Protein AF-0000000080018710 (afdb_homodimer)

Radius of gyration: 34.5 Å; Cα contacts (8 Å, |Δi|>4): 2441; chains: 2; bounding box: 82×105×82 Å

Organism: NCBI:txid2019572

Sequence (1272 aa):
MQTQDRVTASKLPDAIAASQNYLLSIQNPQGYWWAELESNVTITAEVVLLHKIWGTDKSRPLQKVEAYLRSQQREHGGWELFYDDGGELSTSVEAYMALRLLGVPPTDPAMLKARKFILERGGISRTRIFTKLHLALIGCYSWQGIPSLPPWVMLLPENFFFNIYEMSSWARSSTVPLLIVCDRKPVFPIDPAINLHELYAEGIEQAKYELPRSGNWTDIFLTLDFGFKLAENLNLVPFRAEGIKAAEKWILERQEATGDWGGIIPAMLNSLLALRCLDYDAADPIVERGLQAIDNFAIETADTYRVQPCVSPVWDTAWVMRALVDSGFAPDHPAVVRSAEWLLNKQILDYGDWVVKNRQGKPGAWAFEFDNRFYPDVDDTAVVVMALNQVKLPNEKLKHQAMRRAVDWIASMQCKAGGWAAFDLDNDQDWLNLIPYGDLKAMIDPNTADVTARVLEMLGSCHLSIDRYKQQRAITYLLNEQEPEGCWFGRWGVNYIYGTSGVLAALSLVAPQTHRYNIEQGAAWLISCQNSDGGWGETCRSYDDPSLKGKGRSTASQTAWALIGLMAAGRATGNFAKAAIERGIDYLLVTQLPNGTWDEADFTGTGFPSHFYLKYHLYQQYFPLIALGQYQKLFAMQTQDRVTASKLPDAIAASQNYLLSIQNPQGYWWAELESNVTITAEVVLLHKIWGTDKSRPLQKVEAYLRSQQREHGGWELFYDDGGELSTSVEAYMALRLLGVPPTDPAMLKARKFILERGGISRTRIFTKLHLALIGCYSWQGIPSLPPWVMLLPENFFFNIYEMSSWARSSTVPLLIVCDRKPVFPIDPAINLHELYAEGIEQAKYELPRSGNWTDIFLTLDFGFKLAENLNLVPFRAEGIKAAEKWILERQEATGDWGGIIPAMLNSLLALRCLDYDAADPIVERGLQAIDNFAIETADTYRVQPCVSPVWDTAWVMRALVDSGFAPDHPAVVRSAEWLLNKQILDYGDWVVKNRQGKPGAWAFEFDNRFYPDVDDTAVVVMALNQVKLPNEKLKHQAMRRAVDWIASMQCKAGGWAAFDLDNDQDWLNLIPYGDLKAMIDPNTADVTARVLEMLGSCHLSIDRYKQQRAITYLLNEQEPEGCWFGRWGVNYIYGTSGVLAALSLVAPQTHRYNIEQGAAWLISCQNSDGGWGETCRSYDDPSLKGKGRSTASQTAWALIGLMAAGRATGNFAKAAIERGIDYLLVTQLPNGTWDEADFTGTGFPSHFYLKYHLYQQYFPLIALGQYQKLFA

InterPro domains:
  IPR006400 Squalene hopene cyclase [TIGR01507] (11-634)
  IPR008930 Terpenoid cyclases/protein prenyltransferase alpha-alpha toroid [SSF48239] (39-306)
  IPR008930 Terpenoid cyclases/protein prenyltransferase alpha-alpha toroid [SSF48239] (307-634)
  IPR018333 Squalene cyclase [PTHR11764] (3-634)
  IPR018333 Squalene cyclase [SFLDG01016] (4-633)
  IPR018333 Squalene cyclase [TIGR01787] (15-633)
  IPR018333 Squalene cyclase [cd02892] (16-631)
  IPR032696 Squalene cyclase, C-terminal [PF13243] (311-633)
  IPR032697 Squalene cyclase, N-terminal [PF13249] (16-302)

Foldseek 3Di:
DVVLVVVLVVLLLVLLVLLLVVQLVQADPLQFDWDFWDWWQLLQLLLLLLCQLQVNCVVDPLQQALVVLLVQQDPQLAHDRFPPPSHDQLSRLSSLNSNVLVPDDCPDPSNVSSLVSNLVVQFPLPHAQVSLLSCQQAQLHPLLLHFADALCLLVDDLPDPDHLLLWDLVLSLQVLLVNLCNLLSHNGHGPPRDRPQSRHNVGPVPRDSQHDCPVDPLCVLVVVRVVVVVCSVVVNRPCRVVSLVSSLVVLQVQQDPQLDHQQFSSSLSSSLSSVVSVVDHCPPPSNVSSSVSQVVQWDDDPRHIGGGRGIFGLQLRLLQLLLNLLQPDAQAPPSLQSSLVLNLVQFQQDEASQCSVQVPAGGQAHPRHSDRNRFGWLLSRLSSLLSLLSHDYPCVPSSVVSSVSSLRRSLSQAEPQLFHWTGHHPSDDQVVCSNSSNPLSNGGTDGFLLSLLSSLLSCQSSVHDDPPVSNVSSLVSNVVQQDPQLWHFDDWWQTRLNSLLSNLSRCLRRPLPPPLVSLVSSLVSLLVLADPQLAWDFALCCLPPVVRVRHDDGAQLSLLSSLSSQLSSCSSNVDHPVVSNSSSSSSNSVQADPSSFHDDSGFTTDDGRPRITIRRRCSRSSSNSSSSSNCVVPPD/DVVLVVVLVVLLLVLLVLLLVVQLVQADPLQFDWDFWDWWQLLQLLVLLLCQLQVNNVVDPLQQALVVLLVQQDPQLAHDRFPPPSHDQLSRLSSLNSNVLVPDDCPDPSNVSSLVSNLVVQFPLPHAQVSLLSCQQAQLHPLLLHFADALCLLVDDLPDPDHLLLWDLVLSLQVLLVNLCNLLSHNGHGPPRDRPQSRHNVGPVPRDSQHDDPVDPLCVLVVVRVVVVVCSVVVNRPCRVVSLVSSLVVLQVQQDPQLDHQQFSSSLSSSLSSVVSVVDHCPPPSNVS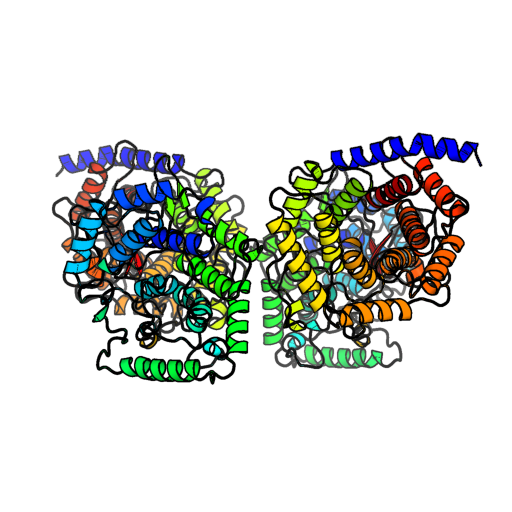SSVSQVVQWDDDPRHIGGGRGIFGLQLRLLQLLLSLLQPDAQAPPSLQSSLVLNLVQFQQDEASQCSVQVPAGGQAHPRHSDRNRFGWLLSRLSSLLSLLSHDYPCVVSSVVSSVSSLRRSLSQAEPQLFHWTGHHPSDDQVVCSNSSNPLSNGGTDGFLLSLLSSLLSCQSSVHDDPPVSSVSSLVSNVVQQDPQLWHFDDWWQTRLNSLLSNLSRCLRRPLPPPLVSLVSSLVSLLVLADPQLAWDFALCCLPPVVRVRHDDGAQLSLLSSLSSQLSSCSSNVDHPVVSNSSSSSSNSVQQDPSSFHDDSGFTTDDGRPRITIRRRCSRSSSNSSSSSNCVVPPD

pLDDT: mean 92.11, std 12.27, range [38.66, 98.94]

Nearest PDB structures (foldseek):
  3sqc-assembly2_B  TM=9.575E-01  e=6.581E-53  Alicyclobacillus acidocaldarius
  2sqc-assembly1_A  TM=9.590E-01  e=1.337E-52  Alicyclobacillus acidocaldarius
  1gsz-assembly1_A  TM=9.595E-01  e=2.716E-52  Alicyclobacillus acidocaldarius
  1w6k-assembly1_A  TM=8.924E-01  e=1.368E-30  Homo sapiens
  1w6j-assembly1_A  TM=8.771E-01  e=5.902E-30  Homo sapiens

Secondary structure (DSSP, 8-state):
-HHHHHHHHHHHHHHHHHHHHHHHHT--TTS-----EE--THHHHHHHHHHHHHT-GGGS-HHHHHHHHHHH--TTSS--SSTTS---HHHHHHHHHHHHHTT--TTSHHHHHHHHHHHHTT-GGGS-HHHHHHHHTTTSS-GGGSPP--GGGGG--TTSS--GGGS-HHHHHHHHHHHHHHHH------SS----GGG-TT-GGG---PPP--SSTTHHHHHHHHHHHHHHHTT--TTHHHHHHHHHHHHHHTB-TTS-BTTSHHHHHHHHHHHHHTT--TTSHHHHHHHHHHHHTEEE-SS-EEE-S---HHHHHHHHHHHHHHTT--TT-HHHHHHHHHHHHT-B-S--GGGGT-TT----B--SSS--TT---HHHHHHHHHHHHHS--S-HHHHHHHHHHHHHHHHHT--TTSSB-SSSSSB--GGGGGSGGGTT--S-B--BHHHHHHHHHHHHHTT----HHHHHHHHHHHHHH--TTS----SSBSSHHHHHHHHHHHHHHH-TTTTHHHHHHHHHHHHHT--TTS-----GGGGT-GGGTT-S---HHHHHHHHHHHHHHHHHHS---HHHHHHHHHHHHHH--TTS-----S--EEEETTTEEEEETTHHHHHHHHHHHHHHHHH-/-HHHHHHHHHHHHHHHHHHHHHHHHT--TTS-----EE--THHHHHHHHHHHHHT-GGGS-HHHHHHHHHHH--TTSS--SSTTS---HHHHHHHHHHHHHTT--TTSHHHHHHHHHHHTTT-GGGS-HHHHHHHHTTTSS-GGGSPP--GGGGG--TTSS--GGGS-HHHHHHHHHHHHHHHH------SS----GGG-TT-GGG---PPP--SSTTHHHHHHHHHHHHHHHTT--TTHHHHHHHHHHHHHHTB-TTS-BTTSHHHHHHHHHHHHHTT--TTSHHHHHHHHHHHHTEEE-SS-EEE-S---HHHHHHHHHHHHHHTT--TT-HHHHHHHHHHHHT-B-S--GGGGT-TT----B--SSS--TT---HHHHHHHHHHHHHS--S-HHHHHHHHHHHHHHHHHT--TTSSB-SSSSSB--GGGGGSGGGTT--S-B--BHHHHHHHHHHHHHTT----HHHHHHHHHHHHHH--TTS----SSBSSHHHHHHHHHHHHHHH-TTTTHHHHHHHHHHHHHT--TTS-----GGGGT-GGGTT-S---HHHHHHHHHHHHHHHHHHS---HHHHHHHHHHHHHH--TTS-----S--EEEETTTEEEEETTHHHHHHHHHHHHHHHHH-

Structure (mmCIF, N/CA/C/O backbone):
data_AF-0000000080018710-model_v1
#
loop_
_entity.id
_entity.type
_entity.pdbx_description
1 polymer 'Squalene--hopene cyclase'
#
loop_
_atom_site.group_PDB
_atom_site.id
_atom_site.type_symbol
_atom_site.label_atom_id
_atom_site.label_alt_id
_atom_site.label_comp_id
_atom_site.label_asym_id
_atom_site.label_entity_id
_atom_site.label_seq_id
_atom_site.pdbx_PDB_ins_code
_atom_site.Cartn_x
_atom_site.Cartn_y
_atom_site.Cartn_z
_atom_site.occupancy
_atom_site.B_iso_or_equiv
_atom_site.auth_seq_id
_atom_site.auth_comp_id
_atom_site.auth_asym_id
_atom_site.auth_atom_id
_atom_site.pdbx_PDB_model_num
ATOM 1 N N . MET A 1 1 ? -10.625 -59.094 -1.932 1 38.66 1 MET A N 1
ATOM 2 C CA . MET A 1 1 ? -11.43 -57.938 -2.238 1 38.66 1 MET A CA 1
ATOM 3 C C . MET A 1 1 ? -12.164 -57.438 -0.995 1 38.66 1 MET A C 1
ATOM 5 O O . MET A 1 1 ? -12.133 -56.25 -0.691 1 38.66 1 MET A O 1
ATOM 9 N N . GLN A 1 2 ? -12.711 -58.312 -0.431 1 42.94 2 GLN A N 1
ATOM 10 C CA . GLN A 1 2 ? -13.492 -58.062 0.771 1 42.94 2 GLN A CA 1
ATOM 11 C C . GLN A 1 2 ? -12.586 -57.688 1.94 1 42.94 2 GLN A C 1
ATOM 13 O O . GLN A 1 2 ? -12.906 -56.781 2.719 1 42.94 2 GLN A O 1
ATOM 18 N N . THR A 1 3 ? -11.578 -58.375 2.02 1 40.34 3 THR A N 1
ATOM 19 C CA . THR A 1 3 ? -10.664 -58.156 3.129 1 40.34 3 THR A CA 1
ATOM 20 C C . THR A 1 3 ? -9.914 -56.812 2.947 1 40.34 3 THR A C 1
ATOM 22 O O . THR A 1 3 ? -9.656 -56.125 3.918 1 40.34 3 THR A O 1
ATOM 25 N N . GLN A 1 4 ? -9.531 -56.594 1.772 1 42.59 4 GLN A N 1
ATOM 26 C CA . GLN A 1 4 ? -8.867 -55.344 1.456 1 42.59 4 GLN A CA 1
ATOM 27 C C . GLN A 1 4 ? -9.812 -54.156 1.656 1 42.59 4 GLN A C 1
ATOM 29 O O . GLN A 1 4 ? -9.398 -53.094 2.146 1 42.59 4 GLN A O 1
ATOM 34 N N . ASP A 1 5 ? -11.078 -54.406 1.365 1 50.19 5 ASP A N 1
ATOM 35 C CA . ASP A 1 5 ? -12.094 -53.375 1.537 1 50.19 5 ASP A CA 1
ATOM 36 C C . ASP A 1 5 ? -12.273 -53.031 3.012 1 50.19 5 ASP A C 1
ATOM 38 O O . ASP A 1 5 ? -12.5 -51.844 3.355 1 50.19 5 ASP A O 1
ATOM 42 N N . ARG A 1 6 ? -12.125 -54.031 3.893 1 51.84 6 ARG A N 1
ATOM 43 C CA . ARG A 1 6 ? -12.32 -53.875 5.328 1 51.84 6 ARG A CA 1
ATOM 44 C C . ARG A 1 6 ? -11.164 -53.125 5.957 1 51.84 6 ARG A C 1
ATOM 46 O O . ARG A 1 6 ? -11.32 -52.469 7 1 51.84 6 ARG A O 1
ATOM 53 N N . VAL A 1 7 ? -10.18 -53.375 5.406 1 49 7 VAL A N 1
ATOM 54 C CA . VAL A 1 7 ? -8.961 -52.781 5.957 1 49 7 VAL A CA 1
ATOM 55 C C . VAL A 1 7 ? -8.891 -51.312 5.559 1 49 7 VAL A C 1
ATOM 57 O O . VAL A 1 7 ? -8.531 -50.469 6.379 1 49 7 VAL A O 1
ATOM 60 N N . THR A 1 8 ? -9.289 -51.062 4.383 1 64.94 8 THR A N 1
ATOM 61 C CA . THR A 1 8 ? -9.367 -49.688 3.891 1 64.94 8 THR A CA 1
ATOM 62 C C . THR A 1 8 ? -10.359 -48.875 4.715 1 64.94 8 THR A C 1
ATOM 64 O O . THR A 1 8 ? -10.055 -47.75 5.141 1 64.94 8 THR A O 1
ATOM 67 N N . ALA A 1 9 ? -11.492 -49.531 4.953 1 63.91 9 ALA A N 1
ATOM 68 C CA . ALA A 1 9 ? -12.57 -48.844 5.676 1 63.91 9 ALA A CA 1
ATOM 69 C C . ALA A 1 9 ? -12.188 -48.625 7.137 1 63.91 9 ALA A C 1
ATOM 71 O O . ALA A 1 9 ? -12.562 -47.594 7.727 1 63.91 9 ALA A O 1
ATOM 72 N N . SER A 1 10 ? -11.422 -49.5 7.656 1 72.12 10 SER A N 1
ATOM 73 C CA . SER A 1 10 ? -11.094 -49.375 9.078 1 72.12 10 SER A CA 1
ATOM 74 C C . SER A 1 10 ? -9.984 -48.344 9.297 1 72.12 10 SER A C 1
ATOM 76 O O . SER A 1 10 ? -9.953 -47.656 10.328 1 72.12 10 SER A O 1
ATOM 78 N N . LYS A 1 11 ? -9.234 -48.031 8.312 1 90.19 11 LYS A N 1
ATOM 79 C CA . LYS A 1 11 ? -8.062 -47.188 8.492 1 90.19 11 LYS A CA 1
ATOM 80 C C . LYS A 1 11 ? -8.359 -45.75 8.023 1 90.19 11 LYS A C 1
ATOM 82 O O . LYS A 1 11 ? -7.637 -44.812 8.383 1 90.19 11 LYS A O 1
ATOM 87 N N . LEU A 1 12 ? -9.406 -45.656 7.305 1 95 12 LEU A N 1
ATOM 88 C CA . LEU A 1 12 ? -9.695 -44.406 6.621 1 95 12 LEU A CA 1
ATOM 89 C C . LEU A 1 12 ? -9.953 -43.281 7.621 1 95 12 LEU A C 1
ATOM 91 O O . LEU A 1 12 ? -9.328 -42.219 7.543 1 95 12 LEU A O 1
ATOM 95 N N . PRO A 1 13 ? -10.789 -43.5 8.648 1 95.25 13 PRO A N 1
ATOM 96 C CA . PRO A 1 13 ? -11.023 -42.438 9.602 1 95.25 13 PRO A CA 1
ATOM 97 C C . PRO A 1 13 ? -9.758 -42 10.352 1 95.25 13 PRO A C 1
ATOM 99 O O . PRO A 1 13 ? -9.555 -40.812 10.602 1 95.25 13 PRO A O 1
ATOM 102 N N . ASP A 1 14 ? -8.961 -42.938 10.648 1 96 14 ASP A N 1
ATOM 103 C CA . ASP A 1 14 ? -7.715 -42.656 11.359 1 96 14 ASP A CA 1
ATOM 104 C C . ASP A 1 14 ? -6.746 -41.875 10.477 1 96 14 ASP A C 1
ATOM 106 O O . ASP A 1 14 ? -6.051 -41 10.961 1 96 14 ASP A O 1
ATOM 110 N N . ALA A 1 15 ? -6.672 -42.281 9.266 1 97.38 15 ALA A N 1
ATOM 111 C CA . ALA A 1 15 ? -5.805 -41.594 8.32 1 97.38 15 ALA A CA 1
ATOM 112 C C . ALA A 1 15 ? -6.23 -40.125 8.148 1 97.38 15 ALA A C 1
ATOM 114 O O . ALA A 1 15 ? -5.387 -39.219 8.102 1 97.38 15 ALA A O 1
ATOM 115 N N . ILE A 1 16 ? -7.508 -39.906 8.039 1 98.12 16 ILE A N 1
ATOM 116 C CA . ILE A 1 16 ? -8.062 -38.562 7.902 1 98.12 16 ILE A CA 1
ATOM 117 C C . ILE A 1 16 ? -7.746 -37.75 9.148 1 98.12 16 ILE A C 1
ATOM 119 O O . ILE A 1 16 ? -7.25 -36.625 9.055 1 98.12 16 ILE A O 1
ATOM 123 N N . ALA A 1 17 ? -7.941 -38.312 10.297 1 97.88 17 ALA A N 1
ATOM 124 C CA . ALA A 1 17 ? -7.699 -37.625 11.555 1 97.88 17 ALA A CA 1
ATOM 125 C C . ALA A 1 17 ? -6.227 -37.25 11.711 1 97.88 17 ALA A C 1
ATOM 127 O O . ALA A 1 17 ? -5.902 -36.156 12.188 1 97.88 17 ALA A O 1
ATOM 128 N N . ALA A 1 18 ? -5.391 -38.188 11.328 1 98 18 ALA A N 1
ATOM 129 C CA . ALA A 1 18 ? -3.957 -37.938 11.438 1 98 18 ALA A CA 1
ATOM 130 C C . ALA A 1 18 ? -3.529 -36.75 10.547 1 98 18 ALA A C 1
ATOM 132 O O . ALA A 1 18 ? -2.715 -35.938 10.953 1 98 18 ALA A O 1
ATOM 133 N N . SER A 1 19 ? -4.047 -36.719 9.391 1 98.44 19 SER A N 1
ATOM 134 C CA . SER A 1 19 ? -3.73 -35.625 8.461 1 98.44 19 SER A CA 1
ATOM 135 C C . SER A 1 19 ? -4.289 -34.312 8.961 1 98.44 19 SER A C 1
ATOM 137 O O . SER A 1 19 ? -3.604 -33.281 8.906 1 98.44 19 SER A O 1
ATOM 139 N N . GLN A 1 20 ? -5.484 -34.312 9.453 1 98.5 20 GLN A N 1
ATOM 140 C CA . GLN A 1 20 ? -6.102 -33.125 10.023 1 98.5 20 GLN A CA 1
ATOM 141 C C . GLN A 1 20 ? -5.266 -32.562 11.172 1 98.5 20 GLN A C 1
ATOM 143 O O . GLN A 1 20 ? -5.035 -31.359 11.258 1 98.5 20 GLN A O 1
ATOM 148 N N . ASN A 1 21 ? -4.84 -33.438 12.008 1 98.25 21 ASN A N 1
ATOM 149 C CA . ASN A 1 21 ? -4.047 -33.031 13.172 1 98.25 21 ASN A CA 1
ATOM 150 C C . ASN A 1 21 ? -2.719 -32.438 12.75 1 98.25 21 ASN A C 1
ATOM 152 O O . ASN A 1 21 ? -2.258 -31.453 13.367 1 98.25 21 ASN A O 1
ATOM 156 N N . TYR A 1 22 ? -2.121 -32.969 11.789 1 98.12 22 TYR A N 1
ATOM 157 C CA . TYR A 1 22 ? -0.875 -32.406 11.289 1 98.12 22 TYR A CA 1
ATOM 158 C C . TYR A 1 22 ? -1.088 -30.969 10.781 1 98.12 22 TYR A C 1
ATOM 160 O O . TYR A 1 22 ? -0.351 -30.062 11.156 1 98.12 22 TYR A O 1
ATOM 168 N N . LEU A 1 23 ? -2.09 -30.766 9.945 1 98.56 23 LEU A N 1
ATOM 169 C CA . LEU A 1 23 ? -2.348 -29.453 9.375 1 98.56 23 LEU A CA 1
ATOM 170 C C . LEU A 1 23 ? -2.664 -28.438 10.469 1 98.56 23 LEU A C 1
ATOM 172 O O . LEU A 1 23 ? -2.203 -27.297 10.414 1 98.56 23 LEU A O 1
ATOM 176 N N . LEU A 1 24 ? -3.408 -28.859 11.453 1 98.38 24 LEU A N 1
ATOM 177 C CA . LEU A 1 24 ? -3.73 -27.969 12.57 1 98.38 24 LEU A CA 1
ATOM 178 C C . LEU A 1 24 ? -2.471 -27.594 13.336 1 98.38 24 LEU A C 1
ATOM 180 O O . LEU A 1 24 ? -2.35 -26.453 13.812 1 98.38 24 LEU A O 1
ATOM 184 N N . SER A 1 25 ? -1.556 -28.5 13.43 1 98.12 25 SER A N 1
ATOM 185 C CA . SER A 1 25 ? -0.355 -28.297 14.227 1 98.12 25 SER A CA 1
ATOM 186 C C . SER A 1 25 ? 0.559 -27.25 13.594 1 98.12 25 SER A C 1
ATOM 188 O O . SER A 1 25 ? 1.374 -26.641 14.281 1 98.12 25 SER A O 1
ATOM 190 N N . ILE A 1 26 ? 0.401 -26.969 12.281 1 98.06 26 ILE A N 1
ATOM 191 C CA . ILE A 1 26 ? 1.355 -26.078 11.633 1 98.06 26 ILE A CA 1
ATOM 192 C C . ILE A 1 26 ? 0.666 -24.781 11.25 1 98.06 26 ILE A C 1
ATOM 194 O O . ILE A 1 26 ? 1.228 -23.953 10.516 1 98.06 26 ILE A O 1
ATOM 198 N N . GLN A 1 27 ? -0.534 -24.562 11.688 1 98.56 27 GLN A N 1
ATOM 199 C CA . GLN A 1 27 ? -1.194 -23.281 11.398 1 98.56 27 GLN A CA 1
ATOM 200 C C . GLN A 1 27 ? -0.459 -22.125 12.055 1 98.56 27 GLN A C 1
ATOM 202 O O . GLN A 1 27 ? -0.117 -22.188 13.242 1 98.56 27 GLN A O 1
ATOM 207 N N . ASN A 1 28 ? -0.187 -21.109 11.297 1 98.19 28 ASN A N 1
ATOM 208 C CA . ASN A 1 28 ? 0.377 -19.891 11.867 1 98.19 28 ASN A CA 1
ATOM 209 C C . ASN A 1 28 ? -0.581 -19.234 12.859 1 98.19 28 ASN A C 1
ATOM 211 O O . ASN A 1 28 ? -1.798 -19.266 12.672 1 98.19 28 ASN A O 1
ATOM 215 N N . PRO A 1 29 ? -0.055 -18.578 13.914 1 97.25 29 PRO A N 1
ATOM 216 C CA . PRO A 1 29 ? -0.916 -17.922 14.906 1 97.25 29 PRO A CA 1
ATOM 217 C C . PRO A 1 29 ? -1.859 -16.891 14.281 1 97.25 29 PRO A C 1
ATOM 219 O O . PRO A 1 29 ? -2.947 -16.641 14.805 1 97.25 29 PRO A O 1
ATOM 222 N N . GLN A 1 30 ? -1.516 -16.391 13.18 1 97.12 30 GLN A N 1
ATOM 223 C CA . GLN A 1 30 ? -2.365 -15.398 12.516 1 97.12 30 GLN A CA 1
ATOM 224 C C . GLN A 1 30 ? -3.49 -16.078 11.742 1 97.12 30 GLN A C 1
ATOM 226 O O . GLN A 1 30 ? -4.406 -15.406 11.258 1 97.12 30 GLN A O 1
ATOM 231 N N . GLY A 1 31 ? -3.342 -17.422 11.523 1 98.38 31 GLY A N 1
ATOM 232 C CA . GLY A 1 31 ? -4.453 -18.156 10.953 1 98.38 31 GLY A CA 1
ATOM 233 C C . GLY A 1 31 ? -4.133 -18.766 9.594 1 98.38 31 GLY A C 1
ATOM 234 O O . GLY A 1 31 ? -4.887 -19.594 9.086 1 98.38 31 GLY A O 1
ATOM 235 N N . TYR A 1 32 ? -2.986 -18.422 9.016 1 98.56 32 TYR A N 1
ATOM 236 C CA . TYR A 1 32 ? -2.701 -18.891 7.66 1 98.56 32 TYR A CA 1
ATOM 237 C C . TYR A 1 32 ? -1.759 -20.094 7.688 1 98.56 32 TYR A C 1
ATOM 239 O O . TYR A 1 32 ? -1.234 -20.453 8.742 1 98.56 32 TYR A O 1
ATOM 247 N N . TRP A 1 33 ? -1.656 -20.797 6.609 1 98.69 33 TRP A N 1
ATOM 248 C CA . TRP A 1 33 ? -0.702 -21.875 6.375 1 98.69 33 TRP A CA 1
ATOM 249 C C . TRP A 1 33 ? 0.256 -21.516 5.242 1 98.69 33 TRP A C 1
ATOM 251 O O . TRP A 1 33 ? -0.12 -20.828 4.301 1 98.69 33 TRP A O 1
ATOM 261 N N . TRP A 1 34 ? 1.437 -21.953 5.41 1 95.94 34 TRP A N 1
ATOM 262 C CA . TRP A 1 34 ? 2.428 -21.828 4.348 1 95.94 34 TRP A CA 1
ATOM 263 C C . TRP A 1 34 ? 3.557 -22.844 4.543 1 95.94 34 TRP A C 1
ATOM 265 O O . TRP A 1 34 ? 3.943 -23.141 5.676 1 95.94 34 TRP A O 1
ATOM 275 N N . ALA A 1 35 ? 3.926 -23.469 3.465 1 96.56 35 ALA A N 1
ATOM 276 C CA . ALA A 1 35 ? 5.121 -24.312 3.463 1 96.56 35 ALA A CA 1
ATOM 277 C C . ALA A 1 35 ? 6.047 -23.953 2.309 1 96.56 35 ALA A C 1
ATOM 279 O O . ALA A 1 35 ? 5.648 -23.234 1.384 1 96.56 35 ALA A O 1
ATOM 280 N N . GLU A 1 36 ? 7.211 -24.453 2.359 1 96.38 36 GLU A N 1
ATOM 281 C CA . GLU A 1 36 ? 8.258 -24.141 1.392 1 96.38 36 GLU A CA 1
ATOM 282 C C . GLU A 1 36 ? 7.789 -24.406 -0.036 1 96.38 36 GLU A C 1
ATOM 284 O O . GLU A 1 36 ? 7.203 -25.453 -0.32 1 96.38 36 GLU A O 1
ATOM 289 N N . LEU A 1 37 ? 7.961 -23.438 -0.831 1 97.06 37 LEU A N 1
ATOM 290 C CA . LEU A 1 37 ? 7.906 -23.609 -2.277 1 97.06 37 LEU A CA 1
ATOM 291 C C . LEU A 1 37 ? 9.297 -23.859 -2.85 1 97.06 37 LEU A C 1
ATOM 293 O O . LEU A 1 37 ? 10.023 -22.906 -3.154 1 97.06 37 LEU A O 1
ATOM 297 N N . GLU A 1 38 ? 9.562 -25.078 -3.107 1 96.94 38 GLU A N 1
ATOM 298 C CA . GLU A 1 38 ? 10.906 -25.516 -3.471 1 96.94 38 GLU A CA 1
ATOM 299 C C . GLU A 1 38 ? 11.117 -25.469 -4.98 1 96.94 38 GLU A C 1
ATOM 301 O O . GLU A 1 38 ? 10.219 -25.812 -5.75 1 96.94 38 GLU A O 1
ATOM 306 N N . SER A 1 39 ? 12.211 -24.922 -5.348 1 95.94 39 SER A N 1
ATOM 307 C CA . SER A 1 39 ? 12.672 -24.969 -6.73 1 95.94 39 SER A CA 1
ATOM 308 C C . SER A 1 39 ? 14.102 -25.484 -6.82 1 95.94 39 SER A C 1
ATOM 310 O O . SER A 1 39 ? 14.656 -25.969 -5.832 1 95.94 39 SER A O 1
ATOM 312 N N . ASN A 1 40 ? 14.672 -25.5 -8.023 1 96.12 40 ASN A N 1
ATOM 313 C CA . ASN A 1 40 ? 16.062 -25.906 -8.164 1 96.12 40 ASN A CA 1
ATOM 314 C C . ASN A 1 40 ? 17.016 -24.859 -7.594 1 96.12 40 ASN A C 1
ATOM 316 O O . ASN A 1 40 ? 16.578 -23.875 -6.992 1 96.12 40 ASN A O 1
ATOM 320 N N . VAL A 1 41 ? 18.297 -25.078 -7.723 1 97.94 41 VAL A N 1
ATOM 321 C CA . VAL A 1 41 ? 19.312 -24.328 -6.996 1 97.94 41 VAL A CA 1
ATOM 322 C C . VAL A 1 41 ? 19.516 -22.969 -7.66 1 97.94 41 VAL A C 1
ATOM 324 O O . VAL A 1 41 ? 20.156 -22.078 -7.094 1 97.94 41 VAL A O 1
ATOM 327 N N . THR A 1 42 ? 18.938 -22.703 -8.828 1 96.81 42 THR A N 1
ATOM 328 C CA . THR A 1 42 ? 19.219 -21.531 -9.641 1 96.81 42 THR A CA 1
ATOM 329 C C . THR A 1 42 ? 18.875 -20.25 -8.883 1 96.81 42 THR A C 1
ATOM 331 O O . THR A 1 42 ? 19.625 -19.281 -8.93 1 96.81 42 THR A O 1
ATOM 334 N N . ILE A 1 43 ? 17.75 -20.25 -8.188 1 97.19 43 ILE A N 1
ATOM 335 C CA . ILE A 1 43 ? 17.266 -19.062 -7.484 1 97.19 43 ILE A CA 1
ATOM 336 C C . ILE A 1 43 ? 18.281 -18.672 -6.406 1 97.19 43 ILE A C 1
ATOM 338 O O . ILE A 1 43 ? 18.641 -17.5 -6.285 1 97.19 43 ILE A O 1
ATOM 342 N N . THR A 1 44 ? 18.719 -19.641 -5.668 1 98.25 44 THR A N 1
ATOM 343 C CA . THR A 1 44 ? 19.703 -19.391 -4.617 1 98.25 44 THR A CA 1
ATOM 344 C C . THR A 1 44 ? 21.016 -18.922 -5.207 1 98.25 44 THR A C 1
ATOM 346 O O . THR A 1 44 ? 21.656 -18 -4.672 1 98.25 44 THR A O 1
ATOM 349 N N . ALA A 1 45 ? 21.438 -19.531 -6.309 1 98.12 45 ALA A N 1
ATOM 350 C CA . ALA A 1 45 ? 22.672 -19.141 -6.984 1 98.12 45 ALA A CA 1
ATOM 351 C C . ALA A 1 45 ? 22.594 -17.688 -7.457 1 98.12 45 ALA A C 1
ATOM 353 O O . ALA A 1 45 ? 23.547 -16.938 -7.316 1 98.12 45 ALA A O 1
ATOM 354 N N . GLU A 1 46 ? 21.484 -17.344 -8.008 1 97.31 46 GLU A N 1
ATOM 355 C CA . GLU A 1 46 ? 21.281 -15.984 -8.508 1 97.31 46 GLU A CA 1
ATOM 356 C C . GLU A 1 46 ? 21.312 -14.969 -7.375 1 97.31 46 GLU A C 1
ATOM 358 O O . GLU A 1 46 ? 21.812 -13.852 -7.555 1 97.31 46 GLU A O 1
ATOM 363 N N . VAL A 1 47 ? 20.828 -15.305 -6.215 1 97.5 47 VAL A N 1
ATOM 364 C CA . VAL A 1 47 ? 20.812 -14.406 -5.066 1 97.5 47 VAL A CA 1
ATOM 365 C C . VAL A 1 47 ? 22.25 -14.203 -4.559 1 97.5 47 VAL A C 1
ATOM 367 O O . VAL A 1 47 ? 22.609 -13.102 -4.129 1 97.5 47 VAL A O 1
ATOM 370 N N . VAL A 1 48 ? 23.078 -15.258 -4.605 1 97.81 48 VAL A N 1
ATOM 371 C CA . VAL A 1 48 ? 24.484 -15.109 -4.27 1 97.81 48 VAL A CA 1
ATOM 372 C C . VAL A 1 48 ? 25.141 -14.078 -5.191 1 97.81 48 VAL A C 1
ATOM 374 O O . VAL A 1 48 ? 25.844 -13.18 -4.73 1 97.81 48 VAL A O 1
ATOM 377 N N . LEU A 1 49 ? 24.859 -14.25 -6.488 1 97.62 49 LEU A N 1
ATOM 378 C CA . LEU A 1 49 ? 25.391 -13.32 -7.48 1 97.62 49 LEU A CA 1
ATOM 379 C C . LEU A 1 49 ? 24.969 -11.891 -7.172 1 97.62 49 LEU A C 1
ATOM 381 O O . LEU A 1 49 ? 25.781 -10.969 -7.215 1 97.62 49 LEU A O 1
ATOM 385 N N . LEU A 1 50 ? 23.703 -11.711 -6.84 1 97.62 50 LEU A N 1
ATOM 386 C CA . LEU A 1 50 ? 23.156 -10.391 -6.547 1 97.62 50 LEU A CA 1
ATOM 387 C C . LEU A 1 50 ? 23.891 -9.75 -5.367 1 97.62 50 LEU A C 1
ATOM 389 O O . LEU A 1 50 ? 24.266 -8.578 -5.43 1 97.62 50 LEU A O 1
ATOM 393 N N . HIS A 1 51 ? 24.062 -10.508 -4.281 1 97.12 51 HIS A N 1
ATOM 394 C CA . HIS A 1 51 ? 24.719 -9.969 -3.088 1 97.12 51 HIS A CA 1
ATOM 395 C C . HIS A 1 51 ? 26.172 -9.625 -3.361 1 97.12 51 HIS A C 1
ATOM 397 O O . HIS A 1 51 ? 26.703 -8.672 -2.799 1 97.12 51 HIS A O 1
ATOM 403 N N . LYS A 1 52 ? 26.812 -10.43 -4.219 1 96.81 52 LYS A N 1
ATOM 404 C CA . LYS A 1 52 ? 28.188 -10.125 -4.609 1 96.81 52 LYS A CA 1
ATOM 405 C C . LYS A 1 52 ? 28.25 -8.82 -5.402 1 96.81 52 LYS A C 1
ATOM 407 O O . LYS A 1 52 ? 29.156 -8.016 -5.203 1 96.81 52 LYS A O 1
ATOM 412 N N . ILE A 1 53 ? 27.328 -8.641 -6.242 1 97.56 53 ILE A N 1
ATOM 413 C CA . ILE A 1 53 ? 27.281 -7.445 -7.078 1 97.56 53 ILE A CA 1
ATOM 414 C C . ILE A 1 53 ? 27.031 -6.219 -6.203 1 97.56 53 ILE A C 1
ATOM 416 O O . ILE A 1 53 ? 27.672 -5.18 -6.395 1 97.56 53 ILE A O 1
ATOM 420 N N . TRP A 1 54 ? 26.156 -6.324 -5.207 1 97 54 TRP A N 1
ATOM 421 C CA . TRP A 1 54 ? 25.797 -5.195 -4.352 1 97 54 TRP A CA 1
ATOM 422 C C . TRP A 1 54 ? 26.812 -5.035 -3.217 1 97 54 TRP A C 1
ATOM 424 O O . TRP A 1 54 ? 26.828 -3.998 -2.547 1 97 54 TRP A O 1
ATOM 434 N N . GLY A 1 55 ? 27.656 -6.023 -3.004 1 94.81 55 GLY A N 1
ATOM 435 C CA . GLY A 1 55 ? 28.578 -5.996 -1.881 1 94.81 55 GLY A CA 1
ATOM 436 C C . GLY A 1 55 ? 27.906 -6.215 -0.542 1 94.81 55 GLY A C 1
ATOM 437 O O . GLY A 1 55 ? 28.344 -5.691 0.479 1 94.81 55 GLY A O 1
ATOM 438 N N . THR A 1 56 ? 26.797 -6.918 -0.532 1 93.81 56 THR A N 1
ATOM 439 C CA . THR A 1 56 ? 26.047 -7.152 0.693 1 93.81 56 THR A CA 1
ATOM 440 C C . THR A 1 56 ? 26.188 -8.602 1.15 1 93.81 56 THR A C 1
ATOM 442 O O . THR A 1 56 ? 25.391 -9.086 1.95 1 93.81 56 THR A O 1
ATOM 445 N N . ASP A 1 57 ? 27.156 -9.336 0.681 1 92.06 57 ASP A N 1
ATOM 446 C CA . ASP A 1 57 ? 27.328 -10.766 0.941 1 92.06 57 ASP A CA 1
ATOM 447 C C . ASP A 1 57 ? 27.875 -11 2.346 1 92.06 57 ASP A C 1
ATOM 449 O O . ASP A 1 57 ? 27.625 -12.047 2.949 1 92.06 57 ASP A O 1
ATOM 453 N N . LYS A 1 58 ? 28.5 -10.008 2.947 1 89.06 58 LYS A N 1
ATOM 454 C CA . LYS A 1 58 ? 29.141 -10.195 4.246 1 89.06 58 LYS A CA 1
ATOM 455 C C . LYS A 1 58 ? 28.094 -10.297 5.359 1 89.06 58 LYS A C 1
ATOM 457 O O . LYS A 1 58 ? 28.344 -10.938 6.387 1 89.06 58 LYS A O 1
ATOM 462 N N . SER A 1 59 ? 27 -9.727 5.109 1 87.75 59 SER A N 1
ATOM 463 C CA . SER A 1 59 ? 25.969 -9.719 6.148 1 87.75 59 SER A CA 1
ATOM 464 C C . SER A 1 59 ? 25.031 -10.914 6.004 1 87.75 59 SER A C 1
ATOM 466 O O . SER A 1 59 ? 24.062 -11.031 6.758 1 87.75 59 SER A O 1
ATOM 468 N N . ARG A 1 60 ? 25.25 -11.852 5.109 1 90.81 60 ARG A N 1
ATOM 469 C CA . ARG A 1 60 ? 24.422 -13.031 4.891 1 90.81 60 ARG A CA 1
ATOM 470 C C . ARG A 1 60 ? 25.219 -14.305 5.145 1 90.81 60 ARG A C 1
ATOM 472 O O . ARG A 1 60 ? 26.438 -14.328 4.977 1 90.81 60 ARG A O 1
ATOM 479 N N . PRO A 1 61 ? 24.547 -15.32 5.516 1 92.56 61 PRO A N 1
ATOM 480 C CA . PRO A 1 61 ? 25.25 -16.562 5.816 1 92.56 61 PRO A CA 1
ATOM 481 C C . PRO A 1 61 ? 25.594 -17.375 4.562 1 92.56 61 PRO A C 1
ATOM 483 O O . PRO A 1 61 ? 25.156 -18.516 4.422 1 92.56 61 PRO A O 1
ATOM 486 N N . LEU A 1 62 ? 26.469 -16.922 3.779 1 89.81 62 LEU A N 1
ATOM 487 C CA . LEU A 1 62 ? 26.734 -17.5 2.465 1 89.81 62 LEU A CA 1
ATOM 488 C C . LEU A 1 62 ? 27.453 -18.844 2.586 1 89.81 62 LEU A C 1
ATOM 490 O O . LEU A 1 62 ? 27.406 -19.656 1.663 1 89.81 62 LEU A O 1
ATOM 494 N N . GLN A 1 63 ? 28.109 -19.109 3.736 1 92.19 63 GLN A N 1
ATOM 495 C CA . GLN A 1 63 ? 28.703 -20.422 3.971 1 92.19 63 GLN A CA 1
ATOM 496 C C . GLN A 1 63 ? 27.625 -21.516 3.977 1 92.19 63 GLN A C 1
ATOM 498 O O . GLN A 1 63 ? 27.875 -22.641 3.541 1 92.19 63 GLN A O 1
ATOM 503 N N . LYS A 1 64 ? 26.531 -21.156 4.449 1 96.75 64 LYS A N 1
ATOM 504 C CA . LYS A 1 64 ? 25.406 -22.094 4.492 1 96.75 64 LYS A CA 1
ATOM 505 C C . LYS A 1 64 ? 24.844 -22.328 3.096 1 96.75 64 LYS A C 1
ATOM 507 O O . LYS A 1 64 ? 24.234 -23.375 2.834 1 96.75 64 LYS A O 1
ATOM 512 N N . VAL A 1 65 ? 25.047 -21.391 2.227 1 98 65 VAL A N 1
ATOM 513 C CA . VAL A 1 65 ? 24.625 -21.547 0.835 1 98 65 VAL A CA 1
ATOM 514 C C . VAL A 1 65 ? 25.531 -22.578 0.154 1 98 65 VAL A C 1
ATOM 516 O O . VAL A 1 65 ? 25.062 -23.422 -0.612 1 98 65 VAL A O 1
ATOM 519 N N . GLU A 1 66 ? 26.828 -22.5 0.438 1 98.06 66 GLU A N 1
ATOM 520 C CA . GLU A 1 66 ? 27.766 -23.469 -0.113 1 98.06 66 GLU A CA 1
ATOM 521 C C . GLU A 1 66 ? 27.359 -24.891 0.261 1 98.06 66 GLU A C 1
ATOM 523 O O . GLU A 1 66 ? 27.328 -25.781 -0.593 1 98.06 66 GLU A O 1
ATOM 528 N N . ALA A 1 67 ? 27.078 -25.047 1.533 1 97.94 67 ALA A N 1
ATOM 529 C CA . ALA A 1 67 ? 26.672 -26.359 2.018 1 97.94 67 ALA A CA 1
ATOM 530 C C . ALA A 1 67 ? 25.422 -26.844 1.301 1 97.94 67 ALA A C 1
ATOM 532 O O . ALA A 1 67 ? 25.312 -28.031 0.94 1 97.94 67 ALA A O 1
ATOM 533 N N . TYR A 1 68 ? 24.562 -25.984 1.09 1 98.19 68 TYR A N 1
ATOM 534 C CA . TYR A 1 68 ? 23.312 -26.312 0.402 1 98.19 68 TYR A CA 1
ATOM 535 C C . TYR A 1 68 ? 23.594 -26.734 -1.035 1 98.19 68 TYR A C 1
ATOM 537 O O . TYR A 1 68 ? 23.094 -27.766 -1.483 1 98.19 68 TYR A O 1
ATOM 545 N N . LEU A 1 69 ? 24.344 -25.953 -1.776 1 98.44 69 LEU A N 1
ATOM 546 C CA . LEU A 1 69 ? 24.625 -26.25 -3.174 1 98.44 69 LEU A CA 1
ATOM 547 C C . LEU A 1 69 ? 25.344 -27.594 -3.299 1 98.44 69 LEU A C 1
ATOM 549 O O . LEU A 1 69 ? 25.047 -28.375 -4.199 1 98.44 69 LEU A O 1
ATOM 553 N N . ARG A 1 70 ? 26.281 -27.859 -2.395 1 98.06 70 ARG A N 1
ATOM 554 C CA . ARG A 1 70 ? 27 -29.125 -2.404 1 98.06 70 ARG A CA 1
ATOM 555 C C . ARG A 1 70 ? 26.047 -30.297 -2.145 1 98.06 70 ARG A C 1
ATOM 557 O O . ARG A 1 70 ? 26.156 -31.344 -2.775 1 98.06 70 ARG A O 1
ATOM 564 N N . SER A 1 71 ? 25.141 -30.062 -1.258 1 97.38 71 SER A N 1
ATOM 565 C CA . SER A 1 71 ? 24.203 -31.125 -0.896 1 97.38 71 SER A CA 1
ATOM 566 C C . SER A 1 71 ? 23.266 -31.438 -2.055 1 97.38 71 SER A C 1
ATOM 568 O O . SER A 1 71 ? 22.719 -32.562 -2.127 1 97.38 71 SER A O 1
ATOM 570 N N . GLN A 1 72 ? 23.094 -30.547 -2.963 1 97.94 72 GLN A N 1
ATOM 571 C CA . GLN A 1 72 ? 22.141 -30.719 -4.055 1 97.94 72 GLN A CA 1
ATOM 572 C C . GLN A 1 72 ? 22.812 -31.297 -5.293 1 97.94 72 GLN A C 1
ATOM 574 O O . GLN A 1 72 ? 22.141 -31.672 -6.262 1 97.94 72 GLN A O 1
ATOM 579 N N . GLN A 1 73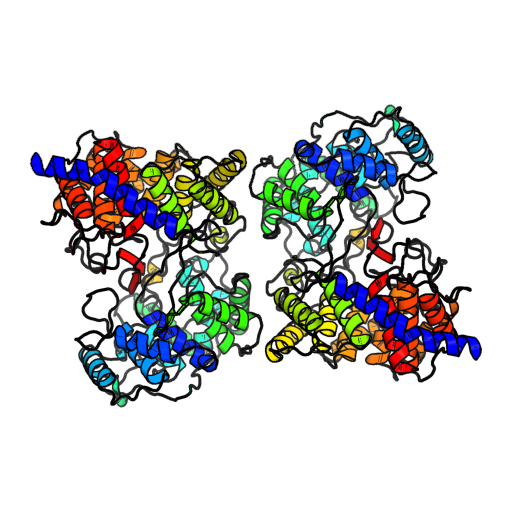 ? 24.125 -31.359 -5.32 1 98.44 73 GLN A N 1
ATOM 580 C CA . GLN A 1 73 ? 24.828 -31.984 -6.43 1 98.44 73 GLN A CA 1
ATOM 581 C C . GLN A 1 73 ? 24.547 -33.5 -6.465 1 98.44 73 GLN A C 1
ATOM 583 O O . GLN A 1 73 ? 24.531 -34.156 -5.422 1 98.44 73 GLN A O 1
ATOM 588 N N . ARG A 1 74 ? 24.328 -34.031 -7.645 1 97.81 74 ARG A N 1
ATOM 589 C CA . ARG A 1 74 ? 24.016 -35.438 -7.777 1 97.81 74 ARG A CA 1
ATOM 590 C C . ARG A 1 74 ? 25.25 -36.219 -8.203 1 97.81 74 ARG A C 1
ATOM 592 O O . ARG A 1 74 ? 26.312 -35.656 -8.422 1 97.81 74 ARG A O 1
ATOM 599 N N . GLU A 1 75 ? 25.016 -37.531 -8.375 1 96.38 75 GLU A N 1
ATOM 600 C CA . GLU A 1 75 ? 26.109 -38.438 -8.664 1 96.38 75 GLU A CA 1
ATOM 601 C C . GLU A 1 75 ? 26.734 -38.125 -10.031 1 96.38 75 GLU A C 1
ATOM 603 O O . GLU A 1 75 ? 27.938 -38.312 -10.211 1 96.38 75 GLU A O 1
ATOM 608 N N . HIS A 1 76 ? 25.969 -37.656 -10.922 1 96.06 76 HIS A N 1
ATOM 609 C CA . HIS A 1 76 ? 26.469 -37.375 -12.266 1 96.06 76 HIS A CA 1
ATOM 610 C C . HIS A 1 76 ? 27.281 -36.062 -12.281 1 96.06 76 HIS A C 1
ATOM 612 O O . HIS A 1 76 ? 27.828 -35.688 -13.312 1 96.06 76 HIS A O 1
ATOM 618 N N . GLY A 1 77 ? 27.281 -35.344 -11.203 1 97.56 77 GLY A N 1
ATOM 619 C CA . GLY A 1 77 ? 28.141 -34.188 -11.055 1 97.56 77 GLY A CA 1
ATOM 620 C C . GLY A 1 77 ? 27.406 -32.875 -11.219 1 97.56 77 GLY A C 1
ATOM 621 O O . GLY A 1 77 ? 27.875 -31.812 -10.789 1 97.56 77 GLY A O 1
ATOM 622 N N . GLY A 1 78 ? 26.297 -32.906 -11.922 1 97.94 78 GLY A N 1
ATOM 623 C CA . GLY A 1 78 ? 25.516 -31.688 -12.156 1 97.94 78 GLY A CA 1
ATOM 624 C C . GLY A 1 78 ? 24.391 -31.5 -11.164 1 97.94 78 GLY A C 1
ATOM 625 O O . GLY A 1 78 ? 24.344 -32.188 -10.133 1 97.94 78 GLY A O 1
ATOM 626 N N . TRP A 1 79 ? 23.609 -30.531 -11.297 1 98.5 79 TRP A N 1
ATOM 627 C CA . TRP A 1 79 ? 22.422 -30.203 -10.523 1 98.5 79 TRP A CA 1
ATOM 628 C C . TRP A 1 79 ? 21.172 -30.344 -11.367 1 98.5 79 TRP A C 1
ATOM 630 O O . TRP A 1 79 ? 21.219 -30.203 -12.594 1 98.5 79 TRP A O 1
ATOM 640 N N . GLU A 1 80 ? 20.078 -30.578 -10.719 1 97.5 80 GLU A N 1
ATOM 641 C CA . GLU A 1 80 ? 18.859 -30.953 -11.414 1 97.5 80 GLU A CA 1
ATOM 642 C C . GLU A 1 80 ? 17.906 -29.75 -11.516 1 97.5 80 GLU A C 1
ATOM 644 O O . GLU A 1 80 ? 17.906 -28.875 -10.656 1 97.5 80 GLU A O 1
ATOM 649 N N . LEU A 1 81 ? 17.141 -29.703 -12.609 1 95.44 81 LEU A N 1
ATOM 650 C CA . LEU A 1 81 ? 16.031 -28.766 -12.789 1 95.44 81 LEU A CA 1
ATOM 651 C C . LEU A 1 81 ? 14.82 -29.172 -11.961 1 95.44 81 LEU A C 1
ATOM 653 O O . LEU A 1 81 ? 14.109 -28.328 -11.422 1 95.44 81 LEU A O 1
ATOM 657 N N . PHE A 1 82 ? 14.531 -30.391 -11.938 1 96.25 82 PHE A N 1
ATOM 658 C CA . PHE A 1 82 ? 13.539 -31.031 -11.078 1 96.25 82 PHE A CA 1
ATOM 659 C C . PHE A 1 82 ? 14.008 -32.438 -10.672 1 96.25 82 PHE A C 1
ATOM 661 O O . PHE A 1 82 ? 14.961 -32.969 -11.234 1 96.25 82 PHE A O 1
ATOM 668 N N . TYR A 1 83 ? 13.367 -33 -9.727 1 95.38 83 TYR A N 1
ATOM 669 C CA . TYR A 1 83 ? 13.82 -34.219 -9.094 1 95.38 83 TYR A CA 1
ATOM 670 C C . TYR A 1 83 ? 14.031 -35.312 -10.133 1 95.38 83 TYR A C 1
ATOM 672 O O . TYR A 1 83 ? 13.117 -35.656 -10.891 1 95.38 83 TYR A O 1
ATOM 680 N N . ASP A 1 84 ? 15.188 -35.812 -10.242 1 94.25 84 ASP A N 1
ATOM 681 C CA . ASP A 1 84 ? 15.578 -37 -11 1 94.25 84 ASP A CA 1
ATOM 682 C C . ASP A 1 84 ? 15.516 -36.75 -12.5 1 94.25 84 ASP A C 1
ATOM 684 O O . ASP A 1 84 ? 15.117 -37.625 -13.281 1 94.25 84 ASP A O 1
ATOM 688 N N . ASP A 1 85 ? 15.828 -35.594 -12.93 1 95.06 85 ASP A N 1
ATOM 689 C CA . ASP A 1 85 ? 15.781 -35.281 -14.359 1 95.06 85 ASP A CA 1
ATOM 690 C C . ASP A 1 85 ? 17.109 -35.594 -15.039 1 95.06 85 ASP A C 1
ATOM 692 O O . ASP A 1 85 ? 17.25 -35.406 -16.25 1 95.06 85 ASP A O 1
ATOM 696 N N . GLY A 1 86 ? 18.094 -36 -14.32 1 95.25 86 GLY A N 1
ATOM 697 C CA . GLY A 1 86 ? 19.375 -36.375 -14.891 1 95.25 86 GLY A CA 1
ATOM 698 C C . GLY A 1 86 ? 20.344 -35.219 -14.977 1 95.25 86 GLY A C 1
ATOM 699 O O . GLY A 1 86 ? 21.453 -35.344 -15.5 1 95.25 86 GLY A O 1
ATOM 700 N N . GLY A 1 87 ? 19.922 -34.094 -14.461 1 96.62 87 GLY A N 1
ATOM 701 C CA . GLY A 1 87 ? 20.781 -32.906 -14.469 1 96.62 87 GLY A CA 1
ATOM 702 C C . GLY A 1 87 ? 20.531 -32 -15.656 1 96.62 87 GLY A C 1
ATOM 703 O O . GLY A 1 87 ? 20.25 -32.469 -16.766 1 96.62 87 GLY A O 1
ATOM 704 N N . GLU A 1 88 ? 20.688 -30.703 -15.43 1 96.44 88 GLU A N 1
ATOM 705 C CA . GLU A 1 88 ? 20.453 -29.703 -16.469 1 96.44 88 GLU A CA 1
ATOM 706 C C . GLU A 1 88 ? 21.641 -28.75 -16.594 1 96.44 88 GLU A C 1
ATOM 708 O O . GLU A 1 88 ? 22.219 -28.328 -15.594 1 96.44 88 GLU A O 1
ATOM 713 N N . LEU A 1 89 ? 22.016 -28.438 -17.797 1 97 89 LEU A N 1
ATOM 714 C CA . LEU A 1 89 ? 23.25 -27.719 -18.109 1 97 89 LEU A CA 1
ATOM 715 C C . LEU A 1 89 ? 23.25 -26.344 -17.469 1 97 89 LEU A C 1
ATOM 717 O O . LEU A 1 89 ? 24.188 -26 -16.734 1 97 89 LEU A O 1
ATOM 721 N N . SER A 1 90 ? 22.266 -25.469 -17.734 1 96.44 90 SER A N 1
ATOM 722 C CA . SER A 1 90 ? 22.234 -24.094 -17.25 1 96.44 90 SER A CA 1
ATOM 723 C C . SER A 1 90 ? 22.203 -24.047 -15.727 1 96.44 90 SER A C 1
ATOM 725 O O . SER A 1 90 ? 22.906 -23.25 -15.109 1 96.44 90 SER A O 1
ATOM 727 N N . THR A 1 91 ? 21.391 -24.938 -15.102 1 97.75 91 THR A N 1
ATOM 728 C CA . THR A 1 91 ? 21.312 -25.031 -13.648 1 97.75 91 THR A CA 1
ATOM 729 C C . THR A 1 91 ? 22.672 -25.375 -13.055 1 97.75 91 THR A C 1
ATOM 731 O O . THR A 1 91 ? 23.062 -24.812 -12.031 1 97.75 91 THR A O 1
ATOM 734 N N . SER A 1 92 ? 23.359 -26.234 -13.734 1 98.62 92 SER A N 1
ATOM 735 C CA . SER A 1 92 ? 24.656 -26.672 -13.25 1 98.62 92 SER A CA 1
ATOM 736 C C . SER A 1 92 ? 25.703 -25.578 -13.391 1 98.62 92 SER A C 1
ATOM 738 O O . SER A 1 92 ? 26.547 -25.391 -12.516 1 98.62 92 SER A O 1
ATOM 740 N N . VAL A 1 93 ? 25.641 -24.844 -14.492 1 98.31 93 VAL A N 1
ATOM 741 C CA . VAL A 1 93 ? 26.562 -23.734 -14.695 1 98.31 93 VAL A CA 1
ATOM 742 C C . VAL A 1 93 ? 26.312 -22.656 -13.633 1 98.31 93 VAL A C 1
ATOM 744 O O . VAL A 1 93 ? 27.266 -22.094 -13.094 1 98.31 93 VAL A O 1
ATOM 747 N N . GLU A 1 94 ? 25.078 -22.375 -13.328 1 98.25 94 GLU A N 1
ATOM 748 C CA . GLU A 1 94 ? 24.734 -21.359 -12.344 1 98.25 94 GLU A CA 1
ATOM 749 C C . GLU A 1 94 ? 25.172 -21.781 -10.945 1 98.25 94 GLU A C 1
ATOM 751 O O . GLU A 1 94 ? 25.672 -20.969 -10.164 1 98.25 94 GLU A O 1
ATOM 756 N N . ALA A 1 95 ? 24.984 -23.047 -10.617 1 98.62 95 ALA A N 1
ATOM 757 C CA . ALA A 1 95 ? 25.453 -23.562 -9.336 1 98.62 95 ALA A CA 1
ATOM 758 C C . ALA A 1 95 ? 26.969 -23.469 -9.242 1 98.62 95 ALA A C 1
ATOM 760 O O . ALA A 1 95 ? 27.516 -23.078 -8.211 1 98.62 95 ALA A O 1
ATOM 761 N N . TYR A 1 96 ? 27.656 -23.875 -10.32 1 98.69 96 TYR A N 1
ATOM 762 C CA . TYR A 1 96 ? 29.109 -23.781 -10.391 1 98.69 96 TYR A CA 1
ATOM 763 C C . TYR A 1 96 ? 29.578 -22.344 -10.164 1 98.69 96 TYR A C 1
ATOM 765 O O . TYR A 1 96 ? 30.5 -22.109 -9.383 1 98.69 96 TYR A O 1
ATOM 773 N N . MET A 1 97 ? 28.938 -21.438 -10.844 1 98.25 97 MET A N 1
ATOM 774 C CA . MET A 1 97 ? 29.25 -20.016 -10.695 1 98.25 97 MET A CA 1
ATOM 775 C C . MET A 1 97 ? 29.125 -19.594 -9.234 1 98.25 97 MET A C 1
ATOM 777 O O . MET A 1 97 ? 30.016 -18.922 -8.703 1 98.25 97 MET A O 1
ATOM 781 N N . ALA A 1 98 ? 28.031 -19.953 -8.586 1 98.38 98 ALA A N 1
ATOM 782 C CA . ALA A 1 98 ? 27.797 -19.547 -7.203 1 98.38 98 ALA A CA 1
ATOM 783 C C . ALA A 1 98 ? 28.859 -20.109 -6.277 1 98.38 98 ALA A C 1
ATOM 785 O O . ALA A 1 98 ? 29.344 -19.422 -5.379 1 98.38 98 ALA A O 1
ATOM 786 N N . LEU A 1 99 ? 29.203 -21.375 -6.516 1 98.44 99 LEU A N 1
ATOM 787 C CA . LEU A 1 99 ? 30.234 -22 -5.688 1 98.44 99 LEU A CA 1
ATOM 788 C C . LEU A 1 99 ? 31.578 -21.297 -5.879 1 98.44 99 LEU A C 1
ATOM 790 O O . LEU A 1 99 ? 32.312 -21.078 -4.91 1 98.44 99 LEU A O 1
ATOM 794 N N . ARG A 1 100 ? 31.906 -20.953 -7.098 1 98 100 ARG A N 1
ATOM 795 C CA . ARG A 1 100 ? 33.125 -20.188 -7.371 1 98 100 ARG A CA 1
ATOM 796 C C . ARG A 1 100 ? 33.094 -18.828 -6.68 1 98 100 ARG A C 1
ATOM 798 O O . ARG A 1 100 ? 34.094 -18.375 -6.125 1 98 100 ARG A O 1
ATOM 805 N N . LEU A 1 101 ? 31.953 -18.172 -6.738 1 97.44 101 LEU A N 1
ATOM 806 C CA . LEU A 1 101 ? 31.781 -16.859 -6.105 1 97.44 101 LEU A CA 1
ATOM 807 C C . LEU A 1 101 ? 31.938 -16.969 -4.594 1 97.44 101 LEU A C 1
ATOM 809 O O . LEU A 1 101 ? 32.281 -15.992 -3.932 1 97.44 101 LEU A O 1
ATOM 813 N N . LEU A 1 102 ? 31.672 -18.141 -4.078 1 97.12 102 LEU A N 1
ATOM 814 C CA . LEU A 1 102 ? 31.75 -18.359 -2.637 1 97.12 102 LEU A CA 1
ATOM 815 C C . LEU A 1 102 ? 33.156 -18.812 -2.238 1 97.12 102 LEU A C 1
ATOM 817 O O . LEU A 1 102 ? 33.406 -19.109 -1.067 1 97.12 102 LEU A O 1
ATOM 821 N N . GLY A 1 103 ? 34.062 -18.969 -3.234 1 95.38 103 GLY A N 1
ATOM 822 C CA . GLY A 1 103 ? 35.469 -19.203 -2.939 1 95.38 103 GLY A CA 1
ATOM 823 C C . GLY A 1 103 ? 35.906 -20.656 -3.129 1 95.38 103 GLY A C 1
ATOM 824 O O . GLY A 1 103 ? 37.031 -21.031 -2.807 1 95.38 103 GLY A O 1
ATOM 825 N N . VAL A 1 104 ? 35.062 -21.484 -3.652 1 97.38 104 VAL A N 1
ATOM 826 C CA . VAL A 1 104 ? 35.438 -22.875 -3.908 1 97.38 104 VAL A CA 1
ATOM 827 C C . VAL A 1 104 ? 36.344 -22.969 -5.133 1 97.38 104 VAL A C 1
ATOM 829 O O . VAL A 1 104 ? 35.969 -22.531 -6.223 1 97.38 104 VAL A O 1
ATOM 832 N N . PRO A 1 105 ? 37.469 -23.484 -4.969 1 96.56 105 PRO A N 1
ATOM 833 C CA . PRO A 1 105 ? 38.406 -23.531 -6.109 1 96.56 105 PRO A CA 1
ATOM 834 C C . PRO A 1 105 ? 37.969 -24.531 -7.18 1 96.56 105 PRO A C 1
ATOM 836 O O . PRO A 1 105 ? 37.312 -25.531 -6.867 1 96.56 105 PRO A O 1
ATOM 839 N N . PRO A 1 106 ? 38.344 -24.281 -8.43 1 96.62 106 PRO A N 1
ATOM 840 C CA . PRO A 1 106 ? 37.969 -25.172 -9.523 1 96.62 106 PRO A CA 1
ATOM 841 C C . PRO A 1 106 ? 38.562 -26.562 -9.375 1 96.62 106 PRO A C 1
ATOM 843 O O . PRO A 1 106 ? 38.125 -27.516 -10.039 1 96.62 106 PRO A O 1
ATOM 846 N N . THR A 1 107 ? 39.594 -26.75 -8.508 1 96.88 107 THR A N 1
ATOM 847 C CA . THR A 1 107 ? 40.281 -28.016 -8.32 1 96.88 107 THR A CA 1
ATOM 848 C C . THR A 1 107 ? 39.531 -28.875 -7.281 1 96.88 107 THR A C 1
ATOM 850 O O . THR A 1 107 ? 39.906 -30.047 -7.078 1 96.88 107 THR A O 1
ATOM 853 N N . ASP A 1 108 ? 38.562 -28.297 -6.66 1 97.56 108 ASP A N 1
ATOM 854 C CA . ASP A 1 108 ? 37.781 -29.062 -5.715 1 97.56 108 ASP A CA 1
ATOM 855 C C . ASP A 1 108 ? 37.094 -30.266 -6.395 1 97.56 108 ASP A C 1
ATOM 857 O O . ASP A 1 108 ? 36.625 -30.141 -7.52 1 97.56 108 ASP A O 1
ATOM 861 N N . PRO A 1 109 ? 37.094 -31.391 -5.738 1 97.5 109 PRO A N 1
ATOM 862 C CA . PRO A 1 109 ? 36.562 -32.594 -6.355 1 97.5 109 PRO A CA 1
ATOM 863 C C . PRO A 1 109 ? 35.125 -32.406 -6.859 1 97.5 109 PRO A C 1
ATOM 865 O O . PRO A 1 109 ? 34.781 -32.875 -7.941 1 97.5 109 PRO A O 1
ATOM 868 N N . ALA A 1 110 ? 34.312 -31.781 -6.098 1 97.5 110 ALA A N 1
ATOM 869 C CA . ALA A 1 110 ? 32.938 -31.516 -6.516 1 97.5 110 ALA A CA 1
ATOM 870 C C . ALA A 1 110 ? 32.906 -30.656 -7.77 1 97.5 110 ALA A C 1
ATOM 872 O O . ALA A 1 110 ? 32.062 -30.844 -8.641 1 97.5 110 ALA A O 1
ATOM 873 N N . MET A 1 111 ? 33.812 -29.719 -7.875 1 98.25 111 MET A N 1
ATOM 874 C CA . MET A 1 111 ? 33.875 -28.828 -9.023 1 98.25 111 MET A CA 1
ATOM 875 C C . MET A 1 111 ? 34.375 -29.547 -10.258 1 98.25 111 MET A C 1
ATOM 877 O O . MET A 1 111 ? 33.906 -29.297 -11.375 1 98.25 111 MET A O 1
ATOM 881 N N . LEU A 1 112 ? 35.344 -30.453 -10 1 98.06 112 LEU A N 1
ATOM 882 C CA . LEU A 1 112 ? 35.844 -31.234 -11.117 1 98.06 112 LEU A CA 1
ATOM 883 C C . LEU A 1 112 ? 34.75 -32.094 -11.719 1 98.06 112 LEU A C 1
ATOM 885 O O . LEU A 1 112 ? 34.625 -32.188 -12.945 1 98.06 112 LEU A O 1
ATOM 889 N N . LYS A 1 113 ? 34.031 -32.719 -10.898 1 98.19 113 LYS A N 1
ATOM 890 C CA . LYS A 1 113 ? 32.906 -33.531 -11.344 1 98.19 113 LYS A CA 1
ATOM 891 C C . LYS A 1 113 ? 31.875 -32.688 -12.102 1 98.19 113 LYS A C 1
ATOM 893 O O . LYS A 1 113 ? 31.328 -33.125 -13.125 1 98.19 113 LYS A O 1
ATOM 898 N N . ALA A 1 114 ? 31.594 -31.547 -11.594 1 98.56 114 ALA A N 1
ATOM 899 C CA . ALA A 1 114 ? 30.641 -30.641 -12.227 1 98.56 114 ALA A CA 1
ATOM 900 C C . ALA A 1 114 ? 31.156 -30.172 -13.586 1 98.56 114 ALA A C 1
ATOM 902 O O . ALA A 1 114 ? 30.391 -30.078 -14.547 1 98.56 114 ALA A O 1
ATOM 903 N N . ARG A 1 115 ? 32.438 -29.828 -13.625 1 98.44 115 ARG A N 1
ATOM 904 C CA . ARG A 1 115 ? 33.031 -29.375 -14.875 1 98.44 115 ARG A CA 1
ATOM 905 C C . ARG A 1 115 ? 32.906 -30.453 -15.953 1 98.44 115 ARG A C 1
ATOM 907 O O . ARG A 1 115 ? 32.562 -30.141 -17.094 1 98.44 115 ARG A O 1
ATOM 914 N N . LYS A 1 116 ? 33.188 -31.641 -15.57 1 98.25 116 LYS A N 1
ATOM 915 C CA . LYS A 1 116 ? 33.031 -32.75 -16.516 1 98.25 116 LYS A CA 1
ATOM 916 C C . LYS A 1 116 ? 31.609 -32.844 -17.047 1 98.25 116 LYS A C 1
ATOM 918 O O . LYS A 1 116 ? 31.406 -32.938 -18.266 1 98.25 116 LYS A O 1
ATOM 923 N N . PHE A 1 117 ? 30.656 -32.812 -16.188 1 98.06 117 PHE A N 1
ATOM 924 C CA . PHE A 1 117 ? 29.25 -32.844 -16.547 1 98.06 117 PHE A CA 1
ATOM 925 C C . PHE A 1 117 ? 28.922 -31.719 -17.516 1 98.06 117 PHE A C 1
ATOM 927 O O . PHE A 1 117 ? 28.234 -31.938 -18.531 1 98.06 117 PHE A O 1
ATOM 934 N N . ILE A 1 118 ? 29.359 -30.469 -17.266 1 98.56 118 ILE A N 1
ATOM 935 C CA . ILE A 1 118 ? 29.047 -29.266 -18.031 1 98.56 118 ILE A CA 1
ATOM 936 C C . ILE A 1 118 ? 29.688 -29.328 -19.406 1 98.56 118 ILE A C 1
ATOM 938 O O . ILE A 1 118 ? 29.016 -29.078 -20.422 1 98.56 118 ILE A O 1
ATOM 942 N N . LEU A 1 119 ? 30.922 -29.75 -19.484 1 97.75 119 LEU A N 1
ATOM 943 C CA . LEU A 1 119 ? 31.641 -29.797 -20.75 1 97.75 119 LEU A CA 1
ATOM 944 C C . LEU A 1 119 ? 31.062 -30.859 -21.672 1 97.75 119 LEU A C 1
ATOM 946 O O . LEU A 1 119 ? 30.984 -30.641 -22.891 1 97.75 119 LEU A O 1
ATOM 950 N N . GLU A 1 120 ? 30.641 -31.938 -21.141 1 97.25 120 GLU A N 1
ATOM 951 C CA . GLU A 1 120 ? 30.031 -33 -21.938 1 97.25 120 GLU A CA 1
ATOM 952 C C . GLU A 1 120 ? 28.734 -32.562 -22.562 1 97.25 120 GLU A C 1
ATOM 954 O O . GLU A 1 120 ? 28.25 -33.156 -23.531 1 97.25 120 GLU A O 1
ATOM 959 N N . ARG A 1 121 ? 28.188 -31.5 -22.094 1 96.38 121 ARG A N 1
ATOM 960 C CA . ARG A 1 121 ? 26.891 -31.031 -22.578 1 96.38 121 ARG A CA 1
ATOM 961 C C . ARG A 1 121 ? 27.031 -29.719 -23.328 1 96.38 121 ARG A C 1
ATOM 963 O O . ARG A 1 121 ? 26.031 -29.016 -23.547 1 96.38 121 ARG A O 1
ATOM 970 N N . GLY A 1 122 ? 28.188 -29.328 -23.641 1 94.75 122 GLY A N 1
ATOM 971 C CA . GLY A 1 122 ? 28.406 -28.219 -24.547 1 94.75 122 GLY A CA 1
ATOM 972 C C . GLY A 1 122 ? 28.906 -26.953 -23.859 1 94.75 122 GLY A C 1
ATOM 973 O O . GLY A 1 122 ? 29.297 -25.984 -24.516 1 94.75 122 GLY A O 1
ATOM 974 N N . GLY A 1 123 ? 28.844 -26.859 -22.531 1 96.19 123 GLY A N 1
ATOM 975 C CA . GLY A 1 123 ? 29.438 -25.766 -21.781 1 96.19 123 GLY A CA 1
ATOM 976 C C . GLY A 1 123 ? 28.594 -24.516 -21.781 1 96.19 123 GLY A C 1
ATOM 977 O O . GLY A 1 123 ? 27.391 -24.562 -22.062 1 96.19 123 GLY A O 1
ATOM 978 N N . ILE A 1 124 ? 29.203 -23.359 -21.469 1 95.69 124 ILE A N 1
ATOM 979 C CA . ILE A 1 124 ? 28.547 -22.078 -21.281 1 95.69 124 ILE A CA 1
ATOM 980 C C . ILE A 1 124 ? 27.844 -21.656 -22.578 1 95.69 124 ILE A C 1
ATOM 982 O O . ILE A 1 124 ? 26.734 -21.125 -22.547 1 95.69 124 ILE A O 1
ATOM 986 N N . SER A 1 125 ? 28.375 -22 -23.688 1 92 125 SER A N 1
ATOM 987 C CA . SER A 1 125 ? 27.875 -21.531 -24.969 1 92 125 SER A CA 1
ATOM 988 C C . SER A 1 125 ? 26.5 -22.141 -25.281 1 92 125 SER A C 1
ATOM 990 O O . SER A 1 125 ? 25.75 -21.594 -26.094 1 92 125 SER A O 1
ATOM 992 N N . ARG A 1 126 ? 26.156 -23.188 -24.594 1 92.56 126 ARG A N 1
ATOM 993 C CA . ARG A 1 126 ? 24.891 -23.875 -24.891 1 92.56 126 ARG A CA 1
ATOM 994 C C . ARG A 1 126 ? 23.875 -23.625 -23.797 1 92.56 126 ARG A C 1
ATOM 996 O O . ARG A 1 126 ? 22.797 -24.219 -23.781 1 92.56 126 ARG A O 1
ATOM 1003 N N . THR A 1 127 ? 24.188 -22.781 -22.891 1 92.88 127 THR A N 1
ATOM 1004 C CA . THR A 1 127 ? 23.281 -22.5 -21.797 1 92.88 127 THR A CA 1
ATOM 1005 C C . THR A 1 127 ? 22.156 -21.562 -22.25 1 92.88 127 THR A C 1
ATOM 1007 O O . THR A 1 127 ? 22.203 -21.031 -23.359 1 92.88 127 THR A O 1
ATOM 1010 N N . ARG A 1 128 ? 21.141 -21.422 -21.391 1 88.69 128 ARG A N 1
ATOM 1011 C CA . ARG A 1 128 ? 20.031 -20.516 -21.656 1 88.69 128 ARG A CA 1
ATOM 1012 C C . ARG A 1 128 ? 20.469 -19.062 -21.578 1 88.69 128 ARG A C 1
ATOM 1014 O O . ARG A 1 128 ? 21.484 -18.75 -20.953 1 88.69 128 ARG A O 1
ATOM 1021 N N . ILE A 1 129 ? 19.719 -18.188 -22.109 1 85.06 129 ILE A N 1
ATOM 1022 C CA . ILE A 1 129 ? 20.078 -16.781 -22.266 1 85.06 129 ILE A CA 1
ATOM 1023 C C . ILE A 1 129 ? 20.219 -16.125 -20.891 1 85.06 129 ILE A C 1
ATOM 1025 O O . ILE A 1 129 ? 21.094 -15.273 -20.688 1 85.06 129 ILE A O 1
ATOM 1029 N N . PHE A 1 130 ? 19.391 -16.453 -19.953 1 89.5 130 PHE A N 1
ATOM 1030 C CA . PHE A 1 130 ? 19.453 -15.828 -18.641 1 89.5 130 PHE A CA 1
ATOM 1031 C C . PHE A 1 130 ? 20.734 -16.219 -17.906 1 89.5 130 PHE A C 1
ATOM 1033 O O . PHE A 1 130 ? 21.281 -15.414 -17.156 1 89.5 130 PHE A O 1
ATOM 1040 N N . THR A 1 131 ? 21.141 -17.438 -18.094 1 94.44 131 THR A N 1
ATOM 1041 C CA . THR A 1 131 ? 22.438 -17.828 -17.547 1 94.44 131 THR A CA 1
ATOM 1042 C C . THR A 1 131 ? 23.562 -17 -18.141 1 94.44 131 THR A C 1
ATOM 1044 O O . THR A 1 131 ? 24.422 -16.5 -17.422 1 94.44 131 THR A O 1
ATOM 1047 N N . LYS A 1 132 ? 23.531 -16.859 -19.469 1 93.5 132 LYS A N 1
ATOM 1048 C CA . LYS A 1 132 ? 24.547 -16.062 -20.172 1 93.5 132 LYS A CA 1
ATOM 1049 C C . LYS A 1 132 ? 24.516 -14.609 -19.688 1 93.5 132 LYS A C 1
ATOM 1051 O O . LYS A 1 132 ? 25.562 -13.977 -19.516 1 93.5 132 LYS A O 1
ATOM 1056 N N . LEU A 1 133 ? 23.312 -14.109 -19.484 1 93.31 133 LEU A N 1
ATOM 1057 C CA . LEU A 1 133 ? 23.156 -12.758 -18.969 1 93.31 133 LEU A CA 1
ATOM 1058 C C . LEU A 1 133 ? 23.797 -12.617 -17.594 1 93.31 133 LEU A C 1
ATOM 1060 O O . LEU A 1 133 ? 24.531 -11.648 -17.344 1 93.31 133 LEU A O 1
ATOM 1064 N N . HIS A 1 134 ? 23.578 -13.523 -16.688 1 96.5 134 HIS A N 1
ATOM 1065 C CA . HIS A 1 134 ? 24.172 -13.484 -15.352 1 96.5 134 HIS A CA 1
ATOM 1066 C C . HIS A 1 134 ? 25.688 -13.547 -15.414 1 96.5 134 HIS A C 1
ATOM 1068 O O . HIS A 1 134 ? 26.375 -12.852 -14.648 1 96.5 134 HIS A O 1
ATOM 1074 N N . LEU A 1 135 ? 26.141 -14.352 -16.359 1 97.12 135 LEU A N 1
ATOM 1075 C CA . LEU A 1 135 ? 27.594 -14.469 -16.516 1 97.12 135 LEU A CA 1
ATOM 1076 C C . LEU A 1 135 ? 28.172 -13.195 -17.094 1 97.12 135 LEU A C 1
ATOM 1078 O O . LEU A 1 135 ? 29.297 -12.805 -16.75 1 97.12 135 LEU A O 1
ATOM 1082 N N . ALA A 1 136 ? 27.422 -12.562 -17.953 1 96 136 ALA A N 1
ATOM 1083 C CA . ALA A 1 136 ? 27.891 -11.312 -18.562 1 96 136 ALA A CA 1
ATOM 1084 C C . ALA A 1 136 ? 28.016 -10.211 -17.516 1 96 136 ALA A C 1
ATOM 1086 O O . ALA A 1 136 ? 28.891 -9.352 -17.609 1 96 136 ALA A O 1
ATOM 1087 N N . LEU A 1 137 ? 27.203 -10.242 -16.516 1 97.69 137 LEU A N 1
ATOM 1088 C CA . LEU A 1 137 ? 27.203 -9.227 -15.453 1 97.69 137 LEU A CA 1
ATOM 1089 C C . LEU A 1 137 ? 28.531 -9.203 -14.719 1 97.69 137 LEU A C 1
ATOM 1091 O O . LEU A 1 137 ? 28.859 -8.203 -14.07 1 97.69 137 LEU A O 1
ATOM 1095 N N . ILE A 1 138 ? 29.266 -10.312 -14.758 1 97.44 138 ILE A N 1
ATOM 1096 C CA . ILE A 1 138 ? 30.516 -10.391 -13.992 1 97.44 138 ILE A CA 1
ATOM 1097 C C . ILE A 1 138 ? 31.672 -10.719 -14.93 1 97.44 138 ILE A C 1
ATOM 1099 O O . ILE A 1 138 ? 32.719 -11.219 -14.484 1 97.44 138 ILE A O 1
ATOM 1103 N N . GLY A 1 139 ? 31.453 -10.625 -16.219 1 95.88 139 GLY A N 1
ATOM 1104 C CA . GLY A 1 139 ? 32.531 -10.688 -17.203 1 95.88 139 GLY A CA 1
ATOM 1105 C C . GLY A 1 139 ? 32.875 -12.109 -17.609 1 95.88 139 GLY A C 1
ATOM 1106 O O . GLY A 1 139 ? 33.906 -12.352 -18.219 1 95.88 139 GLY A O 1
ATOM 1107 N N . CYS A 1 140 ? 32.062 -13.047 -17.266 1 96.38 140 CYS A N 1
ATOM 1108 C CA . CYS A 1 140 ? 32.344 -14.438 -17.594 1 96.38 140 CYS A CA 1
ATOM 1109 C C . CYS A 1 140 ? 31.719 -14.805 -18.938 1 96.38 140 CYS A C 1
ATOM 1111 O O . CYS A 1 140 ? 31.906 -15.922 -19.438 1 96.38 140 CYS A O 1
ATOM 1113 N N . TYR A 1 141 ? 30.969 -13.945 -19.5 1 94.75 141 TYR A N 1
ATOM 1114 C CA . TYR A 1 141 ? 30.422 -14.023 -20.844 1 94.75 141 TYR A CA 1
ATOM 1115 C C . TYR A 1 141 ? 30.391 -12.648 -21.5 1 94.75 141 TYR A C 1
ATOM 1117 O O . TYR A 1 141 ? 30.406 -11.625 -20.812 1 94.75 141 TYR A O 1
ATOM 1125 N N . SER A 1 142 ? 30.406 -12.625 -22.828 1 92.5 142 SER A N 1
ATOM 1126 C CA . SER A 1 142 ? 30.422 -11.336 -23.516 1 92.5 142 SER A CA 1
ATOM 1127 C C . SER A 1 142 ? 29.016 -10.789 -23.703 1 92.5 142 SER A C 1
ATOM 1129 O O . SER A 1 142 ? 28.109 -11.523 -24.078 1 92.5 142 SER A O 1
ATOM 1131 N N . TRP A 1 143 ? 28.828 -9.5 -23.469 1 90.62 143 TRP A N 1
ATOM 1132 C CA . TRP A 1 143 ? 27.547 -8.828 -23.688 1 90.62 143 TRP A CA 1
ATOM 1133 C C . TRP A 1 143 ? 27.156 -8.875 -25.156 1 90.62 143 TRP A C 1
ATOM 1135 O O . TRP A 1 143 ? 25.984 -8.664 -25.5 1 90.62 143 TRP A O 1
ATOM 1145 N N . GLN A 1 144 ? 28.062 -9.172 -26.031 1 86.06 144 GLN A N 1
ATOM 1146 C CA . GLN A 1 144 ? 27.781 -9.273 -27.453 1 86.06 144 GLN A CA 1
ATOM 1147 C C . GLN A 1 144 ? 26.844 -10.438 -27.75 1 86.06 144 GLN A C 1
ATOM 1149 O O . GLN A 1 144 ? 26.141 -10.438 -28.766 1 86.06 144 GLN A O 1
ATOM 1154 N N . GLY A 1 145 ? 26.875 -11.391 -26.875 1 84.25 145 GLY A N 1
ATOM 1155 C CA . GLY A 1 145 ? 26.016 -12.547 -27.062 1 84.25 145 GLY A CA 1
ATOM 1156 C C . GLY A 1 145 ? 24.625 -12.375 -26.453 1 84.25 145 GLY A C 1
ATOM 1157 O O . GLY A 1 145 ? 23.812 -13.289 -26.5 1 84.25 145 GLY A O 1
ATOM 1158 N N . ILE A 1 146 ? 24.359 -11.258 -25.875 1 85.81 146 ILE A N 1
ATOM 1159 C CA . ILE A 1 146 ? 23.078 -10.984 -25.234 1 85.81 146 ILE A CA 1
ATOM 1160 C C . ILE A 1 146 ? 22.234 -10.086 -26.125 1 85.81 146 ILE A C 1
ATOM 1162 O O . ILE A 1 146 ? 22.719 -9.086 -26.656 1 85.81 146 ILE A O 1
ATOM 1166 N N . PRO A 1 147 ? 20.984 -10.453 -26.281 1 76.88 147 PRO A N 1
ATOM 1167 C CA . PRO A 1 147 ? 20.125 -9.633 -27.141 1 76.88 147 PRO A CA 1
ATOM 1168 C C . PRO A 1 147 ? 19.922 -8.219 -26.578 1 76.88 147 PRO A C 1
ATOM 1170 O O . PRO A 1 147 ? 19.922 -8.023 -25.359 1 76.88 147 PRO A O 1
ATOM 1173 N N . SER A 1 148 ? 19.703 -7.281 -27.516 1 75.75 148 SER A N 1
ATOM 1174 C CA . SER A 1 148 ? 19.469 -5.891 -27.141 1 75.75 148 SER A CA 1
ATOM 1175 C C . SER A 1 148 ? 17.984 -5.621 -26.938 1 75.75 148 SER A C 1
ATOM 1177 O O . SER A 1 148 ? 17.141 -6.176 -27.641 1 75.75 148 SER A O 1
ATOM 1179 N N . LEU A 1 149 ? 17.688 -4.859 -25.906 1 77.12 149 LEU A N 1
ATOM 1180 C CA . LEU A 1 149 ? 16.344 -4.387 -25.609 1 77.12 149 LEU A CA 1
ATOM 1181 C C . LEU A 1 149 ? 16.297 -2.863 -25.531 1 77.12 149 LEU A C 1
ATOM 1183 O O . LEU A 1 149 ? 16.734 -2.277 -24.531 1 77.12 149 LEU A O 1
ATOM 1187 N N . PRO A 1 150 ? 15.734 -2.213 -26.484 1 80.06 150 PRO A N 1
ATOM 1188 C CA . PRO A 1 150 ? 15.766 -0.75 -26.453 1 80.06 150 PRO A CA 1
ATOM 1189 C C . PRO A 1 150 ? 14.828 -0.166 -25.406 1 80.06 150 PRO A C 1
ATOM 1191 O O . PRO A 1 150 ? 13.648 -0.527 -25.344 1 80.06 150 PRO A O 1
ATOM 1194 N N . PRO A 1 151 ? 15.297 0.786 -24.656 1 85.56 151 PRO A N 1
ATOM 1195 C CA . PRO A 1 151 ? 14.5 1.328 -23.547 1 85.56 151 PRO A CA 1
ATOM 1196 C C . PRO A 1 151 ? 13.273 2.102 -24.031 1 85.56 151 PRO A C 1
ATOM 1198 O O . PRO A 1 151 ? 12.328 2.297 -23.266 1 85.56 151 PRO A O 1
ATOM 1201 N N . TRP A 1 152 ? 13.227 2.598 -25.266 1 82.81 152 TRP A N 1
ATOM 1202 C CA . TRP A 1 152 ? 12.117 3.418 -25.75 1 82.81 152 TRP A CA 1
ATOM 1203 C C . TRP A 1 152 ? 10.828 2.602 -25.828 1 82.81 152 TRP A C 1
ATOM 1205 O O . TRP A 1 152 ? 9.742 3.162 -25.969 1 82.81 152 TRP A O 1
ATOM 1215 N N . VAL A 1 153 ? 10.906 1.251 -25.672 1 82.38 153 VAL A N 1
ATOM 1216 C CA . VAL A 1 153 ? 9.742 0.379 -25.625 1 82.38 153 VAL A CA 1
ATOM 1217 C C . VAL A 1 153 ? 8.812 0.831 -24.5 1 82.38 153 VAL A C 1
ATOM 1219 O O . VAL A 1 153 ? 7.59 0.68 -24.594 1 82.38 153 VAL A O 1
ATOM 1222 N N . MET A 1 154 ? 9.375 1.507 -23.531 1 88.19 154 MET A N 1
ATOM 1223 C CA . MET A 1 154 ? 8.617 1.974 -22.375 1 88.19 154 MET A CA 1
ATOM 1224 C C . MET A 1 154 ? 7.684 3.115 -22.766 1 88.19 154 MET A C 1
ATOM 1226 O O . MET A 1 154 ? 6.719 3.4 -22.047 1 88.19 154 MET A O 1
ATOM 1230 N N . LEU A 1 155 ? 7.98 3.75 -23.828 1 85.62 155 LEU A N 1
ATOM 1231 C CA . LEU A 1 155 ? 7.258 4.961 -24.203 1 85.62 155 LEU A CA 1
ATOM 1232 C C . LEU A 1 155 ? 6.125 4.637 -25.172 1 85.62 155 LEU A C 1
ATOM 1234 O O . LEU A 1 155 ? 5.332 5.516 -25.516 1 85.62 155 LEU A O 1
ATOM 1238 N N . LEU A 1 156 ? 6.055 3.371 -25.531 1 79 156 LEU A N 1
ATOM 1239 C CA . LEU A 1 156 ? 4.996 2.986 -26.453 1 79 156 LEU A CA 1
ATOM 1240 C C . LEU A 1 156 ? 3.627 3.088 -25.797 1 79 156 LEU A C 1
ATOM 1242 O O . LEU A 1 156 ? 3.449 2.646 -24.656 1 79 156 LEU A O 1
ATOM 1246 N N . PRO A 1 157 ? 2.713 3.701 -26.5 1 77.25 157 PRO A N 1
ATOM 1247 C CA . PRO A 1 157 ? 1.379 3.848 -25.922 1 77.25 157 PRO A CA 1
ATOM 1248 C C . PRO A 1 157 ? 0.649 2.516 -25.766 1 77.25 157 PRO A C 1
ATOM 1250 O O . PRO A 1 157 ? 1.008 1.534 -26.422 1 77.25 157 PRO A O 1
ATOM 1253 N N . GLU A 1 158 ? -0.395 2.477 -25.031 1 75.44 158 GLU A N 1
ATOM 1254 C CA . GLU A 1 158 ? -1.131 1.261 -24.688 1 75.44 158 GLU A CA 1
ATOM 1255 C C . GLU A 1 158 ? -1.907 0.736 -25.891 1 75.44 158 GLU A C 1
ATOM 1257 O O . GLU A 1 158 ? -2.207 -0.457 -25.969 1 75.44 158 GLU A O 1
ATOM 1262 N N . ASN A 1 159 ? -2.164 1.599 -26.781 1 71.31 159 ASN A N 1
ATOM 1263 C CA . ASN A 1 159 ? -2.967 1.192 -27.922 1 71.31 159 ASN A CA 1
ATOM 1264 C C . ASN A 1 159 ? -2.092 0.769 -29.109 1 71.31 159 ASN A C 1
ATOM 1266 O O . ASN A 1 159 ? -2.602 0.37 -30.156 1 71.31 159 ASN A O 1
ATOM 1270 N N . PHE A 1 160 ? -0.828 0.733 -28.875 1 71.88 160 PHE A N 1
ATOM 1271 C CA . PHE A 1 160 ? 0.091 0.266 -29.906 1 71.88 160 PHE A CA 1
ATOM 1272 C C . PHE A 1 160 ? 0.06 -1.254 -30 1 71.88 160 PHE A C 1
ATOM 1274 O O . PHE A 1 160 ? -0.365 -1.937 -29.062 1 71.88 160 PHE A O 1
ATOM 1281 N N . PHE A 1 161 ? 0.371 -1.728 -31.125 1 70.25 161 PHE A N 1
ATOM 1282 C CA . PHE A 1 161 ? 0.27 -3.158 -31.391 1 70.25 161 PHE A CA 1
ATOM 1283 C C . PHE A 1 161 ? 1.132 -3.951 -30.422 1 70.25 161 PHE A C 1
ATOM 1285 O O . PHE A 1 161 ? 0.853 -5.121 -30.156 1 70.25 161 PHE A O 1
ATOM 1292 N N . PHE A 1 162 ? 2.195 -3.25 -29.891 1 76.94 162 PHE A N 1
ATOM 1293 C CA . PHE A 1 162 ? 3.008 -3.902 -28.859 1 76.94 162 PHE A CA 1
ATOM 1294 C C . PHE A 1 162 ? 3.371 -2.922 -27.766 1 76.94 162 PHE A C 1
ATOM 1296 O O . PHE A 1 162 ? 3.721 -1.771 -28.031 1 76.94 162 PHE A O 1
ATOM 1303 N N . ASN A 1 163 ? 3.121 -3.324 -26.609 1 82.88 163 ASN A N 1
ATOM 1304 C CA . ASN A 1 163 ? 3.621 -2.643 -25.406 1 82.88 163 ASN A CA 1
ATOM 1305 C C . ASN A 1 163 ? 3.896 -3.627 -24.281 1 82.88 163 ASN A C 1
ATOM 1307 O O . ASN A 1 163 ? 3.613 -4.82 -24.406 1 82.88 163 ASN A O 1
ATOM 1311 N N . ILE A 1 164 ? 4.477 -3.225 -23.281 1 86.5 164 ILE A N 1
ATOM 1312 C CA . ILE A 1 164 ? 4.953 -4.105 -22.219 1 86.5 164 ILE A CA 1
ATOM 1313 C C . ILE A 1 164 ? 3.77 -4.824 -21.578 1 86.5 164 ILE A C 1
ATOM 1315 O O . ILE A 1 164 ? 3.939 -5.863 -20.922 1 86.5 164 ILE A O 1
ATOM 1319 N N . TYR A 1 165 ? 2.521 -4.32 -21.766 1 89.69 165 TYR A N 1
ATOM 1320 C CA . TYR A 1 165 ? 1.352 -4.906 -21.125 1 89.69 165 TYR A CA 1
ATOM 1321 C C . TYR A 1 165 ? 0.768 -6.031 -21.969 1 89.69 165 TYR A C 1
ATOM 1323 O O . TYR A 1 165 ? -0.201 -6.68 -21.562 1 89.69 165 TYR A O 1
ATOM 1331 N N . GLU A 1 166 ? 1.427 -6.285 -23.078 1 86.75 166 GLU A N 1
ATOM 1332 C CA . GLU A 1 166 ? 1.116 -7.473 -23.875 1 86.75 166 GLU A CA 1
ATOM 1333 C C . GLU A 1 166 ? 1.897 -8.688 -23.375 1 86.75 166 GLU A C 1
ATOM 1335 O O . GLU A 1 166 ? 1.599 -9.82 -23.75 1 86.75 166 GLU A O 1
ATOM 1340 N N . MET A 1 167 ? 2.816 -8.367 -22.516 1 87.25 167 MET A N 1
ATOM 1341 C CA . MET A 1 167 ? 3.602 -9.43 -21.891 1 87.25 167 MET A CA 1
ATOM 1342 C C . MET A 1 167 ? 2.945 -9.906 -20.594 1 87.25 167 MET A C 1
ATOM 1344 O O . MET A 1 167 ? 2.23 -9.141 -19.938 1 87.25 167 MET A O 1
ATOM 1348 N N . SER A 1 168 ? 3.227 -11.141 -20.312 1 89.06 168 SER A N 1
ATOM 1349 C CA . SER A 1 168 ? 2.74 -11.648 -19.031 1 89.06 168 SER A CA 1
ATOM 1350 C C . SER A 1 168 ? 3.332 -10.859 -17.859 1 89.06 168 SER A C 1
ATOM 1352 O O . SER A 1 168 ? 4.344 -10.172 -18.016 1 89.06 168 SER A O 1
ATOM 1354 N N . SER A 1 169 ? 2.68 -10.93 -16.734 1 89.25 169 SER A N 1
ATOM 1355 C CA . SER A 1 169 ? 3.123 -10.203 -15.547 1 89.25 169 SER A CA 1
ATOM 1356 C C . SER A 1 169 ? 4.566 -10.539 -15.195 1 89.25 169 SER A C 1
ATOM 1358 O O . SER A 1 169 ? 5.352 -9.656 -14.844 1 89.25 169 SER A O 1
ATOM 1360 N N . TRP A 1 170 ? 4.922 -11.781 -15.25 1 87 170 TRP A N 1
ATOM 1361 C CA . TRP A 1 170 ? 6.293 -12.172 -14.945 1 87 170 TRP A CA 1
ATOM 1362 C C . TRP A 1 170 ? 7.266 -11.617 -15.977 1 87 170 TRP A C 1
ATOM 1364 O O . TRP A 1 170 ? 8.336 -11.117 -15.625 1 87 170 TRP A O 1
ATOM 1374 N N . ALA A 1 171 ? 6.898 -11.766 -17.219 1 87.25 171 ALA A N 1
ATOM 1375 C CA . ALA A 1 171 ? 7.766 -11.281 -18.281 1 87.25 171 ALA A CA 1
ATOM 1376 C C . ALA A 1 171 ? 7.961 -9.766 -18.188 1 87.25 171 ALA A C 1
ATOM 1378 O O . ALA A 1 171 ? 9.078 -9.266 -18.359 1 87.25 171 ALA A O 1
ATOM 1379 N N . ARG A 1 172 ? 6.895 -9.125 -17.953 1 90.56 172 ARG A N 1
ATOM 1380 C CA . ARG A 1 172 ? 6.922 -7.668 -17.859 1 90.56 172 ARG A CA 1
ATOM 1381 C C . ARG A 1 172 ? 7.793 -7.215 -16.688 1 90.56 172 ARG A C 1
ATOM 1383 O O . ARG A 1 172 ? 8.633 -6.328 -16.844 1 90.56 172 ARG A O 1
ATOM 1390 N N . SER A 1 173 ? 7.66 -7.84 -15.539 1 92.94 173 SER A N 1
ATOM 1391 C CA . SER A 1 173 ? 8.375 -7.461 -14.328 1 92.94 173 SER A CA 1
ATOM 1392 C C . SER A 1 173 ? 9.859 -7.797 -14.43 1 92.94 173 SER A C 1
ATOM 1394 O O . SER A 1 173 ? 10.68 -7.25 -13.688 1 92.94 173 SER A O 1
ATOM 1396 N N . SER A 1 174 ? 10.195 -8.641 -15.344 1 90 174 SER A N 1
ATOM 1397 C CA . SER A 1 174 ? 11.602 -8.961 -15.586 1 90 174 SER A CA 1
ATOM 1398 C C . SER A 1 174 ? 12.172 -8.117 -16.719 1 90 174 SER A C 1
ATOM 1400 O O . SER A 1 174 ? 13.305 -7.645 -16.641 1 90 174 SER A O 1
ATOM 1402 N N . THR A 1 175 ? 11.352 -7.906 -17.719 1 88.94 175 THR A N 1
ATOM 1403 C CA . THR A 1 175 ? 11.812 -7.234 -18.938 1 88.94 175 THR A CA 1
ATOM 1404 C C . THR A 1 175 ? 12.078 -5.758 -18.672 1 88.94 175 THR A C 1
ATOM 1406 O O . THR A 1 175 ? 13.078 -5.203 -19.125 1 88.94 175 THR A O 1
ATOM 1409 N N . VAL A 1 176 ? 11.242 -5.094 -17.938 1 93.56 176 VAL A N 1
ATOM 1410 C CA . VAL A 1 176 ? 11.352 -3.652 -17.719 1 93.56 176 VAL A CA 1
ATOM 1411 C C . VAL A 1 176 ? 12.672 -3.33 -17.031 1 93.56 176 VAL A C 1
ATOM 1413 O O . VAL A 1 176 ? 13.445 -2.502 -17.516 1 93.56 176 VAL A O 1
ATOM 1416 N N . PRO A 1 177 ? 13.016 -3.969 -15.938 1 96.19 177 PRO A N 1
ATOM 1417 C CA . PRO A 1 177 ? 14.328 -3.717 -15.336 1 96.19 177 PRO A CA 1
ATOM 1418 C C . PRO A 1 177 ? 15.484 -4.09 -16.25 1 96.19 177 PRO A C 1
ATOM 1420 O O . PRO A 1 177 ? 16.5 -3.402 -16.281 1 96.19 177 PRO A O 1
ATOM 1423 N N . LEU A 1 178 ? 15.305 -5.133 -17.031 1 93.56 178 LEU A N 1
ATOM 1424 C CA . LEU A 1 178 ? 16.391 -5.602 -17.891 1 93.56 178 LEU A CA 1
ATOM 1425 C C . LEU A 1 178 ? 16.641 -4.617 -19.031 1 93.56 178 LEU A C 1
ATOM 1427 O O . LEU A 1 178 ? 17.719 -4.598 -19.609 1 93.56 178 LEU A O 1
ATOM 1431 N N . LEU A 1 179 ? 15.625 -3.801 -19.375 1 91.75 179 LEU A N 1
ATOM 1432 C CA . LEU A 1 179 ? 15.852 -2.742 -20.344 1 91.75 179 LEU A CA 1
ATOM 1433 C C . LEU A 1 179 ? 16.984 -1.822 -19.906 1 91.75 179 LEU A C 1
ATOM 1435 O O . LEU A 1 179 ? 17.812 -1.417 -20.719 1 91.75 179 LEU A O 1
ATOM 1439 N N . ILE A 1 180 ? 17.031 -1.527 -18.609 1 95.38 180 ILE A N 1
ATOM 1440 C CA . ILE A 1 180 ? 18.062 -0.665 -18.047 1 95.38 180 ILE A CA 1
ATOM 1441 C C . ILE A 1 180 ? 19.391 -1.402 -18.016 1 95.38 180 ILE A C 1
ATOM 1443 O O . ILE A 1 180 ? 20.422 -0.852 -18.438 1 95.38 180 ILE A O 1
ATOM 1447 N N . VAL A 1 181 ? 19.391 -2.654 -17.625 1 95.44 181 VAL A N 1
ATOM 1448 C CA . VAL A 1 181 ? 20.609 -3.447 -17.484 1 95.44 181 VAL A CA 1
ATOM 1449 C C . VAL A 1 181 ? 21.266 -3.656 -18.844 1 95.44 181 VAL A C 1
ATOM 1451 O O . VAL A 1 181 ? 22.469 -3.484 -19 1 95.44 181 VAL A O 1
ATOM 1454 N N . CYS A 1 182 ? 20.453 -4.012 -19.844 1 90.75 182 CYS A N 1
ATOM 1455 C CA . CYS A 1 182 ? 20.969 -4.301 -21.172 1 90.75 182 CYS A CA 1
ATOM 1456 C C . CYS A 1 182 ? 21.438 -3.023 -21.859 1 90.75 182 CYS A C 1
ATOM 1458 O O . CYS A 1 182 ? 22.25 -3.074 -22.781 1 90.75 182 CYS A O 1
ATOM 1460 N N . ASP A 1 183 ? 20.859 -1.935 -21.469 1 90.38 183 ASP A N 1
ATOM 1461 C CA . ASP A 1 183 ? 21.328 -0.654 -22 1 90.38 183 ASP A CA 1
ATOM 1462 C C . ASP A 1 183 ? 22.703 -0.304 -21.438 1 90.38 183 ASP A C 1
ATOM 1464 O O . ASP A 1 183 ? 23.578 0.172 -22.172 1 90.38 183 ASP A O 1
ATOM 1468 N N . ARG A 1 184 ? 22.891 -0.552 -20.172 1 93.31 184 ARG A N 1
ATOM 1469 C CA . ARG A 1 184 ? 24.125 -0.178 -19.484 1 93.31 184 ARG A CA 1
ATOM 1470 C C . ARG A 1 184 ? 25.234 -1.199 -19.766 1 93.31 184 ARG A C 1
ATOM 1472 O O . ARG A 1 184 ? 26.406 -0.854 -19.781 1 93.31 184 ARG A O 1
ATOM 1479 N N . LYS A 1 185 ? 24.875 -2.521 -19.938 1 94.06 185 LYS A N 1
ATOM 1480 C CA . LYS A 1 185 ? 25.781 -3.641 -20.156 1 94.06 185 LYS A CA 1
ATOM 1481 C C . LYS A 1 185 ? 26.922 -3.633 -19.141 1 94.06 185 LYS A C 1
ATOM 1483 O O . LYS A 1 185 ? 28.094 -3.645 -19.516 1 94.06 185 LYS A O 1
ATOM 1488 N N . PRO A 1 186 ? 26.562 -3.738 -17.906 1 96.31 186 PRO A N 1
ATOM 1489 C CA . PRO A 1 186 ? 27.578 -3.607 -16.859 1 96.31 186 PRO A CA 1
ATOM 1490 C C . PRO A 1 186 ? 28.438 -4.859 -16.719 1 96.31 186 PRO A C 1
ATOM 1492 O O . PRO A 1 186 ? 28.016 -5.953 -17.109 1 96.31 186 PRO A O 1
ATOM 1495 N N . VAL A 1 187 ? 29.641 -4.742 -16.297 1 97.56 187 VAL A N 1
ATOM 1496 C CA . VAL A 1 187 ? 30.484 -5.789 -15.703 1 97.56 187 VAL A CA 1
ATOM 1497 C C . VAL A 1 187 ? 30.891 -5.391 -14.289 1 97.56 187 VAL A C 1
ATOM 1499 O O . VAL A 1 187 ? 31.812 -4.59 -14.109 1 97.56 187 VAL A O 1
ATOM 1502 N N . PHE A 1 188 ? 30.203 -5.918 -13.367 1 97.25 188 PHE A N 1
ATOM 1503 C CA . PHE A 1 188 ? 30.422 -5.523 -11.977 1 97.25 188 PHE A CA 1
ATOM 1504 C C . PHE A 1 188 ? 31.656 -6.195 -11.406 1 97.25 188 PHE A C 1
ATOM 1506 O O . PHE A 1 188 ? 31.922 -7.371 -11.672 1 97.25 188 PHE A O 1
ATOM 1513 N N . PRO A 1 189 ? 32.438 -5.438 -10.695 1 94.81 189 PRO A N 1
ATOM 1514 C CA . PRO A 1 189 ? 33.531 -6.078 -9.984 1 94.81 189 PRO A CA 1
ATOM 1515 C C . PRO A 1 189 ? 33.062 -6.953 -8.828 1 94.81 189 PRO A C 1
ATOM 1517 O O . PRO A 1 189 ? 32.156 -6.562 -8.078 1 94.81 189 PRO A O 1
ATOM 1520 N N . ILE A 1 190 ? 33.531 -8.141 -8.789 1 93.81 190 ILE A N 1
ATOM 1521 C CA . ILE A 1 190 ? 33.156 -9.047 -7.711 1 93.81 190 ILE A CA 1
ATOM 1522 C C . ILE A 1 190 ? 34.406 -9.531 -6.98 1 93.81 190 ILE A C 1
ATOM 1524 O O . ILE A 1 190 ? 35.5 -9.531 -7.543 1 93.81 190 ILE A O 1
ATOM 1528 N N . ASP A 1 191 ? 34.312 -9.82 -5.742 1 90.69 191 ASP A N 1
ATOM 1529 C CA . ASP A 1 191 ? 35.375 -10.383 -4.906 1 90.69 191 ASP A CA 1
ATOM 1530 C C . ASP A 1 191 ? 34.938 -11.719 -4.309 1 90.69 191 ASP A C 1
ATOM 1532 O O . ASP A 1 191 ? 34 -11.789 -3.521 1 90.69 191 ASP A O 1
ATOM 1536 N N . PRO A 1 192 ? 35.656 -12.75 -4.66 1 90.62 192 PRO A N 1
ATOM 1537 C CA . PRO A 1 192 ? 36.812 -12.844 -5.543 1 90.62 192 PRO A CA 1
ATOM 1538 C C . PRO A 1 192 ? 36.438 -12.75 -7.02 1 90.62 192 PRO A C 1
ATOM 1540 O O . PRO A 1 192 ? 35.312 -13.117 -7.406 1 90.62 192 PRO A O 1
ATOM 1543 N N . ALA A 1 193 ? 37.375 -12.328 -7.773 1 92.38 193 ALA A N 1
ATOM 1544 C CA . ALA A 1 193 ? 37.188 -12.32 -9.227 1 92.38 193 ALA A CA 1
ATOM 1545 C C . ALA A 1 193 ? 37.25 -13.734 -9.797 1 92.38 193 ALA A C 1
ATOM 1547 O O . ALA A 1 193 ? 38.094 -14.523 -9.383 1 92.38 193 ALA A O 1
ATOM 1548 N N . ILE A 1 194 ? 36.312 -13.938 -10.672 1 94.25 194 ILE A N 1
ATOM 1549 C CA . ILE A 1 194 ? 36.344 -15.25 -11.305 1 94.25 194 ILE A CA 1
ATOM 1550 C C . ILE A 1 194 ? 36.188 -15.094 -12.82 1 94.25 194 ILE A C 1
ATOM 1552 O O . ILE A 1 194 ? 35.719 -14.062 -13.305 1 94.25 194 ILE A O 1
ATOM 1556 N N . ASN A 1 195 ? 36.562 -16 -13.883 1 90.62 195 ASN A N 1
ATOM 1557 C CA . ASN A 1 195 ? 36.375 -15.922 -15.328 1 90.62 195 ASN A CA 1
ATOM 1558 C C . ASN A 1 195 ? 35.719 -17.188 -15.875 1 90.62 195 ASN A C 1
ATOM 1560 O O . ASN A 1 195 ? 35.281 -17.219 -17.031 1 90.62 195 ASN A O 1
ATOM 1564 N N . LEU A 1 196 ? 35.625 -18.344 -15.188 1 96.25 196 LEU A N 1
ATOM 1565 C CA . LEU A 1 196 ? 35 -19.609 -15.516 1 96.25 196 LEU A CA 1
ATOM 1566 C C . LEU A 1 196 ? 35.438 -20.094 -16.906 1 96.25 196 LEU A C 1
ATOM 1568 O O . LEU A 1 196 ? 34.625 -20.688 -17.625 1 96.25 196 LEU A O 1
ATOM 1572 N N . HIS A 1 197 ? 36.562 -19.859 -17.422 1 95 197 HIS A N 1
ATOM 1573 C CA . HIS A 1 197 ? 37.094 -20.297 -18.703 1 95 197 HIS A CA 1
ATOM 1574 C C . HIS A 1 197 ? 37.094 -21.812 -18.844 1 95 197 HIS A C 1
ATOM 1576 O O . HIS A 1 197 ? 36.906 -22.344 -19.938 1 95 197 HIS A O 1
ATOM 1582 N N . GLU A 1 198 ? 37.156 -22.422 -17.75 1 95.06 198 GLU A N 1
ATOM 1583 C CA . GLU A 1 198 ? 37.219 -23.875 -17.703 1 95.06 198 GLU A CA 1
ATOM 1584 C C . GLU A 1 198 ? 35.875 -24.5 -18.109 1 95.06 198 GLU A C 1
ATOM 1586 O O . GLU A 1 198 ? 35.812 -25.703 -18.359 1 95.06 198 GLU A O 1
ATOM 1591 N N . LEU A 1 199 ? 34.844 -23.672 -18.266 1 97.25 199 LEU A N 1
ATOM 1592 C CA . LEU A 1 199 ? 33.5 -24.219 -18.562 1 97.25 199 LEU A CA 1
ATOM 1593 C C . LEU A 1 199 ? 33.156 -24.031 -20.031 1 97.25 199 LEU A C 1
ATOM 1595 O O . LEU A 1 199 ? 32.062 -24.344 -20.453 1 97.25 199 LEU A O 1
ATOM 1599 N N . TYR A 1 200 ? 34.094 -23.547 -20.812 1 95.62 200 TYR A N 1
ATOM 1600 C CA . TYR A 1 200 ? 33.906 -23.469 -22.25 1 95.62 200 TYR A CA 1
ATOM 1601 C C . TYR A 1 200 ? 34.375 -24.75 -22.938 1 95.62 200 TYR A C 1
ATOM 1603 O O . TYR A 1 200 ? 35.562 -25.016 -22.984 1 95.62 200 TYR A O 1
ATOM 1611 N N . ALA A 1 201 ? 33.438 -25.375 -23.484 1 92.19 201 ALA A N 1
ATOM 1612 C CA . ALA A 1 201 ? 33.75 -26.656 -24.109 1 92.19 201 ALA A CA 1
ATOM 1613 C C . ALA A 1 201 ? 34.656 -26.469 -25.344 1 92.19 201 ALA A C 1
ATOM 1615 O O . ALA A 1 201 ? 35.531 -27.281 -25.609 1 92.19 201 ALA A O 1
ATOM 1616 N N . GLU A 1 202 ? 34.438 -25.422 -26.109 1 89.44 202 GLU A N 1
ATOM 1617 C CA . GLU A 1 202 ? 35.188 -25.109 -27.328 1 89.44 202 GLU A CA 1
ATOM 1618 C C . GLU A 1 202 ? 36.469 -24.328 -26.984 1 89.44 202 GLU A C 1
ATOM 1620 O O . GLU A 1 202 ? 37.312 -24.078 -27.859 1 89.44 202 GLU A O 1
ATOM 1625 N N . GLY A 1 203 ? 36.656 -23.984 -25.766 1 87.56 203 GLY A N 1
ATOM 1626 C CA . GLY A 1 203 ? 37.719 -23.078 -25.375 1 87.56 203 GLY A CA 1
ATOM 1627 C C . GLY A 1 203 ? 37.344 -21.625 -25.516 1 87.56 203 GLY A C 1
ATOM 1628 O O . GLY A 1 203 ? 36.594 -21.25 -26.422 1 87.56 203 GLY A O 1
ATOM 1629 N N . ILE A 1 204 ? 37.781 -20.891 -24.641 1 86.5 204 ILE A N 1
ATOM 1630 C CA . ILE A 1 204 ? 37.375 -19.484 -24.562 1 86.5 204 ILE A CA 1
ATOM 1631 C C . ILE A 1 204 ? 37.75 -18.781 -25.844 1 86.5 204 ILE A C 1
ATOM 1633 O O . ILE A 1 204 ? 37.062 -17.859 -26.281 1 86.5 204 ILE A O 1
ATOM 1637 N N . GLU A 1 205 ? 38.844 -19.172 -26.484 1 85.12 205 GLU A N 1
ATOM 1638 C CA . GLU A 1 205 ? 39.344 -18.516 -27.688 1 85.12 205 GLU A CA 1
ATOM 1639 C C . GLU A 1 205 ? 38.406 -18.797 -28.875 1 85.12 205 GLU A C 1
ATOM 1641 O O . GLU A 1 205 ? 38.375 -18 -29.812 1 85.12 205 GLU A O 1
ATOM 1646 N N . GLN A 1 206 ? 37.688 -19.781 -28.859 1 82.19 206 GLN A N 1
ATOM 1647 C CA . GLN A 1 206 ? 36.844 -20.172 -29.969 1 82.19 206 GLN A CA 1
ATOM 1648 C C . GLN A 1 206 ? 35.375 -19.844 -29.703 1 82.19 206 GLN A C 1
ATOM 1650 O O . GLN A 1 206 ? 34.5 -20.125 -30.531 1 82.19 206 GLN A O 1
ATOM 1655 N N . ALA A 1 207 ? 35.188 -19.297 -28.594 1 82.81 207 ALA A N 1
ATOM 1656 C CA . ALA A 1 207 ? 33.812 -18.984 -28.234 1 82.81 207 ALA A CA 1
ATOM 1657 C C . ALA A 1 207 ? 33.219 -17.922 -29.172 1 82.81 207 ALA A C 1
ATOM 1659 O O . ALA A 1 207 ? 33.875 -16.906 -29.438 1 82.81 207 ALA A O 1
ATOM 1660 N N . LYS A 1 208 ? 32.094 -18.188 -29.875 1 75.62 208 LYS A N 1
ATOM 1661 C CA . LYS A 1 208 ? 31.359 -17.234 -30.719 1 75.62 208 LYS A CA 1
ATOM 1662 C C . LYS A 1 208 ? 30.141 -16.672 -29.984 1 75.62 208 LYS A C 1
ATOM 1664 O O . LYS A 1 208 ? 29.344 -17.438 -29.422 1 75.62 208 LYS A O 1
ATOM 1669 N N . TYR A 1 209 ? 30.156 -15.438 -29.844 1 75.31 209 TYR A N 1
ATOM 1670 C CA . TYR A 1 209 ? 29.109 -14.766 -29.094 1 75.31 209 TYR A CA 1
ATOM 1671 C C . TYR A 1 209 ? 28 -14.273 -30 1 75.31 209 TYR A C 1
ATOM 1673 O O . TYR A 1 209 ? 27.656 -13.086 -29.984 1 75.31 209 TYR A O 1
ATOM 1681 N N . GLU A 1 210 ? 27.641 -15.016 -31 1 64.44 210 GLU A N 1
ATOM 1682 C CA . GLU A 1 210 ? 26.562 -14.641 -31.906 1 64.44 210 GLU A CA 1
ATOM 1683 C C . GLU A 1 210 ? 25.25 -15.32 -31.516 1 64.44 210 GLU A C 1
ATOM 1685 O O . GLU A 1 210 ? 25.266 -16.406 -30.922 1 64.44 210 GLU A O 1
ATOM 1690 N N . LEU A 1 211 ? 24.141 -14.516 -31.5 1 60.09 211 LEU A N 1
ATOM 1691 C CA . LEU A 1 211 ? 22.828 -15.094 -31.234 1 60.09 211 LEU A CA 1
ATOM 1692 C C . LEU A 1 211 ? 22.484 -16.172 -32.25 1 60.09 211 LEU A C 1
ATOM 1694 O O . LEU A 1 211 ? 22.703 -15.977 -33.469 1 60.09 211 LEU A O 1
ATOM 1698 N N . PRO A 1 212 ? 22.219 -17.359 -31.812 1 53.03 212 PRO A N 1
ATOM 1699 C CA . PRO A 1 212 ? 21.969 -18.422 -32.781 1 53.03 212 PRO A CA 1
ATOM 1700 C C . PRO A 1 212 ? 20.859 -18.062 -33.781 1 53.03 212 PRO A C 1
ATOM 1702 O O . PRO A 1 212 ? 19.859 -17.453 -33.406 1 53.03 212 PRO A O 1
ATOM 1705 N N . ARG A 1 213 ? 21.172 -17.984 -35.219 1 55.44 213 ARG A N 1
ATOM 1706 C CA . ARG A 1 213 ? 20.219 -17.781 -36.312 1 55.44 213 ARG A CA 1
ATOM 1707 C C . ARG A 1 213 ? 19.391 -19.031 -36.562 1 55.44 213 ARG A C 1
ATOM 1709 O O . ARG A 1 213 ? 19.922 -20.141 -36.625 1 55.44 213 ARG A O 1
ATOM 1716 N N . SER A 1 214 ? 18.203 -19.016 -35.969 1 46.44 214 SER A N 1
ATOM 1717 C CA . SER A 1 214 ? 17.344 -20.188 -36.156 1 46.44 214 SER A CA 1
ATOM 1718 C C . SER A 1 214 ? 16.953 -20.359 -37.625 1 46.44 214 SER A C 1
ATOM 1720 O O . SER A 1 214 ? 16.344 -21.359 -38 1 46.44 214 SER A O 1
ATOM 1722 N N . GLY A 1 215 ? 17.281 -19.594 -38.531 1 40.75 215 GLY A N 1
ATOM 1723 C CA . GLY A 1 215 ? 16.969 -19.672 -39.938 1 40.75 215 GLY A CA 1
ATOM 1724 C C . GLY A 1 215 ? 15.516 -19.375 -40.25 1 40.75 215 GLY A C 1
ATOM 1725 O O . GLY A 1 215 ? 15.023 -19.703 -41.312 1 40.75 215 GLY A O 1
ATOM 1726 N N . ASN A 1 216 ? 14.766 -19.109 -39.188 1 44.19 216 ASN A N 1
ATOM 1727 C CA . ASN A 1 216 ? 13.359 -18.797 -39.406 1 44.19 216 ASN A CA 1
ATOM 1728 C C . ASN A 1 216 ? 13.07 -17.328 -39.094 1 44.19 216 ASN A C 1
ATOM 1730 O O . ASN A 1 216 ? 13.984 -16.547 -38.844 1 44.19 216 ASN A O 1
ATOM 1734 N N . TRP A 1 217 ? 11.797 -17 -39.344 1 39.97 217 TRP A N 1
ATOM 1735 C CA . TRP A 1 217 ? 11.328 -15.617 -39.25 1 39.97 217 TRP A CA 1
ATOM 1736 C C . TRP A 1 217 ? 11.727 -14.977 -37.938 1 39.97 217 TRP A C 1
ATOM 1738 O O . TRP A 1 217 ? 11.734 -13.75 -37.812 1 39.97 217 TRP A O 1
ATOM 1748 N N . THR A 1 218 ? 12.125 -15.742 -37.031 1 44.91 218 THR A N 1
ATOM 1749 C CA . THR A 1 218 ? 12.555 -15.227 -35.719 1 44.91 218 THR A CA 1
ATOM 1750 C C . THR A 1 218 ? 13.891 -14.508 -35.844 1 44.91 218 THR A C 1
ATOM 1752 O O . THR A 1 218 ? 14.297 -13.781 -34.938 1 44.91 218 THR A O 1
ATOM 1755 N N . ASP A 1 219 ? 14.453 -14.703 -36.938 1 47.03 219 ASP A N 1
ATOM 1756 C CA . ASP A 1 219 ? 15.727 -14.055 -37.219 1 47.03 219 ASP A CA 1
ATOM 1757 C C . ASP A 1 219 ? 15.555 -12.539 -37.375 1 47.03 219 ASP A C 1
ATOM 1759 O O . ASP A 1 219 ? 16.531 -11.789 -37.281 1 47.03 219 ASP A O 1
ATOM 1763 N N . ILE A 1 220 ? 14.32 -12.219 -37.594 1 44.09 220 ILE A N 1
ATOM 1764 C CA . ILE A 1 220 ? 14.039 -10.789 -37.656 1 44.09 220 ILE A CA 1
ATOM 1765 C C . ILE A 1 220 ? 14.398 -10.125 -36.344 1 44.09 220 ILE A C 1
ATOM 1767 O O . ILE A 1 220 ? 14.914 -9 -36.312 1 44.09 220 ILE A O 1
ATOM 1771 N N . PHE A 1 221 ? 14.133 -10.875 -35.375 1 53.16 221 PHE A N 1
ATOM 1772 C CA . PHE A 1 221 ? 14.469 -10.312 -34.062 1 53.16 221 PHE A CA 1
ATOM 1773 C C . PHE A 1 221 ? 15.977 -10.18 -33.906 1 53.16 221 PHE A C 1
ATOM 1775 O O . PHE A 1 221 ? 16.453 -9.258 -33.25 1 53.16 221 PHE A O 1
ATOM 1782 N N . LEU A 1 222 ? 16.609 -11.055 -34.688 1 50.88 222 LEU A N 1
ATOM 1783 C CA . LEU A 1 222 ? 18.062 -10.969 -34.688 1 50.88 222 LEU A CA 1
ATOM 1784 C C . LEU A 1 222 ? 18.531 -9.734 -35.469 1 50.88 222 LEU A C 1
ATOM 1786 O O . LEU A 1 222 ? 19.484 -9.062 -35.031 1 50.88 222 LEU A O 1
ATOM 1790 N N . THR A 1 223 ? 17.797 -9.562 -36.594 1 46.28 223 THR A N 1
ATOM 1791 C CA . THR A 1 223 ? 18.109 -8.367 -37.375 1 46.28 223 THR A CA 1
ATOM 1792 C C . THR A 1 223 ? 17.781 -7.105 -36.562 1 46.28 223 THR A C 1
ATOM 1794 O O . THR A 1 223 ? 18.547 -6.145 -36.594 1 46.28 223 THR A O 1
ATOM 1797 N N . LEU A 1 224 ? 16.609 -7.223 -35.906 1 54.59 224 LEU A N 1
ATOM 1798 C CA . LEU A 1 224 ? 16.234 -6.074 -35.094 1 54.59 224 LEU A CA 1
ATOM 1799 C C . LEU A 1 224 ? 17.219 -5.895 -33.938 1 54.59 224 LEU A C 1
ATOM 1801 O O . LEU A 1 224 ? 17.594 -4.766 -33.594 1 54.59 224 LEU A O 1
ATOM 1805 N N . ASP A 1 225 ? 17.594 -6.973 -33.531 1 55.59 225 ASP A N 1
ATOM 1806 C CA . ASP A 1 225 ? 18.578 -6.965 -32.469 1 55.59 225 ASP A CA 1
ATOM 1807 C C . ASP A 1 225 ? 19.891 -6.324 -32.938 1 55.59 225 ASP A C 1
ATOM 1809 O O . ASP A 1 225 ? 20.469 -5.5 -32.219 1 55.59 225 ASP A O 1
ATOM 1813 N N . PHE A 1 226 ? 20.234 -6.758 -34.156 1 50.31 226 PHE A N 1
ATOM 1814 C CA . PHE A 1 226 ? 21.438 -6.188 -34.75 1 50.31 226 PHE A CA 1
ATOM 1815 C C . PHE A 1 226 ? 21.281 -4.684 -34.938 1 50.31 226 PHE A C 1
ATOM 1817 O O . PHE A 1 226 ? 22.188 -3.916 -34.625 1 50.31 226 PHE A O 1
ATOM 1824 N N . GLY A 1 227 ? 20.141 -4.344 -35.469 1 51.66 227 GLY A N 1
ATOM 1825 C CA . GLY A 1 227 ? 19.859 -2.928 -35.656 1 51.66 227 GLY A CA 1
ATOM 1826 C C . GLY A 1 227 ? 19.859 -2.146 -34.344 1 51.66 227 GLY A C 1
ATOM 1827 O O . GLY A 1 227 ? 20.422 -1.052 -34.281 1 51.66 227 GLY A O 1
ATOM 1828 N N . PHE A 1 228 ? 19.328 -2.736 -33.438 1 59.38 228 PHE A N 1
ATOM 1829 C CA . PHE A 1 228 ? 19.266 -2.059 -32.156 1 59.38 228 PHE A CA 1
ATOM 1830 C C . PHE A 1 228 ? 20.656 -1.941 -31.531 1 59.38 228 PHE A C 1
ATOM 1832 O O . PHE A 1 228 ? 21 -0.896 -30.984 1 59.38 228 PHE A O 1
ATOM 1839 N N . LYS A 1 229 ? 21.422 -2.947 -31.734 1 59.34 229 LYS A N 1
ATOM 1840 C CA . LYS A 1 229 ? 22.781 -2.939 -31.203 1 59.34 229 LYS A CA 1
ATOM 1841 C C . LYS A 1 229 ? 23.641 -1.886 -31.891 1 59.34 229 LYS A C 1
ATOM 1843 O O . LYS A 1 229 ? 24.438 -1.204 -31.234 1 59.34 229 LYS A O 1
ATOM 1848 N N . LEU A 1 230 ? 23.375 -1.825 -33.125 1 52.03 230 LEU A N 1
ATOM 1849 C CA . LEU A 1 230 ? 24.094 -0.804 -33.875 1 52.03 230 LEU A CA 1
ATOM 1850 C C . LEU A 1 230 ? 23.688 0.594 -33.438 1 52.03 230 LEU A C 1
ATOM 1852 O O . LEU A 1 230 ? 24.531 1.47 -33.25 1 52.03 230 LEU A O 1
ATOM 1856 N N . ALA A 1 231 ? 22.438 0.729 -33.312 1 55.69 231 ALA A N 1
ATOM 1857 C CA . ALA A 1 231 ? 21.922 2.029 -32.875 1 55.69 231 ALA A CA 1
ATOM 1858 C C . ALA A 1 231 ? 22.422 2.373 -31.469 1 55.69 231 ALA A C 1
ATOM 1860 O O . ALA A 1 231 ? 22.734 3.531 -31.188 1 55.69 231 ALA A O 1
ATOM 1861 N N . GLU A 1 232 ? 22.531 1.446 -30.656 1 60.09 232 GLU A N 1
ATOM 1862 C CA . GLU A 1 232 ? 23.031 1.628 -29.297 1 60.09 232 GLU A CA 1
ATOM 1863 C C . GLU A 1 232 ? 24.5 2.035 -29.312 1 60.09 232 GLU A C 1
ATOM 1865 O O . GLU A 1 232 ? 24.906 2.957 -28.594 1 60.09 232 GLU A O 1
ATOM 1870 N N . ASN A 1 233 ? 25.25 1.322 -30.156 1 54.22 233 ASN A N 1
ATOM 1871 C CA . ASN A 1 233 ? 26.672 1.59 -30.25 1 54.22 233 ASN A CA 1
ATOM 1872 C C . ASN A 1 233 ? 26.953 2.994 -30.781 1 54.22 233 ASN A C 1
ATOM 1874 O O . ASN A 1 233 ? 27.922 3.641 -30.375 1 54.22 233 ASN A O 1
ATOM 1878 N N . LEU A 1 234 ? 26 3.357 -31.578 1 54.47 234 LEU A N 1
ATOM 1879 C CA . LEU A 1 234 ? 26.172 4.668 -32.188 1 54.47 234 LEU A CA 1
ATOM 1880 C C . LEU A 1 234 ? 25.469 5.746 -31.375 1 54.47 234 LEU A C 1
ATOM 1882 O O . LEU A 1 234 ? 25.422 6.914 -31.781 1 54.47 234 LEU A O 1
ATOM 1886 N N . ASN A 1 235 ? 24.922 5.434 -30.234 1 59.84 235 ASN A N 1
ATOM 1887 C CA . ASN A 1 235 ? 24.203 6.34 -29.344 1 59.84 235 ASN A CA 1
ATOM 1888 C C . ASN A 1 235 ? 23.062 7.059 -30.062 1 59.84 235 ASN A C 1
ATOM 1890 O O . ASN A 1 235 ? 22.875 8.266 -29.891 1 59.84 235 ASN A O 1
ATOM 1894 N N . LEU A 1 236 ? 22.547 6.441 -30.984 1 57.75 236 LEU A N 1
ATOM 1895 C CA . LEU A 1 236 ? 21.484 7.059 -31.766 1 57.75 236 LEU A CA 1
ATOM 1896 C C . LEU A 1 236 ? 20.109 6.527 -31.359 1 57.75 236 LEU A C 1
ATOM 1898 O O . LEU A 1 236 ? 19.156 6.621 -32.125 1 57.75 236 LEU A O 1
ATOM 1902 N N . VAL A 1 237 ? 20.094 6.051 -30.266 1 63.78 237 VAL A N 1
ATOM 1903 C CA . VAL A 1 237 ? 18.797 5.527 -29.828 1 63.78 237 VAL A CA 1
ATOM 1904 C C . VAL A 1 237 ? 17.891 6.68 -29.406 1 63.78 237 VAL A C 1
ATOM 1906 O O . VAL A 1 237 ? 18.172 7.352 -28.406 1 63.78 237 VAL A O 1
ATOM 1909 N N . PRO A 1 238 ? 16.922 7.086 -30.234 1 72.19 238 PRO A N 1
ATOM 1910 C CA . PRO A 1 238 ? 16.016 8.172 -29.859 1 72.19 238 PRO A CA 1
ATOM 1911 C C . PRO A 1 238 ? 15.266 7.887 -28.547 1 72.19 238 PRO A C 1
ATOM 1913 O O . PRO A 1 238 ? 14.922 6.734 -28.266 1 72.19 238 PRO A O 1
ATOM 1916 N N . PHE A 1 239 ? 15.141 8.82 -27.719 1 81.5 239 PHE A N 1
ATOM 1917 C CA . PHE A 1 239 ? 14.328 8.812 -26.516 1 81.5 239 PHE A CA 1
ATOM 1918 C C . PHE A 1 239 ? 14.891 7.832 -25.484 1 81.5 239 PHE A C 1
ATOM 1920 O O . PHE A 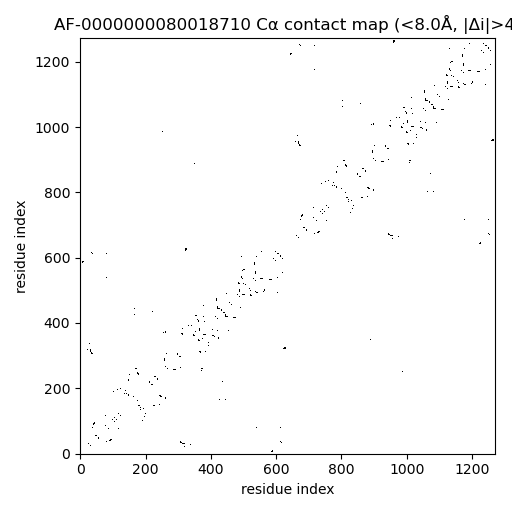1 239 ? 14.133 7.176 -24.766 1 81.5 239 PHE A O 1
ATOM 1927 N N . ARG A 1 240 ? 16.203 7.512 -25.656 1 86.88 240 ARG A N 1
ATOM 1928 C CA . ARG A 1 240 ? 16.891 6.598 -24.734 1 86.88 240 ARG A CA 1
ATOM 1929 C C . ARG A 1 240 ? 16.75 7.062 -23.297 1 86.88 240 ARG A C 1
ATOM 1931 O O . ARG A 1 240 ? 16.297 6.301 -22.438 1 86.88 240 ARG A O 1
ATOM 1938 N N . ALA A 1 241 ? 17.062 8.32 -23.062 1 90.06 241 ALA A N 1
ATOM 1939 C CA . ALA A 1 241 ? 17.031 8.852 -21.719 1 90.06 241 ALA A CA 1
ATOM 1940 C C . ALA A 1 241 ? 15.609 8.812 -21.141 1 90.06 241 ALA A C 1
ATOM 1942 O O . ALA A 1 241 ? 15.414 8.461 -19.969 1 90.06 241 ALA A O 1
ATOM 1943 N N . GLU A 1 242 ? 14.688 9.117 -21.984 1 91.31 242 GLU A N 1
ATOM 1944 C CA . GLU A 1 242 ? 13.289 9.094 -21.562 1 91.31 242 GLU A CA 1
ATOM 1945 C C . GLU A 1 242 ? 12.812 7.676 -21.266 1 91.31 242 GLU A C 1
ATOM 1947 O O . GLU A 1 242 ? 12.039 7.449 -20.344 1 91.31 242 GLU A O 1
ATOM 1952 N N . GLY A 1 243 ? 13.281 6.777 -22.109 1 93.19 243 GLY A N 1
ATOM 1953 C CA . GLY A 1 243 ? 12.938 5.383 -21.891 1 93.19 243 GLY A CA 1
ATOM 1954 C C . GLY A 1 243 ? 13.469 4.828 -20.578 1 93.19 243 GLY A C 1
ATOM 1955 O O . GLY A 1 243 ? 12.773 4.098 -19.875 1 93.19 243 GLY A O 1
ATOM 1956 N N . ILE A 1 244 ? 14.703 5.195 -20.297 1 95.25 244 ILE A N 1
ATOM 1957 C CA . ILE A 1 244 ? 15.344 4.738 -19.078 1 95.25 244 ILE A CA 1
ATOM 1958 C C . ILE A 1 244 ? 14.625 5.332 -17.859 1 95.25 244 ILE A C 1
ATOM 1960 O O . ILE A 1 244 ? 14.359 4.629 -16.875 1 95.25 244 ILE A O 1
ATOM 1964 N N . LYS A 1 245 ? 14.273 6.594 -18 1 94.75 245 LYS A N 1
ATOM 1965 C CA . LYS A 1 245 ? 13.547 7.254 -16.922 1 94.75 245 LYS A CA 1
ATOM 1966 C C . LYS A 1 245 ? 12.18 6.605 -16.703 1 94.75 245 LYS A C 1
ATOM 1968 O O . LYS A 1 245 ? 11.734 6.445 -15.57 1 94.75 245 LYS A O 1
ATOM 1973 N N . ALA A 1 246 ? 11.547 6.289 -17.781 1 94.5 246 ALA A N 1
ATOM 1974 C CA . ALA A 1 246 ? 10.242 5.641 -17.703 1 94.5 246 ALA A CA 1
ATOM 1975 C C . ALA A 1 246 ? 10.359 4.266 -17.047 1 94.5 246 ALA A C 1
ATOM 1977 O O . ALA A 1 246 ? 9.492 3.871 -16.25 1 94.5 246 ALA A O 1
ATOM 1978 N N . ALA A 1 247 ? 11.391 3.537 -17.359 1 96.25 247 ALA A N 1
ATOM 1979 C CA . ALA A 1 247 ? 11.617 2.221 -16.781 1 96.25 247 ALA A CA 1
ATOM 1980 C C . ALA A 1 247 ? 11.898 2.334 -15.281 1 96.25 247 ALA A C 1
ATOM 1982 O O . ALA A 1 247 ? 11.383 1.546 -14.484 1 96.25 247 ALA A O 1
ATOM 1983 N N . GLU A 1 248 ? 12.734 3.273 -14.938 1 97.31 248 GLU A N 1
ATOM 1984 C CA . GLU A 1 248 ? 13.031 3.51 -13.523 1 97.31 248 GLU A CA 1
ATOM 1985 C C . GLU A 1 248 ? 11.766 3.824 -12.742 1 97.31 248 GLU A C 1
ATOM 1987 O O . GLU A 1 248 ? 11.531 3.254 -11.672 1 97.31 248 GLU A O 1
ATOM 1992 N N . LYS A 1 249 ? 10.992 4.742 -13.266 1 96.56 249 LYS A N 1
ATOM 1993 C CA . LYS A 1 249 ? 9.734 5.105 -12.617 1 96.56 249 LYS A CA 1
ATOM 1994 C C . LYS A 1 249 ? 8.828 3.893 -12.445 1 96.56 249 LYS A C 1
ATOM 1996 O O . LYS A 1 249 ? 8.211 3.715 -11.398 1 96.56 249 LYS A O 1
ATOM 2001 N N . TRP A 1 250 ? 8.75 3.078 -13.484 1 96.38 250 TRP A N 1
ATOM 2002 C CA . TRP A 1 250 ? 7.938 1.867 -13.445 1 96.38 250 TRP A CA 1
ATOM 2003 C C . TRP A 1 250 ? 8.391 0.945 -12.32 1 96.38 250 TRP A C 1
ATOM 2005 O O . TRP A 1 250 ? 7.559 0.394 -11.594 1 96.38 250 TRP A O 1
ATOM 2015 N N . ILE A 1 251 ? 9.68 0.782 -12.172 1 97.75 251 ILE A N 1
ATOM 2016 C CA . ILE A 1 251 ? 10.25 -0.087 -11.148 1 97.75 251 ILE A CA 1
ATOM 2017 C C . ILE A 1 251 ? 9.906 0.458 -9.758 1 97.75 251 ILE A C 1
ATOM 2019 O O . ILE A 1 251 ? 9.461 -0.288 -8.891 1 97.75 251 ILE A O 1
ATOM 2023 N N . LEU A 1 252 ? 10.07 1.726 -9.594 1 97.44 252 LEU A N 1
ATOM 2024 C CA . LEU A 1 252 ? 9.82 2.346 -8.297 1 97.44 252 LEU A CA 1
ATOM 2025 C C . LEU A 1 252 ? 8.344 2.25 -7.926 1 97.44 252 LEU A C 1
ATOM 2027 O O . LEU A 1 252 ? 8.008 1.977 -6.77 1 97.44 252 LEU A O 1
ATOM 2031 N N . GLU A 1 253 ? 7.496 2.387 -8.859 1 95.81 253 GLU A N 1
ATOM 2032 C CA . GLU A 1 253 ? 6.055 2.383 -8.641 1 95.81 253 GLU A CA 1
ATOM 2033 C C . GLU A 1 253 ? 5.562 0.994 -8.242 1 95.81 253 GLU A C 1
ATOM 2035 O O . GLU A 1 253 ? 4.543 0.862 -7.559 1 95.81 253 GLU A O 1
ATOM 2040 N N . ARG A 1 254 ? 6.219 -0.026 -8.602 1 96.88 254 ARG A N 1
ATOM 2041 C CA . ARG A 1 254 ? 5.684 -1.378 -8.469 1 96.88 254 ARG A CA 1
ATOM 2042 C C . ARG A 1 254 ? 6.301 -2.096 -7.273 1 96.88 254 ARG A C 1
ATOM 2044 O O . ARG A 1 254 ? 6.035 -3.277 -7.047 1 96.88 254 ARG A O 1
ATOM 2051 N N . GLN A 1 255 ? 7.156 -1.429 -6.551 1 96.94 255 GLN A N 1
ATOM 2052 C CA . GLN A 1 255 ? 7.625 -2.039 -5.309 1 96.94 255 GLN A CA 1
ATOM 2053 C C . GLN A 1 255 ? 6.531 -2.045 -4.25 1 96.94 255 GLN A C 1
ATOM 2055 O O . GLN A 1 255 ? 5.895 -1.018 -4 1 96.94 255 GLN A O 1
ATOM 2060 N N . GLU A 1 256 ? 6.246 -3.209 -3.678 1 95.69 256 GLU A N 1
ATOM 2061 C CA . GLU A 1 256 ? 5.301 -3.328 -2.57 1 95.69 256 GLU A CA 1
ATOM 2062 C C . GLU A 1 256 ? 5.855 -2.686 -1.303 1 95.69 256 GLU A C 1
ATOM 2064 O O . GLU A 1 256 ? 7.059 -2.439 -1.2 1 95.69 256 GLU A O 1
ATOM 2069 N N . ALA A 1 257 ? 5 -2.447 -0.346 1 90.56 257 ALA A N 1
ATOM 2070 C CA . ALA A 1 257 ? 5.426 -1.901 0.94 1 90.56 257 ALA A CA 1
ATOM 2071 C C . ALA A 1 257 ? 6.398 -2.846 1.641 1 90.56 257 ALA A C 1
ATOM 2073 O O . ALA A 1 257 ? 7.285 -2.4 2.377 1 90.56 257 ALA A O 1
ATOM 2074 N N . THR A 1 258 ? 6.328 -4.09 1.297 1 93 258 THR A N 1
ATOM 2075 C CA . THR A 1 258 ? 7.199 -5.09 1.904 1 93 258 THR A CA 1
ATOM 2076 C C . THR A 1 258 ? 8.531 -5.164 1.171 1 93 258 THR A C 1
ATOM 2078 O O . THR A 1 258 ? 9.445 -5.867 1.604 1 93 258 THR A O 1
ATOM 2081 N N . GLY A 1 259 ? 8.617 -4.5 0.055 1 95.25 259 GLY A N 1
ATOM 2082 C CA . GLY A 1 259 ? 9.875 -4.379 -0.664 1 95.25 259 GLY A CA 1
ATOM 2083 C C . GLY A 1 259 ? 9.914 -5.211 -1.934 1 95.25 259 GLY A C 1
ATOM 2084 O O . GLY A 1 259 ? 10.773 -4.996 -2.791 1 95.25 259 GLY A O 1
ATOM 2085 N N . ASP A 1 260 ? 9.023 -6.137 -2.053 1 95.5 260 ASP A N 1
ATOM 2086 C CA . ASP A 1 260 ? 9.133 -7.086 -3.158 1 95.5 260 ASP A CA 1
ATOM 2087 C C . ASP A 1 260 ? 8.5 -6.516 -4.43 1 95.5 260 ASP A C 1
ATOM 2089 O O . ASP A 1 260 ? 7.684 -5.598 -4.367 1 95.5 260 ASP A O 1
ATOM 2093 N N . TRP A 1 261 ? 8.969 -6.957 -5.57 1 97.38 261 TRP A N 1
ATOM 2094 C CA . TRP A 1 261 ? 8.375 -6.75 -6.891 1 97.38 261 TRP A CA 1
ATOM 2095 C C . TRP A 1 261 ? 7.754 -8.039 -7.414 1 97.38 261 TRP A C 1
ATOM 2097 O O . TRP A 1 261 ? 8.43 -9.062 -7.527 1 97.38 261 TRP A O 1
ATOM 2107 N N . GLY A 1 262 ? 6.504 -8.016 -7.676 1 94.81 262 GLY A N 1
ATOM 2108 C CA . GLY A 1 262 ? 5.805 -9.133 -8.297 1 94.81 262 GLY A CA 1
ATOM 2109 C C . GLY A 1 262 ? 5.746 -10.367 -7.414 1 94.81 262 GLY A C 1
ATOM 2110 O O . GLY A 1 262 ? 5.199 -11.398 -7.812 1 94.81 262 GLY A O 1
ATOM 2111 N N . GLY A 1 263 ? 6.379 -10.336 -6.289 1 95.06 263 GLY A N 1
ATOM 2112 C CA . GLY A 1 263 ? 6.363 -11.445 -5.352 1 95.06 263 GLY A CA 1
ATOM 2113 C C . GLY A 1 263 ? 7.199 -12.625 -5.805 1 95.06 263 GLY A C 1
ATOM 2114 O O . GLY A 1 263 ? 7.004 -13.75 -5.336 1 95.06 263 GLY A O 1
ATOM 2115 N N . ILE A 1 264 ? 8.078 -12.438 -6.812 1 95.56 264 ILE A N 1
ATOM 2116 C CA . ILE A 1 264 ? 8.945 -13.5 -7.324 1 95.56 264 ILE A CA 1
ATOM 2117 C C . ILE A 1 264 ? 10.391 -13.008 -7.379 1 95.56 264 ILE A C 1
ATOM 2119 O O . ILE A 1 264 ? 10.641 -11.828 -7.633 1 95.56 264 ILE A O 1
ATOM 2123 N N . ILE A 1 265 ? 11.344 -13.875 -7.148 1 95.69 265 ILE A N 1
ATOM 2124 C CA . ILE A 1 265 ? 12.75 -13.516 -7.023 1 95.69 265 ILE A CA 1
ATOM 2125 C C . ILE A 1 265 ? 13.25 -12.93 -8.336 1 95.69 265 ILE A C 1
ATOM 2127 O O . ILE A 1 265 ? 13.953 -11.914 -8.344 1 95.69 265 ILE A O 1
ATOM 2131 N N . PRO A 1 266 ? 12.844 -13.461 -9.555 1 94.25 266 PRO A N 1
ATOM 2132 C CA . PRO A 1 266 ? 13.383 -12.875 -10.789 1 94.25 266 PRO A CA 1
ATOM 2133 C C . PRO A 1 266 ? 13.023 -11.398 -10.938 1 94.25 266 PRO A C 1
ATOM 2135 O O . PRO A 1 266 ? 13.867 -10.594 -11.344 1 94.25 266 PRO A O 1
ATOM 2138 N N . ALA A 1 267 ? 11.82 -11.062 -10.586 1 95.81 267 ALA A N 1
ATOM 2139 C CA . ALA A 1 267 ? 11.43 -9.656 -10.648 1 95.81 267 ALA A CA 1
ATOM 2140 C C . ALA A 1 267 ? 12.234 -8.82 -9.656 1 95.81 267 ALA A C 1
ATOM 2142 O O . ALA A 1 267 ? 12.672 -7.715 -9.984 1 95.81 267 ALA A O 1
ATOM 2143 N N . MET A 1 268 ? 12.406 -9.336 -8.453 1 97.75 268 MET A N 1
ATOM 2144 C CA . MET A 1 268 ? 13.164 -8.625 -7.418 1 97.75 268 MET A CA 1
ATOM 2145 C C . MET A 1 268 ? 14.633 -8.492 -7.805 1 97.75 268 MET A C 1
ATOM 2147 O O . MET A 1 268 ? 15.211 -7.418 -7.688 1 97.75 268 MET A O 1
ATOM 2151 N N . LEU A 1 269 ? 15.195 -9.609 -8.281 1 97.44 269 LEU A N 1
ATOM 2152 C CA . LEU A 1 269 ? 16.594 -9.625 -8.68 1 97.44 269 LEU A CA 1
ATOM 2153 C C . LEU A 1 269 ? 16.844 -8.625 -9.805 1 97.44 269 LEU A C 1
ATOM 2155 O O . LEU A 1 269 ? 17.766 -7.809 -9.711 1 97.44 269 LEU A O 1
ATOM 2159 N N . ASN A 1 270 ? 16.047 -8.68 -10.836 1 97.19 270 ASN A N 1
ATOM 2160 C CA . ASN A 1 270 ? 16.25 -7.812 -11.992 1 97.19 270 ASN A CA 1
ATOM 2161 C C . ASN A 1 270 ? 16.016 -6.348 -11.641 1 97.19 270 ASN A C 1
ATOM 2163 O O . ASN A 1 270 ? 16.703 -5.461 -12.156 1 97.19 270 ASN A O 1
ATOM 2167 N N . SER A 1 271 ? 15.047 -6.066 -10.766 1 98.44 271 SER A N 1
ATOM 2168 C CA . SER A 1 271 ? 14.812 -4.695 -10.328 1 98.44 271 SER A CA 1
ATOM 2169 C C . SER A 1 271 ? 16 -4.145 -9.562 1 98.44 271 SER A C 1
ATOM 2171 O O . SER A 1 271 ? 16.438 -3.01 -9.789 1 98.44 271 SER A O 1
ATOM 2173 N N . LEU A 1 272 ? 16.547 -4.949 -8.68 1 98.69 272 LEU A N 1
ATOM 2174 C CA . LEU A 1 272 ? 17.703 -4.523 -7.898 1 98.69 272 LEU A CA 1
ATOM 2175 C C . LEU A 1 272 ? 18.922 -4.336 -8.789 1 98.69 272 LEU A C 1
ATOM 2177 O O . LEU A 1 272 ? 19.734 -3.441 -8.555 1 98.69 272 LEU A O 1
ATOM 2181 N N . LEU A 1 273 ? 19.062 -5.18 -9.852 1 98.44 273 LEU A N 1
ATOM 2182 C CA . LEU A 1 273 ? 20.141 -5.004 -10.812 1 98.44 273 LEU A CA 1
ATOM 2183 C C . LEU A 1 273 ? 19.984 -3.684 -11.562 1 98.44 273 LEU A C 1
ATOM 2185 O O . LEU A 1 273 ? 20.969 -2.973 -11.781 1 98.44 273 LEU A O 1
ATOM 2189 N N . ALA A 1 274 ? 18.75 -3.414 -11.977 1 98.38 274 ALA A N 1
ATOM 2190 C CA . ALA A 1 274 ? 18.469 -2.156 -12.672 1 98.38 274 ALA A CA 1
ATOM 2191 C C . ALA A 1 274 ? 18.844 -0.96 -11.797 1 98.38 274 ALA A C 1
ATOM 2193 O O . ALA A 1 274 ? 19.469 -0.005 -12.281 1 98.38 274 ALA A O 1
ATOM 2194 N N . LEU A 1 275 ? 18.484 -1.003 -10.531 1 98.56 275 LEU A N 1
ATOM 2195 C CA . LEU A 1 275 ? 18.797 0.089 -9.609 1 98.56 275 LEU A CA 1
ATOM 2196 C C . LEU A 1 275 ? 20.297 0.225 -9.406 1 98.56 275 LEU A C 1
ATOM 2198 O O . LEU A 1 275 ? 20.812 1.338 -9.289 1 98.56 275 LEU A O 1
ATOM 2202 N N . ARG A 1 276 ? 20.969 -0.914 -9.375 1 98.44 276 ARG A N 1
ATOM 2203 C CA . ARG A 1 276 ? 22.422 -0.874 -9.289 1 98.44 276 ARG A CA 1
ATOM 2204 C C . ARG A 1 276 ? 23.031 -0.197 -10.516 1 98.44 276 ARG A C 1
ATOM 2206 O O . ARG A 1 276 ? 23.953 0.596 -10.398 1 98.44 276 ARG A O 1
ATOM 2213 N N . CYS A 1 277 ? 22.516 -0.51 -11.672 1 97.81 277 CYS A N 1
ATOM 2214 C CA . CYS A 1 277 ? 22.953 0.082 -12.922 1 97.81 277 CYS A CA 1
ATOM 2215 C C . CYS A 1 277 ? 22.703 1.586 -12.938 1 97.81 277 CYS A C 1
ATOM 2217 O O . CYS A 1 277 ? 23.422 2.332 -13.609 1 97.81 277 CYS A O 1
ATOM 2219 N N . LEU A 1 278 ? 21.734 2.014 -12.219 1 97.62 278 LEU A N 1
ATOM 2220 C CA . LEU A 1 278 ? 21.406 3.434 -12.141 1 97.62 278 LEU A CA 1
ATOM 2221 C C . LEU A 1 278 ? 22.141 4.102 -10.984 1 97.62 278 LEU A C 1
ATOM 2223 O O . LEU A 1 278 ? 21.812 5.219 -10.594 1 97.62 278 LEU A O 1
ATOM 2227 N N . ASP A 1 279 ? 23.031 3.387 -10.281 1 96.94 279 ASP A N 1
ATOM 2228 C CA . ASP A 1 279 ? 24 3.889 -9.305 1 96.94 279 ASP A CA 1
ATOM 2229 C C . ASP A 1 279 ? 23.328 4.219 -7.98 1 96.94 279 ASP A C 1
ATOM 2231 O O . ASP A 1 279 ? 23.719 5.164 -7.293 1 96.94 279 ASP A O 1
ATOM 2235 N N . TYR A 1 280 ? 22.234 3.572 -7.707 1 97.5 280 TYR A N 1
ATOM 2236 C CA . TYR A 1 280 ? 21.672 3.676 -6.367 1 97.5 280 TYR A CA 1
ATOM 2237 C C . TYR A 1 280 ? 22.672 3.164 -5.324 1 97.5 280 TYR A C 1
ATOM 2239 O O . TYR A 1 280 ? 23.453 2.248 -5.594 1 97.5 280 TYR A O 1
ATOM 2247 N N . ASP A 1 281 ? 22.594 3.762 -4.137 1 96.62 281 ASP A N 1
ATOM 2248 C CA . ASP A 1 281 ? 23.391 3.299 -3.008 1 96.62 281 ASP A CA 1
ATOM 2249 C C . ASP A 1 281 ? 22.766 2.076 -2.348 1 96.62 281 ASP A C 1
ATOM 2251 O O . ASP A 1 281 ? 21.531 1.956 -2.299 1 96.62 281 ASP A O 1
ATOM 2255 N N . ALA A 1 282 ? 23.609 1.149 -1.84 1 95.5 282 ALA A N 1
ATOM 2256 C CA . ALA A 1 282 ? 23.109 -0.045 -1.165 1 95.5 282 ALA A CA 1
ATOM 2257 C C . ALA A 1 282 ? 22.234 0.326 0.031 1 95.5 282 ALA A C 1
ATOM 2259 O O . ALA A 1 282 ? 21.328 -0.428 0.407 1 95.5 282 ALA A O 1
ATOM 2260 N N . ALA A 1 283 ? 22.5 1.54 0.528 1 96.19 283 ALA A N 1
ATOM 2261 C CA . ALA A 1 283 ? 21.766 1.957 1.725 1 96.19 283 ALA A CA 1
ATOM 2262 C C . ALA A 1 283 ? 20.531 2.777 1.359 1 96.19 283 ALA A C 1
ATOM 2264 O O . ALA A 1 283 ? 19.797 3.221 2.24 1 96.19 283 ALA A O 1
ATOM 2265 N N . ASP A 1 284 ? 20.359 3.027 0.042 1 97.75 284 ASP A N 1
ATOM 2266 C CA . ASP A 1 284 ? 19.125 3.689 -0.358 1 97.75 284 ASP A CA 1
ATOM 2267 C C . ASP A 1 284 ? 17.906 2.943 0.179 1 97.75 284 ASP A C 1
ATOM 2269 O O . ASP A 1 284 ? 17.844 1.714 0.111 1 97.75 284 ASP A O 1
ATOM 2273 N N . PRO A 1 285 ? 16.922 3.676 0.697 1 97.62 285 PRO A N 1
ATOM 2274 C CA . PRO A 1 285 ? 15.766 3.016 1.31 1 97.62 285 PRO A CA 1
ATOM 2275 C C . PRO A 1 285 ? 15.078 2.039 0.362 1 97.62 285 PRO A C 1
ATOM 2277 O O . PRO A 1 285 ? 14.594 0.991 0.795 1 97.62 285 PRO A O 1
ATOM 2280 N N . ILE A 1 286 ? 14.969 2.35 -0.901 1 98 286 ILE A N 1
ATOM 2281 C CA . ILE A 1 286 ? 14.344 1.49 -1.896 1 98 286 ILE A CA 1
ATOM 2282 C C . ILE A 1 286 ? 15.133 0.192 -2.033 1 98 286 ILE A C 1
ATOM 2284 O O . ILE A 1 286 ? 14.555 -0.894 -2.1 1 98 286 ILE A O 1
ATOM 2288 N N . VAL A 1 287 ? 16.453 0.312 -2.094 1 98.06 287 VAL A N 1
ATOM 2289 C CA . VAL A 1 287 ? 17.344 -0.838 -2.252 1 98.06 287 VAL A CA 1
ATOM 2290 C C . VAL A 1 287 ? 17.312 -1.686 -0.981 1 98.06 287 VAL A C 1
ATOM 2292 O O . VAL A 1 287 ? 17.203 -2.912 -1.047 1 98.06 287 VAL A O 1
ATOM 2295 N N . GLU A 1 288 ? 17.422 -1.022 0.167 1 96.62 288 GLU A N 1
ATOM 2296 C CA . GLU A 1 288 ? 17.391 -1.74 1.438 1 96.62 288 GLU A CA 1
ATOM 2297 C C . GLU A 1 288 ? 16.109 -2.555 1.585 1 96.62 288 GLU A C 1
ATOM 2299 O O . GLU A 1 288 ? 16.141 -3.693 2.059 1 96.62 288 GLU A O 1
ATOM 2304 N N . ARG A 1 289 ? 15.039 -1.923 1.254 1 96.5 289 ARG A N 1
ATOM 2305 C CA . ARG A 1 289 ? 13.758 -2.611 1.322 1 96.5 289 ARG A CA 1
ATOM 2306 C C . ARG A 1 289 ? 13.719 -3.799 0.366 1 96.5 289 ARG A C 1
ATOM 2308 O O . ARG A 1 289 ? 13.156 -4.848 0.692 1 96.5 289 ARG A O 1
ATOM 2315 N N . GLY A 1 290 ? 14.203 -3.619 -0.836 1 97.69 290 GLY A N 1
ATOM 2316 C CA . GLY A 1 290 ? 14.273 -4.703 -1.8 1 97.69 290 GLY A CA 1
ATOM 2317 C C . GLY A 1 290 ? 15.125 -5.867 -1.324 1 97.69 290 GLY A C 1
ATOM 2318 O O . GLY A 1 290 ? 14.742 -7.031 -1.489 1 97.69 290 GLY A O 1
ATOM 2319 N N . LEU A 1 291 ? 16.297 -5.594 -0.743 1 97.44 291 LEU A N 1
ATOM 2320 C CA . LEU A 1 291 ? 17.172 -6.637 -0.23 1 97.44 291 LEU A CA 1
ATOM 2321 C C . LEU A 1 291 ? 16.531 -7.371 0.939 1 97.44 291 LEU A C 1
ATOM 2323 O O . LEU A 1 291 ? 16.672 -8.586 1.066 1 97.44 291 LEU A O 1
ATOM 2327 N N . GLN A 1 292 ? 15.82 -6.617 1.709 1 96.19 292 GLN A N 1
ATOM 2328 C CA . GLN A 1 292 ? 15.086 -7.246 2.805 1 96.19 292 GLN A CA 1
ATOM 2329 C C . GLN A 1 292 ? 14.016 -8.195 2.275 1 96.19 292 GLN A C 1
ATOM 2331 O O . GLN A 1 292 ? 13.766 -9.25 2.863 1 96.19 292 GLN A O 1
ATOM 2336 N N . ALA A 1 293 ? 13.352 -7.773 1.231 1 97.06 293 ALA A N 1
ATOM 2337 C CA . ALA A 1 293 ? 12.344 -8.633 0.619 1 97.06 293 ALA A CA 1
ATOM 2338 C C . ALA A 1 293 ? 12.953 -9.969 0.184 1 97.06 293 ALA A C 1
ATOM 2340 O O . ALA A 1 293 ? 12.336 -11.023 0.354 1 97.06 293 ALA A O 1
ATOM 2341 N N . ILE A 1 294 ? 14.133 -9.953 -0.382 1 97.12 294 ILE A N 1
ATOM 2342 C CA . ILE A 1 294 ? 14.836 -11.172 -0.778 1 97.12 294 ILE A CA 1
ATOM 2343 C C . ILE A 1 294 ? 15.117 -12.023 0.454 1 97.12 294 ILE A C 1
ATOM 2345 O O . ILE A 1 294 ? 14.906 -13.242 0.433 1 97.12 294 ILE A O 1
ATOM 2349 N N . ASP A 1 295 ? 15.547 -11.383 1.53 1 96.69 295 ASP A N 1
ATOM 2350 C CA . ASP A 1 295 ? 15.828 -12.102 2.771 1 96.69 295 ASP A CA 1
ATOM 2351 C C . ASP A 1 295 ? 14.578 -12.789 3.303 1 96.69 295 ASP A C 1
ATOM 2353 O O . ASP A 1 295 ? 14.656 -13.883 3.877 1 96.69 295 ASP A O 1
ATOM 2357 N N . ASN A 1 296 ? 13.453 -12.172 3.08 1 96.44 296 ASN A N 1
ATOM 2358 C CA . ASN A 1 296 ? 12.195 -12.727 3.564 1 96.44 296 ASN A CA 1
ATOM 2359 C C . ASN A 1 296 ? 11.844 -14.023 2.85 1 96.44 296 ASN A C 1
ATOM 2361 O O . ASN A 1 296 ? 11.031 -14.812 3.344 1 96.44 296 ASN A O 1
ATOM 2365 N N . PHE A 1 297 ? 12.43 -14.273 1.702 1 97.31 297 PHE A N 1
ATOM 2366 C CA . PHE A 1 297 ? 12.133 -15.477 0.928 1 97.31 297 PHE A CA 1
ATOM 2367 C C . PHE A 1 297 ? 13.109 -16.594 1.277 1 97.31 297 PHE A C 1
ATOM 2369 O O . PHE A 1 297 ? 12.984 -17.719 0.778 1 97.31 297 PHE A O 1
ATOM 2376 N N . ALA A 1 298 ? 14.016 -16.344 2.188 1 96.69 298 ALA A N 1
ATOM 2377 C CA . ALA A 1 298 ? 15.07 -17.312 2.514 1 96.69 298 ALA A CA 1
ATOM 2378 C C . ALA A 1 298 ? 14.602 -18.297 3.588 1 96.69 298 ALA A C 1
ATOM 2380 O O . ALA A 1 298 ? 13.781 -17.938 4.441 1 96.69 298 ALA A O 1
ATOM 2381 N N . ILE A 1 299 ? 15.008 -19.469 3.51 1 97.19 299 ILE A N 1
ATOM 2382 C CA . ILE A 1 299 ? 14.883 -20.484 4.539 1 97.19 299 ILE A CA 1
ATOM 2383 C C . ILE A 1 299 ? 16.266 -20.844 5.078 1 97.19 299 ILE A C 1
ATOM 2385 O O . ILE A 1 299 ? 17.125 -21.312 4.332 1 97.19 299 ILE A O 1
ATOM 2389 N N . GLU A 1 300 ? 16.438 -20.625 6.301 1 96.62 300 GLU A N 1
ATOM 2390 C CA . GLU A 1 300 ? 17.719 -20.891 6.945 1 96.62 300 GLU A CA 1
ATOM 2391 C C . GLU A 1 300 ? 17.594 -22 7.977 1 96.62 300 GLU A C 1
ATOM 2393 O O . GLU A 1 300 ? 16.672 -22 8.805 1 96.62 300 GLU A O 1
ATOM 2398 N N . THR A 1 301 ? 18.391 -23 7.871 1 95.62 301 THR A N 1
ATOM 2399 C CA . THR A 1 301 ? 18.531 -24.047 8.867 1 95.62 301 THR A CA 1
ATOM 2400 C C . THR A 1 301 ? 19.891 -23.953 9.555 1 95.62 301 THR A C 1
ATOM 2402 O O . THR A 1 301 ? 20.625 -22.969 9.375 1 95.62 301 THR A O 1
ATOM 2405 N N . ALA A 1 302 ? 20.172 -24.906 10.414 1 94.62 302 ALA A N 1
ATOM 2406 C CA . ALA A 1 302 ? 21.453 -24.906 11.117 1 94.62 302 ALA A CA 1
ATOM 2407 C C . ALA A 1 302 ? 22.609 -24.984 10.141 1 94.62 302 ALA A C 1
ATOM 2409 O O . ALA A 1 302 ? 23.656 -24.344 10.359 1 94.62 302 ALA A O 1
ATOM 2410 N N . ASP A 1 303 ? 22.328 -25.594 8.93 1 94.5 303 ASP A N 1
ATOM 2411 C CA . ASP A 1 303 ? 23.484 -25.891 8.094 1 94.5 303 ASP A CA 1
ATOM 2412 C C . ASP A 1 303 ? 23.297 -25.344 6.684 1 94.5 303 ASP A C 1
ATOM 2414 O O . ASP A 1 303 ? 24.25 -25.266 5.91 1 94.5 303 ASP A O 1
ATOM 2418 N N . THR A 1 304 ? 22.062 -24.953 6.383 1 96.12 304 THR A N 1
ATOM 2419 C CA . THR A 1 304 ? 21.828 -24.594 4.988 1 96.12 304 THR A CA 1
ATOM 2420 C C . THR A 1 304 ? 21.078 -23.266 4.898 1 96.12 304 THR A C 1
ATOM 2422 O O . THR A 1 304 ? 20.484 -22.812 5.883 1 96.12 304 THR A O 1
ATOM 2425 N N . TYR A 1 305 ? 21.25 -22.656 3.826 1 96.81 305 TYR A N 1
ATOM 2426 C CA . TYR A 1 305 ? 20.547 -21.422 3.447 1 96.81 305 TYR A CA 1
ATOM 2427 C C . TYR A 1 305 ? 20.125 -21.469 1.983 1 96.81 305 TYR A C 1
ATOM 2429 O O . TYR A 1 305 ? 20.953 -21.688 1.098 1 96.81 305 TYR A O 1
ATOM 2437 N N . ARG A 1 306 ? 18.859 -21.391 1.771 1 97.5 306 ARG A N 1
ATOM 2438 C CA . ARG A 1 306 ? 18.328 -21.391 0.411 1 97.5 306 ARG A CA 1
ATOM 2439 C C . ARG A 1 306 ? 17.203 -20.375 0.261 1 97.5 306 ARG A C 1
ATOM 2441 O O . ARG A 1 306 ? 16.609 -19.953 1.253 1 97.5 306 ARG A O 1
ATOM 2448 N N . VAL A 1 307 ? 16.953 -19.969 -0.97 1 97.75 307 VAL A N 1
ATOM 2449 C CA . VAL A 1 307 ? 15.977 -18.922 -1.237 1 97.75 307 VAL A CA 1
ATOM 2450 C C . VAL A 1 307 ? 14.82 -19.5 -2.064 1 97.75 307 VAL A C 1
ATOM 2452 O O . VAL A 1 307 ? 15.047 -20.188 -3.059 1 97.75 307 VAL A O 1
ATOM 2455 N N . GLN A 1 308 ? 13.625 -19.266 -1.63 1 97.88 308 GLN A N 1
ATOM 2456 C CA . GLN A 1 308 ? 12.43 -19.688 -2.369 1 97.88 308 GLN A CA 1
ATOM 2457 C C . GLN A 1 308 ? 12.172 -18.75 -3.553 1 97.88 308 GLN A C 1
ATOM 2459 O O . GLN A 1 308 ? 12.414 -17.547 -3.469 1 97.88 308 GLN A O 1
ATOM 2464 N N . PRO A 1 309 ? 11.734 -19.281 -4.633 1 96.44 309 PRO A N 1
ATOM 2465 C CA . PRO A 1 309 ? 11.43 -18.422 -5.777 1 96.44 309 PRO A CA 1
ATOM 2466 C C . PRO A 1 309 ? 10.219 -17.531 -5.531 1 96.44 309 PRO A C 1
ATOM 2468 O O . PRO A 1 309 ? 10.094 -16.469 -6.16 1 96.44 309 PRO A O 1
ATOM 2471 N N . CYS A 1 310 ? 9.297 -17.969 -4.762 1 95.94 310 CYS A N 1
ATOM 2472 C CA . CYS A 1 310 ? 8.055 -17.312 -4.355 1 95.94 310 CYS A CA 1
ATOM 2473 C C . CYS A 1 310 ? 7.52 -17.922 -3.061 1 95.94 310 CYS A C 1
ATOM 2475 O O . CYS A 1 310 ? 8.031 -18.938 -2.592 1 95.94 310 CYS A O 1
ATOM 2477 N N . VAL A 1 311 ? 6.547 -17.266 -2.424 1 96.5 311 VAL A N 1
ATOM 2478 C CA . VAL A 1 311 ? 5.875 -17.781 -1.232 1 96.5 311 VAL A CA 1
ATOM 2479 C C . VAL A 1 311 ? 4.363 -17.781 -1.453 1 96.5 311 VAL A C 1
ATOM 2481 O O . VAL A 1 311 ? 3.809 -16.844 -2.031 1 96.5 311 VAL A O 1
ATOM 2484 N N . SER A 1 312 ? 3.686 -18.844 -1.006 1 97.38 312 SER A N 1
ATOM 2485 C CA . SER A 1 312 ? 2.307 -19.062 -1.437 1 97.38 312 SER A CA 1
ATOM 2486 C C . SER A 1 312 ? 1.36 -19.141 -0.243 1 97.38 312 SER A C 1
ATOM 2488 O O . SER A 1 312 ? 0.538 -20.047 -0.158 1 97.38 312 SER A O 1
ATOM 2490 N N . PRO A 1 313 ? 1.283 -18.172 0.627 1 98.31 313 PRO A N 1
ATOM 2491 C CA . PRO A 1 313 ? 0.433 -18.297 1.814 1 98.31 313 PRO A CA 1
ATOM 2492 C C . PRO A 1 313 ? -1.056 -18.281 1.477 1 98.31 313 PRO A C 1
ATOM 2494 O O . PRO A 1 313 ? -1.834 -19.031 2.072 1 98.31 313 PRO A O 1
ATOM 2497 N N . VAL A 1 314 ? -1.509 -17.453 0.549 1 98.69 314 VAL A N 1
ATOM 2498 C CA . VAL A 1 314 ? -2.928 -17.344 0.221 1 98.69 314 VAL A CA 1
ATOM 2499 C C . VAL A 1 314 ? -3.4 -18.641 -0.439 1 98.69 314 VAL A C 1
ATOM 2501 O O . VAL A 1 314 ? -4.434 -19.188 -0.062 1 98.69 314 VAL A O 1
ATOM 2504 N N . TRP A 1 315 ? -2.623 -19.125 -1.359 1 98.38 315 TRP A N 1
ATOM 2505 C CA . TRP A 1 315 ? -2.924 -20.375 -2.066 1 98.38 315 TRP A CA 1
ATOM 2506 C C . TRP A 1 315 ? -3.006 -21.547 -1.098 1 98.38 315 TRP A C 1
ATOM 2508 O O . TRP A 1 315 ? -3.986 -22.297 -1.098 1 98.38 315 TRP A O 1
ATOM 2518 N N . ASP A 1 316 ? -2.037 -21.672 -0.226 1 98.69 316 ASP A N 1
ATOM 2519 C CA . ASP A 1 316 ? -1.96 -22.797 0.715 1 98.69 316 ASP A CA 1
ATOM 2520 C C . ASP A 1 316 ? -3.1 -22.734 1.729 1 98.69 316 ASP A C 1
ATOM 2522 O O . ASP A 1 316 ? -3.715 -23.75 2.037 1 98.69 316 ASP A O 1
ATOM 2526 N N . THR A 1 317 ? -3.367 -21.562 2.178 1 98.88 317 THR A N 1
ATOM 2527 C CA . THR A 1 317 ? -4.398 -21.391 3.199 1 98.88 317 THR A CA 1
ATOM 2528 C C . THR A 1 317 ? -5.77 -21.781 2.648 1 98.88 317 THR A C 1
ATOM 2530 O O . THR A 1 317 ? -6.535 -22.484 3.309 1 98.88 317 THR A O 1
ATOM 2533 N N . ALA A 1 318 ? -6.07 -21.344 1.475 1 98.81 318 ALA A N 1
ATOM 2534 C CA . ALA A 1 318 ? -7.367 -21.641 0.874 1 98.81 318 ALA A CA 1
ATOM 2535 C C . ALA A 1 318 ? -7.543 -23.141 0.673 1 98.81 318 ALA A C 1
ATOM 2537 O O . ALA A 1 318 ? -8.602 -23.703 0.98 1 98.81 318 ALA A O 1
ATOM 2538 N N . TRP A 1 319 ? -6.516 -23.828 0.194 1 98.75 319 TRP A N 1
ATOM 2539 C CA . TRP A 1 319 ? -6.605 -25.25 -0.066 1 98.75 319 TRP A CA 1
ATOM 2540 C C . TRP A 1 319 ? -6.684 -26.047 1.238 1 98.75 319 TRP A C 1
ATOM 2542 O O . TRP A 1 319 ? -7.406 -27.031 1.33 1 98.75 319 TRP A O 1
ATOM 2552 N N . VAL A 1 320 ? -5.914 -25.609 2.234 1 98.81 320 VAL A N 1
ATOM 2553 C CA . VAL A 1 320 ? -5.961 -26.297 3.52 1 98.81 320 VAL A CA 1
ATOM 2554 C C . VAL A 1 320 ? -7.352 -26.156 4.133 1 98.81 320 VAL A C 1
ATOM 2556 O O . VAL A 1 320 ? -7.898 -27.125 4.676 1 98.81 320 VAL A O 1
ATOM 2559 N N . MET A 1 321 ? -7.941 -24.984 4.078 1 98.75 321 MET A N 1
ATOM 2560 C CA . MET A 1 321 ? -9.297 -24.766 4.57 1 98.75 321 MET A CA 1
ATOM 2561 C C . MET A 1 321 ? -10.273 -25.734 3.906 1 98.75 321 MET A C 1
ATOM 2563 O O . MET A 1 321 ? -11.062 -26.391 4.586 1 98.75 321 MET A O 1
ATOM 2567 N N . ARG A 1 322 ? -10.195 -25.844 2.607 1 98.5 322 ARG A N 1
ATOM 2568 C CA . ARG A 1 322 ? -11.078 -26.734 1.872 1 98.5 322 ARG A CA 1
ATOM 2569 C C . ARG A 1 322 ? -10.859 -28.188 2.285 1 98.5 322 ARG A C 1
ATOM 2571 O O . ARG A 1 322 ? -11.812 -28.953 2.461 1 98.5 322 ARG A O 1
ATOM 2578 N N . ALA A 1 323 ? -9.594 -28.562 2.443 1 98.75 323 ALA A N 1
ATOM 2579 C CA . ALA A 1 323 ? -9.258 -29.938 2.832 1 98.75 323 ALA A CA 1
ATOM 2580 C C . ALA A 1 323 ? -9.867 -30.281 4.188 1 98.75 323 ALA A C 1
ATOM 2582 O O . ALA A 1 323 ? -10.414 -31.375 4.371 1 98.75 323 ALA A O 1
ATOM 2583 N N . LEU A 1 324 ? -9.727 -29.328 5.09 1 98.62 324 LEU A N 1
ATOM 2584 C CA . LEU A 1 324 ? -10.242 -29.562 6.434 1 98.62 324 LEU A CA 1
ATOM 2585 C C . LEU A 1 324 ? -11.758 -29.688 6.426 1 98.62 324 LEU A C 1
ATOM 2587 O O . LEU A 1 324 ? -12.32 -30.625 6.996 1 98.62 324 LEU A O 1
ATOM 2591 N N . VAL A 1 325 ? -12.414 -28.859 5.711 1 97.69 325 VAL A N 1
ATOM 2592 C CA . VAL A 1 325 ? -13.875 -28.875 5.691 1 97.69 325 VAL A CA 1
ATOM 2593 C C . VAL A 1 325 ? -14.367 -30.094 4.91 1 97.69 325 VAL A C 1
ATOM 2595 O O . VAL A 1 325 ? -15.297 -30.781 5.344 1 97.69 325 VAL A O 1
ATOM 2598 N N . ASP A 1 326 ? -13.75 -30.391 3.787 1 95.88 326 ASP A N 1
ATOM 2599 C CA . ASP A 1 326 ? -14.125 -31.531 2.961 1 95.88 326 ASP A CA 1
ATOM 2600 C C . ASP A 1 326 ? -13.93 -32.844 3.717 1 95.88 326 ASP A C 1
ATOM 2602 O O . ASP A 1 326 ? -14.602 -33.844 3.426 1 95.88 326 ASP A O 1
ATOM 2606 N N . SER A 1 327 ? -13.039 -32.812 4.68 1 97.44 327 SER A N 1
ATOM 2607 C CA . SER A 1 327 ? -12.727 -34.031 5.391 1 97.44 327 SER A CA 1
ATOM 2608 C C . SER A 1 327 ? -13.492 -34.125 6.711 1 97.44 327 SER A C 1
ATOM 2610 O O . SER A 1 327 ? -13.219 -35 7.535 1 97.44 327 SER A O 1
ATOM 2612 N N . GLY A 1 328 ? -14.352 -33.094 6.988 1 95.62 328 GLY A N 1
ATOM 2613 C CA . GLY A 1 328 ? -15.281 -33.312 8.086 1 95.62 328 GLY A CA 1
ATOM 2614 C C . GLY A 1 328 ? -15.25 -32.219 9.133 1 95.62 328 GLY A C 1
ATOM 2615 O O . GLY A 1 328 ? -16.047 -32.219 10.07 1 95.62 328 GLY A O 1
ATOM 2616 N N . PHE A 1 329 ? -14.406 -31.234 9.008 1 95.31 329 PHE A N 1
ATOM 2617 C CA . PHE A 1 329 ? -14.406 -30.125 9.961 1 95.31 329 PHE A CA 1
ATOM 2618 C C . PHE A 1 329 ? -15.703 -29.328 9.867 1 95.31 329 PHE A C 1
ATOM 2620 O O . PHE A 1 329 ? -16.234 -29.125 8.773 1 95.31 329 PHE A O 1
ATOM 2627 N N . ALA A 1 330 ? -16.062 -28.875 11.078 1 97.19 330 ALA A N 1
ATOM 2628 C CA . ALA A 1 330 ? -17.219 -27.984 11.117 1 97.19 330 ALA A CA 1
ATOM 2629 C C . ALA A 1 330 ? -16.891 -26.656 10.438 1 97.19 330 ALA A C 1
ATOM 2631 O O . ALA A 1 330 ? -15.789 -26.125 10.578 1 97.19 330 ALA A O 1
ATOM 2632 N N . PRO A 1 331 ? -17.812 -26.094 9.719 1 97.31 331 PRO A N 1
ATOM 2633 C CA . PRO A 1 331 ? -17.609 -24.844 9.008 1 97.31 331 PRO A CA 1
ATOM 2634 C C . PRO A 1 331 ? -17.281 -23.672 9.953 1 97.31 331 PRO A C 1
ATOM 2636 O O . PRO A 1 331 ? -16.75 -22.656 9.516 1 97.31 331 PRO A O 1
ATOM 2639 N N . ASP A 1 332 ? -17.625 -23.766 11.211 1 97.88 332 ASP A N 1
ATOM 2640 C CA . ASP A 1 332 ? -17.391 -22.688 12.148 1 97.88 332 ASP A CA 1
ATOM 2641 C C . ASP A 1 332 ? -16.281 -23.047 13.133 1 97.88 332 ASP A C 1
ATOM 2643 O O . ASP A 1 332 ? -16.172 -22.469 14.211 1 97.88 332 ASP A O 1
ATOM 2647 N N . HIS A 1 333 ? -15.586 -24.156 12.812 1 97.81 333 HIS A N 1
ATOM 2648 C CA . HIS A 1 333 ? -14.438 -24.484 13.656 1 97.81 333 HIS A CA 1
ATOM 2649 C C . HIS A 1 333 ? -13.492 -23.281 13.781 1 97.81 333 HIS A C 1
ATOM 2651 O O . HIS A 1 333 ? -13.211 -22.609 12.789 1 97.81 333 HIS A O 1
ATOM 2657 N N . PRO A 1 334 ? -12.961 -22.953 14.945 1 97.75 334 PRO A N 1
ATOM 2658 C CA . PRO A 1 334 ? -12.156 -21.75 15.188 1 97.75 334 PRO A CA 1
ATOM 2659 C C . PRO A 1 334 ? -10.945 -21.656 14.258 1 97.75 334 PRO A C 1
ATOM 2661 O O . PRO A 1 334 ? -10.586 -20.562 13.82 1 97.75 334 PRO A O 1
ATOM 2664 N N . ALA A 1 335 ? -10.328 -22.734 13.922 1 97.81 335 ALA A N 1
ATOM 2665 C CA . ALA A 1 335 ? -9.148 -22.734 13.062 1 97.81 335 ALA A CA 1
ATOM 2666 C C . ALA A 1 335 ? -9.484 -22.25 11.664 1 97.81 335 ALA A C 1
ATOM 2668 O O . ALA A 1 335 ? -8.742 -21.453 11.078 1 97.81 335 ALA A O 1
ATOM 2669 N N . VAL A 1 336 ? -10.609 -22.719 11.117 1 98.06 336 VAL A N 1
ATOM 2670 C CA . VAL A 1 336 ? -10.969 -22.328 9.758 1 98.06 336 VAL A CA 1
ATOM 2671 C C . VAL A 1 336 ? -11.555 -20.922 9.758 1 98.06 336 VAL A C 1
ATOM 2673 O O . VAL A 1 336 ? -11.375 -20.172 8.797 1 98.06 336 VAL A O 1
ATOM 2676 N N . VAL A 1 337 ? -12.227 -20.547 10.898 1 98.38 337 VAL A N 1
ATOM 2677 C CA . VAL A 1 337 ? -12.758 -19.188 11.023 1 98.38 337 VAL A CA 1
ATOM 2678 C C . VAL A 1 337 ? -11.617 -18.172 11.008 1 98.38 337 VAL A C 1
ATOM 2680 O O . VAL A 1 337 ? -11.664 -17.188 10.281 1 98.38 337 VAL A O 1
ATOM 2683 N N . ARG A 1 338 ? -10.57 -18.422 11.789 1 98.25 338 ARG A N 1
ATOM 2684 C CA . ARG A 1 338 ? -9.414 -17.547 11.844 1 98.25 338 ARG A CA 1
ATOM 2685 C C . ARG A 1 338 ? -8.75 -17.406 10.477 1 98.25 338 ARG A C 1
ATOM 2687 O O . ARG A 1 338 ? -8.32 -16.328 10.094 1 98.25 338 ARG A O 1
ATOM 2694 N N . SER A 1 339 ? -8.641 -18.5 9.773 1 98.62 339 SER A N 1
ATOM 2695 C CA . SER A 1 339 ? -8.023 -18.5 8.445 1 98.62 339 SER A CA 1
ATOM 2696 C C . SER A 1 339 ? -8.875 -17.719 7.445 1 98.62 339 SER A C 1
ATOM 2698 O O . SER A 1 339 ? -8.344 -17 6.594 1 98.62 339 SER A O 1
ATOM 2700 N N . ALA A 1 340 ? -10.18 -17.906 7.543 1 98.81 340 ALA A N 1
ATOM 2701 C CA . ALA A 1 340 ? -11.086 -17.203 6.645 1 98.81 340 ALA A CA 1
ATOM 2702 C C . ALA A 1 340 ? -11.016 -15.688 6.867 1 98.81 340 ALA A C 1
ATOM 2704 O O . ALA A 1 340 ? -11.039 -14.914 5.914 1 98.81 340 ALA A O 1
ATOM 2705 N N . GLU A 1 341 ? -10.953 -15.336 8.102 1 98.44 341 GLU A N 1
ATOM 2706 C CA . GLU A 1 341 ? -10.812 -13.914 8.422 1 98.44 341 GLU A CA 1
ATOM 2707 C C . GLU A 1 341 ? -9.492 -13.359 7.906 1 98.44 341 GLU A C 1
ATOM 2709 O O . GLU A 1 341 ? -9.438 -12.219 7.426 1 98.44 341 GLU A O 1
ATOM 2714 N N . TRP A 1 342 ? -8.422 -14.078 7.984 1 98.5 342 TRP A N 1
ATOM 2715 C CA . TRP A 1 342 ? -7.133 -13.68 7.434 1 98.5 342 TRP A CA 1
ATOM 2716 C C . TRP A 1 342 ? -7.223 -13.484 5.922 1 98.5 342 TRP A C 1
ATOM 2718 O O . TRP A 1 342 ? -6.703 -12.508 5.383 1 98.5 342 TRP A O 1
ATOM 2728 N N . LEU A 1 343 ? -7.91 -14.43 5.266 1 98.81 343 LEU A N 1
ATOM 2729 C CA . LEU A 1 343 ? -8.07 -14.328 3.822 1 98.81 343 LEU A CA 1
ATOM 2730 C C . LEU A 1 343 ? -8.875 -13.086 3.453 1 98.81 343 LEU A C 1
ATOM 2732 O O . LEU A 1 343 ? -8.547 -12.398 2.479 1 98.81 343 LEU A O 1
ATOM 2736 N N . LEU A 1 344 ? -9.93 -12.836 4.211 1 98.38 344 LEU A N 1
ATOM 2737 C CA . LEU A 1 344 ? -10.734 -11.648 3.945 1 98.38 344 LEU A CA 1
ATOM 2738 C C . LEU A 1 344 ? -9.875 -10.391 4.035 1 98.38 344 LEU A C 1
ATOM 2740 O O . LEU A 1 344 ? -10.039 -9.461 3.232 1 98.38 344 LEU A O 1
ATOM 2744 N N . ASN A 1 345 ? -8.945 -10.414 4.938 1 96.81 345 ASN A N 1
ATOM 2745 C CA . ASN A 1 345 ? -8.07 -9.258 5.141 1 96.81 345 ASN A CA 1
ATOM 2746 C C . ASN A 1 345 ? -7.055 -9.125 4.012 1 96.81 345 ASN A C 1
ATOM 2748 O O . ASN A 1 345 ? -6.465 -8.062 3.826 1 96.81 345 ASN A O 1
ATOM 2752 N N . LYS A 1 346 ? -6.836 -10.125 3.219 1 97.88 346 LYS A N 1
ATOM 2753 C CA . LYS A 1 346 ? -5.836 -10.125 2.156 1 97.88 346 LYS A CA 1
ATOM 2754 C C . LYS A 1 346 ? -6.461 -9.773 0.811 1 97.88 346 LYS A C 1
ATOM 2756 O O . LYS A 1 346 ? -5.766 -9.695 -0.203 1 97.88 346 LYS A O 1
ATOM 2761 N N . GLN A 1 347 ? -7.816 -9.555 0.749 1 98.31 347 GLN A N 1
ATOM 2762 C CA . GLN A 1 347 ? -8.438 -9.219 -0.529 1 98.31 347 GLN A CA 1
ATOM 2763 C C . GLN A 1 347 ? -7.871 -7.918 -1.091 1 98.31 347 GLN A C 1
ATOM 2765 O O . GLN A 1 347 ? -7.727 -6.93 -0.364 1 98.31 347 GLN A O 1
ATOM 2770 N N . ILE A 1 348 ? -7.504 -7.922 -2.307 1 97.88 348 ILE A N 1
ATOM 2771 C CA . ILE A 1 348 ? -6.914 -6.77 -2.982 1 97.88 348 ILE A CA 1
ATOM 2772 C C . ILE A 1 348 ? -8.023 -5.84 -3.475 1 97.88 348 ILE A C 1
ATOM 2774 O O . ILE A 1 348 ? -8.812 -6.211 -4.34 1 97.88 348 ILE A O 1
ATOM 2778 N N . LEU A 1 349 ? -8.031 -4.691 -2.979 1 97.38 349 LEU A N 1
ATOM 2779 C CA . LEU A 1 349 ? -9.086 -3.74 -3.303 1 97.38 349 LEU A CA 1
ATOM 2780 C C . LEU A 1 349 ? -8.539 -2.57 -4.109 1 97.38 349 LEU A C 1
ATOM 2782 O O . LEU A 1 349 ? -9.242 -1.588 -4.352 1 97.38 349 LEU A O 1
ATOM 2786 N N . ASP A 1 350 ? -7.277 -2.744 -4.598 1 94.19 350 ASP A N 1
ATOM 2787 C CA . ASP A 1 350 ? -6.609 -1.77 -5.449 1 94.19 350 ASP A CA 1
ATOM 2788 C C . ASP A 1 350 ? -6.605 -2.227 -6.906 1 94.19 350 ASP A C 1
ATOM 2790 O O . ASP A 1 350 ? -6.648 -3.428 -7.188 1 94.19 350 ASP A O 1
ATOM 2794 N N . TYR A 1 351 ? -6.508 -1.206 -7.734 1 95.69 351 TYR A N 1
ATOM 2795 C CA . TYR A 1 351 ? -6.277 -1.54 -9.133 1 95.69 351 TYR A CA 1
ATOM 2796 C C . TYR A 1 351 ? -4.824 -1.941 -9.367 1 95.69 351 TYR A C 1
ATOM 2798 O O . TYR A 1 351 ? -3.932 -1.511 -8.633 1 95.69 351 TYR A O 1
ATOM 2806 N N . GLY A 1 352 ? -4.59 -2.82 -10.297 1 94.88 352 GLY A N 1
ATOM 2807 C CA . GLY A 1 352 ? -3.262 -3.254 -10.703 1 94.88 352 GLY A CA 1
ATOM 2808 C C . GLY A 1 352 ? -3.031 -3.16 -12.195 1 94.88 352 GLY A C 1
ATOM 2809 O O . GLY A 1 352 ? -3.729 -2.42 -12.891 1 94.88 352 GLY A O 1
ATOM 2810 N N . ASP A 1 353 ? -2.082 -3.801 -12.727 1 94.81 353 ASP A N 1
ATOM 2811 C CA . ASP A 1 353 ? -1.712 -3.709 -14.133 1 94.81 353 ASP A CA 1
ATOM 2812 C C . ASP A 1 353 ? -2.824 -4.246 -15.031 1 94.81 353 ASP A C 1
ATOM 2814 O O . ASP A 1 353 ? -2.912 -3.883 -16.203 1 94.81 353 ASP A O 1
ATOM 2818 N N . TRP A 1 354 ? -3.68 -5.141 -14.484 1 94.88 354 TRP A N 1
ATOM 2819 C CA . TRP A 1 354 ? -4.734 -5.789 -15.266 1 94.88 354 TRP A CA 1
ATOM 2820 C C . TRP A 1 354 ? -5.715 -4.758 -15.812 1 94.88 354 TRP A C 1
ATOM 2822 O O . TRP A 1 354 ? -6.441 -5.031 -16.766 1 94.88 354 TRP A O 1
ATOM 2832 N N . VAL A 1 355 ? -5.762 -3.543 -15.219 1 94.19 355 VAL A N 1
ATOM 2833 C CA . VAL A 1 355 ? -6.734 -2.523 -15.594 1 94.19 355 VAL A CA 1
ATOM 2834 C C . VAL A 1 355 ? -6.414 -1.992 -16.984 1 94.19 355 VAL A C 1
ATOM 2836 O O . VAL A 1 355 ? -7.285 -1.445 -17.672 1 94.19 355 VAL A O 1
ATOM 2839 N N . VAL A 1 356 ? -5.137 -2.145 -17.422 1 91.12 356 VAL A N 1
ATOM 2840 C CA . VAL A 1 356 ? -4.723 -1.635 -18.719 1 91.12 356 VAL A CA 1
ATOM 2841 C C . VAL A 1 356 ? -5.562 -2.277 -19.812 1 91.12 356 VAL A C 1
ATOM 2843 O O . VAL A 1 356 ? -6.023 -1.593 -20.734 1 91.12 356 VAL A O 1
ATOM 2846 N N . LYS A 1 357 ? -5.828 -3.568 -19.656 1 91.69 357 LYS A N 1
ATOM 2847 C CA . LYS A 1 357 ? -6.586 -4.273 -20.688 1 91.69 357 LYS A CA 1
ATOM 2848 C C . LYS A 1 357 ? -8.023 -4.523 -20.234 1 91.69 357 LYS A C 1
ATOM 2850 O O . LYS A 1 357 ? -8.898 -4.797 -21.062 1 91.69 357 LYS A O 1
ATOM 2855 N N . ASN A 1 358 ? -8.273 -4.5 -18.984 1 94.38 358 ASN A N 1
ATOM 2856 C CA . ASN A 1 358 ? -9.609 -4.637 -18.422 1 94.38 358 ASN A CA 1
ATOM 2857 C C . ASN A 1 358 ? -10.078 -3.342 -17.75 1 94.38 358 ASN A C 1
ATOM 2859 O O . ASN A 1 358 ? -10.117 -3.25 -16.531 1 94.38 358 ASN A O 1
ATOM 2863 N N . ARG A 1 359 ? -10.602 -2.426 -18.5 1 90.06 359 ARG A N 1
ATOM 2864 C CA . ARG A 1 359 ? -10.914 -1.084 -18.016 1 90.06 359 ARG A CA 1
ATOM 2865 C C . ARG A 1 359 ? -12.25 -1.064 -17.281 1 90.06 359 ARG A C 1
ATOM 2867 O O . ARG A 1 359 ? -12.562 -0.106 -16.578 1 90.06 359 ARG A O 1
ATOM 2874 N N . GLN A 1 360 ? -12.938 -2.109 -17.375 1 89.81 360 GLN A N 1
ATOM 2875 C CA . GLN A 1 360 ? -14.273 -2.111 -16.797 1 89.81 360 GLN A CA 1
ATOM 2876 C C . GLN A 1 360 ? -14.289 -2.795 -15.438 1 89.81 360 GLN A C 1
ATOM 2878 O O . GLN A 1 360 ? -15.195 -2.564 -14.633 1 89.81 360 GLN A O 1
ATOM 2883 N N . GLY A 1 361 ? -13.367 -3.635 -15.258 1 94.44 361 GLY A N 1
ATOM 2884 C CA . GLY A 1 361 ? -13.367 -4.41 -14.031 1 94.44 361 GLY A CA 1
ATOM 2885 C C . GLY A 1 361 ? -13.07 -3.578 -12.797 1 94.44 361 GLY A C 1
ATOM 2886 O O . GLY A 1 361 ? -12.375 -2.561 -12.883 1 94.44 361 GLY A O 1
ATOM 2887 N N . LYS A 1 362 ? -13.625 -3.941 -11.633 1 96.12 362 LYS A N 1
ATOM 2888 C CA . LYS A 1 362 ? -13.312 -3.377 -10.32 1 96.12 362 LYS A CA 1
ATOM 2889 C C . LYS A 1 362 ? -12.516 -4.367 -9.477 1 96.12 362 LYS A C 1
ATOM 2891 O O . LYS A 1 362 ? -12.672 -5.582 -9.625 1 96.12 362 LYS A O 1
ATOM 2896 N N . PRO A 1 363 ? -11.734 -3.852 -8.594 1 96.88 363 PRO A N 1
ATOM 2897 C CA . PRO A 1 363 ? -10.883 -4.742 -7.801 1 96.88 363 PRO A CA 1
ATOM 2898 C C . PRO A 1 363 ? -11.68 -5.629 -6.848 1 96.88 363 PRO A C 1
ATOM 2900 O O . PRO A 1 363 ? -12.781 -5.258 -6.43 1 96.88 363 PRO A O 1
ATOM 2903 N N . GLY A 1 364 ? -11.102 -6.793 -6.477 1 97.81 364 GLY A N 1
ATOM 2904 C CA . GLY A 1 364 ? -11.734 -7.691 -5.527 1 97.81 364 GLY A CA 1
ATOM 2905 C C . GLY A 1 364 ? -11.141 -9.086 -5.527 1 97.81 364 GLY A C 1
ATOM 2906 O O . GLY A 1 364 ? -11.773 -10.039 -5.082 1 97.81 364 GLY A O 1
ATOM 2907 N N . ALA A 1 365 ? -9.914 -9.25 -5.941 1 98.19 365 ALA A N 1
ATOM 2908 C CA . ALA A 1 365 ? -9.281 -10.555 -6.109 1 98.19 365 ALA A CA 1
ATOM 2909 C C . ALA A 1 365 ? -8.211 -10.789 -5.047 1 98.19 365 ALA A C 1
ATOM 2911 O O . ALA A 1 365 ? -8.102 -10.016 -4.09 1 98.19 365 ALA A O 1
ATOM 2912 N N . TRP A 1 366 ? -7.594 -11.914 -5.082 1 98.75 366 TRP A N 1
ATOM 2913 C CA . TRP A 1 366 ? -6.484 -12.258 -4.195 1 98.75 366 TRP A CA 1
ATOM 2914 C C . TRP A 1 366 ? -5.227 -12.578 -4.996 1 98.75 366 TRP A C 1
ATOM 2916 O O . TRP A 1 366 ? -5.305 -12.891 -6.188 1 98.75 366 TRP A O 1
ATOM 2926 N N . ALA A 1 367 ? -4.105 -12.43 -4.391 1 97.88 367 ALA A N 1
ATOM 2927 C CA . ALA A 1 367 ? -2.818 -12.828 -4.953 1 97.88 367 ALA A CA 1
ATOM 2928 C C . ALA A 1 367 ? -2.416 -14.211 -4.465 1 97.88 367 ALA A C 1
ATOM 2930 O O . ALA A 1 367 ? -3.031 -14.758 -3.547 1 97.88 367 ALA A O 1
ATOM 2931 N N . PHE A 1 368 ? -1.48 -14.75 -5.117 1 97.44 368 PHE A N 1
ATOM 2932 C CA . PHE A 1 368 ? -0.84 -16 -4.73 1 97.44 368 PHE A CA 1
ATOM 2933 C C . PHE A 1 368 ? -0.012 -15.812 -3.463 1 97.44 368 PHE A C 1
ATOM 2935 O O . PHE A 1 368 ? 0.01 -16.688 -2.596 1 97.44 368 PHE A O 1
ATOM 2942 N N . GLU A 1 369 ? 0.581 -14.633 -3.25 1 97.62 369 GLU A N 1
ATOM 2943 C CA . GLU A 1 369 ? 1.545 -14.281 -2.213 1 97.62 369 GLU A CA 1
ATOM 2944 C C . GLU A 1 369 ? 0.866 -13.57 -1.048 1 97.62 369 GLU A C 1
ATOM 2946 O O . GLU A 1 369 ? -0.357 -13.414 -1.035 1 97.62 369 GLU A O 1
ATOM 2951 N N . PHE A 1 370 ? 1.7 -13.188 -0.049 1 96.44 370 PHE A N 1
ATOM 2952 C CA . PHE A 1 370 ? 1.203 -12.305 1.003 1 96.44 370 PHE A CA 1
ATOM 2953 C C . PHE A 1 370 ? 0.72 -10.984 0.419 1 96.44 370 PHE A C 1
ATOM 2955 O O . PHE A 1 370 ? -0.34 -10.484 0.799 1 96.44 370 PHE A O 1
ATOM 2962 N N . ASP A 1 371 ? 1.57 -10.5 -0.483 1 93.38 371 ASP A N 1
ATOM 2963 C CA . ASP A 1 371 ? 1.263 -9.227 -1.125 1 93.38 371 ASP A CA 1
ATOM 2964 C C . ASP A 1 371 ? 1.671 -9.242 -2.596 1 93.38 371 ASP A C 1
ATOM 2966 O O . ASP A 1 371 ? 2.77 -9.688 -2.938 1 93.38 371 ASP A O 1
ATOM 2970 N N . ASN A 1 372 ? 0.802 -8.836 -3.428 1 96 372 ASN A N 1
ATOM 2971 C CA . ASN A 1 372 ? 1.001 -8.625 -4.859 1 96 372 ASN A CA 1
ATOM 2972 C C . ASN A 1 372 ? -0.168 -7.867 -5.48 1 96 372 ASN A C 1
ATOM 2974 O O . ASN A 1 372 ? -0.902 -8.422 -6.305 1 96 372 ASN A O 1
ATOM 2978 N N . ARG A 1 373 ? -0.227 -6.648 -5.129 1 95.25 373 ARG A N 1
ATOM 2979 C CA . ARG A 1 373 ? -1.43 -5.871 -5.418 1 95.25 373 ARG A CA 1
ATOM 2980 C C . ARG A 1 373 ? -1.575 -5.625 -6.914 1 95.25 373 ARG A C 1
ATOM 2982 O O . ARG A 1 373 ? -2.682 -5.391 -7.406 1 95.25 373 ARG A O 1
ATOM 2989 N N . PHE A 1 374 ? -0.487 -5.699 -7.66 1 96.38 374 PHE A N 1
ATOM 2990 C CA . PHE A 1 374 ? -0.523 -5.355 -9.078 1 96.38 374 PHE A CA 1
ATOM 2991 C C . PHE A 1 374 ? -0.959 -6.551 -9.914 1 96.38 374 PHE A C 1
ATOM 2993 O O . PHE A 1 374 ? -1.38 -6.391 -11.062 1 96.38 374 PHE A O 1
ATOM 3000 N N . TYR A 1 375 ? -0.85 -7.773 -9.297 1 96.69 375 TYR A N 1
ATOM 3001 C CA . TYR A 1 375 ? -1.085 -8.961 -10.109 1 96.69 375 TYR A CA 1
ATOM 3002 C C . TYR A 1 375 ? -1.928 -9.984 -9.344 1 96.69 375 TYR A C 1
ATOM 3004 O O . TYR A 1 375 ? -1.473 -11.094 -9.078 1 96.69 375 TYR 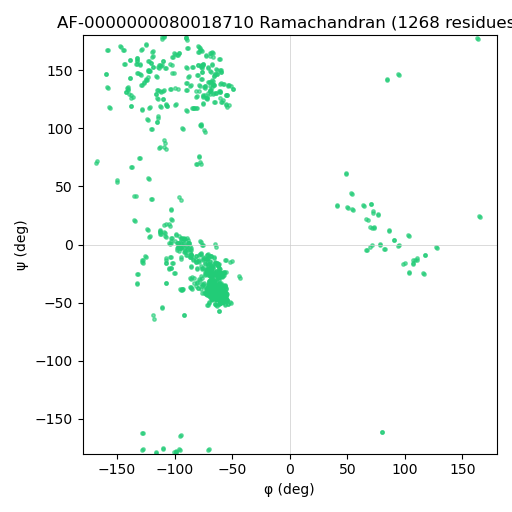A O 1
ATOM 3012 N N . PRO A 1 376 ? -3.18 -9.656 -9.078 1 97.62 376 PRO A N 1
ATOM 3013 C CA . PRO A 1 376 ? -4.066 -10.68 -8.516 1 97.62 376 PRO A CA 1
ATOM 3014 C C . PRO A 1 376 ? -4.227 -11.891 -9.438 1 97.62 376 PRO A C 1
ATOM 3016 O O . PRO A 1 376 ? -4.113 -11.758 -10.656 1 97.62 376 PRO A O 1
ATOM 3019 N N . ASP A 1 377 ? -4.449 -13.031 -8.867 1 97.75 377 ASP A N 1
ATOM 3020 C CA . ASP A 1 377 ? -4.441 -14.305 -9.562 1 97.75 377 ASP A CA 1
ATOM 3021 C C . ASP A 1 377 ? -5.852 -14.883 -9.664 1 97.75 377 ASP A C 1
ATOM 3023 O O . ASP A 1 377 ? -6.5 -15.141 -8.648 1 97.75 377 ASP A O 1
ATOM 3027 N N . VAL A 1 378 ? -6.305 -15.195 -10.898 1 98.44 378 VAL A N 1
ATOM 3028 C CA . VAL A 1 378 ? -7.656 -15.695 -11.141 1 98.44 378 VAL A CA 1
ATOM 3029 C C . VAL A 1 378 ? -7.832 -17.047 -10.461 1 98.44 378 VAL A C 1
ATOM 3031 O O . VAL A 1 378 ? -8.844 -17.297 -9.797 1 98.44 378 VAL A O 1
ATOM 3034 N N . ASP A 1 379 ? -6.871 -17.891 -10.633 1 98.25 379 ASP A N 1
ATOM 3035 C CA . ASP A 1 379 ? -6.91 -19.234 -10.062 1 98.25 379 ASP A CA 1
ATOM 3036 C C . ASP A 1 379 ? -7.031 -19.188 -8.539 1 98.25 379 ASP A C 1
ATOM 3038 O O . ASP A 1 379 ? -7.91 -19.812 -7.957 1 98.25 379 ASP A O 1
ATOM 3042 N N . ASP A 1 380 ? -6.18 -18.406 -7.938 1 98.44 380 ASP A N 1
ATOM 3043 C CA . ASP A 1 380 ? -6.164 -18.25 -6.484 1 98.44 380 ASP A CA 1
ATOM 3044 C C . ASP A 1 380 ? -7.469 -17.641 -5.984 1 98.44 380 ASP A C 1
ATOM 3046 O O . ASP A 1 380 ? -8.008 -18.062 -4.953 1 98.44 380 ASP A O 1
ATOM 3050 N N . THR A 1 381 ? -7.906 -16.672 -6.699 1 98.81 381 THR A N 1
ATOM 3051 C CA . THR A 1 381 ? -9.141 -16 -6.312 1 98.81 381 THR A CA 1
ATOM 3052 C C . THR A 1 381 ? -10.312 -16.969 -6.309 1 98.81 381 THR A C 1
ATOM 3054 O O . THR A 1 381 ? -11.133 -16.969 -5.387 1 98.81 381 THR A O 1
ATOM 3057 N N . ALA A 1 382 ? -10.43 -17.828 -7.301 1 98.88 382 ALA A N 1
ATOM 3058 C CA . ALA A 1 382 ? -11.5 -18.812 -7.375 1 98.88 382 ALA A CA 1
ATOM 3059 C C . ALA A 1 382 ? -11.43 -19.781 -6.195 1 98.88 382 ALA A C 1
ATOM 3061 O O . ALA A 1 382 ? -12.453 -20.094 -5.59 1 98.88 382 ALA A O 1
ATOM 3062 N N . VAL A 1 383 ? -10.234 -20.219 -5.844 1 98.88 383 VAL A N 1
ATOM 3063 C CA . VAL A 1 383 ? -10.07 -21.172 -4.75 1 98.88 383 VAL A CA 1
ATOM 3064 C C . VAL A 1 383 ? -10.43 -20.5 -3.424 1 98.88 383 VAL A C 1
ATOM 3066 O O . VAL A 1 383 ? -11.047 -21.125 -2.557 1 98.88 383 VAL A O 1
ATOM 3069 N N . VAL A 1 384 ? -10.039 -19.25 -3.264 1 98.94 384 VAL A N 1
ATOM 3070 C CA . VAL A 1 384 ? -10.359 -18.531 -2.035 1 98.94 384 VAL A CA 1
ATOM 3071 C C . VAL A 1 384 ? -11.875 -18.406 -1.885 1 98.94 384 VAL A C 1
ATOM 3073 O O . VAL A 1 384 ? -12.414 -18.609 -0.794 1 98.94 384 VAL A O 1
ATOM 3076 N N . VAL A 1 385 ? -12.555 -18.094 -2.98 1 98.94 385 VAL A N 1
ATOM 3077 C CA . VAL A 1 385 ? -14.008 -17.984 -2.943 1 98.94 385 VAL A CA 1
ATOM 3078 C C . VAL A 1 385 ? -14.617 -19.312 -2.52 1 98.94 385 VAL A C 1
ATOM 3080 O O . VAL A 1 385 ? -15.523 -19.359 -1.683 1 98.94 385 VAL A O 1
ATOM 3083 N N . MET A 1 386 ? -14.141 -20.438 -3.078 1 98.88 386 MET A N 1
ATOM 3084 C CA . MET A 1 386 ? -14.648 -21.766 -2.711 1 98.88 386 MET A CA 1
ATOM 3085 C C . MET A 1 386 ? -14.398 -22.047 -1.233 1 98.88 386 MET A C 1
ATOM 3087 O O . MET A 1 386 ? -15.273 -22.578 -0.546 1 98.88 386 MET A O 1
ATOM 3091 N N . ALA A 1 387 ? -13.227 -21.672 -0.779 1 98.88 387 ALA A N 1
ATOM 3092 C CA . ALA A 1 387 ? -12.891 -21.891 0.626 1 98.88 387 ALA A CA 1
ATOM 3093 C C . ALA A 1 387 ? -13.797 -21.078 1.539 1 98.88 387 ALA A C 1
ATOM 3095 O O . ALA A 1 387 ? -14.305 -21.578 2.537 1 98.88 387 ALA A O 1
ATOM 3096 N N . LEU A 1 388 ? -13.977 -19.797 1.206 1 98.81 388 LEU A N 1
ATOM 3097 C CA . LEU A 1 388 ? -14.82 -18.906 2.004 1 98.81 388 LEU A CA 1
ATOM 3098 C C . LEU A 1 388 ? -16.25 -19.406 2.029 1 98.81 388 LEU A C 1
ATOM 3100 O O . LEU A 1 388 ? -16.922 -19.344 3.062 1 98.81 388 LEU A O 1
ATOM 3104 N N . ASN A 1 389 ? -16.703 -19.906 0.903 1 98.62 389 ASN A N 1
ATOM 3105 C CA . ASN A 1 389 ? -18.094 -20.359 0.794 1 98.62 389 ASN A CA 1
ATOM 3106 C C . ASN A 1 389 ? -18.359 -21.531 1.73 1 98.62 389 ASN A C 1
ATOM 3108 O O . ASN A 1 389 ? -19.5 -21.734 2.166 1 98.62 389 ASN A O 1
ATOM 3112 N N . GLN A 1 390 ? -17.359 -22.297 2.072 1 97.94 390 GLN A N 1
ATOM 3113 C CA . GLN A 1 390 ? -17.531 -23.516 2.854 1 97.94 390 GLN A CA 1
ATOM 3114 C C . GLN A 1 390 ? -17.547 -23.219 4.352 1 97.94 390 GLN A C 1
ATOM 3116 O O . GLN A 1 390 ? -17.938 -24.062 5.156 1 97.94 390 GLN A O 1
ATOM 3121 N N . VAL A 1 391 ? -17.219 -22 4.684 1 98 391 VAL A N 1
ATOM 3122 C CA . VAL A 1 391 ? -17.047 -21.703 6.102 1 98 391 VAL A CA 1
ATOM 3123 C C . VAL A 1 391 ? -18.156 -20.766 6.574 1 98 391 VAL A C 1
ATOM 3125 O O . VAL A 1 391 ? -18.766 -20.062 5.77 1 98 391 VAL A O 1
ATOM 3128 N N . LYS A 1 392 ? -18.469 -20.828 7.859 1 98.25 392 LYS A N 1
ATOM 3129 C CA . LYS A 1 392 ? -19.406 -19.922 8.516 1 98.25 392 LYS A CA 1
ATOM 3130 C C . LYS A 1 392 ? -18.672 -18.922 9.398 1 98.25 392 LYS A C 1
ATOM 3132 O O . LYS A 1 392 ? -17.969 -19.297 10.336 1 98.25 392 LYS A O 1
ATOM 3137 N N . LEU A 1 393 ? -18.828 -17.656 9.07 1 98.12 393 LEU A N 1
ATOM 3138 C CA . LEU A 1 393 ? -18.109 -16.609 9.789 1 98.12 393 LEU A CA 1
ATOM 3139 C C . LEU A 1 393 ? -19.078 -15.781 10.641 1 98.12 393 LEU A C 1
ATOM 3141 O O . LEU A 1 393 ? -20.281 -15.742 10.367 1 98.12 393 LEU A O 1
ATOM 3145 N N . PRO A 1 394 ? -18.531 -15.086 11.703 1 95.81 394 PRO A N 1
ATOM 3146 C CA . PRO A 1 394 ? -19.375 -14.156 12.469 1 95.81 394 PRO A CA 1
ATOM 3147 C C . PRO A 1 394 ? -19.953 -13.039 11.602 1 95.81 394 PRO A C 1
ATOM 3149 O O . PRO A 1 394 ? -21.125 -12.664 11.781 1 95.81 394 PRO A O 1
ATOM 3152 N N . ASN A 1 395 ? -19.219 -12.594 10.641 1 95.75 395 ASN A N 1
ATOM 3153 C CA . ASN A 1 395 ? -19.703 -11.578 9.711 1 95.75 395 ASN A CA 1
ATOM 3154 C C . ASN A 1 395 ? -19.953 -12.164 8.328 1 95.75 395 ASN A C 1
ATOM 3156 O O . ASN A 1 395 ? -19.188 -11.945 7.395 1 95.75 395 ASN A O 1
ATOM 3160 N N . GLU A 1 396 ? -21.094 -12.75 8.125 1 97.88 396 GLU A N 1
ATOM 3161 C CA . GLU A 1 396 ? -21.484 -13.406 6.879 1 97.88 396 GLU A CA 1
ATOM 3162 C C . GLU A 1 396 ? -21.703 -12.398 5.762 1 97.88 396 GLU A C 1
ATOM 3164 O O . GLU A 1 396 ? -21.453 -12.688 4.594 1 97.88 396 GLU A O 1
ATOM 3169 N N . LYS A 1 397 ? -22.125 -11.258 6.145 1 96.88 397 LYS A N 1
ATOM 3170 C CA . LYS A 1 397 ? -22.406 -10.242 5.133 1 96.88 397 LYS A CA 1
ATOM 3171 C C . LYS A 1 397 ? -21.125 -9.781 4.438 1 96.88 397 LYS A C 1
ATOM 3173 O O . LYS A 1 397 ? -21.094 -9.648 3.215 1 96.88 397 LYS A O 1
ATOM 3178 N N . LEU A 1 398 ? -20.125 -9.523 5.262 1 97.38 398 LEU A N 1
ATOM 3179 C CA . LEU A 1 398 ? -18.828 -9.148 4.695 1 97.38 398 LEU A CA 1
ATOM 3180 C C . LEU A 1 398 ? -18.281 -10.258 3.801 1 97.38 398 LEU A C 1
ATOM 3182 O O . LEU A 1 398 ? -17.766 -9.984 2.713 1 97.38 398 LEU A O 1
ATOM 3186 N N . LYS A 1 399 ? -18.375 -11.453 4.277 1 98.38 399 LYS A N 1
ATOM 3187 C CA . LYS A 1 399 ? -17.922 -12.609 3.51 1 98.38 399 LYS A CA 1
ATOM 3188 C C . LYS A 1 399 ? -18.609 -12.672 2.148 1 98.38 399 LYS A C 1
ATOM 3190 O O . LYS A 1 399 ? -17.953 -12.812 1.118 1 98.38 399 LYS A O 1
ATOM 3195 N N . HIS A 1 400 ? -19.922 -12.516 2.121 1 98.19 400 HIS A N 1
ATOM 3196 C CA . HIS A 1 400 ? -20.688 -12.617 0.887 1 98.19 400 HIS A CA 1
ATOM 3197 C C . HIS A 1 400 ? -20.344 -11.492 -0.077 1 98.19 400 HIS A C 1
ATOM 3199 O O . HIS A 1 400 ? -20.234 -11.711 -1.287 1 98.19 400 HIS A O 1
ATOM 3205 N N . GLN A 1 401 ? -20.141 -10.312 0.479 1 98.19 401 GLN A N 1
ATOM 3206 C CA . GLN A 1 401 ? -19.797 -9.188 -0.379 1 98.19 401 GLN A CA 1
ATOM 3207 C C . GLN A 1 401 ? -18.406 -9.344 -0.96 1 98.19 401 GLN A C 1
ATOM 3209 O O . GLN A 1 401 ? -18.156 -8.953 -2.104 1 98.19 401 GLN A O 1
ATOM 3214 N N . ALA A 1 402 ? -17.5 -9.836 -0.129 1 98.56 402 ALA A N 1
ATOM 3215 C CA . ALA A 1 402 ? -16.141 -10.109 -0.62 1 98.56 402 ALA A CA 1
ATOM 3216 C C . ALA A 1 402 ? -16.172 -11.117 -1.765 1 98.56 402 ALA A C 1
ATOM 3218 O O . ALA A 1 402 ? -15.5 -10.93 -2.779 1 98.56 402 ALA A O 1
ATOM 3219 N N . MET A 1 403 ? -16.953 -12.172 -1.589 1 98.69 403 MET A N 1
ATOM 3220 C CA . MET A 1 403 ? -17.094 -13.195 -2.623 1 98.69 403 MET A CA 1
ATOM 3221 C C . MET A 1 403 ? -17.719 -12.609 -3.889 1 98.69 403 MET A C 1
ATOM 3223 O O . MET A 1 403 ? -17.266 -12.898 -4.996 1 98.69 403 MET A O 1
ATOM 3227 N N . ARG A 1 404 ? -18.688 -11.82 -3.721 1 97.75 404 ARG A N 1
ATOM 3228 C CA . ARG A 1 404 ? -19.344 -11.211 -4.867 1 97.75 404 ARG A CA 1
ATOM 3229 C C . ARG A 1 404 ? -18.375 -10.352 -5.668 1 97.75 404 ARG A C 1
ATOM 3231 O O . ARG A 1 404 ? -18.344 -10.414 -6.898 1 97.75 404 ARG A O 1
ATOM 3238 N N . ARG A 1 405 ? -17.594 -9.578 -4.988 1 97.38 405 ARG A N 1
ATOM 3239 C CA . ARG A 1 405 ? -16.594 -8.742 -5.637 1 97.38 405 ARG A CA 1
ATOM 3240 C C . ARG A 1 405 ? -15.602 -9.594 -6.43 1 97.38 405 ARG A C 1
ATOM 3242 O O . ARG A 1 405 ? -15.141 -9.188 -7.496 1 97.38 405 ARG A O 1
ATOM 3249 N N . ALA A 1 406 ? -15.195 -10.633 -5.824 1 98.56 406 ALA A N 1
ATOM 3250 C CA . ALA A 1 406 ? -14.25 -11.539 -6.465 1 98.56 406 ALA A CA 1
ATOM 3251 C C . ALA A 1 406 ? -14.836 -12.133 -7.742 1 98.56 406 ALA A C 1
ATOM 3253 O O . ALA A 1 406 ? -14.172 -12.188 -8.773 1 98.56 406 ALA A O 1
ATOM 3254 N N . VAL A 1 407 ? -16.062 -12.594 -7.695 1 98.62 407 VAL A N 1
ATOM 3255 C CA . VAL A 1 407 ? -16.734 -13.219 -8.836 1 98.62 407 VAL A CA 1
ATOM 3256 C C . VAL A 1 407 ? -16.906 -12.195 -9.953 1 98.62 407 VAL A C 1
ATOM 3258 O O . VAL A 1 407 ? -16.703 -12.516 -11.125 1 98.62 407 VAL A O 1
ATOM 3261 N N . ASP A 1 408 ? -17.266 -10.984 -9.562 1 98 408 ASP A N 1
ATOM 3262 C CA . ASP A 1 408 ? -17.422 -9.922 -10.555 1 98 408 ASP A CA 1
ATOM 3263 C C . ASP A 1 408 ? -16.094 -9.625 -11.25 1 98 408 ASP A C 1
ATOM 3265 O O . ASP A 1 408 ? -16.047 -9.422 -12.461 1 98 408 ASP A O 1
ATOM 3269 N N . TRP A 1 409 ? -15.047 -9.539 -10.5 1 98 409 TRP A N 1
ATOM 3270 C CA . TRP A 1 409 ? -13.734 -9.312 -11.078 1 98 409 TRP A CA 1
ATOM 3271 C C . TRP A 1 409 ? -13.359 -10.438 -12.039 1 98 409 TRP A C 1
ATOM 3273 O O . TRP A 1 409 ? -12.938 -10.18 -13.172 1 98 409 TRP A O 1
ATOM 3283 N N . ILE A 1 410 ? -13.555 -11.703 -11.594 1 98.56 410 ILE A N 1
ATOM 3284 C CA . ILE A 1 410 ? -13.227 -12.859 -12.414 1 98.56 410 ILE A CA 1
ATOM 3285 C C . ILE A 1 410 ? -14.023 -12.812 -13.719 1 98.56 410 ILE A C 1
ATOM 3287 O O . ILE A 1 410 ? -13.477 -13.047 -14.797 1 98.56 410 ILE A O 1
ATOM 3291 N N . ALA A 1 411 ? -15.281 -12.531 -13.602 1 98.38 411 ALA A N 1
ATOM 3292 C CA . ALA A 1 411 ? -16.125 -12.461 -14.789 1 98.38 411 ALA A CA 1
ATOM 3293 C C . ALA A 1 411 ? -15.586 -11.438 -15.789 1 98.38 411 ALA A C 1
ATOM 3295 O O . ALA A 1 411 ? -15.656 -11.656 -17 1 98.38 411 ALA A O 1
ATOM 3296 N N . SER A 1 412 ? -15.062 -10.367 -15.258 1 97.75 412 SER A N 1
ATOM 3297 C CA . SER A 1 412 ? -14.555 -9.305 -16.125 1 97.75 412 SER A CA 1
ATOM 3298 C C . SER A 1 412 ? -13.227 -9.695 -16.75 1 97.75 412 SER A C 1
ATOM 3300 O O . SER A 1 412 ? -12.789 -9.078 -17.734 1 97.75 412 SER A O 1
ATOM 3302 N N . MET A 1 413 ? -12.555 -10.75 -16.297 1 97.88 413 MET A N 1
ATOM 3303 C CA . MET A 1 413 ? -11.211 -11.141 -16.719 1 97.88 413 MET A CA 1
ATOM 3304 C C . MET A 1 413 ? -11.281 -12.258 -17.766 1 97.88 413 MET A C 1
ATOM 3306 O O . MET A 1 413 ? -10.258 -12.859 -18.094 1 97.88 413 MET A O 1
ATOM 3310 N N . GLN A 1 414 ? -12.445 -12.625 -18.297 1 98.12 414 GLN A N 1
ATOM 3311 C CA . GLN A 1 414 ? -12.547 -13.688 -19.297 1 98.12 414 GLN A CA 1
ATOM 3312 C C . GLN A 1 414 ? -11.922 -13.258 -20.625 1 98.12 414 GLN A C 1
ATOM 3314 O O . GLN A 1 414 ? -12.18 -12.156 -21.109 1 98.12 414 GLN A O 1
ATOM 3319 N N . CYS A 1 415 ? -11.102 -14.141 -21.141 1 97.06 415 CYS A N 1
ATOM 3320 C CA . CYS A 1 415 ? -10.398 -13.875 -22.391 1 97.06 415 CYS A CA 1
ATOM 3321 C C . CYS A 1 415 ? -11.328 -14.039 -23.594 1 97.06 415 CYS A C 1
ATOM 3323 O O . CYS A 1 415 ? -12.398 -14.641 -23.469 1 97.06 415 CYS A O 1
ATOM 3325 N N . LYS A 1 416 ? -10.867 -13.562 -24.734 1 95.19 416 LYS A N 1
ATOM 3326 C CA . LYS A 1 416 ? -11.641 -13.609 -25.969 1 95.19 416 LYS A CA 1
ATOM 3327 C C . LYS A 1 416 ? -11.938 -15.047 -26.375 1 95.19 416 LYS A C 1
ATOM 3329 O O . LYS A 1 416 ? -13.008 -15.336 -26.922 1 95.19 416 LYS A O 1
ATOM 3334 N N . ALA A 1 417 ? -11.062 -15.945 -26.031 1 94.88 417 ALA A N 1
ATOM 3335 C CA . ALA A 1 417 ? -11.203 -17.344 -26.438 1 94.88 417 ALA A CA 1
ATOM 3336 C C . ALA A 1 417 ? -12.227 -18.062 -25.562 1 94.88 417 ALA A C 1
ATOM 3338 O O . ALA A 1 417 ? -12.664 -19.172 -25.891 1 94.88 417 ALA A O 1
ATOM 3339 N N . GLY A 1 418 ? -12.562 -17.469 -24.484 1 97.31 418 GLY A N 1
ATOM 3340 C CA . GLY A 1 418 ? -13.641 -18.016 -23.672 1 97.31 418 GLY A CA 1
ATOM 3341 C C . GLY A 1 418 ? -13.195 -18.469 -22.297 1 97.31 418 GLY A C 1
ATOM 3342 O O . GLY A 1 418 ? -14.016 -18.625 -21.391 1 97.31 418 GLY A O 1
ATOM 3343 N N . GLY A 1 419 ? -11.945 -18.797 -22.203 1 97.81 419 GLY A N 1
ATOM 3344 C CA . GLY A 1 419 ? -11.422 -19.219 -20.906 1 97.81 419 GLY A CA 1
ATOM 3345 C C . GLY A 1 419 ? -10.789 -18.078 -20.125 1 97.81 419 GLY A C 1
ATOM 3346 O O . GLY A 1 419 ? -11.117 -16.922 -20.328 1 97.81 419 GLY A O 1
ATOM 3347 N N . TRP A 1 420 ? -10.039 -18.422 -19.141 1 98.19 420 TRP A N 1
ATOM 3348 C CA . TRP A 1 420 ? -9.336 -17.453 -18.297 1 98.19 420 TRP A CA 1
ATOM 3349 C C . TRP A 1 420 ? -7.84 -17.734 -18.281 1 98.19 420 TRP A C 1
ATOM 3351 O O . TRP A 1 420 ? -7.426 -18.906 -18.328 1 98.19 420 TRP A O 1
ATOM 3361 N N . ALA A 1 421 ? -7.059 -16.656 -18.297 1 96 421 ALA A N 1
ATOM 3362 C CA . ALA A 1 421 ? -5.637 -16.703 -17.969 1 96 421 ALA A CA 1
ATOM 3363 C C . ALA A 1 421 ? -5.418 -16.469 -16.469 1 96 421 ALA A C 1
ATOM 3365 O O . ALA A 1 421 ? -6.371 -16.25 -15.727 1 96 421 ALA A O 1
ATOM 3366 N N . ALA A 1 422 ? -4.25 -16.531 -16.047 1 95 422 ALA A N 1
ATOM 3367 C CA . ALA A 1 422 ? -3.967 -16.438 -14.617 1 95 422 ALA A CA 1
ATOM 3368 C C . ALA A 1 422 ? -3.986 -14.984 -14.148 1 95 422 ALA A C 1
ATOM 3370 O O . ALA A 1 422 ? -4.473 -14.688 -13.055 1 95 422 ALA A O 1
ATOM 3371 N N . PHE A 1 423 ? -3.457 -14.016 -15.016 1 93.94 423 PHE A N 1
ATOM 3372 C CA . PHE A 1 423 ? -3.18 -12.703 -14.445 1 93.94 423 PHE A CA 1
ATOM 3373 C C . PHE A 1 423 ? -3.729 -11.602 -15.344 1 93.94 423 PHE A C 1
ATOM 3375 O O . PHE A 1 423 ? -4.059 -10.508 -14.867 1 93.94 423 PHE A O 1
ATOM 3382 N N . ASP A 1 424 ? -3.703 -11.852 -16.688 1 91.75 424 ASP A N 1
ATOM 3383 C CA . ASP A 1 424 ? -4.016 -10.766 -17.609 1 91.75 424 ASP A CA 1
ATOM 3384 C C . ASP A 1 424 ? -5.055 -11.203 -18.641 1 91.75 424 ASP A C 1
ATOM 3386 O O . ASP A 1 424 ? -5.164 -12.391 -18.953 1 91.75 424 ASP A O 1
ATOM 3390 N N . LEU A 1 425 ? -5.695 -10.211 -19.109 1 92 425 LEU A N 1
ATOM 3391 C CA . LEU A 1 425 ? -6.672 -10.406 -20.172 1 92 425 LEU A CA 1
ATOM 3392 C C . LEU A 1 425 ? -5.996 -10.406 -21.547 1 92 425 LEU A C 1
ATOM 3394 O O . LEU A 1 425 ? -5.293 -9.461 -21.891 1 92 425 LEU A O 1
ATOM 3398 N N . ASP A 1 426 ? -6.082 -11.492 -22.25 1 90.44 426 ASP A N 1
ATOM 3399 C CA . ASP A 1 426 ? -5.758 -11.602 -23.672 1 90.44 426 ASP A CA 1
ATOM 3400 C C . ASP A 1 426 ? -4.281 -11.312 -23.922 1 90.44 426 ASP A C 1
ATOM 3402 O O . ASP A 1 426 ? -3.934 -10.586 -24.859 1 90.44 426 ASP A O 1
ATOM 3406 N N . ASN A 1 427 ? -3.438 -11.656 -23.031 1 89.25 427 ASN A N 1
ATOM 3407 C CA . ASN A 1 427 ? -2.008 -11.734 -23.312 1 89.25 427 ASN A CA 1
ATOM 3408 C C . ASN A 1 427 ? -1.649 -13.016 -24.047 1 89.25 427 ASN A C 1
ATOM 3410 O O . ASN A 1 427 ? -1.022 -13.914 -23.484 1 89.25 427 ASN A O 1
ATOM 3414 N N . ASP A 1 428 ? -1.954 -13.047 -25.312 1 82.56 428 ASP A N 1
ATOM 3415 C CA . ASP A 1 428 ? -1.917 -14.312 -26.031 1 82.56 428 ASP A CA 1
ATOM 3416 C C . ASP A 1 428 ? -1.224 -14.148 -27.391 1 82.56 428 ASP A C 1
ATOM 3418 O O . ASP A 1 428 ? -1.434 -14.953 -28.297 1 82.56 428 ASP A O 1
ATOM 3422 N N . GLN A 1 429 ? -0.471 -13.133 -27.469 1 76.81 429 GLN A N 1
ATOM 3423 C CA . GLN A 1 429 ? 0.253 -12.953 -28.719 1 76.81 429 GLN A CA 1
ATOM 3424 C C . GLN A 1 429 ? 1.458 -13.891 -28.797 1 76.81 429 GLN A C 1
ATOM 3426 O O . GLN A 1 429 ? 2.549 -13.539 -28.328 1 76.81 429 GLN A O 1
ATOM 3431 N N . ASP A 1 430 ? 1.355 -14.883 -29.469 1 75.62 430 ASP A N 1
ATOM 3432 C CA . ASP A 1 430 ? 2.314 -15.984 -29.453 1 75.62 430 ASP A CA 1
ATOM 3433 C C . ASP A 1 430 ? 3.654 -15.547 -30.047 1 75.62 430 ASP A C 1
ATOM 3435 O O . ASP A 1 430 ? 4.699 -16.109 -29.703 1 75.62 430 ASP A O 1
ATOM 3439 N N . TRP A 1 431 ? 3.629 -14.586 -30.906 1 70.25 431 TRP A N 1
ATOM 3440 C CA . TRP A 1 431 ? 4.863 -14.164 -31.562 1 70.25 431 TRP A CA 1
ATOM 3441 C C . TRP A 1 431 ? 5.84 -13.578 -30.547 1 70.25 431 TRP A C 1
ATOM 3443 O O . TRP A 1 431 ? 7.051 -13.555 -30.781 1 70.25 431 TRP A O 1
ATOM 3453 N N . LEU A 1 432 ? 5.355 -13.227 -29.375 1 71.06 432 LEU A N 1
ATOM 3454 C CA . LEU A 1 432 ? 6.207 -12.688 -28.312 1 71.06 432 LEU A CA 1
ATOM 3455 C C . LEU A 1 432 ? 7.137 -13.758 -27.766 1 71.06 432 LEU A C 1
ATOM 3457 O O . LEU A 1 432 ? 8.227 -13.445 -27.281 1 71.06 432 LEU A O 1
ATOM 3461 N N . ASN A 1 433 ? 6.715 -14.938 -27.875 1 68.75 433 ASN A N 1
ATOM 3462 C CA . ASN A 1 433 ? 7.543 -16.031 -27.391 1 68.75 433 ASN A CA 1
ATOM 3463 C C . ASN A 1 433 ? 8.758 -16.266 -28.281 1 68.75 433 ASN A C 1
ATOM 3465 O O . ASN A 1 433 ? 9.695 -16.969 -27.906 1 68.75 433 ASN A O 1
ATOM 3469 N N . LEU A 1 434 ? 8.727 -15.578 -29.406 1 63.66 434 LEU A N 1
ATOM 3470 C CA . LEU A 1 434 ? 9.805 -15.75 -30.375 1 63.66 434 LEU A CA 1
ATOM 3471 C C . LEU A 1 434 ? 10.898 -14.711 -30.156 1 63.66 434 LEU A C 1
ATOM 3473 O O . LEU A 1 434 ? 11.969 -14.789 -30.781 1 63.66 434 LEU A O 1
ATOM 3477 N N . ILE A 1 435 ? 10.617 -13.891 -29.203 1 62.03 435 ILE A N 1
ATOM 3478 C CA . ILE A 1 435 ? 11.633 -12.891 -28.891 1 62.03 435 ILE A CA 1
ATOM 3479 C C . ILE A 1 435 ? 12.812 -13.555 -28.203 1 62.03 435 ILE A C 1
ATOM 3481 O O . ILE A 1 435 ? 12.633 -14.398 -27.328 1 62.03 435 ILE A O 1
ATOM 3485 N N . PRO A 1 436 ? 13.969 -13.312 -28.797 1 53.94 436 PRO A N 1
ATOM 3486 C CA . PRO A 1 436 ? 15.172 -14 -28.312 1 53.94 436 PRO A CA 1
ATOM 3487 C C . PRO A 1 436 ? 15.25 -14.023 -26.781 1 53.94 436 PRO A C 1
ATOM 3489 O O . PRO A 1 436 ? 15.781 -14.984 -26.203 1 53.94 436 PRO A O 1
ATOM 3492 N N . TYR A 1 437 ? 14.703 -13.086 -26.078 1 56.75 437 TYR A N 1
ATOM 3493 C CA . TYR A 1 437 ? 14.703 -13.094 -24.625 1 56.75 437 TYR A CA 1
ATOM 3494 C C . TYR A 1 437 ? 13.656 -14.07 -24.078 1 56.75 437 TYR A C 1
ATOM 3496 O O . TYR A 1 437 ? 13.68 -14.422 -22.906 1 56.75 437 TYR A O 1
ATOM 3504 N N . GLY A 1 438 ? 13.086 -14.664 -24.969 1 52.59 438 GLY A N 1
ATOM 3505 C CA . GLY A 1 438 ? 11.945 -15.484 -24.594 1 52.59 438 GLY A CA 1
ATOM 3506 C C . GLY A 1 438 ? 12.258 -16.969 -24.562 1 52.59 438 GLY A C 1
ATOM 3507 O O . GLY A 1 438 ? 11.414 -17.797 -24.906 1 52.59 438 GLY A O 1
ATOM 3508 N N . ASP A 1 439 ? 13.5 -17.281 -24.266 1 48.38 439 ASP A N 1
ATOM 3509 C CA . ASP A 1 439 ? 13.859 -18.703 -24.281 1 48.38 439 ASP A CA 1
ATOM 3510 C C . ASP A 1 439 ? 12.953 -19.516 -23.359 1 48.38 439 ASP A C 1
ATOM 3512 O O . ASP A 1 439 ? 12.789 -20.719 -23.547 1 48.38 439 ASP A O 1
ATOM 3516 N N . LEU A 1 440 ? 12.273 -18.734 -22.578 1 49.72 440 LEU A N 1
ATOM 3517 C CA . LEU A 1 440 ? 11.438 -19.453 -21.625 1 49.72 440 LEU A CA 1
ATOM 3518 C C . LEU A 1 440 ? 10.016 -19.609 -22.172 1 49.72 440 LEU A C 1
ATOM 3520 O O . LEU A 1 440 ? 9.195 -20.312 -21.578 1 49.72 440 LEU A O 1
ATOM 3524 N N . LYS A 1 441 ? 9.773 -19.109 -23.406 1 53.41 441 LYS A N 1
ATOM 3525 C CA . LYS A 1 441 ? 8.461 -19.141 -24.047 1 53.41 441 LYS A CA 1
ATOM 3526 C C . LYS A 1 441 ? 7.352 -18.812 -23.047 1 53.41 441 LYS A C 1
ATOM 3528 O O . LYS A 1 441 ? 6.312 -19.469 -23.031 1 53.41 441 LYS A O 1
ATOM 3533 N N . ALA A 1 442 ? 7.688 -18 -22.156 1 65.69 442 ALA A N 1
ATOM 3534 C CA . ALA A 1 442 ? 6.766 -17.641 -21.078 1 65.69 442 ALA A CA 1
ATOM 3535 C C . ALA A 1 442 ? 6.469 -16.141 -21.094 1 65.69 442 ALA A C 1
ATOM 3537 O O . ALA A 1 442 ? 6.301 -15.523 -20.047 1 65.69 442 ALA A O 1
ATOM 3538 N N . MET A 1 443 ? 6.348 -15.68 -22.297 1 77.12 443 MET A N 1
ATOM 3539 C CA . MET A 1 443 ? 6.176 -14.234 -22.406 1 77.12 443 MET A CA 1
ATOM 3540 C C . MET A 1 443 ? 4.699 -13.859 -22.359 1 77.12 443 MET A C 1
ATOM 3542 O O . MET A 1 443 ? 4.355 -12.688 -22.188 1 77.12 443 MET A O 1
ATOM 3546 N N . ILE A 1 444 ? 3.918 -14.883 -22.422 1 83.31 444 ILE A N 1
ATOM 3547 C CA . ILE A 1 444 ? 2.494 -14.57 -22.484 1 83.31 444 ILE A CA 1
ATOM 3548 C C . ILE A 1 444 ? 1.758 -15.289 -21.359 1 83.31 444 ILE A C 1
ATOM 3550 O O . ILE A 1 444 ? 2.352 -16.094 -20.641 1 83.31 444 ILE A O 1
ATOM 3554 N N . ASP A 1 445 ? 0.473 -14.945 -21.234 1 87.25 445 ASP A N 1
ATOM 3555 C CA . ASP A 1 445 ? -0.447 -15.523 -20.25 1 87.25 445 ASP A CA 1
ATOM 3556 C C . ASP A 1 445 ? -1.753 -15.953 -20.922 1 87.25 445 ASP A C 1
ATOM 3558 O O . ASP A 1 445 ? -2.805 -15.352 -20.688 1 87.25 445 ASP A O 1
ATOM 3562 N N . PRO A 1 446 ? -1.674 -17.016 -21.625 1 87.88 446 PRO A N 1
ATOM 3563 C CA . PRO A 1 446 ? -2.889 -17.469 -22.297 1 87.88 446 PRO A CA 1
ATOM 3564 C C . PRO A 1 446 ? -3.887 -18.125 -21.344 1 87.88 446 PRO A C 1
ATOM 3566 O O . PRO A 1 446 ? -3.516 -18.531 -20.25 1 87.88 446 PRO A O 1
ATOM 3569 N N . ASN A 1 447 ? -5.121 -18.062 -21.797 1 91.5 447 ASN A N 1
ATOM 3570 C CA . ASN A 1 447 ? -6.055 -18.859 -21 1 91.5 447 ASN A CA 1
ATOM 3571 C C . ASN A 1 447 ? -5.738 -20.344 -21.094 1 91.5 447 ASN A C 1
ATOM 3573 O O . ASN A 1 447 ? -5.234 -20.828 -22.109 1 91.5 447 ASN A O 1
ATOM 3577 N N . THR A 1 448 ? -5.98 -21.031 -20.031 1 95 448 THR A N 1
ATOM 3578 C CA . THR A 1 448 ? -5.66 -22.453 -19.938 1 95 448 THR A CA 1
ATOM 3579 C C . THR A 1 448 ? -6.84 -23.234 -19.375 1 95 448 THR A C 1
ATOM 3581 O O . THR A 1 448 ? -7.734 -22.656 -18.75 1 95 448 THR A O 1
ATOM 3584 N N . ALA A 1 449 ? -6.816 -24.547 -19.625 1 97.75 449 ALA A N 1
ATOM 3585 C CA . ALA A 1 449 ? -7.926 -25.406 -19.203 1 97.75 449 ALA A CA 1
ATOM 3586 C C . ALA A 1 449 ? -8.016 -25.484 -17.688 1 97.75 449 ALA A C 1
ATOM 3588 O O . ALA A 1 449 ? -9.117 -25.5 -17.125 1 97.75 449 ALA A O 1
ATOM 3589 N N . ASP A 1 450 ? -6.902 -25.562 -17.047 1 97.62 450 ASP A N 1
ATOM 3590 C CA . ASP A 1 450 ? -6.914 -25.734 -15.602 1 97.62 450 ASP A CA 1
ATOM 3591 C C . ASP A 1 450 ? -7.477 -24.5 -14.898 1 97.62 450 ASP A C 1
ATOM 3593 O O . ASP A 1 450 ? -8.312 -24.609 -14 1 97.62 450 ASP A O 1
ATOM 3597 N N . VAL A 1 451 ? -7.082 -23.25 -15.305 1 98.25 451 VAL A N 1
ATOM 3598 C CA . VAL A 1 451 ? -7.594 -22.031 -14.695 1 98.25 451 VAL A CA 1
ATOM 3599 C C . VAL A 1 451 ? -9.078 -21.859 -15.016 1 98.25 451 VAL A C 1
ATOM 3601 O O . VAL A 1 451 ? -9.875 -21.5 -14.148 1 98.25 451 VAL A O 1
ATOM 3604 N N . THR A 1 452 ? -9.43 -22.141 -16.25 1 98.75 452 THR A N 1
ATOM 3605 C CA . THR A 1 452 ? -10.82 -22.062 -16.672 1 98.75 452 THR A CA 1
ATOM 3606 C C . THR A 1 452 ? -11.68 -23.047 -15.891 1 98.75 452 THR A C 1
ATOM 3608 O O . THR A 1 452 ? -12.781 -22.703 -15.445 1 98.75 452 THR A O 1
ATOM 3611 N N . ALA A 1 453 ? -11.172 -24.25 -15.758 1 98.81 453 ALA A N 1
ATOM 3612 C CA . ALA A 1 453 ? -11.875 -25.281 -14.992 1 98.81 453 ALA A CA 1
ATOM 3613 C C . ALA A 1 453 ? -12.078 -24.844 -13.547 1 98.81 453 ALA A C 1
ATOM 3615 O O . ALA A 1 453 ? -13.125 -25.109 -12.953 1 98.81 453 ALA A O 1
ATOM 3616 N N . ARG A 1 454 ? -11.055 -24.219 -12.984 1 98.81 454 ARG A N 1
ATOM 3617 C CA . ARG A 1 454 ? -11.141 -23.766 -11.594 1 98.81 454 ARG A CA 1
ATOM 3618 C C . ARG A 1 454 ? -12.266 -22.75 -11.422 1 98.81 454 ARG A C 1
ATOM 3620 O O . ARG A 1 454 ? -12.992 -22.781 -10.43 1 98.81 454 ARG A O 1
ATOM 3627 N N . VAL A 1 455 ? -12.383 -21.812 -12.344 1 98.81 455 VAL A N 1
ATOM 3628 C CA . VAL A 1 455 ? -13.438 -20.797 -12.297 1 98.81 455 VAL A CA 1
ATOM 3629 C C . VAL A 1 455 ? -14.805 -21.484 -12.375 1 98.81 455 VAL A C 1
ATOM 3631 O O . VAL A 1 455 ? -15.711 -21.156 -11.602 1 98.81 455 VAL A O 1
ATOM 3634 N N . LEU A 1 456 ? -14.969 -22.438 -13.281 1 98.75 456 LEU A N 1
ATOM 3635 C CA . LEU A 1 456 ? -16.25 -23.141 -13.438 1 98.75 456 LEU A CA 1
ATOM 3636 C C . LEU A 1 456 ? -16.547 -23.984 -12.219 1 98.75 456 LEU A C 1
ATOM 3638 O O . LEU A 1 456 ? -17.719 -24.141 -11.836 1 98.75 456 LEU A O 1
ATOM 3642 N N . GLU A 1 457 ? -15.492 -24.609 -11.688 1 98.75 457 GLU A N 1
ATOM 3643 C CA . GLU A 1 457 ? -15.688 -25.344 -10.445 1 98.75 457 GLU A CA 1
ATOM 3644 C C . GLU A 1 457 ? -16.219 -24.438 -9.344 1 98.75 457 GLU A C 1
ATOM 3646 O O . GLU A 1 457 ? -17.125 -24.828 -8.586 1 98.75 457 GLU A O 1
ATOM 3651 N N . MET A 1 458 ? -15.633 -23.219 -9.203 1 98.81 458 MET A N 1
ATOM 3652 C CA . MET A 1 458 ? -16.078 -22.234 -8.219 1 98.81 458 MET A CA 1
ATOM 3653 C C . MET A 1 458 ? -17.562 -21.906 -8.414 1 98.81 458 MET A C 1
ATOM 3655 O O . MET A 1 458 ? -18.344 -21.938 -7.465 1 98.81 458 MET A O 1
ATOM 3659 N N . LEU A 1 459 ? -17.953 -21.641 -9.672 1 98.62 459 LEU A N 1
ATOM 3660 C CA . LEU A 1 459 ? -19.328 -21.281 -9.961 1 98.62 459 LEU A CA 1
ATOM 3661 C C . LEU A 1 459 ? -20.281 -22.422 -9.594 1 98.62 459 LEU A C 1
ATOM 3663 O O . LEU A 1 459 ? -21.297 -22.203 -8.938 1 98.62 459 LEU A O 1
ATOM 3667 N N . GLY A 1 460 ? -19.922 -23.609 -9.969 1 98.12 460 GLY A N 1
ATOM 3668 C CA . GLY A 1 460 ? -20.766 -24.766 -9.719 1 98.12 460 GLY A CA 1
ATOM 3669 C C . GLY A 1 460 ? -20.844 -25.156 -8.25 1 98.12 460 GLY A C 1
ATOM 3670 O O . GLY A 1 460 ? -21.938 -25.359 -7.719 1 98.12 460 GLY A O 1
ATOM 3671 N N . SER A 1 461 ? -19.734 -25.266 -7.617 1 97.5 461 SER A N 1
ATOM 3672 C CA . SER A 1 461 ? -19.672 -25.75 -6.242 1 97.5 461 SER A CA 1
ATOM 3673 C C . SER A 1 461 ? -20.266 -24.734 -5.273 1 97.5 461 SER A C 1
ATOM 3675 O O . SER A 1 461 ? -20.844 -25.109 -4.246 1 97.5 461 SER A O 1
ATOM 3677 N N . CYS A 1 462 ? -20.141 -23.453 -5.582 1 97.88 462 CYS A N 1
ATOM 3678 C CA . CYS A 1 462 ? -20.609 -22.406 -4.684 1 97.88 462 CYS A CA 1
ATOM 3679 C C . CYS A 1 462 ? -22 -21.922 -5.105 1 97.88 462 CYS A C 1
ATOM 3681 O O . CYS A 1 462 ? -22.562 -21.016 -4.477 1 97.88 462 CYS A O 1
ATOM 3683 N N . HIS A 1 463 ? -22.547 -22.5 -6.141 1 97.12 463 HIS A N 1
ATOM 3684 C CA . HIS A 1 463 ? -23.844 -22.094 -6.672 1 97.12 463 HIS A CA 1
ATOM 3685 C C . HIS A 1 463 ? -23.875 -20.594 -6.969 1 97.12 463 HIS A C 1
ATOM 3687 O O . HIS A 1 463 ? -24.797 -19.891 -6.551 1 97.12 463 HIS A O 1
ATOM 3693 N N . LEU A 1 464 ? -22.781 -20.188 -7.562 1 97.19 464 LEU A N 1
ATOM 3694 C CA . LEU A 1 464 ? -22.656 -18.812 -8.031 1 97.19 464 LEU A CA 1
ATOM 3695 C C . LEU A 1 464 ? -22.875 -18.734 -9.539 1 97.19 464 LEU A C 1
ATOM 3697 O O . LEU A 1 464 ? -22.859 -19.75 -10.227 1 97.19 464 LEU A O 1
ATOM 3701 N N . SER A 1 465 ? -23.172 -17.484 -9.984 1 94.88 465 SER A N 1
ATOM 3702 C CA . SER A 1 465 ? -23.453 -17.344 -11.414 1 94.88 465 SER A CA 1
ATOM 3703 C C . SER A 1 465 ? -22.812 -16.078 -11.969 1 94.88 465 SER A C 1
ATOM 3705 O O . SER A 1 465 ? -22.641 -15.086 -11.242 1 94.88 465 SER A O 1
ATOM 3707 N N . ILE A 1 466 ? -22.375 -16.203 -13.125 1 97.12 466 ILE A N 1
ATOM 3708 C CA . ILE A 1 466 ? -22.016 -15.062 -13.969 1 97.12 466 ILE A CA 1
ATOM 3709 C C . ILE A 1 466 ? -22.922 -15.016 -15.195 1 97.12 466 ILE A C 1
ATOM 3711 O O . ILE A 1 466 ? -23.875 -15.781 -15.297 1 97.12 466 ILE A O 1
ATOM 3715 N N . ASP A 1 467 ? -22.719 -14.047 -16.078 1 96.62 467 ASP A N 1
ATOM 3716 C CA . ASP A 1 467 ? -23.5 -14 -17.297 1 96.62 467 ASP A CA 1
ATOM 3717 C C . ASP A 1 467 ? -23.516 -15.359 -18 1 96.62 467 ASP A C 1
ATOM 3719 O O . ASP A 1 467 ? -22.469 -16 -18.141 1 96.62 467 ASP A O 1
ATOM 3723 N N . ARG A 1 468 ? -24.672 -15.805 -18.438 1 95.81 468 ARG A N 1
ATOM 3724 C CA . ARG A 1 468 ? -24.859 -17.125 -19.016 1 95.81 468 ARG A CA 1
ATOM 3725 C C . ARG A 1 468 ? -24.016 -17.312 -20.266 1 95.81 468 ARG A C 1
ATOM 3727 O O . ARG A 1 468 ? -23.5 -18.406 -20.531 1 95.81 468 ARG A O 1
ATOM 3734 N N . TYR A 1 469 ? -23.938 -16.312 -20.953 1 96.81 469 TYR A N 1
ATOM 3735 C CA . TYR A 1 469 ? -23.141 -16.375 -22.172 1 96.81 469 TYR A CA 1
ATOM 3736 C C . TYR A 1 469 ? -21.672 -16.594 -21.859 1 96.81 469 TYR A C 1
ATOM 3738 O O . TYR A 1 469 ? -20.984 -17.375 -22.531 1 96.81 469 TYR A O 1
ATOM 3746 N N . LYS A 1 470 ? -21.188 -15.93 -20.859 1 97.31 470 LYS A N 1
ATOM 3747 C CA . LYS A 1 470 ? -19.812 -16.094 -20.438 1 97.31 470 LYS A CA 1
ATOM 3748 C C . LYS A 1 470 ? -19.547 -17.516 -19.938 1 97.31 470 LYS A C 1
ATOM 3750 O O . LYS A 1 470 ? -18.5 -18.094 -20.25 1 97.31 470 LYS A O 1
ATOM 3755 N N . GLN A 1 471 ? -20.422 -18.016 -19.156 1 97.75 471 GLN A N 1
ATOM 3756 C CA . GLN A 1 471 ? -20.266 -19.375 -18.641 1 97.75 471 GLN A CA 1
ATOM 3757 C C . GLN A 1 471 ? -20.266 -20.406 -19.766 1 97.75 471 GLN A C 1
ATOM 3759 O O . GLN A 1 471 ? -19.453 -21.328 -19.766 1 97.75 471 GLN A O 1
ATOM 3764 N N . GLN A 1 472 ? -21.156 -20.203 -20.766 1 97.62 472 GLN A N 1
ATOM 3765 C CA . GLN A 1 472 ? -21.234 -21.125 -21.891 1 97.62 472 GLN A CA 1
ATOM 3766 C C . GLN A 1 472 ? -19.969 -21.094 -22.734 1 97.62 472 GLN A C 1
ATOM 3768 O O . GLN A 1 472 ? -19.5 -22.125 -23.219 1 97.62 472 GLN A O 1
ATOM 3773 N N . ARG A 1 473 ? -19.453 -19.969 -22.906 1 98.12 473 ARG A N 1
ATOM 3774 C CA . ARG A 1 473 ? -18.219 -19.828 -23.656 1 98.12 473 ARG A CA 1
ATOM 3775 C C . ARG A 1 473 ? -17.062 -20.547 -22.969 1 98.12 473 ARG A C 1
ATOM 3777 O O . ARG A 1 473 ? -16.203 -21.125 -23.625 1 98.12 473 ARG A O 1
ATOM 3784 N N . ALA A 1 474 ? -17.078 -20.469 -21.656 1 98.56 474 ALA A N 1
ATOM 3785 C CA . ALA A 1 474 ? -16.047 -21.141 -20.891 1 98.56 474 ALA A CA 1
ATOM 3786 C C . ALA A 1 474 ? -16.156 -22.656 -21.031 1 98.56 474 ALA A C 1
ATOM 3788 O O . ALA A 1 474 ? -15.156 -23.359 -21.156 1 98.56 474 ALA A O 1
ATOM 3789 N N . ILE A 1 475 ? -17.391 -23.172 -20.984 1 98.38 475 ILE A N 1
ATOM 3790 C CA . ILE A 1 475 ? -17.641 -24.609 -21.141 1 98.38 475 ILE A CA 1
ATOM 3791 C C . ILE A 1 475 ? -17.188 -25.047 -22.547 1 98.38 475 ILE A C 1
ATOM 3793 O O . ILE A 1 475 ? -16.5 -26.047 -22.688 1 98.38 475 ILE A O 1
ATOM 3797 N N . THR A 1 476 ? -17.562 -24.25 -23.531 1 98.25 476 THR A N 1
ATOM 3798 C CA . THR A 1 476 ? -17.188 -24.547 -24.906 1 98.25 476 THR A CA 1
ATOM 3799 C C . THR A 1 476 ? -15.664 -24.578 -25.062 1 98.25 476 THR A C 1
ATOM 3801 O O . THR A 1 476 ? -15.125 -25.422 -25.766 1 98.25 476 THR A O 1
ATOM 3804 N N . TYR A 1 477 ? -15.047 -23.656 -24.453 1 98.12 477 TYR A N 1
ATOM 3805 C CA . TYR A 1 477 ? -13.586 -23.625 -24.484 1 98.12 477 TYR A CA 1
ATOM 3806 C C . TYR A 1 477 ? -12.992 -24.922 -23.969 1 98.12 477 TYR A C 1
ATOM 3808 O O . TYR A 1 477 ? -12.109 -25.5 -24.594 1 98.12 477 TYR A O 1
ATOM 3816 N N . LEU A 1 478 ? -13.422 -25.406 -22.766 1 98.44 478 LEU A N 1
ATOM 3817 C CA . LEU A 1 478 ? -12.906 -26.625 -22.172 1 98.44 478 LEU A CA 1
ATOM 3818 C C . LEU A 1 478 ? -13.141 -27.812 -23.109 1 98.44 478 LEU A C 1
ATOM 3820 O O . LEU A 1 478 ? -12.273 -28.688 -23.234 1 98.44 478 LEU A O 1
ATOM 3824 N N . LEU A 1 479 ? -14.297 -27.844 -23.734 1 98.25 479 LEU A N 1
ATOM 3825 C CA . LEU A 1 479 ? -14.609 -28.938 -24.625 1 98.25 479 LEU A CA 1
ATOM 3826 C C . LEU A 1 479 ? -13.688 -28.953 -25.844 1 98.25 479 LEU A C 1
ATOM 3828 O O . LEU A 1 479 ? -13.25 -30 -26.281 1 98.25 479 LEU A O 1
ATOM 3832 N N . ASN A 1 480 ? -13.391 -27.781 -26.312 1 97.69 480 ASN A N 1
ATOM 3833 C CA . ASN A 1 480 ? -12.508 -27.641 -27.469 1 97.69 480 ASN A CA 1
ATOM 3834 C C . ASN A 1 480 ? -11.07 -28.016 -27.109 1 97.69 480 ASN A C 1
ATOM 3836 O O . ASN A 1 480 ? -10.297 -28.406 -28 1 97.69 480 ASN A O 1
ATOM 3840 N N . GLU A 1 481 ? -10.734 -27.953 -25.828 1 97.69 481 GLU A N 1
ATOM 3841 C CA . GLU A 1 481 ? -9.359 -28.188 -25.406 1 97.69 481 GLU A CA 1
ATOM 3842 C C . GLU A 1 481 ? -9.125 -29.672 -25.078 1 97.69 481 GLU A C 1
ATOM 3844 O O . GLU A 1 481 ? -8 -30.078 -24.797 1 97.69 481 GLU A O 1
ATOM 3849 N N . GLN A 1 482 ? -10.156 -30.484 -25.078 1 98.44 482 GLN A N 1
ATOM 3850 C CA . GLN A 1 482 ? -9.969 -31.891 -24.781 1 98.44 482 GLN A CA 1
ATOM 3851 C C . GLN A 1 482 ? -9.141 -32.594 -25.875 1 98.44 482 GLN A C 1
ATOM 3853 O O . GLN A 1 482 ? -9.445 -32.469 -27.062 1 98.44 482 GLN A O 1
ATOM 3858 N N . GLU A 1 483 ? -8.117 -33.312 -25.453 1 97.62 483 GLU A N 1
ATOM 3859 C CA . GLU A 1 483 ? -7.266 -34.062 -26.375 1 97.62 483 GLU A CA 1
ATOM 3860 C C . GLU A 1 483 ? -7.992 -35.281 -26.906 1 97.62 483 GLU A C 1
ATOM 3862 O O . GLU A 1 483 ? -8.961 -35.75 -26.297 1 97.62 483 GLU A O 1
ATOM 3867 N N . PRO A 1 484 ? -7.457 -35.812 -27.969 1 96.31 484 PRO A N 1
ATOM 3868 C CA . PRO A 1 484 ? -8.102 -36.969 -28.547 1 96.31 484 PRO A CA 1
ATOM 3869 C C . PRO A 1 484 ? -8.148 -38.156 -27.578 1 96.31 484 PRO A C 1
ATOM 3871 O O . PRO A 1 484 ? -9.086 -38.969 -27.625 1 96.31 484 PRO A O 1
ATOM 3874 N N . GLU A 1 485 ? -7.207 -38.281 -26.656 1 96.81 485 GLU A N 1
ATOM 3875 C CA . GLU A 1 485 ? -7.152 -39.375 -25.719 1 96.81 485 GLU A CA 1
ATOM 3876 C C . GLU A 1 485 ? -8.141 -39.156 -24.578 1 96.81 485 GLU A C 1
ATOM 3878 O O . GLU A 1 485 ? -8.43 -40.094 -23.812 1 96.81 485 GLU A O 1
ATOM 3883 N N . GLY A 1 486 ? -8.664 -37.906 -24.469 1 98 486 GLY A N 1
ATOM 3884 C CA . GLY A 1 486 ? -9.656 -37.625 -23.438 1 98 486 GLY A CA 1
ATOM 3885 C C . GLY A 1 486 ? -9.141 -36.719 -22.344 1 98 486 GLY A C 1
ATOM 3886 O O . GLY A 1 486 ? -9.914 -36.188 -21.547 1 98 486 GLY A O 1
ATOM 3887 N N . CYS A 1 487 ? -7.879 -36.531 -22.312 1 98.44 487 CYS A N 1
ATOM 3888 C CA . CYS A 1 487 ? -7.27 -35.781 -21.234 1 98.44 487 CYS A CA 1
ATOM 3889 C C . CYS A 1 487 ? -7.223 -34.281 -21.578 1 98.44 487 CYS A C 1
ATOM 3891 O O . CYS A 1 487 ? -7.617 -33.906 -22.672 1 98.44 487 CYS A O 1
ATOM 3893 N N . TRP A 1 488 ? -6.914 -33.406 -20.688 1 98.5 488 TRP A N 1
ATOM 3894 C CA . TRP A 1 488 ? -6.719 -31.969 -20.844 1 98.5 488 TRP A CA 1
ATOM 3895 C C . TRP A 1 488 ? -5.34 -31.547 -20.359 1 98.5 488 TRP A C 1
ATOM 3897 O O . TRP A 1 488 ? -4.852 -32.062 -19.344 1 98.5 488 TRP A O 1
ATOM 3907 N N . PHE A 1 489 ? -4.727 -30.578 -21.016 1 95.94 489 PHE A N 1
ATOM 3908 C CA . PHE A 1 489 ? -3.457 -29.969 -20.625 1 95.94 489 PHE A CA 1
ATOM 3909 C C . PHE A 1 489 ? -3.637 -29.031 -19.453 1 95.94 489 PHE A C 1
ATOM 3911 O O . PHE A 1 489 ? -4.57 -28.234 -19.422 1 95.94 489 PHE A O 1
ATOM 3918 N N . GLY A 1 490 ? -2.842 -29.188 -18.422 1 94.5 490 GLY A N 1
ATOM 3919 C CA . GLY A 1 490 ? -2.77 -28.266 -17.297 1 94.5 490 GLY A CA 1
ATOM 3920 C C . GLY A 1 490 ? -1.477 -27.469 -17.266 1 94.5 490 GLY A C 1
ATOM 3921 O O . GLY A 1 490 ? -0.388 -28.047 -17.297 1 94.5 490 GLY A O 1
ATOM 3922 N N . ARG A 1 491 ? -1.561 -26.188 -17.078 1 92.75 491 ARG A N 1
ATOM 3923 C CA . ARG A 1 491 ? -0.399 -25.312 -17.141 1 92.75 491 ARG A CA 1
ATOM 3924 C C . ARG A 1 491 ? 0.3 -25.234 -15.789 1 92.75 491 ARG A C 1
ATOM 3926 O O . ARG A 1 491 ? 1.53 -25.266 -15.711 1 92.75 491 ARG A O 1
ATOM 3933 N N . TRP A 1 492 ? -0.405 -25.25 -14.656 1 93.56 492 TRP A N 1
ATOM 3934 C CA . TRP A 1 492 ? 0.166 -24.828 -13.383 1 93.56 492 TRP A CA 1
ATOM 3935 C C . TRP A 1 492 ? 0.415 -26.016 -12.469 1 93.56 492 TRP A C 1
ATOM 3937 O O . TRP A 1 492 ? 1.015 -25.875 -11.398 1 93.56 492 TRP A O 1
ATOM 3947 N N . GLY A 1 493 ? -0.059 -27.172 -12.727 1 95.69 493 GLY A N 1
ATOM 3948 C CA . GLY A 1 493 ? 0.248 -28.469 -12.133 1 95.69 493 GLY A CA 1
ATOM 3949 C C . GLY A 1 493 ? 0.702 -29.484 -13.156 1 95.69 493 GLY A C 1
ATOM 3950 O O . GLY A 1 493 ? 0.21 -29.516 -14.281 1 95.69 493 GLY A O 1
ATOM 3951 N N . VAL A 1 494 ? 1.573 -30.438 -12.773 1 95.75 494 VAL A N 1
ATOM 3952 C CA . VAL A 1 494 ? 2.162 -31.406 -13.703 1 95.75 494 VAL A CA 1
ATOM 3953 C C . VAL A 1 494 ? 1.18 -32.531 -13.961 1 95.75 494 VAL A C 1
ATOM 3955 O O . VAL A 1 494 ? 0.977 -33.406 -13.094 1 95.75 494 VAL A O 1
ATOM 3958 N N . ASN A 1 495 ? 0.871 -32.875 -15.25 1 94.56 495 ASN A N 1
ATOM 3959 C CA . ASN A 1 495 ? 0.409 -31.906 -16.25 1 94.56 495 ASN A CA 1
ATOM 3960 C C . ASN A 1 495 ? -0.99 -32.25 -16.75 1 94.56 495 ASN A C 1
ATOM 3962 O O . ASN A 1 495 ? -1.972 -31.641 -16.344 1 94.56 495 ASN A O 1
ATOM 3966 N N . TYR A 1 496 ? -1.102 -33.344 -17.297 1 98.12 496 TYR A N 1
ATOM 3967 C CA . TYR A 1 496 ? -2.389 -33.75 -17.828 1 98.12 496 TYR A CA 1
ATOM 3968 C C . TYR A 1 496 ? -3.279 -34.344 -16.75 1 98.12 496 TYR A C 1
ATOM 3970 O O . TYR A 1 496 ? -4.504 -34.188 -16.797 1 98.12 496 TYR A O 1
ATOM 3978 N N . ILE A 1 497 ? -2.713 -35.031 -15.766 1 98.69 497 ILE A N 1
ATOM 3979 C CA . ILE A 1 497 ? -3.496 -35.531 -14.641 1 98.69 497 ILE A CA 1
ATOM 3980 C C . ILE A 1 497 ? -4.152 -34.344 -13.906 1 98.69 497 ILE A C 1
ATOM 3982 O O . ILE A 1 497 ? -5.34 -34.406 -13.578 1 98.69 497 ILE A O 1
ATOM 3986 N N . TYR A 1 498 ? -3.354 -33.312 -13.711 1 98.38 498 TYR A N 1
ATOM 3987 C CA . TYR A 1 498 ? -3.834 -32.125 -13.039 1 98.38 498 TYR A CA 1
ATOM 3988 C C . TYR A 1 498 ? -4.945 -31.453 -13.844 1 98.38 498 TYR A C 1
ATOM 3990 O O . TYR A 1 498 ? -6.012 -31.156 -13.305 1 98.38 498 TYR A O 1
ATOM 3998 N N . GLY A 1 499 ? -4.672 -31.188 -15.141 1 98.5 499 GLY A N 1
ATOM 3999 C CA . GLY A 1 499 ? -5.656 -30.547 -16 1 98.5 499 GLY A CA 1
ATOM 4000 C C . GLY A 1 499 ? -6.953 -31.328 -16.094 1 98.5 499 GLY A C 1
ATOM 4001 O O . GLY A 1 499 ? -8.039 -30.75 -16 1 98.5 499 GLY A O 1
ATOM 4002 N N . THR A 1 500 ? -6.852 -32.625 -16.25 1 98.81 500 THR A N 1
ATOM 4003 C CA . THR A 1 500 ? -8.016 -33.5 -16.406 1 98.81 500 THR A CA 1
ATOM 4004 C C . THR A 1 500 ? -8.828 -33.562 -15.117 1 98.81 500 THR A C 1
ATOM 4006 O O . THR A 1 500 ? -10.062 -33.5 -15.156 1 98.81 500 THR A O 1
ATOM 4009 N N . SER A 1 501 ? -8.117 -33.75 -14.039 1 98.62 501 SER A N 1
ATOM 4010 C CA . SER A 1 501 ? -8.789 -33.719 -12.742 1 98.62 501 SER A CA 1
ATOM 4011 C C . SER A 1 501 ? -9.648 -32.469 -12.578 1 98.62 501 SER A C 1
ATOM 4013 O O . SER A 1 501 ? -10.828 -32.562 -12.227 1 98.62 501 SER A O 1
ATOM 4015 N N . GLY A 1 502 ? -9.062 -31.297 -12.852 1 98.56 502 GLY A N 1
ATOM 4016 C CA . GLY A 1 502 ? -9.758 -30.031 -12.688 1 98.56 502 GLY A CA 1
ATOM 4017 C C . GLY A 1 502 ? -10.961 -29.891 -13.602 1 98.56 502 GLY A C 1
ATOM 4018 O O . GLY A 1 502 ? -12.023 -29.422 -13.172 1 98.56 502 GLY A O 1
ATOM 4019 N N . VAL A 1 503 ? -10.812 -30.281 -14.828 1 98.81 503 VAL A N 1
ATOM 4020 C CA . VAL A 1 503 ? -11.891 -30.125 -15.805 1 98.81 503 VAL A CA 1
ATOM 4021 C C . VAL A 1 503 ? -13.039 -31.078 -15.453 1 98.81 503 VAL A C 1
ATOM 4023 O O . VAL A 1 503 ? -14.211 -30.703 -15.555 1 98.81 503 VAL A O 1
ATOM 4026 N N . LEU A 1 504 ? -12.711 -32.312 -15.047 1 98.75 504 LEU A N 1
ATOM 4027 C CA . LEU A 1 504 ? -13.758 -33.25 -14.633 1 98.75 504 LEU A CA 1
ATOM 4028 C C . LEU A 1 504 ? -14.523 -32.688 -13.43 1 98.75 504 LEU A C 1
ATOM 4030 O O . LEU A 1 504 ? -15.75 -32.781 -13.375 1 98.75 504 LEU A O 1
ATOM 4034 N N . ALA A 1 505 ? -13.789 -32.156 -12.5 1 98.44 505 ALA A N 1
ATOM 4035 C CA . ALA A 1 505 ? -14.438 -31.562 -11.336 1 98.44 505 ALA A CA 1
ATOM 4036 C C . ALA A 1 505 ? -15.383 -30.438 -11.758 1 98.44 505 ALA A C 1
ATOM 4038 O O . ALA A 1 505 ? -16.484 -30.312 -11.227 1 98.44 505 ALA A O 1
ATOM 4039 N N . ALA A 1 506 ? -14.961 -29.609 -12.727 1 98.69 506 ALA A N 1
ATOM 4040 C CA . ALA A 1 506 ? -15.734 -28.453 -13.18 1 98.69 506 ALA A CA 1
ATOM 4041 C C . ALA A 1 506 ? -16.953 -28.891 -13.977 1 98.69 506 ALA A C 1
ATOM 4043 O O . ALA A 1 506 ? -18.094 -28.516 -13.648 1 98.69 506 ALA A O 1
ATOM 4044 N N . LEU A 1 507 ? -16.75 -29.719 -14.969 1 98.44 507 LEU A N 1
ATOM 4045 C CA . LEU A 1 507 ? -17.828 -30.141 -15.859 1 98.44 507 LEU A CA 1
ATOM 4046 C C . LEU A 1 507 ? -18.875 -30.953 -15.102 1 98.44 507 LEU A C 1
ATOM 4048 O O . LEU A 1 507 ? -20.062 -30.875 -15.406 1 98.44 507 LEU A O 1
ATOM 4052 N N . SER A 1 508 ? -18.453 -31.75 -14.156 1 98.12 508 SER A N 1
ATOM 4053 C CA . SER A 1 508 ? -19.359 -32.562 -13.359 1 98.12 508 SER A CA 1
ATOM 4054 C C . SER A 1 508 ? -20.359 -31.672 -12.609 1 98.12 508 SER A C 1
ATOM 4056 O O . SER A 1 508 ? -21.469 -32.125 -12.289 1 98.12 508 SER A O 1
ATOM 4058 N N . LEU A 1 509 ? -19.953 -30.453 -12.344 1 97.56 509 LEU A N 1
ATOM 4059 C CA . LEU A 1 509 ? -20.797 -29.547 -11.57 1 97.56 509 LEU A CA 1
ATOM 4060 C C . LEU A 1 509 ? -21.656 -28.688 -12.492 1 97.56 509 LEU A C 1
ATOM 4062 O O . LEU A 1 509 ? -22.828 -28.469 -12.219 1 97.56 509 LEU A O 1
ATOM 4066 N N . VAL A 1 510 ? -21.109 -28.219 -13.641 1 96.69 510 VAL A N 1
ATOM 4067 C CA . VAL A 1 510 ? -21.766 -27.156 -14.391 1 96.69 510 VAL A CA 1
ATOM 4068 C C . VAL A 1 510 ? -22.469 -27.75 -15.617 1 96.69 510 VAL A C 1
ATOM 4070 O O . VAL A 1 510 ? -23.375 -27.141 -16.188 1 96.69 510 VAL A O 1
ATOM 4073 N N . ALA A 1 511 ? -22.016 -28.953 -16 1 94.5 511 ALA A N 1
ATOM 4074 C CA . ALA A 1 511 ? -22.594 -29.547 -17.203 1 94.5 511 ALA A CA 1
ATOM 4075 C C . ALA A 1 511 ? -22.578 -31.078 -17.125 1 94.5 511 ALA A C 1
ATOM 4077 O O . ALA A 1 511 ? -22.125 -31.75 -18.047 1 94.5 511 ALA A O 1
ATOM 4078 N N . PRO A 1 512 ? -23.109 -31.688 -16.156 1 92 512 PRO A N 1
ATOM 4079 C CA . PRO A 1 512 ? -23.016 -33.125 -15.938 1 92 512 PRO A CA 1
ATOM 4080 C C . PRO A 1 512 ? -23.797 -33.938 -16.984 1 92 512 PRO A C 1
ATOM 4082 O O . PRO A 1 512 ? -23.328 -35 -17.406 1 92 512 PRO A O 1
ATOM 4085 N N . GLN A 1 513 ? -24.906 -33.469 -17.469 1 91.44 513 GLN A N 1
ATOM 4086 C CA . GLN A 1 513 ? -25.75 -34.219 -18.391 1 91.44 513 GLN A CA 1
ATOM 4087 C C . GLN A 1 513 ? -25.406 -33.875 -19.828 1 91.44 513 GLN A C 1
ATOM 4089 O O . GLN A 1 513 ? -25.312 -34.781 -20.688 1 91.44 513 GLN A O 1
ATOM 4094 N N . THR A 1 514 ? -25.125 -32.656 -20.078 1 92.81 514 THR A N 1
ATOM 4095 C CA . THR A 1 514 ? -24.984 -32.188 -21.453 1 92.81 514 THR A CA 1
ATOM 4096 C C . THR A 1 514 ? -23.641 -32.625 -22.031 1 92.81 514 THR A C 1
ATOM 4098 O O . THR A 1 514 ? -23.516 -32.781 -23.25 1 92.81 514 THR A O 1
ATOM 4101 N N . HIS A 1 515 ? -22.734 -32.969 -21.156 1 95.56 515 HIS A N 1
ATOM 4102 C CA . HIS A 1 515 ? -21.422 -33.344 -21.688 1 95.56 515 HIS A CA 1
ATOM 4103 C C . HIS A 1 515 ? -20.906 -34.594 -21.031 1 95.56 515 HIS A C 1
ATOM 4105 O O . HIS A 1 515 ? -19.703 -34.719 -20.75 1 95.56 515 HIS A O 1
ATOM 4111 N N . ARG A 1 516 ? -21.75 -35.469 -20.875 1 96.19 516 ARG A N 1
ATOM 4112 C CA . ARG A 1 516 ? -21.484 -36.75 -20.25 1 96.19 516 ARG A CA 1
ATOM 4113 C C . ARG A 1 516 ? -20.406 -37.5 -21 1 96.19 516 ARG A C 1
ATOM 4115 O O . ARG A 1 516 ? -19.531 -38.125 -20.391 1 96.19 516 ARG A O 1
ATOM 4122 N N . TYR A 1 517 ? -20.438 -37.469 -22.297 1 96.5 517 TYR A N 1
ATOM 4123 C CA . TYR A 1 517 ? -19.484 -38.188 -23.125 1 96.5 517 TYR A CA 1
ATOM 4124 C C . TYR A 1 517 ? -18.062 -37.688 -22.859 1 96.5 517 TYR A C 1
ATOM 4126 O O . TYR A 1 517 ? -17.141 -38.5 -22.688 1 96.5 517 TYR A O 1
ATOM 4134 N N . ASN A 1 518 ? -17.875 -36.406 -22.844 1 97.94 518 ASN A N 1
ATOM 4135 C CA . ASN A 1 518 ? -16.562 -35.812 -22.578 1 97.94 518 ASN A CA 1
ATOM 4136 C C . ASN A 1 518 ? -16.062 -36.188 -21.188 1 97.94 518 ASN A C 1
ATOM 4138 O O . ASN A 1 518 ? -14.867 -36.438 -21.016 1 97.94 518 ASN A O 1
ATOM 4142 N N . ILE A 1 519 ? -16.938 -36.188 -20.234 1 98.44 519 ILE A N 1
ATOM 4143 C CA . ILE A 1 519 ? -16.594 -36.562 -18.844 1 98.44 519 ILE A CA 1
ATOM 4144 C C . ILE A 1 519 ? -16.125 -38 -18.781 1 98.44 519 ILE A C 1
ATOM 4146 O O . ILE A 1 519 ? -15.109 -38.312 -18.172 1 98.44 519 ILE A O 1
ATOM 4150 N N . GLU A 1 520 ? -16.859 -38.844 -19.453 1 97.94 520 GLU A N 1
ATOM 4151 C CA . GLU A 1 520 ? -16.531 -40.281 -19.438 1 97.94 520 GLU A CA 1
ATOM 4152 C C . GLU A 1 520 ? -15.188 -40.531 -20.125 1 97.94 520 GLU A C 1
ATOM 4154 O O . GLU A 1 520 ? -14.422 -41.406 -19.703 1 97.94 520 GLU A O 1
ATOM 4159 N N . GLN A 1 521 ? -14.922 -39.812 -21.156 1 98.25 521 GLN A N 1
ATOM 4160 C CA . GLN A 1 521 ? -13.648 -39.969 -21.844 1 98.25 521 GLN A CA 1
ATOM 4161 C C . GLN A 1 521 ? -12.484 -39.531 -20.938 1 98.25 521 GLN A C 1
ATOM 4163 O O . GLN A 1 521 ? -11.438 -40.188 -20.938 1 98.25 521 GLN A O 1
ATOM 4168 N N . GLY A 1 522 ? -12.688 -38.438 -20.281 1 98.62 522 GLY A N 1
ATOM 4169 C CA . GLY A 1 522 ? -11.664 -38 -19.328 1 98.62 522 GLY A CA 1
ATOM 4170 C C . GLY A 1 522 ? -11.43 -39 -18.219 1 98.62 522 GLY A C 1
ATOM 4171 O O . GLY A 1 522 ? -10.281 -39.281 -17.859 1 98.62 522 GLY A O 1
ATOM 4172 N N . ALA A 1 523 ? -12.484 -39.562 -17.688 1 98.62 523 ALA A N 1
ATOM 4173 C CA . ALA A 1 523 ? -12.383 -40.594 -16.641 1 98.62 523 ALA A CA 1
ATOM 4174 C C . ALA A 1 523 ? -11.672 -41.844 -17.156 1 98.62 523 ALA A C 1
ATOM 4176 O O . ALA A 1 523 ? -10.836 -42.406 -16.453 1 98.62 523 ALA A O 1
ATOM 4177 N N . ALA A 1 524 ? -12.031 -42.188 -18.328 1 98.62 524 ALA A N 1
ATOM 4178 C CA . ALA A 1 524 ? -11.406 -43.375 -18.922 1 98.62 524 ALA A CA 1
ATOM 4179 C C . ALA A 1 524 ? -9.898 -43.156 -19.078 1 98.62 524 ALA A C 1
ATOM 4181 O O . ALA A 1 524 ? -9.117 -44.094 -18.891 1 98.62 524 ALA A O 1
ATOM 4182 N N . TRP A 1 525 ? -9.539 -42 -19.484 1 98.75 525 TRP A N 1
ATOM 4183 C CA . TRP A 1 525 ? -8.117 -41.719 -19.641 1 98.75 525 TRP A CA 1
ATOM 4184 C C . TRP A 1 525 ? -7.398 -41.812 -18.297 1 98.75 525 TRP A C 1
ATOM 4186 O O . TRP A 1 525 ? -6.316 -42.406 -18.203 1 98.75 525 TRP A O 1
ATOM 4196 N N . LEU A 1 526 ? -7.992 -41.281 -17.203 1 98.81 526 LEU A N 1
ATOM 4197 C CA . LEU A 1 526 ? -7.391 -41.375 -15.883 1 98.81 526 LEU A CA 1
ATOM 4198 C C . LEU A 1 526 ? -7.227 -42.812 -15.461 1 98.81 526 LEU A C 1
ATOM 4200 O O . LEU A 1 526 ? -6.199 -43.188 -14.898 1 98.81 526 LEU A O 1
ATOM 4204 N N . ILE A 1 527 ? -8.211 -43.594 -15.758 1 98.75 527 ILE A N 1
ATOM 4205 C CA . ILE A 1 527 ? -8.172 -45.031 -15.398 1 98.75 527 ILE A CA 1
ATOM 4206 C C . ILE A 1 527 ? -7.023 -45.719 -16.141 1 98.75 527 ILE A C 1
ATOM 4208 O O . ILE A 1 527 ? -6.301 -46.531 -15.562 1 98.75 527 ILE A O 1
ATOM 4212 N N . SER A 1 528 ? -6.836 -45.312 -17.328 1 98.44 528 SER A N 1
ATOM 4213 C CA . SER A 1 528 ? -5.82 -45.938 -18.156 1 98.44 528 SER A CA 1
ATOM 4214 C C . SER A 1 528 ? -4.414 -45.562 -17.703 1 98.44 528 SER A C 1
ATOM 4216 O O . SER A 1 528 ? -3.449 -46.281 -18.016 1 98.44 528 SER A O 1
ATOM 4218 N N . CYS A 1 529 ? -4.277 -44.531 -16.906 1 98.12 529 CYS A N 1
ATOM 4219 C CA . CYS A 1 529 ? -2.98 -44.031 -16.484 1 98.12 529 CYS A CA 1
ATOM 4220 C C . CYS A 1 529 ? -2.594 -44.562 -15.109 1 98.12 529 CYS A C 1
ATOM 4222 O O . CYS A 1 529 ? -1.531 -44.219 -14.586 1 98.12 529 CYS A O 1
ATOM 4224 N N . GLN A 1 530 ? -3.426 -45.312 -14.484 1 98.75 530 GLN A N 1
ATOM 4225 C CA . GLN A 1 530 ? -3.145 -45.75 -13.133 1 98.75 530 GLN A CA 1
ATOM 4226 C C . GLN A 1 530 ? -1.971 -46.75 -13.109 1 98.75 530 GLN A C 1
ATOM 4228 O O . GLN A 1 530 ? -1.896 -47.656 -13.938 1 98.75 530 GLN A O 1
ATOM 4233 N N . ASN A 1 531 ? -1.123 -46.562 -12.18 1 98.75 531 ASN A N 1
ATOM 4234 C CA . ASN A 1 531 ? 0.034 -47.438 -12.023 1 98.75 531 ASN A CA 1
ATOM 4235 C C . ASN A 1 531 ? -0.343 -48.719 -11.328 1 98.75 531 ASN A C 1
ATOM 4237 O O . ASN A 1 531 ? -1.422 -48.844 -10.742 1 98.75 531 ASN A O 1
ATOM 4241 N N . SER A 1 532 ? 0.591 -49.688 -11.297 1 98.06 532 SER A N 1
ATOM 4242 C CA . SER A 1 532 ? 0.345 -51.031 -10.734 1 98.06 532 SER A CA 1
ATOM 4243 C C . SER A 1 532 ? 0.205 -50.969 -9.219 1 98.06 532 SER A C 1
ATOM 4245 O O . SER A 1 532 ? -0.465 -51.812 -8.617 1 98.06 532 SER A O 1
ATOM 4247 N N . ASP A 1 533 ? 0.749 -49.938 -8.602 1 98.06 533 ASP A N 1
ATOM 4248 C CA . ASP A 1 533 ? 0.675 -49.844 -7.148 1 98.06 533 ASP A CA 1
ATOM 4249 C C . ASP A 1 533 ? -0.623 -49.156 -6.715 1 98.06 533 ASP A C 1
ATOM 4251 O O . ASP A 1 533 ? -0.849 -48.938 -5.523 1 98.06 533 ASP A O 1
ATOM 4255 N N . GLY A 1 534 ? -1.427 -48.75 -7.727 1 98.38 534 GLY A N 1
ATOM 4256 C CA . GLY A 1 534 ? -2.719 -48.125 -7.438 1 98.38 534 GLY A CA 1
ATOM 4257 C C . GLY A 1 534 ? -2.699 -46.625 -7.504 1 98.38 534 GLY A C 1
ATOM 4258 O O . GLY A 1 534 ? -3.754 -46 -7.562 1 98.38 534 GLY A O 1
ATOM 4259 N N . GLY A 1 535 ? -1.497 -46.031 -7.469 1 98.56 535 GLY A N 1
ATOM 4260 C CA . GLY A 1 535 ? -1.372 -44.594 -7.508 1 98.56 535 GLY A CA 1
ATOM 4261 C C . GLY A 1 535 ? -1.257 -44.031 -8.914 1 98.56 535 GLY A C 1
ATOM 4262 O O . GLY A 1 535 ? -1.392 -44.781 -9.891 1 98.56 535 GLY A O 1
ATOM 4263 N N . TRP A 1 536 ? -1.177 -42.75 -9.062 1 98.81 536 TRP A N 1
ATOM 4264 C CA . TRP A 1 536 ? -0.958 -42.031 -10.305 1 98.81 536 TRP A CA 1
ATOM 4265 C C . TRP A 1 536 ? 0.294 -41.156 -10.219 1 98.81 536 TRP A C 1
ATOM 4267 O O . TRP A 1 536 ? 0.671 -40.719 -9.125 1 98.81 536 TRP A O 1
ATOM 4277 N N . GLY A 1 537 ? 0.917 -40.969 -11.266 1 98.25 537 GLY A N 1
ATOM 4278 C CA . GLY A 1 537 ? 2.07 -40.094 -11.375 1 98.25 537 GLY A CA 1
ATOM 4279 C C . GLY A 1 537 ? 2.348 -39.656 -12.805 1 98.25 537 GLY A C 1
ATOM 4280 O O . GLY A 1 537 ? 2.092 -40.406 -13.75 1 98.25 537 GLY A O 1
ATOM 4281 N N . GLU A 1 538 ? 2.814 -38.5 -12.93 1 98.19 538 GLU A N 1
ATOM 4282 C CA . GLU A 1 538 ? 3.203 -37.938 -14.219 1 98.19 538 GLU A CA 1
ATOM 4283 C C . GLU A 1 538 ? 4.488 -37.125 -14.109 1 98.19 538 GLU A C 1
ATOM 4285 O O . GLU A 1 538 ? 4.625 -36.281 -13.211 1 98.19 538 GLU A O 1
ATOM 4290 N N . THR A 1 539 ? 5.391 -37.344 -14.984 1 97.06 539 THR A N 1
ATOM 4291 C CA . THR A 1 539 ? 6.68 -36.656 -14.977 1 97.06 539 THR A CA 1
ATOM 4292 C C . THR A 1 539 ? 6.559 -35.25 -15.578 1 97.06 539 THR A C 1
ATOM 4294 O O . THR A 1 539 ? 5.68 -35 -16.406 1 97.06 539 THR A O 1
ATOM 4297 N N . CYS A 1 540 ? 7.461 -34.375 -15.172 1 96.56 540 CYS A N 1
ATOM 4298 C CA . CYS A 1 540 ? 7.523 -33.031 -15.742 1 96.56 540 CYS A CA 1
ATOM 4299 C C . CYS A 1 540 ? 7.84 -33.094 -17.234 1 96.56 540 CYS A C 1
ATOM 4301 O O . CYS A 1 540 ? 7.523 -32.156 -17.969 1 96.56 540 CYS A O 1
ATOM 4303 N N . ARG A 1 541 ? 8.312 -34.125 -17.734 1 96.12 541 ARG A N 1
ATOM 4304 C CA . ARG A 1 541 ? 8.727 -34.281 -19.125 1 96.12 541 ARG A CA 1
ATOM 4305 C C . ARG A 1 541 ? 7.516 -34.344 -20.047 1 96.12 541 ARG A C 1
ATOM 4307 O O . ARG A 1 541 ? 7.652 -34.188 -21.266 1 96.12 541 ARG A O 1
ATOM 4314 N N . SER A 1 542 ? 6.344 -34.5 -19.453 1 95.94 542 SER A N 1
ATOM 4315 C CA . SER A 1 542 ? 5.129 -34.562 -20.266 1 95.94 542 SER A CA 1
ATOM 4316 C C . SER A 1 542 ? 4.805 -33.219 -20.891 1 95.94 542 SER A C 1
ATOM 4318 O O . SER A 1 542 ? 4.023 -33.156 -21.844 1 95.94 542 SER A O 1
ATOM 4320 N N . TYR A 1 543 ? 5.426 -32.125 -20.438 1 92.69 543 TYR A N 1
ATOM 4321 C CA . TYR A 1 543 ? 5.234 -30.812 -21.047 1 92.69 543 TYR A CA 1
ATOM 4322 C C . TYR A 1 543 ? 5.844 -30.766 -22.438 1 92.69 543 TYR A C 1
ATOM 4324 O O . TYR A 1 543 ? 5.355 -30.047 -23.312 1 92.69 543 TYR A O 1
ATOM 4332 N N . ASP A 1 544 ? 6.855 -31.562 -22.656 1 90 544 ASP A N 1
ATOM 4333 C CA . ASP A 1 544 ? 7.582 -31.531 -23.922 1 90 544 ASP A CA 1
ATOM 4334 C C . ASP A 1 544 ? 7.27 -32.75 -24.766 1 90 544 ASP A C 1
ATOM 4336 O O . ASP A 1 544 ? 7.344 -32.719 -26 1 90 544 ASP A O 1
ATOM 4340 N N . ASP A 1 545 ? 7.031 -33.906 -24.047 1 94.25 545 ASP A N 1
ATOM 4341 C CA . ASP A 1 545 ? 6.84 -35.188 -24.719 1 94.25 545 ASP A CA 1
ATOM 4342 C C . ASP A 1 545 ? 5.426 -35.719 -24.5 1 94.25 545 ASP A C 1
ATOM 4344 O O . ASP A 1 545 ? 5.145 -36.312 -23.453 1 94.25 545 ASP A O 1
ATOM 4348 N N . PRO A 1 546 ? 4.668 -35.625 -25.469 1 92.12 546 PRO A N 1
ATOM 4349 C CA . PRO A 1 546 ? 3.277 -36.062 -25.312 1 92.12 546 PRO A CA 1
ATOM 4350 C C . PRO A 1 546 ? 3.148 -37.562 -25.031 1 92.12 546 PRO A C 1
ATOM 4352 O O . PRO A 1 546 ? 2.123 -38 -24.516 1 92.12 546 PRO A O 1
ATOM 4355 N N . SER A 1 547 ? 4.102 -38.312 -25.391 1 95.94 547 SER A N 1
ATOM 4356 C CA . SER A 1 547 ? 4.043 -39.75 -25.156 1 95.94 547 SER A CA 1
ATOM 4357 C C . SER A 1 547 ? 4.129 -40.062 -23.672 1 95.94 547 SER A C 1
ATOM 4359 O O . SER A 1 547 ? 3.828 -41.188 -23.25 1 95.94 547 SER A O 1
ATOM 4361 N N . LEU A 1 548 ? 4.441 -39.062 -22.891 1 97.19 548 LEU A N 1
ATOM 4362 C CA . LEU A 1 548 ? 4.625 -39.281 -21.453 1 97.19 548 LEU A CA 1
ATOM 4363 C C . LEU A 1 548 ? 3.43 -38.781 -20.672 1 97.19 548 LEU A C 1
ATOM 4365 O O . LEU A 1 548 ? 3.496 -38.656 -19.438 1 97.19 548 LEU A O 1
ATOM 4369 N N . LYS A 1 549 ? 2.369 -38.562 -21.391 1 97.75 549 LYS A N 1
ATOM 4370 C CA . LYS A 1 549 ? 1.142 -38.156 -20.719 1 97.75 549 LYS A CA 1
ATOM 4371 C C . LYS A 1 549 ? 0.713 -39.188 -19.688 1 97.75 549 LYS A C 1
ATOM 4373 O O . LYS A 1 549 ? 0.554 -40.375 -20.031 1 97.75 549 LYS A O 1
ATOM 4378 N N . GLY A 1 550 ? 0.549 -38.719 -18.453 1 97.88 550 GLY A N 1
ATOM 4379 C CA . GLY A 1 550 ? 0.034 -39.594 -17.406 1 97.88 550 GLY A CA 1
ATOM 4380 C C . GLY A 1 550 ? 1.021 -40.656 -16.969 1 97.88 550 GLY A C 1
ATOM 4381 O O . GLY A 1 550 ? 0.642 -41.625 -16.312 1 97.88 550 GLY A O 1
ATOM 4382 N N . LYS A 1 551 ? 2.234 -40.469 -17.359 1 98.12 551 LYS A N 1
ATOM 4383 C CA . LYS A 1 551 ? 3.238 -41.469 -17.016 1 98.12 551 LYS A CA 1
ATOM 4384 C C . LYS A 1 551 ? 4.262 -40.906 -16.031 1 98.12 551 LYS A C 1
ATOM 4386 O O . LYS A 1 551 ? 4.824 -39.844 -16.25 1 98.12 551 LYS A O 1
ATOM 4391 N N . GLY A 1 552 ? 4.512 -41.656 -15 1 97.56 552 GLY A N 1
ATOM 4392 C CA . GLY A 1 552 ? 5.461 -41.281 -13.969 1 97.56 552 GLY A CA 1
ATOM 4393 C C . GLY A 1 552 ? 5.289 -42.094 -12.688 1 97.56 552 GLY A C 1
ATOM 4394 O O . GLY A 1 552 ? 4.387 -42.906 -12.586 1 97.56 552 GLY A O 1
ATOM 4395 N N . ARG A 1 553 ? 6.148 -41.875 -11.703 1 97.19 553 ARG A N 1
ATOM 4396 C CA . ARG A 1 553 ? 6.043 -42.5 -10.383 1 97.19 553 ARG A CA 1
ATOM 4397 C C . ARG A 1 553 ? 4.832 -41.969 -9.625 1 97.19 553 ARG A C 1
ATOM 4399 O O . ARG A 1 553 ? 4.539 -40.75 -9.672 1 97.19 553 ARG A O 1
ATOM 4406 N N . SER A 1 554 ? 4.188 -42.906 -8.953 1 98.31 554 SER A N 1
ATOM 4407 C CA . SER A 1 554 ? 3.037 -42.469 -8.164 1 98.31 554 SER A CA 1
ATOM 4408 C C . SER A 1 554 ? 3.441 -41.469 -7.086 1 98.31 554 SER A C 1
ATOM 4410 O O . SER A 1 554 ? 4.473 -41.625 -6.434 1 98.31 554 SER A O 1
ATOM 4412 N N . THR A 1 555 ? 2.723 -40.375 -6.984 1 98.44 555 THR A N 1
ATOM 4413 C CA . THR A 1 555 ? 2.867 -39.406 -5.902 1 98.44 555 THR A CA 1
ATOM 4414 C C . THR A 1 555 ? 1.546 -39.219 -5.164 1 98.44 555 THR A C 1
ATOM 4416 O O . THR A 1 555 ? 0.48 -39.531 -5.695 1 98.44 555 THR A O 1
ATOM 4419 N N . ALA A 1 556 ? 1.605 -38.75 -3.953 1 98.5 556 ALA A N 1
ATOM 4420 C CA . ALA A 1 556 ? 0.396 -38.562 -3.162 1 98.5 556 ALA A CA 1
ATOM 4421 C C . ALA A 1 556 ? -0.499 -37.5 -3.803 1 98.5 556 ALA A C 1
ATOM 4423 O O . ALA A 1 556 ? -1.716 -37.656 -3.887 1 98.5 556 ALA A O 1
ATOM 4424 N N . SER A 1 557 ? 0.052 -36.375 -4.258 1 98.56 557 SER A N 1
ATOM 4425 C CA . SER A 1 557 ? -0.737 -35.281 -4.805 1 98.56 557 SER A CA 1
ATOM 4426 C C . SER A 1 557 ? -1.399 -35.688 -6.117 1 98.56 557 SER A C 1
ATOM 4428 O O . SER A 1 557 ? -2.596 -35.438 -6.312 1 98.56 557 SER A O 1
ATOM 4430 N N . GLN A 1 558 ? -0.666 -36.281 -6.984 1 98.81 558 GLN A N 1
ATOM 4431 C CA . GLN A 1 558 ? -1.212 -36.625 -8.297 1 98.81 558 GLN A CA 1
ATOM 4432 C C . GLN A 1 558 ? -2.223 -37.75 -8.188 1 98.81 558 GLN A C 1
ATOM 4434 O O . GLN A 1 558 ? -3.189 -37.812 -8.953 1 98.81 558 GLN A O 1
ATOM 4439 N N . THR A 1 559 ? -1.991 -38.688 -7.23 1 98.88 559 THR A N 1
ATOM 4440 C CA . THR A 1 559 ? -2.996 -39.688 -6.938 1 98.88 559 THR A CA 1
ATOM 4441 C C . THR A 1 559 ? -4.285 -39.062 -6.434 1 98.88 559 THR A C 1
ATOM 4443 O O . THR A 1 559 ? -5.379 -39.438 -6.852 1 98.88 559 THR A O 1
ATOM 4446 N N . ALA A 1 560 ? -4.094 -38.125 -5.578 1 98.88 560 ALA A N 1
ATOM 4447 C CA . ALA A 1 560 ? -5.258 -37.406 -5.07 1 98.88 560 ALA A CA 1
ATOM 4448 C C . ALA A 1 560 ? -6.004 -36.719 -6.199 1 98.88 560 ALA A C 1
ATOM 4450 O O . ALA A 1 560 ? -7.238 -36.719 -6.234 1 98.88 560 ALA A O 1
ATOM 4451 N N . TRP A 1 561 ? -5.285 -36.062 -7.133 1 98.81 561 TRP A N 1
ATOM 4452 C CA . TRP A 1 561 ? -5.914 -35.375 -8.266 1 98.81 561 TRP A CA 1
ATOM 4453 C C . TRP A 1 561 ? -6.75 -36.344 -9.086 1 98.81 561 TRP A C 1
ATOM 4455 O O . TRP A 1 561 ? -7.898 -36.062 -9.43 1 98.81 561 TRP A O 1
ATOM 4465 N N . ALA A 1 562 ? -6.172 -37.469 -9.352 1 98.88 562 ALA A N 1
ATOM 4466 C CA . ALA A 1 562 ? -6.887 -38.469 -10.133 1 98.88 562 ALA A CA 1
ATOM 4467 C C . ALA A 1 562 ? -8.156 -38.938 -9.422 1 98.88 562 ALA A C 1
ATOM 4469 O O . ALA A 1 562 ? -9.211 -39.062 -10.039 1 98.88 562 ALA A O 1
ATOM 4470 N N . LEU A 1 563 ? -8.016 -39.219 -8.164 1 98.81 563 LEU A N 1
ATOM 4471 C CA . LEU A 1 563 ? -9.148 -39.656 -7.363 1 98.81 563 LEU A CA 1
ATOM 4472 C C . LEU A 1 563 ? -10.258 -38.625 -7.355 1 98.81 563 LEU A C 1
ATOM 4474 O O . LEU A 1 563 ? -11.438 -38.938 -7.52 1 98.81 563 LEU A O 1
ATOM 4478 N N . ILE A 1 564 ? -9.898 -37.344 -7.168 1 98.69 564 ILE A N 1
ATOM 4479 C CA . ILE A 1 564 ? -10.859 -36.25 -7.148 1 98.69 564 ILE A CA 1
ATOM 4480 C C . ILE A 1 564 ? -11.594 -36.188 -8.484 1 98.69 564 ILE A C 1
ATOM 4482 O O . ILE A 1 564 ? -12.82 -36.062 -8.523 1 98.69 564 ILE A O 1
ATOM 4486 N N . GLY A 1 565 ? -10.828 -36.312 -9.594 1 98.81 565 GLY A N 1
ATOM 4487 C CA . GLY A 1 565 ? -11.43 -36.312 -10.914 1 98.81 565 GLY A CA 1
ATOM 4488 C C . GLY A 1 565 ? -12.375 -37.469 -11.148 1 98.81 565 GLY A C 1
ATOM 4489 O O . GLY A 1 565 ? -13.484 -37.281 -11.664 1 98.81 565 GLY A O 1
ATOM 4490 N N . LEU A 1 566 ? -11.945 -38.625 -10.742 1 98.81 566 LEU A N 1
ATOM 4491 C CA . LEU A 1 566 ? -12.75 -39.844 -10.961 1 98.81 566 LEU A CA 1
ATOM 4492 C C . LEU A 1 566 ? -14.023 -39.781 -10.125 1 98.81 566 LEU A C 1
ATOM 4494 O O . LEU A 1 566 ? -15.094 -40.188 -10.594 1 98.81 566 LEU A O 1
ATOM 4498 N N . MET A 1 567 ? -13.883 -39.375 -8.93 1 98.56 567 MET A N 1
ATOM 4499 C CA . MET A 1 567 ? -15.062 -39.281 -8.078 1 98.56 567 MET A CA 1
ATOM 4500 C C . MET A 1 567 ? -16.031 -38.25 -8.602 1 98.56 567 MET A C 1
ATOM 4502 O O . MET A 1 567 ? -17.25 -38.438 -8.539 1 98.56 567 MET A O 1
ATOM 4506 N N . ALA A 1 568 ? -15.531 -37.125 -9.125 1 98.44 568 ALA A N 1
ATOM 4507 C CA . ALA A 1 568 ? -16.375 -36.094 -9.75 1 98.44 568 ALA A CA 1
ATOM 4508 C C . ALA A 1 568 ? -17.125 -36.656 -10.953 1 98.44 568 ALA A C 1
ATOM 4510 O O . ALA A 1 568 ? -18.328 -36.469 -11.102 1 98.44 568 ALA A O 1
ATOM 4511 N N . ALA A 1 569 ? -16.391 -37.375 -11.781 1 98.31 569 ALA A N 1
ATOM 4512 C CA . ALA A 1 569 ? -16.984 -37.969 -12.961 1 98.31 569 ALA A CA 1
ATOM 4513 C C . ALA A 1 569 ? -18.078 -38.969 -12.57 1 98.31 569 ALA A C 1
ATOM 4515 O O . ALA A 1 569 ? -19.141 -39 -13.195 1 98.31 569 ALA A O 1
ATOM 4516 N N . GLY A 1 570 ? -17.766 -39.781 -11.594 1 97.56 570 GLY A N 1
ATOM 4517 C CA . GLY A 1 570 ? -18.766 -40.719 -11.102 1 97.56 570 GLY A CA 1
ATOM 4518 C C . GLY A 1 570 ? -20.031 -40.062 -10.602 1 97.56 570 GLY A C 1
ATOM 4519 O O . GLY A 1 570 ? -21.125 -40.531 -10.867 1 97.56 570 GLY A O 1
ATOM 4520 N N . ARG A 1 571 ? -19.875 -39 -9.914 1 95.88 571 ARG A N 1
ATOM 4521 C CA . ARG A 1 571 ? -21.031 -38.25 -9.398 1 95.88 571 ARG A CA 1
ATOM 4522 C C . ARG A 1 571 ? -21.891 -37.719 -10.539 1 95.88 571 ARG A C 1
ATOM 4524 O O . ARG A 1 571 ? -23.109 -37.688 -10.422 1 95.88 571 ARG A O 1
ATOM 4531 N N . ALA A 1 572 ? -21.219 -37.312 -11.555 1 96.25 572 ALA A N 1
ATOM 4532 C CA . ALA A 1 572 ? -21.938 -36.688 -12.68 1 96.25 572 ALA A CA 1
ATOM 4533 C C . ALA A 1 572 ? -22.625 -37.75 -13.531 1 96.25 572 ALA A C 1
ATOM 4535 O O . ALA A 1 572 ? -23.734 -37.531 -14.016 1 96.25 572 ALA A O 1
ATOM 4536 N N . THR A 1 573 ? -22.031 -38.938 -13.672 1 95.5 573 THR A N 1
ATOM 4537 C CA . THR A 1 573 ? -22.5 -39.906 -14.656 1 95.5 573 THR A CA 1
ATOM 4538 C C . THR A 1 573 ? -23.219 -41.062 -13.969 1 95.5 573 THR A C 1
ATOM 4540 O O . THR A 1 573 ? -23.906 -41.844 -14.617 1 95.5 573 THR A O 1
ATOM 4543 N N . GLY A 1 574 ? -23.031 -41.188 -12.68 1 94 574 GLY A N 1
ATOM 4544 C CA . GLY A 1 574 ? -23.547 -42.344 -11.953 1 94 574 GLY A CA 1
ATOM 4545 C C . GLY A 1 574 ? -22.703 -43.594 -12.125 1 94 574 GLY A C 1
ATOM 4546 O O . GLY A 1 574 ? -23 -44.625 -11.516 1 94 574 GLY A O 1
ATOM 4547 N N . ASN A 1 575 ? -21.641 -43.5 -12.875 1 94.12 575 ASN A N 1
ATOM 4548 C CA . ASN A 1 575 ? -20.734 -44.594 -13.148 1 94.12 575 ASN A CA 1
ATOM 4549 C C . ASN A 1 575 ? -19.391 -44.406 -12.453 1 94.12 575 ASN A C 1
ATOM 4551 O O . ASN A 1 575 ? -18.422 -43.969 -13.078 1 94.12 575 ASN A O 1
ATOM 4555 N N . PHE A 1 576 ? -19.297 -44.906 -11.25 1 96 576 PHE A N 1
ATOM 4556 C CA . PHE A 1 576 ? -18.062 -44.781 -10.484 1 96 576 PHE A CA 1
ATOM 4557 C C . PHE A 1 576 ? -17.062 -45.844 -10.914 1 96 576 PHE A C 1
ATOM 4559 O O . PHE A 1 576 ? -17.422 -47.031 -11.055 1 96 576 PHE A O 1
ATOM 4566 N N . ALA A 1 577 ? -15.852 -45.406 -11.156 1 96.75 577 ALA A N 1
ATOM 4567 C CA . ALA A 1 577 ? -14.758 -46.375 -11.367 1 96.75 577 ALA A CA 1
ATOM 4568 C C . ALA A 1 577 ? -14.281 -46.938 -10.039 1 96.75 577 ALA A C 1
ATOM 4570 O O . ALA A 1 577 ? -13.133 -46.75 -9.641 1 96.75 577 ALA A O 1
ATOM 4571 N N . LYS A 1 578 ? -15.039 -47.719 -9.445 1 96.19 578 LYS A N 1
ATOM 4572 C CA . LYS A 1 578 ? -14.867 -48.156 -8.062 1 96.19 578 LYS A CA 1
ATOM 4573 C C . LYS A 1 578 ? -13.523 -48.844 -7.863 1 96.19 578 LYS A C 1
ATOM 4575 O O . LYS A 1 578 ? -12.812 -48.562 -6.898 1 96.19 578 LYS A O 1
ATOM 4580 N N . ALA A 1 579 ? -13.203 -49.781 -8.773 1 96.81 579 ALA A N 1
ATOM 4581 C CA . ALA A 1 579 ? -11.961 -50.531 -8.633 1 96.81 579 ALA A CA 1
ATOM 4582 C C . ALA A 1 579 ? -10.75 -49.625 -8.641 1 96.81 579 ALA A C 1
ATOM 4584 O O . ALA A 1 579 ? -9.852 -49.75 -7.805 1 96.81 579 ALA A O 1
ATOM 4585 N N . ALA A 1 580 ? -10.75 -48.688 -9.586 1 98.12 580 ALA A N 1
ATOM 4586 C CA . ALA A 1 580 ? -9.641 -47.75 -9.688 1 98.12 580 ALA A CA 1
ATOM 4587 C C . ALA A 1 580 ? -9.594 -46.844 -8.477 1 98.12 580 ALA A C 1
ATOM 4589 O O . ALA A 1 580 ? -8.508 -46.562 -7.953 1 98.12 580 ALA A O 1
ATOM 4590 N N . ILE A 1 581 ? -10.727 -46.375 -8.039 1 98.25 581 ILE A N 1
ATOM 4591 C CA . ILE A 1 581 ? -10.82 -45.469 -6.906 1 98.25 581 ILE A CA 1
ATOM 4592 C C . ILE A 1 581 ? -10.312 -46.156 -5.645 1 98.25 581 ILE A C 1
ATOM 4594 O O . ILE A 1 581 ? -9.516 -45.594 -4.895 1 98.25 581 ILE A O 1
ATOM 4598 N N . GLU A 1 582 ? -10.711 -47.375 -5.422 1 97 582 GLU A N 1
ATOM 4599 C CA . GLU A 1 582 ? -10.32 -48.094 -4.223 1 97 582 GLU A CA 1
ATOM 4600 C C . GLU A 1 582 ? -8.812 -48.344 -4.199 1 97 582 GLU A C 1
ATOM 4602 O O . GLU A 1 582 ? -8.18 -48.25 -3.148 1 97 582 GLU A O 1
ATOM 4607 N N . ARG A 1 583 ? -8.289 -48.656 -5.324 1 98 583 ARG A N 1
ATOM 4608 C CA . ARG A 1 583 ? -6.852 -48.875 -5.406 1 98 583 ARG A CA 1
ATOM 4609 C C . ARG A 1 583 ? -6.086 -47.594 -5.117 1 98 583 ARG A C 1
ATOM 4611 O O . ARG A 1 583 ? -5.02 -47.625 -4.496 1 98 583 ARG A O 1
ATOM 4618 N N . GLY A 1 584 ? -6.633 -46.5 -5.637 1 98.44 584 GLY A N 1
ATOM 4619 C CA . GLY A 1 584 ? -6.02 -45.219 -5.352 1 98.44 584 GLY A CA 1
ATOM 4620 C C . GLY A 1 584 ? -6.082 -44.844 -3.883 1 98.44 584 GLY A C 1
ATOM 4621 O O . GLY A 1 584 ? -5.105 -44.344 -3.326 1 98.44 584 GLY A O 1
ATOM 4622 N N . ILE A 1 585 ? -7.188 -45.094 -3.26 1 98.06 585 ILE A N 1
ATOM 4623 C CA . ILE A 1 585 ? -7.359 -44.844 -1.837 1 98.06 585 ILE A CA 1
ATOM 4624 C C . ILE A 1 585 ? -6.398 -45.719 -1.029 1 98.06 585 ILE A C 1
ATOM 4626 O O . ILE A 1 585 ? -5.77 -45.219 -0.08 1 98.06 585 ILE A O 1
ATOM 4630 N N . ASP A 1 586 ? -6.305 -46.906 -1.434 1 97.44 586 ASP A N 1
ATOM 4631 C CA . ASP A 1 586 ? -5.387 -47.844 -0.763 1 97.44 586 ASP A CA 1
ATOM 4632 C C . ASP A 1 586 ? -3.947 -47.312 -0.85 1 97.44 586 ASP A C 1
ATOM 4634 O O . ASP A 1 586 ? -3.189 -47.406 0.117 1 97.44 586 ASP A O 1
ATOM 4638 N N . TYR A 1 587 ? -3.598 -46.875 -1.987 1 97.75 587 TYR A N 1
ATOM 4639 C CA . TYR A 1 587 ? -2.264 -46.312 -2.154 1 97.75 587 TYR A CA 1
ATOM 4640 C C . TYR A 1 587 ? -2.012 -45.188 -1.141 1 97.75 587 TYR A C 1
ATOM 4642 O O . TYR A 1 587 ? -0.957 -45.156 -0.503 1 97.75 587 TYR A O 1
ATOM 4650 N N . LEU A 1 588 ? -2.961 -44.25 -0.988 1 98.38 588 LEU A N 1
ATOM 4651 C CA . LEU A 1 588 ? -2.803 -43.125 -0.069 1 98.38 588 LEU A CA 1
ATOM 4652 C C . LEU A 1 588 ? -2.73 -43.594 1.375 1 98.38 588 LEU A C 1
ATOM 4654 O O . LEU A 1 588 ? -1.966 -43.062 2.178 1 98.38 588 LEU A O 1
ATOM 4658 N N . LEU A 1 589 ? -3.475 -44.625 1.708 1 97.69 589 LEU A N 1
ATOM 4659 C CA . LEU A 1 589 ? -3.506 -45.125 3.074 1 97.69 589 LEU A CA 1
ATOM 4660 C C . LEU A 1 589 ? -2.201 -45.844 3.42 1 97.69 589 LEU A C 1
ATOM 4662 O O . LEU A 1 589 ? -1.671 -45.688 4.52 1 97.69 589 LEU A O 1
ATOM 4666 N N . VAL A 1 590 ? -1.676 -46.562 2.465 1 96.5 590 VAL A N 1
ATOM 4667 C CA . VAL A 1 590 ? -0.492 -47.375 2.709 1 96.5 590 VAL A CA 1
ATOM 4668 C C . VAL A 1 590 ? 0.749 -46.469 2.754 1 96.5 590 VAL A C 1
ATOM 4670 O O . VAL A 1 590 ? 1.686 -46.75 3.51 1 96.5 590 VAL A O 1
ATOM 4673 N N . THR A 1 591 ? 0.691 -45.406 2.064 1 97.5 591 THR A N 1
ATOM 4674 C CA . THR A 1 591 ? 1.895 -44.594 1.936 1 97.5 591 THR A CA 1
ATOM 4675 C C . THR A 1 591 ? 1.89 -43.469 2.951 1 97.5 591 THR A C 1
ATOM 4677 O O . THR A 1 591 ? 2.863 -42.719 3.059 1 97.5 591 THR A O 1
ATOM 4680 N N . GLN A 1 592 ? 0.841 -43.281 3.689 1 98 592 GLN A N 1
ATOM 4681 C CA . GLN A 1 592 ? 0.817 -42.25 4.715 1 98 592 GLN A CA 1
ATOM 4682 C C . GLN A 1 592 ? 1.81 -42.562 5.832 1 98 592 GLN A C 1
ATOM 4684 O O . GLN A 1 592 ? 1.917 -43.688 6.277 1 98 592 GLN A O 1
ATOM 4689 N N . LEU A 1 593 ? 2.508 -41.594 6.27 1 97.81 593 LEU A N 1
ATOM 4690 C CA . LEU A 1 593 ? 3.441 -41.719 7.379 1 97.81 593 LEU A CA 1
ATOM 4691 C C . LEU A 1 593 ? 2.707 -41.688 8.719 1 97.81 593 LEU A C 1
ATOM 4693 O O . LEU A 1 593 ? 1.569 -41.219 8.789 1 97.81 593 LEU A O 1
ATOM 4697 N N . PRO A 1 594 ? 3.33 -42.062 9.789 1 95.31 594 PRO A N 1
ATOM 4698 C CA . PRO A 1 594 ? 2.676 -42.156 11.094 1 95.31 594 PRO A CA 1
ATOM 4699 C C . PRO A 1 594 ? 2.199 -40.781 11.594 1 95.31 594 PRO A C 1
ATOM 4701 O O . PRO A 1 594 ? 1.207 -40.688 12.32 1 95.31 594 PRO A O 1
ATOM 4704 N N . ASN A 1 595 ? 2.811 -39.75 11.164 1 96.62 595 ASN A N 1
ATOM 4705 C CA . ASN A 1 595 ? 2.434 -38.438 11.641 1 96.62 595 ASN A CA 1
ATOM 4706 C C . ASN A 1 595 ? 1.33 -37.812 10.773 1 96.62 595 ASN A C 1
ATOM 4708 O O . ASN A 1 595 ? 1.008 -36.656 10.914 1 96.62 595 ASN A O 1
ATOM 4712 N N . GLY A 1 596 ? 0.851 -38.656 9.82 1 97.69 596 GLY A N 1
ATOM 4713 C CA . GLY A 1 596 ? -0.295 -38.219 9.031 1 97.69 596 GLY A CA 1
ATOM 4714 C C . GLY A 1 596 ? 0.094 -37.562 7.727 1 97.69 596 GLY A C 1
ATOM 4715 O O . GLY A 1 596 ? -0.772 -37.156 6.938 1 97.69 596 GLY A O 1
ATOM 4716 N N . THR A 1 597 ? 1.426 -37.438 7.461 1 98.31 597 THR A N 1
ATOM 4717 C CA . THR A 1 597 ? 1.899 -36.75 6.277 1 98.31 597 THR A CA 1
ATOM 4718 C C . THR A 1 597 ? 2.227 -37.719 5.152 1 98.31 597 THR A C 1
ATOM 4720 O O . THR A 1 597 ? 2.213 -38.938 5.355 1 98.31 597 THR A O 1
ATOM 4723 N N . TRP A 1 598 ? 2.34 -37.25 3.977 1 98.38 598 TRP A N 1
ATOM 4724 C CA . TRP A 1 598 ? 2.896 -37.969 2.83 1 98.38 598 TRP A CA 1
ATOM 4725 C C . TRP A 1 598 ? 4.188 -37.312 2.357 1 98.38 598 TRP A C 1
ATOM 4727 O O . TRP A 1 598 ? 4.371 -36.094 2.521 1 98.38 598 TRP A O 1
ATOM 4737 N N . ASP A 1 599 ? 5.02 -38.062 1.775 1 95.38 599 ASP A N 1
ATOM 4738 C CA . ASP A 1 599 ? 6.25 -37.562 1.178 1 95.38 599 ASP A CA 1
ATOM 4739 C C . ASP A 1 599 ? 6.242 -37.75 -0.338 1 95.38 599 ASP A C 1
ATOM 4741 O O . ASP A 1 599 ? 5.754 -38.75 -0.845 1 95.38 599 ASP A O 1
ATOM 4745 N N . GLU A 1 600 ? 6.574 -36.781 -0.998 1 95 600 GLU A N 1
ATOM 4746 C CA . GLU A 1 600 ? 6.758 -36.875 -2.443 1 95 600 GLU A CA 1
ATOM 4747 C C . GLU A 1 600 ? 8.008 -36.156 -2.891 1 95 600 GLU A C 1
ATOM 4749 O O . GLU A 1 600 ? 8.188 -34.969 -2.57 1 95 600 GLU A O 1
ATOM 4754 N N . ALA A 1 601 ? 8.891 -36.75 -3.611 1 94.75 601 ALA A N 1
ATOM 4755 C CA . ALA A 1 601 ? 10.125 -36.156 -4.098 1 94.75 601 ALA A CA 1
ATOM 4756 C C . ALA A 1 601 ? 9.898 -35.438 -5.426 1 94.75 601 ALA A C 1
ATOM 4758 O O . ALA A 1 601 ? 10.555 -34.438 -5.719 1 94.75 601 ALA A O 1
ATOM 4759 N N . ASP A 1 602 ? 8.945 -35.938 -6.133 1 96.62 602 ASP A N 1
ATOM 4760 C CA . ASP A 1 602 ? 8.695 -35.438 -7.477 1 96.62 602 ASP A CA 1
ATOM 4761 C C . ASP A 1 602 ? 8.102 -34.031 -7.434 1 96.62 602 ASP A C 1
ATOM 4763 O O . ASP A 1 602 ? 7.316 -33.688 -6.539 1 96.62 602 ASP A O 1
ATOM 4767 N N . PHE A 1 603 ? 8.539 -33.156 -8.344 1 97 603 PHE A N 1
ATOM 4768 C CA . PHE A 1 603 ? 7.941 -31.844 -8.516 1 97 603 PHE A CA 1
ATOM 4769 C C . PHE A 1 603 ? 6.602 -31.953 -9.234 1 97 603 PHE A C 1
ATOM 4771 O O . PHE A 1 603 ? 6.508 -32.594 -10.281 1 97 603 PHE A O 1
ATOM 4778 N N . THR A 1 604 ? 5.59 -31.359 -8.633 1 96.38 604 THR A N 1
ATOM 4779 C CA . THR A 1 604 ? 4.258 -31.484 -9.219 1 96.38 604 THR A CA 1
ATOM 4780 C C . THR A 1 604 ? 3.668 -30.125 -9.539 1 96.38 604 THR A C 1
ATOM 4782 O O . THR A 1 604 ? 2.471 -30 -9.812 1 96.38 604 THR A O 1
ATOM 4785 N N . GLY A 1 605 ? 4.422 -29.047 -9.398 1 95.19 605 GLY A N 1
ATOM 4786 C CA . GLY A 1 605 ? 4.051 -27.703 -9.789 1 95.19 605 GLY A CA 1
ATOM 4787 C C . GLY A 1 605 ? 4.965 -27.109 -10.852 1 95.19 605 GLY A C 1
ATOM 4788 O O . GLY A 1 605 ? 6.027 -27.672 -11.141 1 95.19 605 GLY A O 1
ATOM 4789 N N . THR A 1 606 ? 4.48 -26 -11.422 1 91.69 606 THR A N 1
ATOM 4790 C CA . THR A 1 606 ? 5.238 -25.422 -12.523 1 91.69 606 THR A CA 1
ATOM 4791 C C . THR A 1 606 ? 5.219 -23.891 -12.453 1 91.69 606 THR A C 1
ATOM 4793 O O . THR A 1 606 ? 4.191 -23.297 -12.125 1 91.69 606 THR A O 1
ATOM 4796 N N . GLY A 1 607 ? 6.355 -23.328 -12.648 1 88.94 607 GLY A N 1
ATOM 4797 C CA . GLY A 1 607 ? 6.445 -21.906 -12.953 1 88.94 607 GLY A CA 1
ATOM 4798 C C . GLY A 1 607 ? 6.43 -21.609 -14.445 1 88.94 607 GLY A C 1
ATOM 4799 O O . GLY A 1 607 ? 5.457 -21.062 -14.969 1 88.94 607 GLY A O 1
ATOM 4800 N N . PHE A 1 608 ? 7.438 -22.172 -15.078 1 85.81 608 PHE A N 1
ATOM 4801 C CA . PHE A 1 608 ? 7.566 -22.109 -16.531 1 85.81 608 PHE A CA 1
ATOM 4802 C C . PHE A 1 608 ? 7.785 -23.516 -17.094 1 85.81 608 PHE A C 1
ATOM 4804 O O . PHE A 1 608 ? 8.867 -24.078 -16.953 1 85.81 608 PHE A O 1
ATOM 4811 N N . PRO A 1 609 ? 6.824 -23.922 -17.891 1 84.38 609 PRO A N 1
ATOM 4812 C CA . PRO A 1 609 ? 6.969 -25.281 -18.438 1 84.38 609 PRO A CA 1
ATOM 4813 C C . PRO A 1 609 ? 8.289 -25.484 -19.172 1 84.38 609 PRO A C 1
ATOM 4815 O O . PRO A 1 609 ? 8.68 -24.641 -19.984 1 84.38 609 PRO A O 1
ATOM 4818 N N . SER A 1 610 ? 8.938 -26.484 -18.812 1 84.75 610 SER A N 1
ATOM 4819 C CA . SER A 1 610 ? 10.18 -26.938 -19.422 1 84.75 610 SER A CA 1
ATOM 4820 C C . SER A 1 610 ? 11.375 -26.156 -18.891 1 84.75 610 SER A C 1
ATOM 4822 O O . SER A 1 610 ? 12.523 -26.516 -19.156 1 84.75 610 SER A O 1
ATOM 4824 N N . HIS A 1 611 ? 11.109 -25.172 -18.062 1 85.75 611 HIS A N 1
ATOM 4825 C CA . HIS A 1 611 ? 12.242 -24.328 -17.719 1 85.75 611 HIS A CA 1
ATOM 4826 C C . HIS A 1 611 ? 12.328 -24.109 -16.203 1 85.75 611 HIS A C 1
ATOM 4828 O O . HIS A 1 611 ? 13.398 -23.812 -15.68 1 85.75 611 HIS A O 1
ATOM 4834 N N . PHE A 1 612 ? 11.297 -24.203 -15.562 1 91.88 612 PHE A N 1
ATOM 4835 C CA . PHE A 1 612 ? 11.289 -23.922 -14.133 1 91.88 612 PHE A CA 1
ATOM 4836 C C . PHE A 1 612 ? 10.125 -24.641 -13.445 1 91.88 612 PHE A C 1
ATOM 4838 O O . PHE A 1 612 ? 8.961 -24.359 -13.75 1 91.88 612 PHE A O 1
ATOM 4845 N N . TYR A 1 613 ? 10.398 -25.531 -12.547 1 95.44 613 TYR A N 1
ATOM 4846 C CA . TYR A 1 613 ? 9.375 -26.328 -11.875 1 95.44 613 TYR A CA 1
ATOM 4847 C C . TYR A 1 613 ? 9.398 -26.078 -10.367 1 95.44 613 TYR A C 1
ATOM 4849 O O . TYR A 1 613 ? 10.375 -25.547 -9.836 1 95.44 613 TYR A O 1
ATOM 4857 N N . LEU A 1 614 ? 8.305 -26.453 -9.742 1 96.38 614 LEU A N 1
ATOM 4858 C CA . LEU A 1 614 ? 8.117 -26.188 -8.32 1 96.38 614 LEU A CA 1
ATOM 4859 C C . LEU A 1 614 ? 7.637 -27.422 -7.59 1 96.38 614 LEU A C 1
ATOM 4861 O O . LEU A 1 614 ? 6.926 -28.25 -8.164 1 96.38 614 LEU A O 1
ATOM 4865 N N . LYS A 1 615 ? 8.023 -27.531 -6.406 1 97.06 615 LYS A N 1
ATOM 4866 C CA . LYS A 1 615 ? 7.465 -28.5 -5.473 1 97.06 615 LYS A CA 1
ATOM 4867 C C . LYS A 1 615 ? 6.727 -27.812 -4.328 1 97.06 615 LYS A C 1
ATOM 4869 O O . LYS A 1 615 ? 7.348 -27.156 -3.492 1 97.06 615 LYS A O 1
ATOM 4874 N N . TYR A 1 616 ? 5.438 -27.953 -4.34 1 96.81 616 TYR A N 1
ATOM 4875 C CA . TYR A 1 616 ? 4.617 -27.469 -3.23 1 96.81 616 TYR A CA 1
ATOM 4876 C C . TYR A 1 616 ? 4.613 -28.469 -2.084 1 96.81 616 TYR A C 1
ATOM 4878 O O . TYR A 1 616 ? 4.02 -29.547 -2.191 1 96.81 616 TYR A O 1
ATOM 4886 N N . HIS A 1 617 ? 5.113 -28.047 -0.968 1 97.38 617 HIS A N 1
ATOM 4887 C CA . HIS A 1 617 ? 5.227 -29 0.14 1 97.38 617 HIS A CA 1
ATOM 4888 C C . HIS A 1 617 ? 3.867 -29.266 0.775 1 97.38 617 HIS A C 1
ATOM 4890 O O . HIS A 1 617 ? 3.703 -30.25 1.506 1 97.38 617 HIS A O 1
ATOM 4896 N N . LEU A 1 618 ? 2.871 -28.484 0.429 1 98.12 618 LEU A N 1
ATOM 4897 C CA . LEU A 1 618 ? 1.561 -28.75 1.011 1 98.12 618 LEU A CA 1
ATOM 4898 C C . LEU A 1 618 ? 0.646 -29.438 -0 1 98.12 618 LEU A C 1
ATOM 4900 O O . LEU A 1 618 ? -0.412 -29.953 0.364 1 98.12 618 LEU A O 1
ATOM 4904 N N . TYR A 1 619 ? 1.02 -29.516 -1.28 1 98.06 619 TYR A N 1
ATOM 4905 C CA . TYR A 1 619 ? 0.241 -30.281 -2.236 1 98.06 619 TYR A CA 1
ATOM 4906 C C . TYR A 1 619 ? 0.065 -31.719 -1.757 1 98.06 619 TYR A C 1
ATOM 4908 O O . TYR A 1 619 ? -1.033 -32.281 -1.832 1 98.06 619 TYR A O 1
ATOM 4916 N N . GLN A 1 620 ? 1.161 -32.25 -1.229 1 98.12 620 GLN A N 1
ATOM 4917 C CA . GLN A 1 620 ? 1.19 -33.656 -0.815 1 98.12 620 GLN A CA 1
ATOM 4918 C C . GLN A 1 620 ? 0.439 -33.875 0.497 1 98.12 620 GLN A C 1
ATOM 4920 O O . GLN A 1 620 ? 0.326 -35 0.986 1 98.12 620 GLN A O 1
ATOM 4925 N N . GLN A 1 621 ? -0.094 -32.75 1.027 1 98.62 621 GLN A N 1
ATOM 4926 C CA . GLN A 1 621 ? -0.818 -32.844 2.291 1 98.62 621 GLN A CA 1
ATOM 4927 C C . GLN A 1 621 ? -2.309 -32.594 2.092 1 98.62 621 GLN A C 1
ATOM 4929 O O . GLN A 1 621 ? -3.137 -33.469 2.352 1 98.62 621 GLN A O 1
ATOM 4934 N N . TYR A 1 622 ? -2.646 -31.484 1.486 1 98.56 622 TYR A N 1
ATOM 4935 C CA . TYR A 1 622 ? -4.059 -31.125 1.512 1 98.56 622 TYR A CA 1
ATOM 4936 C C . TYR A 1 622 ? -4.816 -31.812 0.384 1 98.56 622 TYR A C 1
ATOM 4938 O O . TYR A 1 622 ? -6.02 -32.062 0.5 1 98.56 622 TYR A O 1
ATOM 4946 N N . PHE A 1 623 ? -4.23 -32.156 -0.754 1 98.75 623 PHE A N 1
ATOM 4947 C CA . PHE A 1 623 ? -4.977 -32.844 -1.814 1 98.75 623 PHE A CA 1
ATOM 4948 C C . PHE A 1 623 ? -5.316 -34.25 -1.418 1 98.75 623 PHE A C 1
ATOM 4950 O O . PHE A 1 623 ? -6.449 -34.719 -1.602 1 98.75 623 PHE A O 1
ATOM 4957 N N . PRO A 1 624 ? -4.359 -35 -0.829 1 98.69 624 PRO A N 1
ATOM 4958 C CA . PRO A 1 624 ? -4.734 -36.344 -0.334 1 98.69 624 PRO A CA 1
ATOM 4959 C C . PRO A 1 624 ? -5.848 -36.281 0.709 1 98.69 624 PRO A C 1
ATOM 4961 O O . PRO A 1 624 ? -6.746 -37.125 0.703 1 98.69 624 PRO A O 1
ATOM 4964 N N . LEU A 1 625 ? -5.762 -35.312 1.573 1 98.81 625 LEU A N 1
ATOM 4965 C CA . LEU A 1 625 ? -6.816 -35.188 2.576 1 98.81 625 LEU A CA 1
ATOM 4966 C C . LEU A 1 625 ? -8.164 -34.938 1.917 1 98.81 625 LEU A C 1
ATOM 4968 O O . LEU A 1 625 ? -9.188 -35.469 2.336 1 98.81 625 LEU A O 1
ATOM 4972 N N . ILE A 1 626 ? -8.227 -34.094 0.908 1 98.69 626 ILE A N 1
ATOM 4973 C CA . ILE A 1 626 ? -9.453 -33.812 0.175 1 98.69 626 ILE A CA 1
ATOM 4974 C C . ILE A 1 626 ? -9.984 -35.094 -0.457 1 98.69 626 ILE A C 1
ATOM 4976 O O . ILE A 1 626 ? -11.172 -35.406 -0.357 1 98.69 626 ILE A O 1
ATOM 4980 N N . ALA A 1 627 ? -9.094 -35.875 -1.09 1 98.56 627 ALA A N 1
ATOM 4981 C CA . ALA A 1 627 ? -9.484 -37.094 -1.755 1 98.56 627 ALA A CA 1
ATOM 4982 C C . ALA A 1 627 ? -10.062 -38.094 -0.754 1 98.56 627 ALA A C 1
ATOM 4984 O O . ALA A 1 627 ? -11.109 -38.719 -1.001 1 98.56 627 ALA A O 1
ATOM 4985 N N . LEU A 1 628 ? -9.359 -38.281 0.378 1 98.31 628 LEU A N 1
ATOM 4986 C CA . LEU A 1 628 ? -9.82 -39.219 1.408 1 98.31 628 LEU A CA 1
ATOM 4987 C C . LEU A 1 628 ? -11.164 -38.75 1.984 1 98.31 628 LEU A C 1
ATOM 4989 O O . LEU A 1 628 ? -12.047 -39.562 2.223 1 98.31 628 LEU A O 1
ATOM 4993 N N . GLY A 1 629 ? -11.242 -37.469 2.229 1 97.69 629 GLY A N 1
ATOM 4994 C CA . GLY A 1 629 ? -12.492 -36.938 2.744 1 97.69 629 GLY A CA 1
ATOM 4995 C C . GLY A 1 629 ? -13.664 -37.125 1.803 1 97.69 629 GLY A C 1
ATOM 4996 O O . GLY A 1 629 ? -14.758 -37.5 2.234 1 97.69 629 GLY A O 1
ATOM 4997 N N . GLN A 1 630 ? -13.469 -36.875 0.525 1 97.12 630 GLN A N 1
ATOM 4998 C CA . GLN A 1 630 ? -14.523 -37.062 -0.47 1 97.12 630 GLN A CA 1
ATOM 4999 C C . GLN A 1 630 ? -14.93 -38.531 -0.575 1 97.12 630 GLN A C 1
ATOM 5001 O O . GLN A 1 630 ? -16.109 -38.844 -0.71 1 97.12 630 GLN A O 1
ATOM 5006 N N . TYR A 1 631 ? -13.969 -39.375 -0.538 1 97.19 631 TYR A N 1
ATOM 5007 C CA . TYR A 1 631 ? -14.25 -40.812 -0.583 1 97.19 631 TYR A CA 1
ATOM 5008 C C . TYR A 1 631 ? -15.117 -41.219 0.598 1 97.19 631 TYR A C 1
ATOM 5010 O O . TYR A 1 631 ? -16.062 -41.969 0.434 1 97.19 631 TYR A O 1
ATOM 5018 N N . GLN A 1 632 ? -14.734 -40.75 1.739 1 95.69 632 GLN A N 1
ATOM 5019 C CA . GLN A 1 632 ? -15.492 -41.062 2.943 1 95.69 632 GLN A CA 1
ATOM 5020 C C . GLN A 1 632 ? -16.938 -40.625 2.811 1 95.69 632 GLN A C 1
ATOM 5022 O O . GLN A 1 632 ? -17.859 -41.344 3.188 1 95.69 632 GLN A O 1
ATOM 5027 N N . LYS A 1 633 ? -17.172 -39.5 2.295 1 93.69 633 LYS A N 1
ATOM 5028 C CA . LYS A 1 633 ? -18.516 -38.938 2.146 1 93.69 633 LYS A CA 1
ATOM 5029 C C . LYS A 1 633 ? -19.328 -39.719 1.122 1 93.69 633 LYS A C 1
ATOM 5031 O O . LYS A 1 633 ? -20.547 -39.875 1.263 1 93.69 633 LYS A O 1
ATOM 5036 N N . LEU A 1 634 ? -18.656 -40.219 0.101 1 92.81 634 LEU A N 1
ATOM 5037 C CA . LEU A 1 634 ? -19.328 -40.875 -1.01 1 92.81 634 LEU A CA 1
ATOM 5038 C C . LEU A 1 634 ? -19.594 -42.344 -0.691 1 92.81 634 LEU A C 1
ATOM 5040 O O . LEU A 1 634 ? -20.625 -42.906 -1.09 1 92.81 634 LEU A O 1
ATOM 5044 N N . PHE A 1 635 ? -18.672 -43.031 -0.01 1 89 635 PHE A N 1
ATOM 5045 C CA . PHE A 1 635 ? -18.734 -44.5 0.041 1 89 635 PHE A CA 1
ATOM 5046 C C . PHE A 1 635 ? -18.75 -44.969 1.484 1 89 635 PHE A C 1
ATOM 5048 O O . PHE A 1 635 ? -18.938 -46.156 1.739 1 89 635 PHE A O 1
ATOM 5055 N N . ALA A 1 636 ? -18.5 -44.094 2.426 1 74.56 636 ALA A N 1
ATOM 5056 C CA . ALA A 1 636 ? -18.484 -44.562 3.807 1 74.56 636 ALA A CA 1
ATOM 5057 C C . ALA A 1 636 ? -19.703 -44.031 4.57 1 74.56 636 ALA A C 1
ATOM 5059 O O . ALA A 1 636 ? -20.25 -43 4.242 1 74.56 636 ALA A O 1
ATOM 5060 N N . MET B 1 1 ? 15.578 41.906 40 1 38.72 1 MET B N 1
ATOM 5061 C CA . MET B 1 1 ? 16.203 41.438 38.781 1 38.72 1 MET B CA 1
ATOM 5062 C C . MET B 1 1 ? 17.125 40.25 39.062 1 38.72 1 MET B C 1
ATOM 5064 O O . MET B 1 1 ? 17.062 39.219 38.375 1 38.72 1 MET B O 1
ATOM 5068 N N . GLN B 1 2 ? 17.875 40.5 39.969 1 42.66 2 GLN B N 1
ATOM 5069 C CA . GLN B 1 2 ? 18.859 39.5 40.344 1 42.66 2 GLN B CA 1
ATOM 5070 C C . GLN B 1 2 ? 18.203 38.312 41.031 1 42.66 2 GLN B C 1
ATOM 5072 O O . GLN B 1 2 ? 18.594 37.156 40.812 1 42.66 2 GLN B O 1
ATOM 5077 N N . THR B 1 3 ? 17.312 38.625 41.812 1 40.56 3 THR B N 1
ATOM 5078 C CA . THR B 1 3 ? 16.641 37.562 42.531 1 40.56 3 THR B CA 1
ATOM 5079 C C . THR B 1 3 ? 15.758 36.719 41.594 1 40.56 3 THR B C 1
ATOM 5081 O O . THR B 1 3 ? 15.641 35.531 41.75 1 40.56 3 THR B O 1
ATOM 5084 N N . GLN B 1 4 ? 15.117 37.406 40.75 1 42.56 4 GLN B N 1
ATOM 5085 C CA . GLN B 1 4 ? 14.297 36.719 39.75 1 42.56 4 GLN B CA 1
ATOM 5086 C C . GLN B 1 4 ? 15.156 35.875 38.812 1 42.56 4 GLN B C 1
ATOM 5088 O O . GLN B 1 4 ? 14.766 34.781 38.438 1 42.56 4 GLN B O 1
ATOM 5093 N N . ASP B 1 5 ? 16.344 36.406 38.531 1 49.59 5 ASP B N 1
ATOM 5094 C CA . ASP B 1 5 ? 17.281 35.688 37.688 1 49.59 5 ASP B CA 1
ATOM 5095 C C . ASP B 1 5 ? 17.75 34.375 38.344 1 49.59 5 ASP B C 1
ATOM 5097 O O . ASP B 1 5 ? 17.938 33.375 37.656 1 49.59 5 ASP B O 1
ATOM 5101 N N . ARG B 1 6 ? 17.875 34.406 39.688 1 51.5 6 ARG B N 1
ATOM 5102 C CA . ARG B 1 6 ? 18.359 33.25 40.438 1 51.5 6 ARG B CA 1
ATOM 5103 C C . ARG B 1 6 ? 17.297 32.188 40.531 1 51.5 6 ARG B C 1
ATOM 5105 O O . ARG B 1 6 ? 17.609 31 40.75 1 51.5 6 ARG B O 1
ATOM 5112 N N . VAL B 1 7 ? 16.25 32.656 40.594 1 47.88 7 VAL B N 1
ATOM 5113 C CA . VAL B 1 7 ? 15.141 31.719 40.781 1 47.88 7 VAL B CA 1
ATOM 5114 C C . VAL B 1 7 ? 14.852 31.016 39.438 1 47.88 7 VAL B C 1
ATOM 5116 O O . VAL B 1 7 ? 14.602 29.797 39.438 1 47.88 7 VAL B O 1
ATOM 5119 N N . THR B 1 8 ? 15 31.75 38.438 1 64.81 8 THR B N 1
ATOM 5120 C CA . THR B 1 8 ? 14.844 31.203 37.094 1 64.81 8 THR B CA 1
ATOM 5121 C C . THR B 1 8 ? 15.906 30.141 36.812 1 64.81 8 THR B C 1
ATOM 5123 O O . THR B 1 8 ? 15.602 29.047 36.312 1 64.81 8 THR B O 1
ATOM 5126 N N . ALA B 1 9 ? 17.125 30.516 37.188 1 63.47 9 ALA B N 1
ATOM 5127 C CA . ALA B 1 9 ? 18.266 29.641 36.938 1 63.47 9 ALA B CA 1
ATOM 5128 C C . ALA B 1 9 ? 18.172 28.375 37.781 1 63.47 9 ALA B C 1
ATOM 5130 O O . ALA B 1 9 ? 18.578 27.281 37.344 1 63.47 9 ALA B O 1
ATOM 5131 N N . SER B 1 10 ? 17.609 28.484 38.938 1 72.06 10 SER B N 1
ATOM 5132 C CA . SER B 1 10 ? 17.578 27.344 39.812 1 72.06 10 SER B CA 1
ATOM 5133 C C . SER B 1 10 ? 16.453 26.375 39.438 1 72.06 10 SER B C 1
ATOM 5135 O O . SER B 1 10 ? 16.578 25.156 39.625 1 72.06 10 SER B O 1
ATOM 5137 N N . LYS B 1 11 ? 15.484 26.812 38.75 1 90.12 11 LYS B N 1
ATOM 5138 C CA . LYS B 1 11 ? 14.312 25.984 38.469 1 90.12 11 LYS B CA 1
ATOM 5139 C C . LYS B 1 11 ? 14.359 25.406 37.062 1 90.12 11 LYS B C 1
ATOM 5141 O O . LYS B 1 11 ? 13.656 24.438 36.75 1 90.12 11 LYS B O 1
ATOM 5146 N N . LEU B 1 12 ? 15.219 25.984 36.281 1 94.94 12 LEU B N 1
ATOM 5147 C CA . LEU B 1 12 ? 15.25 25.672 34.875 1 94.94 12 LEU B CA 1
ATOM 5148 C C . LEU B 1 12 ? 15.594 24.203 34.625 1 94.94 12 LEU B C 1
ATOM 5150 O O . LEU B 1 12 ? 14.875 23.5 33.938 1 94.94 12 LEU B O 1
ATOM 5154 N N . PRO B 1 13 ? 16.641 23.688 35.281 1 95.25 13 PRO B N 1
ATOM 5155 C CA . PRO B 1 13 ? 16.984 22.281 35.062 1 95.25 13 PRO B CA 1
ATOM 5156 C C . PRO B 1 13 ? 15.867 21.328 35.5 1 95.25 13 PRO B C 1
ATOM 5158 O O . PRO B 1 13 ? 15.609 20.312 34.812 1 95.25 13 PRO B O 1
ATOM 5161 N N . ASP B 1 14 ? 15.227 21.656 36.562 1 96 14 ASP B N 1
ATOM 5162 C CA . ASP B 1 14 ? 14.141 20.828 37.062 1 96 14 ASP B CA 1
ATOM 5163 C C . ASP B 1 14 ? 12.945 20.859 36.094 1 96 14 ASP B C 1
ATOM 5165 O O . ASP B 1 14 ? 12.281 19.844 35.906 1 96 14 ASP B O 1
ATOM 5169 N N . ALA B 1 15 ? 12.656 22.016 35.625 1 97.38 15 ALA B N 1
ATOM 5170 C CA . ALA B 1 15 ? 11.547 22.156 34.688 1 97.38 15 ALA B CA 1
ATOM 5171 C C . ALA B 1 15 ? 11.789 21.344 33.406 1 97.38 15 ALA B C 1
ATOM 5173 O O . ALA B 1 15 ? 10.875 20.703 32.906 1 97.38 15 ALA B O 1
ATOM 5174 N N . ILE B 1 16 ? 12.992 21.391 32.906 1 98.12 16 ILE B N 1
ATOM 5175 C CA . ILE B 1 16 ? 13.375 20.656 31.719 1 98.12 16 ILE B CA 1
ATOM 5176 C C . ILE B 1 16 ? 13.25 19.156 31.984 1 98.12 16 ILE B C 1
ATOM 5178 O O . ILE B 1 16 ? 12.641 18.422 31.203 1 98.12 16 ILE B O 1
ATOM 5182 N N . ALA B 1 17 ? 13.742 18.719 33.125 1 97.88 17 ALA B N 1
ATOM 5183 C CA . ALA B 1 17 ? 13.703 17.312 33.469 1 97.88 17 ALA B CA 1
ATOM 5184 C C . ALA B 1 17 ? 12.266 16.812 33.594 1 97.88 17 ALA B C 1
ATOM 5186 O O . ALA B 1 17 ? 11.945 15.695 33.188 1 97.88 17 ALA B O 1
ATOM 5187 N N . ALA B 1 18 ? 11.453 17.625 34.219 1 98 18 ALA B N 1
ATOM 5188 C CA . ALA B 1 18 ? 10.055 17.25 34.406 1 98 18 ALA B CA 1
ATOM 5189 C C . ALA B 1 18 ? 9.344 17.078 33.062 1 98 18 ALA B C 1
ATOM 5191 O O . ALA B 1 18 ? 8.555 16.156 32.875 1 98 18 ALA B O 1
ATOM 5192 N N . SER B 1 19 ? 9.609 17.953 32.156 1 98.44 19 SER B N 1
ATOM 5193 C CA . SER B 1 19 ? 9.008 17.875 30.844 1 98.44 19 SER B CA 1
ATOM 5194 C C . SER B 1 19 ? 9.523 16.672 30.062 1 98.44 19 SER B C 1
ATOM 5196 O O . SER B 1 19 ? 8.75 15.961 29.422 1 98.44 19 SER B O 1
ATOM 5198 N N . GLN B 1 20 ? 10.789 16.422 30.141 1 98.5 20 GLN B N 1
ATOM 5199 C CA . GLN B 1 20 ? 11.398 15.258 29.5 1 98.5 20 GLN B CA 1
ATOM 5200 C C . GLN B 1 20 ? 10.773 13.969 30 1 98.5 20 GLN B C 1
ATOM 5202 O O . GLN B 1 20 ? 10.453 13.07 29.219 1 98.5 20 GLN B O 1
ATOM 5207 N N . ASN B 1 21 ? 10.617 13.906 31.281 1 98.25 21 ASN B N 1
ATOM 5208 C CA . ASN B 1 21 ? 10.047 12.711 31.906 1 98.25 21 ASN B CA 1
ATOM 5209 C C . ASN B 1 21 ? 8.609 12.477 31.453 1 98.25 21 ASN B C 1
ATOM 5211 O O . ASN B 1 21 ? 8.195 11.336 31.234 1 98.25 21 ASN B O 1
ATOM 5215 N N . TYR B 1 22 ? 7.879 13.492 31.359 1 98.12 22 TYR B N 1
ATOM 5216 C CA . TYR B 1 22 ? 6.508 13.367 30.875 1 98.12 22 TYR B CA 1
ATOM 5217 C C . TYR B 1 22 ? 6.477 12.805 29.453 1 98.12 22 TYR B C 1
ATOM 5219 O O . TYR B 1 22 ? 5.746 11.852 29.172 1 98.12 22 TYR B O 1
ATOM 5227 N N . LEU B 1 23 ? 7.254 13.367 28.562 1 98.56 23 LEU B N 1
ATOM 5228 C CA . LEU B 1 23 ? 7.262 12.922 27.172 1 98.56 23 LEU B CA 1
ATOM 5229 C C . LEU B 1 23 ? 7.703 11.469 27.062 1 98.56 23 LEU B C 1
ATOM 5231 O O . LEU B 1 23 ? 7.137 10.703 26.281 1 98.56 23 LEU B O 1
ATOM 5235 N N . LEU B 1 24 ? 8.68 11.102 27.859 1 98.31 24 LEU B N 1
ATOM 5236 C CA . LEU B 1 24 ? 9.141 9.719 27.844 1 98.31 24 LEU B CA 1
ATOM 5237 C C . LEU B 1 24 ? 8.031 8.773 28.328 1 98.31 24 LEU B C 1
ATOM 5239 O O . LEU B 1 24 ? 7.906 7.66 27.828 1 98.31 24 LEU B O 1
ATOM 5243 N N . SER B 1 25 ? 7.254 9.25 29.25 1 98.12 25 SER B N 1
ATOM 5244 C CA . SER B 1 25 ? 6.23 8.406 29.859 1 98.12 25 SER B CA 1
ATOM 5245 C C . SER B 1 25 ? 5.113 8.086 28.875 1 98.12 25 SER B C 1
ATOM 5247 O O . SER B 1 25 ? 4.402 7.09 29.031 1 98.12 25 SER B O 1
ATOM 5249 N N . ILE B 1 26 ? 4.965 8.883 27.797 1 98.06 26 ILE B N 1
ATOM 5250 C CA . ILE B 1 26 ? 3.818 8.672 26.922 1 98.06 26 ILE B CA 1
ATOM 5251 C C . ILE B 1 26 ? 4.289 8.141 25.562 1 98.06 26 ILE B C 1
ATOM 5253 O O . ILE B 1 26 ? 3.514 8.086 24.609 1 98.06 26 ILE B O 1
ATOM 5257 N N . GLN B 1 27 ? 5.531 7.793 25.438 1 98.56 27 GLN B N 1
ATOM 5258 C CA . GLN B 1 27 ? 5.996 7.219 24.172 1 98.56 27 GLN B CA 1
ATOM 5259 C C . GLN B 1 27 ? 5.309 5.883 23.891 1 98.56 27 GLN B C 1
ATOM 5261 O O . GLN B 1 27 ? 5.23 5.023 24.766 1 98.56 27 GLN B O 1
ATOM 5266 N N . ASN B 1 28 ? 4.793 5.738 22.719 1 98.19 28 ASN B N 1
ATOM 5267 C CA . ASN B 1 28 ? 4.246 4.453 22.297 1 98.19 28 ASN B CA 1
ATOM 5268 C C . ASN B 1 28 ? 5.324 3.373 22.25 1 98.19 28 ASN B C 1
ATOM 5270 O O . ASN B 1 28 ? 6.473 3.648 21.906 1 98.19 28 ASN B O 1
ATOM 5274 N N . PRO B 1 29 ? 4.969 2.109 22.547 1 97.19 29 PRO B N 1
ATOM 5275 C CA . PRO B 1 29 ? 5.953 1.022 22.531 1 97.19 29 PRO B CA 1
ATOM 5276 C C . PRO B 1 29 ? 6.645 0.884 21.172 1 97.19 29 PRO B C 1
ATOM 5278 O O . PRO B 1 29 ? 7.793 0.434 21.109 1 97.19 29 PRO B O 1
ATOM 5281 N N . GLN B 1 30 ? 6.035 1.316 20.156 1 97.12 30 GLN B N 1
ATOM 5282 C CA . GLN B 1 30 ? 6.637 1.222 18.844 1 97.12 30 GLN B CA 1
ATOM 5283 C C . GLN B 1 30 ? 7.633 2.354 18.609 1 97.12 30 GLN B C 1
ATOM 5285 O O . GLN B 1 30 ? 8.359 2.35 17.609 1 97.12 30 GLN B O 1
ATOM 5290 N N . GLY B 1 31 ? 7.566 3.406 19.484 1 98.31 31 GLY B N 1
ATOM 5291 C CA . GLY B 1 31 ? 8.594 4.434 19.438 1 98.31 31 GLY B CA 1
ATOM 5292 C C . GLY B 1 31 ? 8.062 5.805 19.078 1 98.31 31 GLY B C 1
ATOM 5293 O O . GLY B 1 31 ? 8.758 6.809 19.203 1 98.31 31 GLY B O 1
ATOM 5294 N N . TYR B 1 32 ? 6.781 5.887 18.672 1 98.56 32 TYR B N 1
ATOM 5295 C CA . TYR B 1 32 ? 6.262 7.168 18.203 1 98.56 32 TYR B CA 1
ATOM 5296 C C . TYR B 1 32 ? 5.461 7.863 19.297 1 98.56 32 TYR B C 1
ATOM 5298 O O . TYR B 1 32 ? 5.203 7.277 20.359 1 98.56 32 TYR B O 1
ATOM 5306 N N . TRP B 1 33 ? 5.207 9.117 19.156 1 98.69 33 TRP B N 1
ATOM 5307 C CA . TRP B 1 33 ? 4.328 9.922 20 1 98.69 33 TRP B CA 1
ATOM 5308 C C . TRP B 1 33 ? 3.123 10.422 19.203 1 98.69 33 TRP B C 1
ATOM 5310 O O . TRP B 1 33 ? 3.223 10.672 18 1 98.69 33 TRP B O 1
ATOM 5320 N N . TRP B 1 34 ? 2.051 10.469 19.875 1 95.88 34 TRP B N 1
ATOM 5321 C CA . TRP B 1 34 ? 0.845 11.062 19.312 1 95.88 34 TRP B CA 1
ATOM 5322 C C . TRP B 1 34 ? -0.116 11.5 20.422 1 95.88 34 TRP B C 1
ATOM 5324 O O . TRP B 1 34 ? -0.23 10.828 21.453 1 95.88 34 TRP B O 1
ATOM 5334 N N . ALA B 1 35 ? -0.634 12.688 20.266 1 96.56 35 ALA B N 1
ATOM 5335 C CA . ALA B 1 35 ? -1.716 13.148 21.141 1 96.56 35 ALA B CA 1
ATOM 5336 C C . ALA B 1 35 ? -2.895 13.664 20.312 1 96.56 35 ALA B C 1
ATOM 5338 O O . ALA B 1 35 ? -2.764 13.898 19.109 1 96.56 35 ALA B O 1
ATOM 5339 N N . GLU B 1 36 ? -3.977 13.867 20.969 1 96.38 36 GLU B N 1
ATOM 5340 C CA . GLU B 1 36 ? -5.227 14.266 20.328 1 96.38 36 GLU B CA 1
ATOM 5341 C C . GLU B 1 36 ? -5.043 15.531 19.5 1 96.38 36 GLU B C 1
ATOM 5343 O O . GLU B 1 36 ? -4.43 16.5 19.953 1 96.38 36 GLU B O 1
ATOM 5348 N N . LEU B 1 37 ? -5.461 15.461 18.312 1 97.06 37 LEU B N 1
ATOM 5349 C CA . LEU B 1 37 ? -5.695 16.641 17.484 1 97.06 37 LEU B CA 1
ATOM 5350 C C . LEU B 1 37 ? -7.148 17.094 17.594 1 97.06 37 LEU B C 1
ATOM 5352 O O . LEU B 1 37 ? -8.008 16.625 16.859 1 97.06 37 LEU B O 1
ATOM 5356 N N . GLU B 1 38 ? -7.348 18.094 18.406 1 96.94 38 GLU B N 1
ATOM 5357 C CA . GLU B 1 38 ? -8.688 18.531 18.781 1 96.94 38 GLU B CA 1
ATOM 5358 C C . GLU B 1 38 ? -9.219 19.578 17.812 1 96.94 38 GLU B C 1
ATOM 5360 O O . GLU B 1 38 ? -8.477 20.469 17.375 1 96.94 38 GLU B O 1
ATOM 5365 N N . SER B 1 39 ? -10.414 19.359 17.406 1 96 39 SER B N 1
ATOM 5366 C CA . SER B 1 39 ? -11.148 20.375 16.641 1 96 39 SER B CA 1
ATOM 5367 C C . SER B 1 39 ? -12.516 20.641 17.266 1 96 39 SER B C 1
ATOM 5369 O O . SER B 1 39 ? -12.797 20.188 18.375 1 96 39 SER B O 1
ATOM 5371 N N . ASN B 1 40 ? -13.32 21.5 16.641 1 96.19 40 ASN B N 1
ATOM 5372 C CA . ASN B 1 40 ? -14.664 21.75 17.141 1 96.19 40 ASN B CA 1
ATOM 5373 C C . ASN B 1 40 ? -15.57 20.531 16.938 1 96.19 40 ASN B C 1
ATOM 5375 O O . ASN B 1 40 ? -15.109 19.469 16.516 1 96.19 40 ASN B O 1
ATOM 5379 N N . VAL B 1 41 ? -16.828 20.656 17.266 1 97.94 41 VAL B N 1
ATOM 5380 C CA . VAL B 1 41 ? -17.734 19.516 17.375 1 97.94 41 VAL B CA 1
ATOM 5381 C C . VAL B 1 41 ? -18.188 19.078 15.984 1 97.94 41 VAL B C 1
ATOM 5383 O O . VAL B 1 41 ? -18.781 18 15.828 1 97.94 41 VAL B O 1
ATOM 5386 N N . THR B 1 42 ? -17.891 19.828 14.938 1 96.81 42 THR B N 1
ATOM 5387 C CA . THR B 1 42 ? -18.422 19.609 13.602 1 96.81 42 THR B CA 1
ATOM 5388 C C . THR B 1 42 ? -18.062 18.234 13.078 1 96.81 42 THR B C 1
ATOM 5390 O O . THR B 1 42 ? -18.891 17.531 12.492 1 96.81 42 THR B O 1
ATOM 5393 N N . ILE B 1 43 ? -16.828 17.812 13.281 1 97.19 43 ILE B N 1
ATOM 5394 C CA . ILE B 1 43 ? -16.328 16.547 12.758 1 97.19 43 ILE B CA 1
ATOM 5395 C C . ILE B 1 43 ? -17.125 15.391 13.375 1 97.19 43 ILE B C 1
ATOM 5397 O O . ILE B 1 43 ? -17.547 14.477 12.664 1 97.19 43 ILE B O 1
ATOM 5401 N N . THR B 1 44 ? -17.312 15.453 14.656 1 98.25 44 THR B N 1
ATOM 5402 C CA . THR B 1 44 ? -18.062 14.43 15.359 1 98.25 44 THR B CA 1
ATOM 5403 C C . THR B 1 44 ? -19.516 14.414 14.898 1 98.25 44 THR B C 1
ATOM 5405 O O . THR B 1 44 ? -20.109 13.344 14.703 1 98.25 44 THR B O 1
ATOM 5408 N N . ALA B 1 45 ? -20.094 15.602 14.734 1 98.12 45 ALA B N 1
ATOM 5409 C CA . ALA B 1 45 ? -21.484 15.719 14.266 1 98.12 45 ALA B CA 1
ATOM 5410 C C . ALA B 1 45 ? -21.641 15.102 12.875 1 98.12 45 ALA B C 1
ATOM 5412 O O . ALA B 1 45 ? -22.609 14.406 12.609 1 98.12 45 ALA B O 1
ATOM 5413 N N . GLU B 1 46 ? -20.703 15.383 12.031 1 97.31 46 GLU B N 1
ATOM 5414 C CA . GLU B 1 46 ? -20.734 14.859 10.664 1 97.31 46 GLU B CA 1
ATOM 5415 C C . GLU B 1 46 ? -20.625 13.344 10.656 1 97.31 46 GLU B C 1
ATOM 5417 O O . GLU B 1 46 ? -21.25 12.68 9.82 1 97.31 46 GLU B O 1
ATOM 5422 N N . VAL B 1 47 ? -19.875 12.758 11.555 1 97.5 47 VAL B N 1
ATOM 5423 C CA . VAL B 1 47 ? -19.719 11.312 11.625 1 97.5 47 VAL B CA 1
ATOM 5424 C C . VAL B 1 47 ? -21.016 10.664 12.102 1 97.5 47 VAL B C 1
ATOM 5426 O O . VAL B 1 47 ? -21.375 9.586 11.641 1 97.5 47 VAL B O 1
ATOM 5429 N N . VAL B 1 48 ? -21.734 11.328 13.023 1 97.88 48 VAL B N 1
ATOM 5430 C CA . VAL B 1 48 ? -23.047 10.852 13.422 1 97.88 48 VAL B CA 1
ATOM 5431 C C . VAL B 1 48 ? -23.969 10.781 12.211 1 97.88 48 VAL B C 1
ATOM 5433 O O . VAL B 1 48 ? -24.656 9.773 11.992 1 97.88 48 VAL B O 1
ATOM 5436 N N . LEU B 1 49 ? -23.953 11.875 11.438 1 97.69 49 LEU B N 1
ATOM 5437 C CA . LEU B 1 49 ? -24.781 11.938 10.227 1 97.69 49 LEU B CA 1
ATOM 5438 C C . LEU B 1 49 ? -24.422 10.789 9.281 1 97.69 49 LEU B C 1
ATOM 5440 O O . LEU B 1 49 ? -25.328 10.133 8.75 1 97.69 49 LEU B O 1
ATOM 5444 N N . LEU B 1 50 ? -23.156 10.547 9.102 1 97.62 50 LEU B N 1
ATOM 5445 C CA . LEU B 1 50 ? -22.688 9.5 8.203 1 97.62 50 LEU B CA 1
ATOM 5446 C C . LEU B 1 50 ? -23.203 8.133 8.641 1 97.62 50 LEU B C 1
ATOM 5448 O O . LEU B 1 50 ? -23.688 7.359 7.82 1 97.62 50 LEU B O 1
ATOM 5452 N N . HIS B 1 51 ? -23.078 7.816 9.938 1 97.19 51 HIS B N 1
ATOM 5453 C CA . HIS B 1 51 ? -23.516 6.52 10.445 1 97.19 51 HIS B CA 1
ATOM 5454 C C . HIS B 1 51 ? -25.016 6.352 10.32 1 97.19 51 HIS B C 1
ATOM 5456 O O . HIS B 1 51 ? -25.516 5.246 10.086 1 97.19 51 HIS B O 1
ATOM 5462 N N . LYS B 1 52 ? -25.75 7.465 10.492 1 96.88 52 LYS B N 1
ATOM 5463 C CA . LYS B 1 52 ? -27.203 7.418 10.305 1 96.88 52 LYS B CA 1
ATOM 5464 C C . LYS B 1 52 ? -27.547 7.125 8.844 1 96.88 52 LYS B C 1
ATOM 5466 O O . LYS B 1 52 ? -28.469 6.355 8.562 1 96.88 52 LYS B O 1
ATOM 5471 N N . ILE B 1 53 ? -26.844 7.715 7.977 1 97.56 53 ILE B N 1
ATOM 5472 C CA . ILE B 1 53 ? -27.078 7.535 6.551 1 97.56 53 ILE B CA 1
ATOM 5473 C C . ILE B 1 53 ? -26.781 6.09 6.156 1 97.56 53 ILE B C 1
ATOM 5475 O O . ILE B 1 53 ? -27.531 5.477 5.402 1 97.56 53 ILE B O 1
ATOM 5479 N N . TRP B 1 54 ? -25.703 5.504 6.688 1 97.06 54 TRP B N 1
ATOM 5480 C CA . TRP B 1 54 ? -25.281 4.152 6.328 1 97.06 54 TRP B CA 1
ATOM 5481 C C . TRP B 1 54 ? -26.031 3.113 7.148 1 97.06 54 TRP B C 1
ATOM 5483 O O . TRP B 1 54 ? -26.016 1.924 6.82 1 97.06 54 TRP B O 1
ATOM 5493 N N . GLY B 1 55 ? -26.719 3.533 8.195 1 94.94 55 GLY B N 1
ATOM 5494 C CA . GLY B 1 55 ? -27.391 2.6 9.086 1 94.94 55 GLY B CA 1
ATOM 5495 C C . GLY B 1 55 ? -26.422 1.822 9.969 1 94.94 55 GLY B C 1
ATOM 5496 O O . GLY B 1 55 ? -26.688 0.669 10.312 1 94.94 55 GLY B O 1
ATOM 5497 N N . THR B 1 56 ? -25.297 2.398 10.273 1 93.88 56 THR B N 1
ATOM 5498 C CA . THR B 1 56 ? -24.281 1.721 11.07 1 93.88 56 THR B CA 1
ATOM 5499 C C . THR B 1 56 ? -24.188 2.336 12.461 1 93.88 56 THR B C 1
ATOM 5501 O O . THR B 1 56 ? -23.188 2.143 13.172 1 93.88 56 THR B O 1
ATOM 5504 N N . ASP B 1 57 ? -25.141 3.088 12.906 1 92.19 57 ASP B N 1
ATOM 5505 C CA . ASP B 1 57 ? -25.125 3.832 14.156 1 92.19 57 ASP B CA 1
ATOM 5506 C C . ASP B 1 57 ? -25.344 2.902 15.352 1 92.19 57 ASP B C 1
ATOM 5508 O O . ASP B 1 57 ? -24.859 3.176 16.453 1 92.19 57 ASP B O 1
ATOM 5512 N N . LYS B 1 58 ? -25.906 1.734 15.141 1 89.19 58 LYS B N 1
ATOM 5513 C CA . LYS B 1 58 ? -26.234 0.84 16.234 1 89.19 58 LYS B CA 1
ATOM 5514 C C . LYS B 1 58 ? -24.984 0.187 16.812 1 89.19 58 LYS B C 1
ATOM 5516 O O . LYS B 1 58 ? -24.953 -0.162 18 1 89.19 58 LYS B O 1
ATOM 5521 N N . SER B 1 59 ? -24.016 0.096 16 1 88 59 SER B N 1
ATOM 5522 C CA . SER B 1 59 ? -22.797 -0.578 16.438 1 88 59 SER B CA 1
ATOM 5523 C C . SER B 1 59 ? -21.797 0.412 17.047 1 88 59 SER B C 1
ATOM 5525 O O . SER B 1 59 ? -20.688 0.035 17.406 1 88 59 SER B O 1
ATOM 5527 N N . ARG B 1 60 ? -22.125 1.684 17.203 1 91.12 60 ARG B N 1
ATOM 5528 C CA . ARG B 1 60 ? -21.25 2.715 17.766 1 91.12 60 ARG B CA 1
ATOM 5529 C C . ARG B 1 60 ? -21.859 3.305 19.031 1 91.12 60 ARG B C 1
ATOM 5531 O O . ARG B 1 60 ? -23.078 3.328 19.188 1 91.12 60 ARG B O 1
ATOM 5538 N N . PRO B 1 61 ? -21.047 3.764 19.875 1 92.81 61 PRO B N 1
ATOM 5539 C CA . PRO B 1 61 ? -21.547 4.312 21.141 1 92.81 61 PRO B CA 1
ATOM 5540 C C . PRO B 1 61 ? -22.062 5.742 21 1 92.81 61 PRO B C 1
ATOM 5542 O O . PRO B 1 61 ? -21.562 6.652 21.672 1 92.81 61 PRO B O 1
ATOM 5545 N N . LEU B 1 62 ? -23.125 5.938 20.344 1 90.19 62 LEU B N 1
ATOM 5546 C CA . LEU B 1 62 ? -23.609 7.266 19.984 1 90.19 62 LEU B CA 1
ATOM 5547 C C . LEU B 1 62 ? -24.141 8.008 21.203 1 90.19 62 LEU B C 1
ATOM 5549 O O . LEU B 1 62 ? -24.219 9.242 21.203 1 90.19 62 LEU B O 1
ATOM 5553 N N . GLN B 1 63 ? -24.531 7.277 22.266 1 92.38 63 GLN B N 1
ATOM 5554 C CA . GLN B 1 63 ? -24.938 7.926 23.516 1 92.38 63 GLN B CA 1
ATOM 5555 C C . GLN B 1 63 ? -23.781 8.75 24.094 1 92.38 63 GLN B C 1
ATOM 5557 O O . GLN B 1 63 ? -24.016 9.805 24.688 1 92.38 63 GLN B O 1
ATOM 5562 N N . LYS B 1 64 ? -22.641 8.266 23.906 1 96.81 64 LYS B N 1
ATOM 5563 C CA . LYS B 1 64 ? -21.469 8.969 24.406 1 96.81 64 LYS B CA 1
ATOM 5564 C C . LYS B 1 64 ? -21.172 10.211 23.562 1 96.81 64 LYS B C 1
ATOM 5566 O O . LYS B 1 64 ? -20.547 11.156 24.031 1 96.81 64 LYS B O 1
ATOM 5571 N N . VAL B 1 65 ? -21.641 10.195 22.344 1 98 65 VAL B N 1
ATOM 5572 C CA . VAL B 1 65 ? -21.516 11.375 21.484 1 98 65 VAL B CA 1
ATOM 5573 C C . VAL B 1 65 ? -22.453 12.477 22 1 98 65 VAL B C 1
ATOM 5575 O O . VAL B 1 65 ? -22.062 13.648 22.016 1 98 65 VAL B O 1
ATOM 5578 N N . GLU B 1 66 ? -23.656 12.094 22.375 1 98.06 66 GLU B N 1
ATOM 5579 C CA . GLU B 1 66 ? -24.594 13.062 22.938 1 98.06 66 GLU B CA 1
ATOM 5580 C C . GLU B 1 66 ? -23.984 13.781 24.156 1 98.06 66 GLU B C 1
ATOM 5582 O O . GLU B 1 66 ? -24.047 15.008 24.25 1 98.06 66 GLU B O 1
ATOM 5587 N N . ALA B 1 67 ? -23.422 12.969 25.016 1 97.94 67 ALA B N 1
ATOM 5588 C CA . ALA B 1 67 ? -22.812 13.531 26.219 1 97.94 67 ALA B CA 1
ATOM 5589 C C . ALA B 1 67 ? -21.688 14.508 25.859 1 97.94 67 ALA B C 1
ATOM 5591 O O . ALA B 1 67 ? -21.547 15.562 26.469 1 97.94 67 ALA B O 1
ATOM 5592 N N . TYR B 1 68 ? -20.984 14.156 24.891 1 98.12 68 TYR B N 1
ATOM 5593 C CA . TYR B 1 68 ? -19.891 15 24.422 1 98.12 68 TYR B CA 1
ATOM 5594 C C . TYR B 1 68 ? -20.406 16.328 23.875 1 98.12 68 TYR B C 1
ATOM 5596 O O . TYR B 1 68 ? -19.922 17.391 24.25 1 98.12 68 TYR B O 1
ATOM 5604 N N . LEU B 1 69 ? -21.375 16.266 22.984 1 98.44 69 LEU B N 1
ATOM 5605 C CA . LEU B 1 69 ? -21.922 17.469 22.375 1 98.44 69 LEU B CA 1
ATOM 5606 C C . LEU B 1 69 ? -22.516 18.391 23.422 1 98.44 69 LEU B C 1
ATOM 5608 O O . LEU B 1 69 ? -22.344 19.609 23.359 1 98.44 69 LEU B O 1
ATOM 5612 N N . ARG B 1 70 ? -23.219 17.828 24.406 1 98.06 70 ARG B N 1
ATOM 5613 C CA . ARG B 1 70 ? -23.797 18.609 25.484 1 98.06 70 ARG B CA 1
ATOM 5614 C C . ARG B 1 70 ? -22.719 19.297 26.312 1 98.06 70 ARG B C 1
ATOM 5616 O O . ARG B 1 70 ? -22.859 20.453 26.719 1 98.06 70 ARG B O 1
ATOM 5623 N N . SER B 1 71 ? -21.672 18.562 26.516 1 97.38 71 SER B N 1
ATOM 5624 C CA . SER B 1 71 ? -20.578 19.094 27.344 1 97.38 71 SER B CA 1
ATOM 5625 C C . SER B 1 71 ? -19.875 20.25 26.641 1 97.38 71 SER B C 1
ATOM 5627 O O . SER B 1 71 ? -19.266 21.094 27.297 1 97.38 71 SER B O 1
ATOM 5629 N N . GLN B 1 72 ? -19.984 20.344 25.344 1 97.88 72 GLN B N 1
ATOM 5630 C CA . GLN B 1 72 ? -19.266 21.359 24.578 1 97.88 72 GLN B CA 1
ATOM 5631 C C . GLN B 1 72 ? -20.125 22.594 24.359 1 97.88 72 GLN B C 1
ATOM 5633 O O . GLN B 1 72 ? -19.641 23.609 23.875 1 97.88 72 GLN B O 1
ATOM 5638 N N . GLN B 1 73 ? -21.422 22.516 24.641 1 98.44 73 GLN B N 1
ATOM 5639 C CA . GLN B 1 73 ? -22.266 23.703 24.547 1 98.44 73 GLN B CA 1
ATOM 5640 C C . GLN B 1 73 ? -21.875 24.75 25.578 1 98.44 73 GLN B C 1
ATOM 5642 O O . GLN B 1 73 ? -21.578 24.422 26.734 1 98.44 73 GLN B O 1
ATOM 5647 N N . ARG B 1 74 ? -21.844 26 25.156 1 97.81 74 ARG B N 1
ATOM 5648 C CA . ARG B 1 74 ? -21.438 27.078 26.047 1 97.81 74 ARG B CA 1
ATOM 5649 C C . ARG B 1 74 ? -22.656 27.797 26.625 1 97.81 74 ARG B C 1
ATOM 5651 O O . ARG B 1 74 ? -23.797 27.484 26.281 1 97.81 74 ARG B O 1
ATOM 5658 N N . GLU B 1 75 ? -22.359 28.828 27.422 1 96.38 75 GLU B N 1
ATOM 5659 C CA . GLU B 1 75 ? -23.406 29.531 28.141 1 96.38 75 GLU B CA 1
ATOM 5660 C C . GLU B 1 75 ? -24.312 30.281 27.172 1 96.38 75 GLU B C 1
ATOM 5662 O O . GLU B 1 75 ? -25.516 30.422 27.422 1 96.38 75 GLU B O 1
ATOM 5667 N N . HIS B 1 76 ? -23.797 30.703 26.078 1 96.12 76 HIS B N 1
ATOM 5668 C CA . HIS B 1 76 ? -24.594 31.438 25.109 1 96.12 76 HIS B CA 1
ATOM 5669 C C . HIS B 1 76 ? -25.5 30.516 24.312 1 96.12 76 HIS B C 1
ATOM 5671 O O . HIS B 1 76 ? -26.297 30.969 23.484 1 96.12 76 HIS B O 1
ATOM 5677 N N . GLY B 1 77 ? -25.344 29.234 24.469 1 97.56 77 GLY B N 1
ATOM 5678 C CA . GLY B 1 77 ? -26.266 28.266 23.875 1 97.56 77 GLY B CA 1
ATOM 5679 C C . GLY B 1 77 ? -25.688 27.578 22.641 1 97.56 77 GLY B C 1
ATOM 5680 O O . GLY B 1 77 ? -26.156 26.516 22.25 1 97.56 77 GLY B O 1
ATOM 5681 N N . GLY B 1 78 ? -24.75 28.219 22 1 97.94 78 GLY B N 1
ATOM 5682 C CA . GLY B 1 78 ? -24.156 27.656 20.797 1 97.94 78 GLY B CA 1
ATOM 5683 C C . GLY B 1 78 ? -22.875 26.906 21.047 1 97.94 78 GLY B C 1
ATOM 5684 O O . GLY B 1 78 ? -22.547 26.594 22.203 1 97.94 78 GLY B O 1
ATOM 5685 N N . TRP B 1 79 ? -22.234 26.438 20.078 1 98.5 79 TRP B N 1
ATOM 5686 C CA . TRP B 1 79 ? -20.938 25.75 20.094 1 98.5 79 TRP B CA 1
ATOM 5687 C C . TRP B 1 79 ? -19.891 26.594 19.391 1 98.5 79 TRP B C 1
ATOM 5689 O O . TRP B 1 79 ? -20.203 27.391 18.5 1 98.5 79 TRP B O 1
ATOM 5699 N N . GLU B 1 80 ? -18.688 26.375 19.766 1 97.5 80 GLU B N 1
ATOM 5700 C CA . GLU B 1 80 ? -17.594 27.25 19.328 1 97.5 80 GLU B CA 1
ATOM 5701 C C . GLU B 1 80 ? -16.812 26.625 18.188 1 97.5 80 GLU B C 1
ATOM 5703 O O . GLU B 1 80 ? -16.703 25.406 18.094 1 97.5 80 GLU B O 1
ATOM 5708 N N . LEU B 1 81 ? -16.281 27.469 17.281 1 95.44 81 LEU B N 1
ATOM 5709 C CA . LEU B 1 81 ? -15.344 27.078 16.234 1 95.44 81 LEU B CA 1
ATOM 5710 C C . LEU B 1 81 ? -13.953 26.859 16.828 1 95.44 81 LEU B C 1
ATOM 5712 O O . LEU B 1 81 ? -13.227 25.953 16.391 1 95.44 81 LEU B O 1
ATOM 5716 N N . PHE B 1 82 ? -13.547 27.672 17.672 1 96.31 82 PHE B N 1
ATOM 5717 C CA . PHE B 1 82 ? -12.352 27.562 18.484 1 96.31 82 PHE B CA 1
ATOM 5718 C C . PHE B 1 82 ? -12.586 28.141 19.875 1 96.31 82 PHE B C 1
ATOM 5720 O O . PHE B 1 82 ? -13.586 28.828 20.109 1 96.31 82 PHE B O 1
ATOM 5727 N N . TYR B 1 83 ? -11.711 27.891 20.766 1 95.38 83 TYR B N 1
ATOM 5728 C CA . TYR B 1 83 ? -11.906 28.219 22.172 1 95.38 83 TYR B CA 1
ATOM 5729 C C . TYR B 1 83 ? -12.219 29.688 22.359 1 95.38 83 TYR B C 1
ATOM 5731 O O . TYR B 1 83 ? -11.453 30.547 21.922 1 95.38 83 TYR B O 1
ATOM 5739 N N . ASP B 1 84 ? -13.312 30 22.906 1 94.25 84 ASP B N 1
ATOM 5740 C CA . ASP B 1 84 ? -13.734 31.312 23.359 1 94.25 84 ASP B CA 1
ATOM 5741 C C . ASP B 1 84 ? -14.023 32.25 22.188 1 94.25 84 ASP B C 1
ATOM 5743 O O . ASP B 1 84 ? -13.711 33.438 22.25 1 94.25 84 ASP B O 1
ATOM 5747 N N . ASP B 1 85 ? -14.531 31.766 21.125 1 95.06 85 ASP B N 1
ATOM 5748 C CA . ASP B 1 85 ? -14.812 32.594 19.969 1 95.06 85 ASP B CA 1
ATOM 5749 C C . ASP B 1 85 ? -16.219 33.188 20.047 1 95.06 85 ASP B C 1
ATOM 5751 O O . ASP B 1 85 ? -16.625 33.938 19.172 1 95.06 85 ASP B O 1
ATOM 5755 N N . GLY B 1 86 ? -16.984 32.844 21.016 1 95.31 86 GLY B N 1
ATOM 5756 C CA . GLY B 1 86 ? -18.328 33.406 21.203 1 95.31 86 GLY B CA 1
ATOM 5757 C C . GLY B 1 86 ? -19.391 32.594 20.5 1 95.31 86 GLY B C 1
ATOM 5758 O O . GLY B 1 86 ? -20.578 32.969 20.5 1 95.31 86 GLY B O 1
ATOM 5759 N N . GLY B 1 87 ? -18.984 31.484 19.906 1 96.62 87 GLY B N 1
ATOM 5760 C CA . GLY B 1 87 ? -19.938 30.625 19.219 1 96.62 87 GLY B CA 1
ATOM 5761 C C . GLY B 1 87 ? -20.031 30.906 17.719 1 96.62 87 GLY B C 1
ATOM 5762 O O . GLY B 1 87 ? -19.938 32.062 17.297 1 96.62 87 GLY B O 1
ATOM 5763 N N . GLU B 1 88 ? -20.25 29.875 16.953 1 96.44 88 GLU B N 1
ATOM 5764 C CA . GLU B 1 88 ? -20.328 29.984 15.5 1 96.44 88 GLU B CA 1
ATOM 5765 C C . GLU B 1 88 ? -21.609 29.328 14.961 1 96.44 88 GLU B C 1
ATOM 5767 O O . GLU B 1 88 ? -22 28.25 15.422 1 96.44 88 GLU B O 1
ATOM 5772 N N . LEU B 1 89 ? -22.234 29.969 14.039 1 97 89 LEU B N 1
ATOM 5773 C CA . LEU B 1 89 ? -23.562 29.625 13.57 1 97 89 LEU B CA 1
ATOM 5774 C C . LEU B 1 89 ? -23.578 28.219 12.961 1 97 89 LEU B C 1
ATOM 5776 O O . LEU B 1 89 ? -24.344 27.359 13.383 1 97 89 LEU B O 1
ATOM 5780 N N . SER B 1 90 ? -22.75 27.922 11.938 1 96.44 90 SER B N 1
ATOM 5781 C CA . SER B 1 90 ? -22.75 26.656 11.234 1 96.44 90 SER B CA 1
ATOM 5782 C C . SER B 1 90 ? -22.406 25.5 12.172 1 96.44 90 SER B C 1
ATOM 5784 O O . SER B 1 90 ? -23.031 24.438 12.133 1 96.44 90 SER B O 1
ATOM 5786 N N . THR B 1 91 ? -21.391 25.703 13.047 1 97.75 91 THR B N 1
ATOM 5787 C CA . THR B 1 91 ? -20.984 24.703 14.039 1 97.75 91 THR B CA 1
ATOM 5788 C C . THR B 1 91 ? -22.156 24.359 14.961 1 97.75 91 THR B C 1
ATOM 5790 O O . THR B 1 91 ? -22.391 23.188 15.281 1 97.75 91 THR B O 1
ATOM 5793 N N . SER B 1 92 ? -22.891 25.375 15.305 1 98.69 92 SER B N 1
ATOM 5794 C CA . SER B 1 92 ? -24.016 25.203 16.203 1 98.69 92 SER B CA 1
ATOM 5795 C C . SER B 1 92 ? -25.172 24.469 15.523 1 98.69 92 SER B C 1
ATOM 5797 O O . SER B 1 92 ? -25.812 23.609 16.125 1 98.69 92 SER B O 1
ATOM 5799 N N . VAL B 1 93 ? -25.406 24.797 14.273 1 98.31 93 VAL B N 1
ATOM 5800 C CA . VAL B 1 93 ? -26.453 24.109 13.516 1 98.31 93 VAL B CA 1
ATOM 5801 C C . VAL B 1 93 ? -26.094 22.625 13.359 1 98.31 93 VAL B C 1
ATOM 5803 O O . VAL B 1 93 ? -26.953 21.766 13.484 1 98.31 93 VAL B O 1
ATOM 5806 N N . GLU B 1 94 ? -24.859 22.344 13.086 1 98.25 94 GLU B N 1
ATOM 5807 C CA . GLU B 1 94 ? -24.406 20.969 12.898 1 98.25 94 GLU B CA 1
ATOM 5808 C C . GLU B 1 94 ? -24.5 20.172 14.203 1 98.25 94 GLU B C 1
ATOM 5810 O O . GLU B 1 94 ? -24.891 19 14.203 1 98.25 94 GLU B O 1
ATOM 5815 N N . ALA B 1 95 ? -24.109 20.797 15.305 1 98.62 95 ALA B N 1
ATOM 5816 C CA . ALA B 1 95 ? -24.266 20.156 16.609 1 98.62 95 ALA B CA 1
ATOM 5817 C C . ALA B 1 95 ? -25.734 19.875 16.922 1 98.62 95 ALA B C 1
ATOM 5819 O O . ALA B 1 95 ? -26.078 18.797 17.406 1 98.62 95 ALA B O 1
ATOM 5820 N N . TYR B 1 96 ? -26.594 20.875 16.656 1 98.69 96 TYR B N 1
ATOM 5821 C CA . TYR B 1 96 ? -28.031 20.719 16.844 1 98.69 96 TYR B CA 1
ATOM 5822 C C . TYR B 1 96 ? -28.578 19.562 16.031 1 98.69 96 TYR B C 1
ATOM 5824 O O . TYR B 1 96 ? -29.328 18.734 16.547 1 98.69 96 TYR B O 1
ATOM 5832 N N . MET B 1 97 ? -28.172 19.516 14.781 1 98.25 97 MET B N 1
ATOM 5833 C CA . MET B 1 97 ? -28.578 18.422 13.906 1 98.25 97 MET B CA 1
ATOM 5834 C C . MET B 1 97 ? -28.188 17.062 14.5 1 98.25 97 MET B C 1
ATOM 5836 O O . MET B 1 97 ? -29.016 16.141 14.539 1 98.25 97 MET B O 1
ATOM 5840 N N . ALA B 1 98 ? -26.953 16.938 14.953 1 98.38 98 ALA B N 1
ATOM 5841 C CA . ALA B 1 98 ? -26.469 15.672 15.5 1 98.38 98 ALA B CA 1
ATOM 5842 C C . ALA B 1 98 ? -27.266 15.266 16.734 1 98.38 98 ALA B C 1
ATOM 5844 O O . ALA B 1 98 ? -27.609 14.094 16.906 1 98.38 98 ALA B O 1
ATOM 5845 N N . LEU B 1 99 ? -27.531 16.25 17.594 1 98.5 99 LEU B N 1
ATOM 5846 C CA . LEU B 1 99 ? -28.312 15.961 18.797 1 98.5 99 LEU B CA 1
ATOM 5847 C C . LEU B 1 99 ? -29.719 15.508 18.438 1 98.5 99 LEU B C 1
ATOM 5849 O O . LEU B 1 99 ? -30.25 14.578 19.047 1 98.5 99 LEU B O 1
ATOM 5853 N N . ARG B 1 100 ? -30.328 16.141 17.453 1 98 100 ARG B N 1
ATOM 5854 C CA . ARG B 1 100 ? -31.641 15.711 16.969 1 98 100 ARG B CA 1
ATOM 5855 C C . ARG B 1 100 ? -31.578 14.297 16.406 1 98 100 ARG B C 1
ATOM 5857 O O . ARG B 1 100 ? -32.5 13.492 16.641 1 98 100 ARG B O 1
ATOM 5864 N N . LEU B 1 101 ? -30.562 14.008 15.648 1 97.5 101 LEU B N 1
ATOM 5865 C CA . LEU B 1 101 ? -30.375 12.688 15.062 1 97.5 101 LEU B CA 1
ATOM 5866 C C . LEU B 1 101 ? -30.203 11.625 16.141 1 97.5 101 LEU B C 1
ATOM 5868 O O . LEU B 1 101 ? -30.5 10.445 15.922 1 97.5 101 LEU B O 1
ATOM 5872 N N . LEU B 1 102 ? -29.719 12.055 17.281 1 97.19 102 LEU B N 1
ATOM 5873 C CA . LEU B 1 102 ? -29.484 11.141 18.391 1 97.19 102 LEU B CA 1
ATOM 5874 C C . LEU B 1 102 ? -30.719 11.016 19.281 1 97.19 102 LEU B C 1
ATOM 5876 O O . LEU B 1 102 ? -30.688 10.328 20.297 1 97.19 102 LEU B O 1
ATOM 5880 N N . GLY B 1 103 ? -31.812 11.773 18.938 1 95.5 103 GLY B N 1
ATOM 5881 C CA . GLY B 1 103 ? -33.094 11.578 19.594 1 95.5 103 GLY B CA 1
ATOM 5882 C C . GLY B 1 103 ? -33.406 12.641 20.625 1 95.5 103 GLY B C 1
ATOM 5883 O O . GLY B 1 103 ? -34.406 12.547 21.344 1 95.5 103 GLY B O 1
ATOM 5884 N N . VAL B 1 104 ? -32.656 13.656 20.734 1 97.44 104 VAL B N 1
ATOM 5885 C CA . VAL B 1 104 ? -32.906 14.75 21.672 1 97.44 104 VAL B CA 1
ATOM 5886 C C . VAL B 1 104 ? -34.031 15.617 21.141 1 97.44 104 VAL B C 1
ATOM 5888 O O . VAL B 1 104 ? -33.938 16.172 20.031 1 97.44 104 VAL B O 1
ATOM 5891 N N . PRO B 1 105 ? -35.062 15.742 21.859 1 96.56 105 PRO B N 1
ATOM 5892 C CA . PRO B 1 105 ? -36.188 16.531 21.359 1 96.56 105 PRO B CA 1
ATOM 5893 C C . PRO B 1 105 ? -35.906 18.016 21.312 1 96.56 105 PRO B C 1
ATOM 5895 O O . PRO B 1 105 ? -35.094 18.531 22.109 1 96.56 105 PRO B O 1
ATOM 5898 N N . PRO B 1 106 ? -36.562 18.75 20.406 1 96.69 106 PRO B N 1
ATOM 5899 C CA . PRO B 1 106 ? -36.344 20.188 20.281 1 96.69 106 PRO B CA 1
ATOM 5900 C C . PRO B 1 106 ? -36.781 20.953 21.531 1 96.69 106 PRO B C 1
ATOM 5902 O O . PRO B 1 106 ? -36.406 22.125 21.703 1 96.69 106 PRO B O 1
ATOM 5905 N N . THR B 1 107 ? -37.562 20.344 22.422 1 96.94 107 THR B N 1
ATOM 5906 C CA . THR B 1 107 ? -38.062 20.984 23.625 1 96.94 107 THR B CA 1
ATOM 5907 C C . THR B 1 107 ? -37.062 20.859 24.781 1 96.94 107 THR B C 1
ATOM 5909 O O . THR B 1 107 ? -37.25 21.453 25.844 1 96.94 107 THR B O 1
ATOM 5912 N N . ASP B 1 108 ? -36.031 20.109 24.547 1 97.56 108 ASP B N 1
ATOM 5913 C CA . ASP B 1 108 ? -35 20 25.547 1 97.56 108 ASP B CA 1
ATOM 5914 C C . ASP B 1 108 ? -34.375 21.359 25.859 1 97.56 108 ASP B C 1
ATOM 5916 O O . ASP B 1 108 ? -34.156 22.156 24.953 1 97.56 108 ASP B O 1
ATOM 5920 N N . PRO B 1 109 ? -34.125 21.625 27.109 1 97.5 109 PRO B N 1
ATOM 5921 C CA . PRO B 1 109 ? -33.625 22.938 27.5 1 97.5 109 PRO B CA 1
ATOM 5922 C C . PRO B 1 109 ? -32.344 23.312 26.734 1 97.5 109 PRO B C 1
ATOM 5924 O O . PRO B 1 109 ? -32.188 24.469 26.328 1 97.5 109 PRO B O 1
ATOM 5927 N N . ALA B 1 110 ? -31.453 22.422 26.594 1 97.56 110 ALA B N 1
ATOM 5928 C CA . ALA B 1 110 ? -30.219 22.688 25.844 1 97.56 110 ALA B CA 1
ATOM 5929 C C . ALA B 1 110 ? -30.531 23.031 24.391 1 97.56 110 ALA B C 1
ATOM 5931 O O . ALA B 1 110 ? -29.875 23.875 23.797 1 97.56 110 ALA B O 1
ATOM 5932 N N . MET B 1 111 ? -31.531 22.406 23.828 1 98.31 111 MET B N 1
ATOM 5933 C CA . MET B 1 111 ? -31.906 22.641 22.438 1 98.31 111 MET B CA 1
ATOM 5934 C C . MET B 1 111 ? -32.594 23.984 22.297 1 98.31 111 MET B C 1
ATOM 5936 O O . MET B 1 111 ? -32.406 24.688 21.297 1 98.31 111 MET B O 1
ATOM 5940 N N . LEU B 1 112 ? -33.375 24.312 23.312 1 98.12 112 LEU B N 1
ATOM 5941 C CA . LEU B 1 112 ? -34.031 25.625 23.281 1 98.12 112 LEU B CA 1
ATOM 5942 C C . LEU B 1 112 ? -33 26.75 23.312 1 98.12 112 LEU B C 1
ATOM 5944 O O . LEU B 1 112 ? -33.156 27.719 22.578 1 98.12 112 LEU B O 1
ATOM 5948 N N . LYS B 1 113 ? -32.094 26.609 24.125 1 98.19 113 LYS B N 1
ATOM 5949 C CA . LYS B 1 113 ? -31 27.594 24.203 1 98.19 113 LYS B CA 1
ATOM 5950 C C . LYS B 1 113 ? -30.234 27.672 22.891 1 98.19 113 LYS B C 1
ATOM 5952 O O . LYS B 1 113 ? -29.891 28.766 22.438 1 98.19 113 LYS B O 1
ATOM 5957 N N . ALA B 1 114 ? -29.969 26.578 22.328 1 98.56 114 ALA B N 1
ATOM 5958 C CA . ALA B 1 114 ? -29.266 26.516 21.047 1 98.56 114 ALA B CA 1
ATOM 5959 C C . ALA B 1 114 ? -30.094 27.156 19.938 1 98.56 114 ALA B C 1
ATOM 5961 O O . ALA B 1 114 ? -29.562 27.891 19.094 1 98.56 114 ALA B O 1
ATOM 5962 N N . ARG B 1 115 ? -31.375 26.844 19.922 1 98.44 115 ARG B N 1
ATOM 5963 C CA . ARG B 1 115 ? -32.281 27.406 18.922 1 98.44 115 ARG B CA 1
ATOM 5964 C C . ARG B 1 115 ? -32.281 28.922 18.984 1 98.44 115 ARG B C 1
ATOM 5966 O O . ARG B 1 115 ? -32.219 29.594 17.953 1 98.44 115 ARG B O 1
ATOM 5973 N N . LYS B 1 116 ? -32.344 29.422 20.172 1 98.25 116 LYS B N 1
ATOM 5974 C CA . LYS B 1 116 ? -32.312 30.875 20.344 1 98.25 116 LYS B CA 1
ATOM 5975 C C . LYS B 1 116 ? -31.031 31.453 19.766 1 98.25 116 LYS B C 1
ATOM 5977 O O . LYS B 1 116 ? -31.062 32.438 19.016 1 98.25 116 LYS B O 1
ATOM 5982 N N . PHE B 1 117 ? -29.906 30.891 20.109 1 98.12 117 PHE B N 1
ATOM 5983 C CA . PHE B 1 117 ? -28.609 31.312 19.609 1 98.12 117 PHE B CA 1
ATOM 5984 C C . PHE B 1 117 ? -28.594 31.297 18.078 1 98.12 117 PHE B C 1
ATOM 5986 O O . PHE B 1 117 ? -28.125 32.25 17.453 1 98.12 117 PHE B O 1
ATOM 5993 N N . ILE B 1 118 ? -29.094 30.25 17.406 1 98.56 118 ILE B N 1
ATOM 5994 C CA . ILE B 1 118 ? -29.047 30.031 15.969 1 98.56 118 ILE B CA 1
ATOM 5995 C C . ILE B 1 118 ? -29.953 31.031 15.266 1 98.56 118 ILE B C 1
ATOM 5997 O O . ILE B 1 118 ? -29.547 31.672 14.289 1 98.56 118 ILE B O 1
ATOM 6001 N N . LEU B 1 119 ? -31.141 31.25 15.789 1 97.75 119 LEU B N 1
ATOM 6002 C CA . LEU B 1 119 ? -32.094 32.156 15.156 1 97.75 119 LEU B CA 1
ATOM 6003 C C . LEU B 1 119 ? -31.625 33.594 15.219 1 97.75 119 LEU B C 1
ATOM 6005 O O . LEU B 1 119 ? -31.828 34.344 14.266 1 97.75 119 LEU B O 1
ATOM 6009 N N . GLU B 1 120 ? -31.016 33.969 16.266 1 97.31 120 GLU B N 1
ATOM 6010 C CA . GLU B 1 120 ? -30.484 35.312 16.422 1 97.31 120 GLU B CA 1
ATOM 6011 C C . GLU B 1 120 ? -29.391 35.594 15.398 1 97.31 120 GLU B C 1
ATOM 6013 O O . GLU B 1 120 ? -29.078 36.75 15.125 1 97.31 120 GLU B O 1
ATOM 6018 N N . ARG B 1 121 ? -28.859 34.625 14.82 1 96.38 121 ARG B N 1
ATOM 6019 C CA . ARG B 1 121 ? -27.734 34.781 13.898 1 96.38 121 ARG B CA 1
ATOM 6020 C C . ARG B 1 121 ? -28.156 34.438 12.469 1 96.38 121 ARG B C 1
ATOM 6022 O O . ARG B 1 121 ? -27.297 34.219 11.602 1 96.38 121 ARG B O 1
ATOM 6029 N N . GLY B 1 122 ? -29.375 34.281 12.211 1 94.75 122 GLY B N 1
ATOM 6030 C CA . GLY B 1 122 ? -29.891 34.188 10.859 1 94.75 122 GLY B CA 1
ATOM 6031 C C . GLY B 1 122 ? -30.344 32.812 10.484 1 94.75 122 GLY B C 1
ATOM 6032 O O . GLY B 1 122 ? -30.953 32.594 9.43 1 94.75 122 GLY B O 1
ATOM 6033 N N . GLY B 1 123 ? -30.016 31.766 11.258 1 96.25 123 GLY B N 1
ATOM 6034 C CA . GLY B 1 123 ? -30.547 30.422 11.055 1 96.25 123 GLY B CA 1
ATOM 6035 C C . GLY B 1 123 ? -29.844 29.656 9.945 1 96.25 123 GLY B C 1
ATOM 6036 O O . GLY B 1 123 ? -28.734 30.016 9.555 1 96.25 123 GLY B O 1
ATOM 6037 N N . ILE B 1 124 ? -30.469 28.609 9.43 1 95.69 124 ILE B N 1
ATOM 6038 C CA . ILE B 1 124 ? -29.922 27.672 8.461 1 95.69 124 ILE B CA 1
ATOM 6039 C C . ILE B 1 124 ? -29.547 28.422 7.18 1 95.69 124 ILE B C 1
ATOM 6041 O O . ILE B 1 124 ? -28.516 28.141 6.57 1 95.69 124 ILE B O 1
ATOM 6045 N N . SER B 1 125 ? -30.25 29.406 6.82 1 92 125 SER B N 1
ATOM 6046 C CA . SER B 1 125 ? -30.078 30.109 5.551 1 92 125 SER B CA 1
ATOM 6047 C C . SER B 1 125 ? -28.75 30.859 5.512 1 92 125 SER B C 1
ATOM 6049 O O . SER B 1 125 ? -28.234 31.172 4.434 1 92 125 SER B O 1
ATOM 6051 N N . ARG B 1 126 ? -28.172 31.094 6.648 1 92.5 126 ARG B N 1
ATOM 6052 C CA . ARG B 1 126 ? -26.938 31.875 6.707 1 92.5 126 ARG B CA 1
ATOM 6053 C C . ARG B 1 126 ? -25.734 31 7.016 1 92.5 126 ARG B C 1
ATOM 6055 O O . ARG B 1 126 ? -24.625 31.5 7.238 1 92.5 126 ARG B O 1
ATOM 6062 N N . THR B 1 127 ? -25.938 29.734 7.043 1 92.88 127 THR B N 1
ATOM 6063 C CA . THR B 1 127 ? -24.859 28.812 7.348 1 92.88 127 THR B CA 1
ATOM 6064 C C . THR B 1 127 ? -23.953 28.625 6.133 1 92.88 127 THR B C 1
ATOM 6066 O O . THR B 1 127 ? -24.266 29.109 5.039 1 92.88 127 THR B O 1
ATOM 6069 N N . ARG B 1 128 ? -22.781 28.016 6.367 1 88.69 128 ARG B N 1
ATOM 6070 C CA . ARG B 1 128 ? -21.844 27.688 5.305 1 88.69 128 ARG B CA 1
ATOM 6071 C C . ARG B 1 128 ? -22.406 26.625 4.367 1 88.69 128 ARG B C 1
ATOM 6073 O O . ARG B 1 128 ? -23.297 25.859 4.75 1 88.69 128 ARG B O 1
ATOM 6080 N N . ILE B 1 129 ? -21.859 26.516 3.219 1 85.06 129 ILE B N 1
ATOM 6081 C CA . ILE B 1 129 ? -22.375 25.656 2.158 1 85.06 129 ILE B CA 1
ATOM 6082 C C . ILE B 1 129 ? -22.281 24.188 2.586 1 85.06 129 ILE B C 1
ATOM 6084 O O . ILE B 1 129 ? -23.156 23.391 2.27 1 85.06 129 ILE B O 1
ATOM 6088 N N . PHE B 1 130 ? -21.25 23.781 3.25 1 89.5 130 PHE B N 1
ATOM 6089 C CA . PHE B 1 130 ? -21.094 22.391 3.648 1 89.5 130 PHE B CA 1
ATOM 6090 C C . PHE B 1 130 ? -22.156 22 4.668 1 89.5 130 PHE B C 1
ATOM 6092 O O . PHE B 1 130 ? -22.609 20.859 4.684 1 89.5 130 PHE B O 1
ATOM 6099 N N . THR B 1 131 ? -22.469 22.906 5.539 1 94.44 131 THR B N 1
ATOM 6100 C CA . THR B 1 131 ? -23.578 22.656 6.465 1 94.44 131 THR B CA 1
ATOM 6101 C C . THR B 1 131 ? -24.875 22.438 5.699 1 94.44 131 THR B C 1
ATOM 6103 O O . THR B 1 131 ? -25.609 21.484 5.977 1 94.44 131 THR B O 1
ATOM 6106 N N . LYS B 1 132 ? -25.141 23.312 4.738 1 93.56 132 LYS B N 1
ATOM 6107 C CA . LYS B 1 132 ? -26.344 23.203 3.91 1 93.56 132 LYS B CA 1
ATOM 6108 C C . LYS B 1 132 ? -26.344 21.875 3.143 1 93.56 132 LYS B C 1
ATOM 6110 O O . LYS B 1 132 ? -27.391 21.234 3.006 1 93.56 132 LYS B O 1
ATOM 6115 N N . LEU B 1 133 ? -25.188 21.516 2.652 1 93.31 133 LEU B N 1
ATOM 6116 C CA . LEU B 1 133 ? -25.062 20.25 1.946 1 93.31 133 LEU B CA 1
ATOM 6117 C C . LEU B 1 133 ? -25.422 19.078 2.857 1 93.31 133 LEU B C 1
ATOM 6119 O O . LEU B 1 133 ? -26.172 18.188 2.457 1 93.31 133 LEU B O 1
ATOM 6123 N N . HIS B 1 134 ? -24.938 19.031 4.074 1 96.5 134 HIS B N 1
ATOM 6124 C CA . HIS B 1 134 ? -25.219 17.969 5.027 1 96.5 134 HIS B CA 1
ATOM 6125 C C . HIS B 1 134 ? -26.719 17.906 5.352 1 96.5 134 HIS B C 1
ATOM 6127 O O . HIS B 1 134 ? -27.281 16.828 5.477 1 96.5 134 HIS B O 1
ATOM 6133 N N . LEU B 1 135 ? -27.266 19.109 5.438 1 97.12 135 LEU B N 1
ATOM 6134 C CA . LEU B 1 135 ? -28.703 19.172 5.727 1 97.12 135 LEU B CA 1
ATOM 6135 C C . LEU B 1 135 ? -29.516 18.688 4.531 1 97.12 135 LEU B C 1
ATOM 6137 O O . LEU B 1 135 ? -30.562 18.062 4.703 1 97.12 135 LEU B O 1
ATOM 6141 N N . ALA B 1 136 ? -29.016 18.969 3.363 1 96.06 136 ALA B N 1
ATOM 6142 C CA . ALA B 1 136 ? -29.719 18.531 2.152 1 96.06 136 ALA B CA 1
ATOM 6143 C C . ALA B 1 136 ? -29.734 17.016 2.041 1 96.06 136 ALA B C 1
ATOM 6145 O O . ALA B 1 136 ? -30.688 16.438 1.521 1 96.06 136 ALA B O 1
ATOM 6146 N N . LEU B 1 137 ? -28.734 16.359 2.529 1 97.75 137 LEU B N 1
ATOM 6147 C CA . LEU B 1 137 ? -28.594 14.906 2.461 1 97.75 137 LEU B CA 1
ATOM 6148 C C . LEU B 1 137 ? -29.734 14.219 3.197 1 97.75 137 LEU B C 1
ATOM 6150 O O . LEU B 1 137 ? -30.031 13.047 2.945 1 97.75 137 LEU B O 1
ATOM 6154 N N . ILE B 1 138 ? -30.359 14.93 4.145 1 97.5 138 ILE B N 1
ATOM 6155 C CA . ILE B 1 138 ? -31.406 14.297 4.953 1 97.5 138 ILE B CA 1
ATOM 6156 C C . ILE B 1 138 ? -32.688 15.102 4.84 1 97.5 138 ILE B C 1
ATOM 6158 O O . ILE B 1 138 ? -33.562 15.008 5.711 1 97.5 138 ILE B O 1
ATOM 6162 N N . GLY B 1 139 ? -32.75 16.016 3.881 1 95.94 139 GLY B N 1
ATOM 6163 C CA . GLY B 1 139 ? -34 16.688 3.527 1 95.94 139 GLY B CA 1
ATOM 6164 C C . GLY B 1 139 ? -34.281 17.906 4.387 1 95.94 139 GLY B C 1
ATOM 6165 O O . GLY B 1 139 ? -35.406 18.422 4.387 1 95.94 139 GLY B O 1
ATOM 6166 N N . CYS B 1 140 ? -33.344 18.344 5.125 1 96.44 140 CYS B N 1
ATOM 6167 C CA . CYS B 1 140 ? -33.562 19.5 5.992 1 96.44 140 CYS B CA 1
ATOM 6168 C C . CYS B 1 140 ? -33.188 20.797 5.27 1 96.44 140 CYS B C 1
ATOM 6170 O O . CYS B 1 140 ? -33.375 21.891 5.816 1 96.44 140 CYS B O 1
ATOM 6172 N N . TYR B 1 141 ? -32.688 20.703 4.129 1 94.81 141 TYR B N 1
ATOM 6173 C CA . TYR B 1 141 ? -32.406 21.797 3.203 1 94.81 141 TYR B CA 1
ATOM 6174 C C . TYR B 1 141 ? -32.656 21.359 1.763 1 94.81 141 TYR B C 1
ATOM 6176 O O . TYR B 1 141 ? -32.594 20.172 1.451 1 94.81 141 TYR B O 1
ATOM 6184 N N . SER B 1 142 ? -32.938 22.312 0.897 1 92.56 142 SER B N 1
ATOM 6185 C CA . SER B 1 142 ? -33.219 21.969 -0.49 1 92.56 142 SER B CA 1
ATOM 6186 C C . SER B 1 142 ? -31.938 21.875 -1.312 1 92.56 142 SER B C 1
ATOM 6188 O O . SER B 1 142 ? -31.062 22.719 -1.197 1 92.56 142 SER B O 1
ATOM 6190 N N . TRP B 1 143 ? -31.828 20.844 -2.152 1 90.69 143 TRP B N 1
ATOM 6191 C CA . TRP B 1 143 ? -30.703 20.672 -3.055 1 90.69 143 TRP B CA 1
ATOM 6192 C C . TRP B 1 143 ? -30.609 21.828 -4.047 1 90.69 143 TRP B C 1
ATOM 6194 O O . TRP B 1 143 ? -29.562 22.047 -4.664 1 90.69 143 TRP B O 1
ATOM 6204 N N . GLN B 1 144 ? -31.641 22.578 -4.195 1 86.12 144 GLN B N 1
ATOM 6205 C CA . GLN B 1 144 ? -31.656 23.734 -5.098 1 86.12 144 GLN B CA 1
ATOM 6206 C C . GLN B 1 144 ? -30.688 24.812 -4.625 1 86.12 144 GLN B C 1
ATOM 6208 O O . GLN B 1 144 ? -30.219 25.625 -5.422 1 86.12 144 GLN B O 1
ATOM 6213 N N . GLY B 1 145 ? -30.453 24.797 -3.354 1 84.38 145 GLY B N 1
ATOM 6214 C CA . GLY B 1 145 ? -29.547 25.797 -2.799 1 84.38 145 GLY B CA 1
ATOM 6215 C C . GLY B 1 145 ? -28.094 25.359 -2.82 1 84.38 145 GLY B C 1
ATOM 6216 O O . GLY B 1 145 ? -27.219 26.078 -2.35 1 84.38 145 GLY B O 1
ATOM 6217 N N . ILE B 1 146 ? -27.812 24.203 -3.338 1 85.81 146 ILE B N 1
ATOM 6218 C CA . ILE B 1 146 ? -26.453 23.672 -3.391 1 85.81 146 ILE B CA 1
ATOM 6219 C C . ILE B 1 146 ? -25.906 23.812 -4.809 1 85.81 146 ILE B C 1
ATOM 6221 O O . ILE B 1 146 ? -26.578 23.484 -5.781 1 85.81 146 ILE B O 1
ATOM 6225 N N . PRO B 1 147 ? -24.672 24.297 -4.898 1 76.75 147 PRO B N 1
ATOM 6226 C CA . PRO B 1 147 ? -24.094 24.453 -6.23 1 76.75 147 PRO B CA 1
ATOM 6227 C C . PRO B 1 147 ? -23.922 23.109 -6.961 1 76.75 147 PRO B C 1
ATOM 6229 O O . PRO B 1 147 ? -23.672 22.094 -6.328 1 76.75 147 PRO B O 1
ATOM 6232 N N . SER B 1 148 ? -24.016 23.203 -8.297 1 75.94 148 SER B N 1
ATOM 6233 C CA . SER B 1 148 ? -23.828 22.016 -9.125 1 75.94 148 SER B CA 1
ATOM 6234 C C . SER B 1 148 ? -22.359 21.812 -9.508 1 75.94 148 SER B C 1
ATOM 6236 O O . SER B 1 148 ? -21.641 22.797 -9.727 1 75.94 148 SER B O 1
ATOM 6238 N N . LEU B 1 149 ? -21.938 20.578 -9.469 1 77.19 149 LEU B N 1
ATOM 6239 C CA . LEU B 1 149 ? -20.609 20.172 -9.906 1 77.19 149 LEU B CA 1
ATOM 6240 C C . LEU B 1 149 ? -20.688 19.094 -10.984 1 77.19 149 LEU B C 1
ATOM 6242 O O . LEU B 1 149 ? -20.969 17.922 -10.68 1 77.19 149 LEU B O 1
ATOM 6246 N N . PRO B 1 150 ? -20.391 19.422 -12.195 1 80 150 PRO B N 1
ATOM 6247 C CA . PRO B 1 150 ? -20.562 18.406 -13.242 1 80 150 PRO B CA 1
ATOM 6248 C C . PRO B 1 150 ? -19.469 17.328 -13.195 1 80 150 PRO B C 1
ATOM 6250 O O . PRO B 1 150 ? -18.281 17.641 -13.141 1 80 150 PRO B O 1
ATOM 6253 N N . PRO B 1 151 ? -19.875 16.094 -13.328 1 85.56 151 PRO B N 1
ATOM 6254 C CA . PRO B 1 151 ? -18.922 14.992 -13.188 1 85.56 151 PRO B CA 1
ATOM 6255 C C . PRO B 1 151 ? -17.906 14.945 -14.32 1 85.56 151 PRO B C 1
ATOM 6257 O O . PRO B 1 151 ? -16.828 14.344 -14.172 1 85.56 151 PRO B O 1
ATOM 6260 N N . TRP B 1 152 ? -18.156 15.523 -15.484 1 82.75 152 TRP B N 1
ATOM 6261 C CA . TRP B 1 152 ? -17.266 15.438 -16.625 1 82.75 152 TRP B CA 1
ATOM 6262 C C . TRP B 1 152 ? -15.945 16.156 -16.344 1 82.75 152 TRP B C 1
ATOM 6264 O O . TRP B 1 152 ? -14.969 16 -17.094 1 82.75 152 TRP B O 1
ATOM 6274 N N . VAL B 1 153 ? -15.875 16.953 -15.242 1 82.31 153 VAL B N 1
ATOM 6275 C CA . VAL B 1 153 ? -14.641 17.594 -14.805 1 82.31 153 VAL B CA 1
ATOM 6276 C C . VAL B 1 153 ? -13.547 16.562 -14.609 1 82.31 153 VAL B C 1
ATOM 6278 O O . VAL B 1 153 ? -12.359 16.844 -14.812 1 82.31 153 VAL B O 1
ATOM 6281 N N . MET B 1 154 ? -13.945 15.336 -14.375 1 88.12 154 MET B N 1
ATOM 6282 C CA . MET B 1 154 ? -13.008 14.242 -14.133 1 88.12 154 MET B CA 1
ATOM 6283 C C . MET B 1 154 ? -12.281 13.859 -15.422 1 88.12 154 MET B C 1
ATOM 6285 O O . MET B 1 154 ? -11.219 13.242 -15.375 1 88.12 154 MET B O 1
ATOM 6289 N N . LEU B 1 155 ? -12.859 14.203 -16.516 1 85.56 155 LEU B N 1
ATOM 6290 C CA . LEU B 1 155 ? -12.344 13.734 -17.797 1 85.56 155 LEU B CA 1
ATOM 6291 C C . LEU B 1 155 ? -11.414 14.773 -18.422 1 85.56 155 LEU B C 1
ATOM 6293 O O . LEU B 1 155 ? -10.805 14.523 -19.453 1 85.56 155 LEU B O 1
ATOM 6297 N N . LEU B 1 156 ? -11.305 15.891 -17.719 1 78.94 156 LEU B N 1
ATOM 6298 C CA . LEU B 1 156 ? -10.438 16.938 -18.266 1 78.94 156 LEU B CA 1
ATOM 6299 C C . LEU B 1 156 ? -8.977 16.5 -18.188 1 78.94 156 LEU B C 1
ATOM 6301 O O . LEU B 1 156 ? -8.516 15.984 -17.172 1 78.94 156 LEU B O 1
ATOM 6305 N N . PRO B 1 157 ? -8.281 16.688 -19.297 1 77.56 157 PRO B N 1
ATOM 6306 C CA . PRO B 1 157 ? -6.875 16.297 -19.312 1 77.56 157 PRO B CA 1
ATOM 6307 C C . PRO B 1 157 ? -6.008 17.141 -18.391 1 77.56 157 PRO B C 1
ATOM 6309 O O . PRO B 1 157 ? -6.406 18.25 -18 1 77.56 157 PRO B O 1
ATOM 6312 N N . GLU B 1 158 ? -4.836 16.719 -18.094 1 75.69 158 GLU B N 1
ATOM 6313 C CA . GLU B 1 158 ? -3.936 17.359 -17.141 1 75.69 158 GLU B CA 1
ATOM 6314 C C . GLU B 1 158 ? -3.385 18.656 -17.688 1 75.69 158 GLU B C 1
ATOM 6316 O O . GLU B 1 158 ? -3 19.547 -16.922 1 75.69 158 GLU B O 1
ATOM 6321 N N . ASN B 1 159 ? -3.414 18.766 -18.953 1 71.38 159 ASN B N 1
ATOM 6322 C CA . ASN B 1 159 ? -2.834 19.953 -19.562 1 71.38 159 ASN B CA 1
ATOM 6323 C C . ASN B 1 159 ? -3.895 21.016 -19.812 1 71.38 159 ASN B C 1
ATOM 6325 O O . ASN B 1 159 ? -3.58 22.109 -20.297 1 71.38 159 ASN B O 1
ATOM 6329 N N . PHE B 1 160 ? -5.074 20.75 -19.375 1 71.88 160 PHE B N 1
ATOM 6330 C CA . PHE B 1 160 ? -6.145 21.734 -19.516 1 71.88 160 PHE B CA 1
ATOM 6331 C C . PHE B 1 160 ? -6 22.844 -18.469 1 71.88 160 PHE B C 1
ATOM 6333 O O . PHE B 1 160 ? -5.32 22.656 -17.453 1 71.88 160 PHE B O 1
ATOM 6340 N N . PHE B 1 161 ? -6.508 23.969 -18.781 1 70.56 161 PHE B N 1
ATOM 6341 C CA . PHE B 1 161 ? -6.344 25.125 -17.922 1 70.56 161 PHE B CA 1
ATOM 6342 C C . PHE B 1 161 ? -6.895 24.859 -16.531 1 70.56 161 PHE B C 1
ATOM 6344 O O . PHE B 1 161 ? -6.453 25.469 -15.547 1 70.56 161 PHE B O 1
ATOM 6351 N N . PHE B 1 162 ? -7.895 23.922 -16.484 1 77.31 162 PHE B N 1
ATOM 6352 C CA . PHE B 1 162 ? -8.398 23.516 -15.172 1 77.31 162 PHE B CA 1
ATOM 6353 C C . PHE B 1 162 ? -8.602 22.016 -15.109 1 77.31 162 PHE B C 1
ATOM 6355 O O . PHE B 1 162 ? -9.109 21.406 -16.062 1 77.31 162 PHE B O 1
ATOM 6362 N N . ASN B 1 163 ? -8.055 21.453 -14.117 1 82.88 163 ASN B N 1
ATOM 6363 C CA . ASN B 1 163 ? -8.344 20.062 -13.742 1 82.88 163 ASN B CA 1
ATOM 6364 C C . ASN B 1 163 ? -8.281 19.859 -12.234 1 82.88 163 ASN B C 1
ATOM 6366 O O . ASN B 1 163 ? -7.914 20.781 -11.5 1 82.88 163 ASN B O 1
ATOM 6370 N N . ILE B 1 164 ? -8.68 18.797 -11.758 1 86.62 164 ILE B N 1
ATOM 6371 C CA . ILE B 1 164 ? -8.836 18.562 -10.32 1 86.62 164 ILE B CA 1
ATOM 6372 C C . ILE B 1 164 ? -7.484 18.672 -9.625 1 86.62 164 ILE B C 1
ATOM 6374 O O . ILE B 1 164 ? -7.418 18.891 -8.414 1 86.62 164 ILE B O 1
ATOM 6378 N N . TYR B 1 165 ? -6.355 18.594 -10.383 1 89.75 165 TYR B N 1
ATOM 6379 C CA . TYR B 1 165 ? -5.023 18.609 -9.789 1 89.75 165 TYR B CA 1
ATOM 6380 C C . TYR B 1 165 ? -4.527 20.047 -9.617 1 89.75 165 TYR B C 1
ATOM 6382 O O . TYR B 1 165 ? -3.436 20.266 -9.086 1 89.75 165 TYR B O 1
ATOM 6390 N N . GLU B 1 166 ? -5.375 20.984 -10 1 86.88 166 GLU B N 1
ATOM 6391 C CA . GLU B 1 166 ? -5.121 22.391 -9.695 1 86.88 166 GLU B CA 1
ATOM 6392 C C . GLU B 1 166 ? -5.664 22.766 -8.32 1 86.88 166 GLU B C 1
ATOM 6394 O O . GLU B 1 166 ? -5.34 23.828 -7.785 1 86.88 166 GLU B O 1
ATOM 6399 N N . MET B 1 167 ? -6.422 21.828 -7.812 1 87.38 167 MET B N 1
ATOM 6400 C CA . MET B 1 167 ? -6.957 22 -6.465 1 87.38 167 MET B CA 1
ATOM 6401 C C . MET B 1 167 ? -6 21.438 -5.422 1 87.38 167 MET B C 1
ATOM 6403 O O . MET B 1 167 ? -5.242 20.5 -5.715 1 87.38 167 MET B O 1
ATOM 6407 N N . SER B 1 168 ? -6.086 22.016 -4.27 1 89.12 168 SER B N 1
ATOM 6408 C CA . SER B 1 168 ? -5.297 21.453 -3.176 1 89.12 168 SER B CA 1
ATOM 6409 C C . SER B 1 168 ? -5.699 20.016 -2.881 1 89.12 168 SER B C 1
ATOM 6411 O O . SER B 1 168 ? -6.785 19.578 -3.271 1 89.12 168 SER B O 1
ATOM 6413 N N . SER B 1 169 ? -4.82 19.297 -2.242 1 89.38 169 SER B N 1
ATOM 6414 C CA . SER B 1 169 ? -5.07 17.891 -1.922 1 89.38 169 SER B CA 1
ATOM 6415 C C . SER B 1 169 ? -6.375 17.734 -1.146 1 89.38 169 SER B C 1
ATOM 6417 O O . SER B 1 169 ? -7.145 16.797 -1.407 1 89.38 169 SER B O 1
ATOM 6419 N N . TRP B 1 170 ? -6.621 18.562 -0.192 1 87.12 170 TRP B N 1
ATOM 6420 C CA . TRP B 1 170 ? -7.852 18.469 0.585 1 87.12 170 TRP B CA 1
ATOM 6421 C C . TRP B 1 170 ? -9.07 18.766 -0.285 1 87.12 170 TRP B C 1
ATOM 6423 O O . TRP B 1 170 ? -10.078 18.062 -0.201 1 87.12 170 TRP B O 1
ATOM 6433 N N . ALA B 1 171 ? -8.953 19.812 -1.043 1 87.31 171 ALA B N 1
ATOM 6434 C CA . ALA B 1 171 ? -10.07 20.203 -1.906 1 87.31 171 ALA B CA 1
ATOM 6435 C C . ALA B 1 171 ? -10.383 19.094 -2.914 1 87.31 171 ALA B C 1
ATOM 6437 O O . ALA B 1 171 ? -11.547 18.781 -3.152 1 87.31 171 ALA B O 1
ATOM 6438 N N . ARG B 1 172 ? -9.359 18.578 -3.467 1 90.69 172 ARG B N 1
ATOM 6439 C CA . ARG B 1 172 ? -9.508 17.531 -4.469 1 90.69 172 ARG B CA 1
ATOM 6440 C C . ARG B 1 172 ? -10.148 16.281 -3.865 1 90.69 172 ARG B C 1
ATOM 6442 O O . ARG B 1 172 ? -11.086 15.727 -4.441 1 90.69 172 ARG B O 1
ATOM 6449 N N . SER B 1 173 ? -9.719 15.875 -2.697 1 93 173 SER B N 1
ATOM 6450 C CA . SER B 1 173 ? -10.195 14.656 -2.045 1 93 173 SER B CA 1
ATOM 6451 C C . SER B 1 173 ? -11.633 14.82 -1.555 1 93 173 SER B C 1
ATOM 6453 O O . SER B 1 173 ? -12.328 13.828 -1.315 1 93 173 SER B O 1
ATOM 6455 N N . SER B 1 174 ? -12.062 16.031 -1.444 1 90 174 SER B N 1
ATOM 6456 C CA . SER B 1 174 ? -13.453 16.297 -1.075 1 90 174 SER B CA 1
ATOM 6457 C C . SER B 1 174 ? -14.32 16.5 -2.311 1 90 174 SER B C 1
ATOM 6459 O O . SER B 1 174 ? -15.453 16.016 -2.369 1 90 174 SER B O 1
ATOM 6461 N N . THR B 1 175 ? -13.758 17.172 -3.275 1 89 175 THR B N 1
ATOM 6462 C CA . THR B 1 175 ? -14.523 17.578 -4.453 1 89 175 THR B CA 1
ATOM 6463 C C . THR B 1 175 ? -14.859 16.375 -5.32 1 89 175 THR B C 1
ATOM 6465 O O . THR B 1 175 ? -15.984 16.25 -5.812 1 89 175 THR B O 1
ATOM 6468 N N . VAL B 1 176 ? -13.961 15.469 -5.516 1 93.62 176 VAL B N 1
ATOM 6469 C CA . VAL B 1 176 ? -14.156 14.336 -6.418 1 93.62 176 VAL B CA 1
ATOM 6470 C C . VAL B 1 176 ? -15.328 13.484 -5.934 1 93.62 176 VAL B C 1
ATOM 6472 O O . VAL B 1 176 ? -16.266 13.211 -6.688 1 93.62 176 VAL B O 1
ATOM 6475 N N . PRO B 1 177 ? -15.375 13.07 -4.684 1 96.25 177 PRO B N 1
ATOM 6476 C CA . PRO B 1 177 ? -16.547 12.336 -4.207 1 96.25 177 PRO B CA 1
ATOM 6477 C C . PRO B 1 177 ? -17.828 13.156 -4.285 1 96.25 177 PRO B C 1
ATOM 6479 O O . PRO B 1 177 ? -18.891 12.617 -4.594 1 96.25 177 PRO B O 1
ATOM 6482 N N . LEU B 1 178 ? -17.719 14.445 -4.059 1 93.56 178 LEU B N 1
ATOM 6483 C CA . LEU B 1 178 ? -18.906 15.297 -4.047 1 93.56 178 LEU B CA 1
ATOM 6484 C C . LEU B 1 178 ? -19.484 15.453 -5.449 1 93.56 178 LEU B C 1
ATOM 6486 O O . LEU B 1 178 ? -20.672 15.758 -5.609 1 93.56 178 LEU B O 1
ATOM 6490 N N . LEU B 1 179 ? -18.641 15.242 -6.477 1 91.81 179 LEU B N 1
ATOM 6491 C CA . LEU B 1 179 ? -19.172 15.234 -7.84 1 91.81 179 LEU B CA 1
ATOM 6492 C C . LEU B 1 179 ? -20.266 14.188 -7.992 1 91.81 179 LEU B C 1
ATOM 6494 O O . LEU B 1 179 ? -21.281 14.43 -8.641 1 91.81 179 LEU B O 1
ATOM 6498 N N . ILE B 1 180 ? -20.062 13.031 -7.371 1 95.44 180 ILE B N 1
ATOM 6499 C CA . ILE B 1 180 ? -21.031 11.938 -7.426 1 95.44 180 ILE B CA 1
ATOM 6500 C C . ILE B 1 180 ? -22.25 12.297 -6.59 1 95.44 180 ILE B C 1
ATOM 6502 O O . ILE B 1 180 ? -23.391 12.133 -7.047 1 95.44 180 ILE B O 1
ATOM 6506 N N . VAL B 1 181 ? -22.047 12.844 -5.41 1 95.44 181 VAL B N 1
ATOM 6507 C CA . VAL B 1 181 ? -23.125 13.148 -4.477 1 95.44 181 VAL B CA 1
ATOM 6508 C C . VAL B 1 181 ? -24.031 14.234 -5.062 1 95.44 181 VAL B C 1
ATOM 6510 O O . VAL B 1 181 ? -25.25 14.117 -5.031 1 95.44 181 VAL B O 1
ATOM 6513 N N . CYS B 1 182 ? -23.406 15.281 -5.609 1 90.81 182 CYS B N 1
ATOM 6514 C CA . CYS B 1 182 ? -24.172 16.406 -6.145 1 90.81 182 CYS B CA 1
ATOM 6515 C C . CYS B 1 182 ? -24.891 16.031 -7.434 1 90.81 182 CYS B C 1
ATOM 6517 O O . CYS B 1 182 ? -25.859 16.672 -7.82 1 90.81 182 CYS B O 1
ATOM 6519 N N . ASP B 1 183 ? -24.359 15.062 -8.109 1 90.44 183 ASP B N 1
ATOM 6520 C CA . ASP B 1 183 ? -25.031 14.547 -9.289 1 90.44 183 ASP B CA 1
ATOM 6521 C C . ASP B 1 183 ? -26.297 13.781 -8.906 1 90.44 183 ASP B C 1
ATOM 6523 O O . ASP B 1 183 ? -27.344 13.922 -9.547 1 90.44 183 ASP B O 1
ATOM 6527 N N . ARG B 1 184 ? -26.188 12.992 -7.867 1 93.31 184 ARG B N 1
ATOM 6528 C CA . ARG B 1 184 ? -27.281 12.125 -7.449 1 93.31 184 ARG B CA 1
ATOM 6529 C C . ARG B 1 184 ? -28.312 12.906 -6.641 1 93.31 184 ARG B C 1
ATOM 6531 O O . ARG B 1 184 ? -29.5 12.578 -6.664 1 93.31 184 ARG B O 1
ATOM 6538 N N . LYS B 1 185 ? -27.891 13.953 -5.852 1 94.06 185 LYS B N 1
ATOM 6539 C CA . LYS B 1 185 ? -28.719 14.781 -4.977 1 94.06 185 LYS B CA 1
ATOM 6540 C C . LYS B 1 185 ? -29.609 13.914 -4.094 1 94.06 185 LYS B C 1
ATOM 6542 O O . LYS B 1 185 ? -30.828 14.086 -4.078 1 94.06 185 LYS B O 1
ATOM 6547 N N . PRO B 1 186 ? -28.984 13.109 -3.293 1 96.38 186 PRO B N 1
ATOM 6548 C CA . PRO B 1 186 ? -29.781 12.156 -2.51 1 96.38 186 PRO B CA 1
ATOM 6549 C C . PRO B 1 186 ? -30.469 12.812 -1.313 1 96.38 186 PRO B C 1
ATOM 6551 O O . PRO B 1 186 ? -30.031 13.867 -0.85 1 96.38 186 PRO B O 1
ATOM 6554 N N . VAL B 1 187 ? -31.562 12.297 -0.872 1 97.62 187 VAL B N 1
ATOM 6555 C CA . VAL B 1 187 ? -32.156 12.492 0.45 1 97.62 187 VAL B CA 1
ATOM 6556 C C . VAL B 1 187 ? -32.281 11.141 1.152 1 97.62 187 VAL B C 1
ATOM 6558 O O . VAL B 1 187 ? -33.219 10.383 0.874 1 97.62 187 VAL B O 1
ATOM 6561 N N . PHE B 1 188 ? -31.391 10.867 1.995 1 97.31 188 PHE B N 1
ATOM 6562 C CA . PHE B 1 188 ? -31.344 9.562 2.643 1 97.31 188 PHE B CA 1
ATOM 6563 C C . PHE B 1 188 ? -32.375 9.477 3.766 1 97.31 188 PHE B C 1
ATOM 6565 O O . PHE B 1 188 ? -32.562 10.438 4.512 1 97.31 188 PHE B O 1
ATOM 6572 N N . PRO B 1 189 ? -33.031 8.375 3.832 1 94.94 189 PRO B N 1
ATOM 6573 C CA . PRO B 1 189 ? -33.906 8.172 4.996 1 94.94 189 PRO B CA 1
ATOM 6574 C C . PRO B 1 189 ? -33.125 7.949 6.285 1 94.94 189 PRO B C 1
ATOM 6576 O O . PRO B 1 189 ? -32.125 7.227 6.285 1 94.94 189 PRO B O 1
ATOM 6579 N N . ILE B 1 190 ? -33.469 8.664 7.277 1 93.94 190 ILE B N 1
ATOM 6580 C CA . ILE B 1 190 ? -32.781 8.516 8.562 1 93.94 190 ILE B CA 1
ATOM 6581 C C . ILE B 1 190 ? -33.781 8.18 9.648 1 93.94 190 ILE B C 1
ATOM 6583 O O . ILE B 1 190 ? -35 8.477 9.508 1 93.94 190 ILE B O 1
ATOM 6587 N N . ASP B 1 191 ? -33.406 7.484 10.641 1 90.75 191 ASP B N 1
ATOM 6588 C CA . ASP B 1 191 ? -34.219 7.137 11.812 1 90.75 191 ASP B CA 1
ATOM 6589 C C . ASP B 1 191 ? -33.531 7.633 13.094 1 90.75 191 ASP B C 1
ATOM 6591 O O . ASP B 1 191 ? -32.469 7.184 13.445 1 90.75 191 ASP B O 1
ATOM 6595 N N . PRO B 1 192 ? -34.188 8.516 13.773 1 90.88 192 PRO B N 1
ATOM 6596 C CA . PRO B 1 192 ? -35.5 9.125 13.523 1 90.88 192 PRO B CA 1
ATOM 6597 C C . PRO B 1 192 ? -35.469 10.18 12.422 1 90.88 192 PRO B C 1
ATOM 6599 O O . PRO B 1 192 ? -34.438 10.812 12.211 1 90.88 192 PRO B O 1
ATOM 6602 N N . ALA B 1 193 ? -36.562 10.359 11.805 1 92.62 193 ALA B N 1
ATOM 6603 C CA . ALA B 1 193 ? -36.688 11.438 10.828 1 92.62 193 ALA B CA 1
ATOM 6604 C C . ALA B 1 193 ? -36.781 12.797 11.516 1 92.62 193 ALA B C 1
ATOM 6606 O O . ALA B 1 193 ? -37.438 12.945 12.539 1 92.62 193 ALA B O 1
ATOM 6607 N N . ILE B 1 194 ? -36.031 13.672 10.906 1 94.38 194 ILE B N 1
ATOM 6608 C CA . ILE B 1 194 ? -36.062 15.016 11.469 1 94.38 194 ILE B CA 1
ATOM 6609 C C . ILE B 1 194 ? -36.25 16.047 10.359 1 94.38 194 ILE B C 1
ATOM 6611 O O . ILE B 1 194 ? -36 15.75 9.188 1 94.38 194 ILE B O 1
ATOM 6615 N N . ASN B 1 195 ? -36.75 17.391 10.414 1 90.69 195 ASN B N 1
ATOM 6616 C CA . ASN B 1 195 ? -36.875 18.422 9.383 1 90.69 195 ASN B CA 1
ATOM 6617 C C . ASN B 1 195 ? -36.219 19.719 9.828 1 90.69 195 ASN B C 1
ATOM 6619 O O . ASN B 1 195 ? -36.062 20.641 9.016 1 90.69 195 ASN B O 1
ATOM 6623 N N . LEU B 1 196 ? -35.875 20.016 11.094 1 96.25 196 LEU B N 1
ATOM 6624 C CA . LEU B 1 196 ? -35.219 21.172 11.688 1 96.25 196 LEU B CA 1
ATOM 6625 C C . LEU B 1 196 ? -35.875 22.469 11.25 1 96.25 196 LEU B C 1
ATOM 6627 O O . LEU B 1 196 ? -35.219 23.484 11.055 1 96.25 196 LEU B O 1
ATOM 6631 N N . HIS B 1 197 ? -37.125 22.594 10.992 1 95 197 HIS B N 1
ATOM 6632 C CA . HIS B 1 197 ? -37.875 23.781 10.578 1 95 197 HIS B CA 1
ATOM 6633 C C . HIS B 1 197 ? -37.75 24.891 11.609 1 95 197 HIS B C 1
ATOM 6635 O O . HIS B 1 197 ? -37.75 26.078 11.258 1 95 197 HIS B O 1
ATOM 6641 N N . GLU B 1 198 ? -37.531 24.484 12.781 1 95.06 198 GLU B N 1
ATOM 6642 C CA . GLU B 1 198 ? -37.438 25.422 13.898 1 95.06 198 GLU B CA 1
ATOM 6643 C C . GLU B 1 198 ? -36.188 26.266 13.82 1 95.06 198 GLU B C 1
ATOM 6645 O O . GLU B 1 198 ? -36.031 27.266 14.539 1 95.06 198 GLU B O 1
ATOM 6650 N N . LEU B 1 199 ? -35.25 25.922 12.898 1 97.25 199 LEU B N 1
ATOM 6651 C CA . LEU B 1 199 ? -34 26.625 12.836 1 97.25 199 LEU B CA 1
ATOM 6652 C C . LEU B 1 199 ? -33.969 27.625 11.68 1 97.25 199 LEU B C 1
ATOM 6654 O O . LEU B 1 199 ? -32.969 28.266 11.414 1 97.25 199 LEU B O 1
ATOM 6658 N N . TYR B 1 200 ? -35.094 27.781 11.008 1 95.56 200 TYR B N 1
ATOM 6659 C CA . TYR B 1 200 ? -35.188 28.812 9.984 1 95.56 200 TYR B CA 1
ATOM 6660 C C . TYR B 1 200 ? -35.688 30.125 10.586 1 95.56 200 TYR B C 1
ATOM 6662 O O . TYR B 1 200 ? -36.844 30.234 11.008 1 95.56 200 TYR B O 1
ATOM 6670 N N . ALA B 1 201 ? -34.812 31.047 10.508 1 92.19 201 ALA B N 1
ATOM 6671 C CA . ALA B 1 201 ? -35.156 32.344 11.117 1 92.19 201 ALA B CA 1
ATOM 6672 C C . ALA B 1 201 ? -36.281 33.031 10.375 1 92.19 201 ALA B C 1
ATOM 6674 O O . ALA B 1 201 ? -37.125 33.688 10.984 1 92.19 201 ALA B O 1
ATOM 6675 N N . GLU B 1 202 ? -36.344 32.906 9.055 1 89.31 202 GLU B N 1
ATOM 6676 C CA . GLU B 1 202 ? -37.375 33.531 8.211 1 89.31 202 GLU B CA 1
ATOM 6677 C C . GLU B 1 202 ? -38.625 32.656 8.109 1 89.31 202 GLU B C 1
ATOM 6679 O O . GLU B 1 202 ? -39.625 33.062 7.547 1 89.31 202 GLU B O 1
ATOM 6684 N N . GLY B 1 203 ? -38.562 31.5 8.695 1 87.5 203 GLY B N 1
ATOM 6685 C CA . GLY B 1 203 ? -39.594 30.5 8.5 1 87.5 203 GLY B CA 1
ATOM 6686 C C . GLY B 1 203 ? -39.406 29.656 7.254 1 87.5 203 GLY B C 1
ATOM 6687 O O . GLY B 1 203 ? -38.906 30.156 6.238 1 87.5 203 GLY B O 1
ATOM 6688 N N . ILE B 1 204 ? -39.688 28.5 7.371 1 86.62 204 ILE B N 1
ATOM 6689 C CA . ILE B 1 204 ? -39.438 27.531 6.305 1 86.62 204 ILE B CA 1
ATOM 6690 C C . ILE B 1 204 ? -40.125 27.984 5.023 1 86.62 204 ILE B C 1
ATOM 6692 O O . ILE B 1 204 ? -39.625 27.75 3.922 1 86.62 204 ILE B O 1
ATOM 6696 N N . GLU B 1 205 ? -41.281 28.594 5.141 1 85.19 205 GLU B N 1
ATOM 6697 C CA . GLU B 1 205 ? -42.062 29 3.99 1 85.19 205 GLU B CA 1
ATOM 6698 C C . GLU B 1 205 ? -41.406 30.156 3.232 1 85.19 205 GLU B C 1
ATOM 6700 O O . GLU B 1 205 ? -41.625 30.312 2.031 1 85.19 205 GLU B O 1
ATOM 6705 N N . GLN B 1 206 ? -40.625 30.859 3.807 1 82.19 206 GLN B N 1
ATOM 6706 C CA . GLN B 1 206 ? -40 32.031 3.203 1 82.19 206 GLN B CA 1
ATOM 6707 C C . GLN B 1 206 ? -38.531 31.75 2.83 1 82.19 206 GLN B C 1
ATOM 6709 O O . GLN B 1 206 ? -37.844 32.625 2.334 1 82.19 206 GLN B O 1
ATOM 6714 N N . ALA B 1 207 ? -38.188 30.578 3.098 1 82.88 207 ALA B N 1
ATOM 6715 C CA . ALA B 1 207 ? -36.781 30.234 2.812 1 82.88 207 ALA B CA 1
ATOM 6716 C C . ALA B 1 207 ? -36.5 30.281 1.312 1 82.88 207 ALA B C 1
ATOM 6718 O O . ALA B 1 207 ? -37.281 29.75 0.515 1 82.88 207 ALA B O 1
ATOM 6719 N N . LYS B 1 208 ? -35.562 31.062 0.844 1 75.69 208 LYS B N 1
ATOM 6720 C CA . LYS B 1 208 ? -35.094 31.125 -0.543 1 75.69 208 LYS B CA 1
ATOM 6721 C C . LYS B 1 208 ? -33.812 30.312 -0.742 1 75.69 208 LYS B C 1
ATOM 6723 O O . LYS B 1 208 ? -32.844 30.469 -0 1 75.69 208 LYS B O 1
ATOM 6728 N N . TYR B 1 209 ? -33.906 29.406 -1.589 1 75.69 209 TYR B N 1
ATOM 6729 C CA . TYR B 1 209 ? -32.781 28.484 -1.816 1 75.69 209 TYR B CA 1
ATOM 6730 C C . TYR B 1 209 ? -31.938 28.938 -3.002 1 75.69 209 TYR B C 1
ATOM 6732 O O . TYR B 1 209 ? -31.734 28.188 -3.951 1 75.69 209 TYR B O 1
ATOM 6740 N N . GLU B 1 210 ? -31.688 30.203 -3.146 1 64.5 210 GLU B N 1
ATOM 6741 C CA . GLU B 1 210 ? -30.859 30.719 -4.227 1 64.5 210 GLU B CA 1
ATOM 6742 C C . GLU B 1 210 ? -29.438 31 -3.744 1 64.5 210 GLU B C 1
ATOM 6744 O O . GLU B 1 210 ? -29.219 31.281 -2.561 1 64.5 210 GLU B O 1
ATOM 6749 N N . LEU B 1 211 ? -28.438 30.562 -4.566 1 60.38 211 LEU B N 1
ATOM 6750 C CA . LEU B 1 211 ? -27.047 30.875 -4.242 1 60.38 211 LEU B CA 1
ATOM 6751 C C . LEU B 1 211 ? -26.844 32.375 -4.184 1 60.38 211 LEU B C 1
ATOM 6753 O O . LEU B 1 211 ? -27.328 33.125 -5.047 1 60.38 211 LEU B O 1
ATOM 6757 N N . PRO B 1 212 ? -26.375 32.875 -3.059 1 52.84 212 PRO B N 1
ATOM 6758 C CA . PRO B 1 212 ? -26.219 34.344 -2.955 1 52.84 212 PRO B CA 1
ATOM 6759 C C . PRO B 1 212 ? -25.406 34.938 -4.098 1 52.84 212 PRO B C 1
ATOM 6761 O O . PRO B 1 212 ? -24.406 34.344 -4.52 1 52.84 212 PRO B O 1
ATOM 6764 N N . ARG B 1 213 ? -26 35.938 -4.988 1 53.41 213 ARG B N 1
ATOM 6765 C CA . ARG B 1 213 ? -25.312 36.688 -6.035 1 53.41 213 ARG B CA 1
ATOM 6766 C C . ARG B 1 213 ? -24.422 37.781 -5.441 1 53.41 213 ARG B C 1
ATOM 6768 O O . ARG B 1 213 ? -24.844 38.5 -4.539 1 53.41 213 ARG B O 1
ATOM 6775 N N . SER B 1 214 ? -23.172 37.438 -5.363 1 46.34 214 SER B N 1
ATOM 6776 C CA . SER B 1 214 ? -22.266 38.438 -4.801 1 46.34 214 SER B CA 1
ATOM 6777 C C . SER B 1 214 ? -22.188 39.656 -5.695 1 46.34 214 SER B C 1
ATOM 6779 O O . SER B 1 214 ? -21.578 40.656 -5.32 1 46.34 214 SER B O 1
ATOM 6781 N N . GLY B 1 215 ? -22.812 39.781 -6.758 1 40.5 215 GLY B N 1
ATOM 6782 C CA . GLY B 1 215 ? -22.812 40.938 -7.672 1 40.5 215 GLY B CA 1
ATOM 6783 C C . GLY B 1 215 ? -21.484 41.094 -8.398 1 40.5 215 GLY B C 1
ATOM 6784 O O . GLY B 1 215 ? -21.219 42.156 -8.945 1 40.5 215 GLY B O 1
ATOM 6785 N N . ASN B 1 216 ? -20.547 40.219 -8.078 1 44.41 216 ASN B N 1
ATOM 6786 C CA . ASN B 1 216 ? -19.266 40.312 -8.758 1 44.41 216 ASN B CA 1
ATOM 6787 C C . ASN B 1 216 ? -19.047 39.125 -9.711 1 44.41 216 ASN B C 1
ATOM 6789 O O . ASN B 1 216 ? -19.969 38.344 -9.938 1 44.41 216 ASN B O 1
ATOM 6793 N N . TRP B 1 217 ? -17.891 39.188 -10.383 1 40.03 217 TRP B N 1
ATOM 6794 C CA . TRP B 1 217 ? -17.547 38.281 -11.453 1 40.03 217 TRP B CA 1
ATOM 6795 C C . TRP B 1 217 ? -17.719 36.844 -10.992 1 40.03 217 TRP B C 1
ATOM 6797 O O . TRP B 1 217 ? -17.812 35.906 -11.82 1 40.03 217 TRP B O 1
ATOM 6807 N N . THR B 1 218 ? -17.828 36.625 -9.758 1 45.03 218 THR B N 1
ATOM 6808 C CA . THR B 1 218 ? -18.016 35.281 -9.227 1 45.03 218 THR B CA 1
ATOM 6809 C C . THR B 1 218 ? -19.406 34.75 -9.547 1 45.03 218 THR B C 1
ATOM 6811 O O . THR B 1 218 ? -19.672 33.562 -9.422 1 45.03 218 THR B O 1
ATOM 6814 N N . ASP B 1 219 ? -20.172 35.625 -9.977 1 47.09 219 ASP B N 1
ATOM 6815 C CA . ASP B 1 219 ? -21.531 35.312 -10.375 1 47.09 219 ASP B CA 1
ATOM 6816 C C . ASP B 1 219 ? -21.531 34.406 -11.617 1 47.09 219 ASP B C 1
ATOM 6818 O O . ASP B 1 219 ? -22.547 33.781 -11.93 1 47.09 219 ASP B O 1
ATOM 6822 N N . ILE B 1 220 ? -20.422 34.469 -12.258 1 44.03 220 ILE B N 1
ATOM 6823 C CA . ILE B 1 220 ? -20.297 33.594 -13.422 1 44.03 220 ILE B CA 1
ATOM 6824 C C . ILE B 1 220 ? -20.438 32.125 -12.984 1 44.03 220 ILE B C 1
ATOM 6826 O O . ILE B 1 220 ? -21.031 31.328 -13.688 1 44.03 220 ILE B O 1
ATOM 6830 N N . PHE B 1 221 ? -19.891 31.953 -11.867 1 52.97 221 PHE B N 1
ATOM 6831 C CA . PHE B 1 221 ? -19.984 30.594 -11.375 1 52.97 221 PHE B CA 1
ATOM 6832 C C . PHE B 1 221 ? -21.438 30.234 -11.047 1 52.97 221 PHE B C 1
ATOM 6834 O O . PHE B 1 221 ? -21.844 29.078 -11.188 1 52.97 221 PHE B O 1
ATOM 6841 N N . LEU B 1 222 ? -22.125 31.328 -10.766 1 51.06 222 LEU B N 1
ATOM 6842 C CA . LEU B 1 222 ? -23.547 31.141 -10.523 1 51.06 222 LEU B CA 1
ATOM 6843 C C . LEU B 1 222 ? -24.281 30.828 -11.828 1 51.06 222 LEU B C 1
ATOM 6845 O O . LEU B 1 222 ? -25.188 29.984 -11.859 1 51.06 222 LEU B O 1
ATOM 6849 N N . THR B 1 223 ? -23.812 31.625 -12.844 1 46.03 223 THR B N 1
ATOM 6850 C CA . THR B 1 223 ? -24.391 31.359 -14.156 1 46.03 223 THR B CA 1
ATOM 6851 C C . THR B 1 223 ? -24.016 29.969 -14.648 1 46.03 223 THR B C 1
ATOM 6853 O O . THR B 1 223 ? -24.859 29.25 -15.195 1 46.03 223 THR B O 1
ATOM 6856 N N . LEU B 1 224 ? -22.75 29.656 -14.375 1 54.62 224 LEU B N 1
ATOM 6857 C CA . LEU B 1 224 ? -22.312 28.328 -14.773 1 54.62 224 LEU B CA 1
ATOM 6858 C C . LEU B 1 224 ? -23.031 27.25 -13.961 1 54.62 224 LEU B C 1
ATOM 6860 O O . LEU B 1 224 ? -23.438 26.219 -14.5 1 54.62 224 LEU B O 1
ATOM 6864 N N . ASP B 1 225 ? -23.219 27.656 -12.828 1 55.5 225 ASP B N 1
ATOM 6865 C CA . ASP B 1 225 ? -23.953 26.766 -11.945 1 55.5 225 ASP B CA 1
ATOM 6866 C C . ASP B 1 225 ? -25.391 26.562 -12.438 1 55.5 225 ASP B C 1
ATOM 6868 O O . ASP B 1 225 ? -25.891 25.438 -12.469 1 55.5 225 ASP B O 1
ATOM 6872 N N . PHE B 1 226 ? -25.938 27.719 -12.852 1 50.31 226 PHE B N 1
ATOM 6873 C CA . PHE B 1 226 ? -27.297 27.656 -13.391 1 50.31 226 PHE B CA 1
ATOM 6874 C C . PHE B 1 226 ? -27.328 26.812 -14.656 1 50.31 226 PHE B C 1
ATOM 6876 O O . PHE B 1 226 ? -28.219 25.969 -14.836 1 50.31 226 PHE B O 1
ATOM 6883 N N . GLY B 1 227 ? -26.344 27.062 -15.484 1 51.34 227 GLY B N 1
ATOM 6884 C CA . GLY B 1 227 ? -26.25 26.266 -16.703 1 51.34 227 GLY B CA 1
ATOM 6885 C C . GLY B 1 227 ? -26.047 24.781 -16.438 1 51.34 227 GLY B C 1
ATOM 6886 O O . GLY B 1 227 ? -26.688 23.953 -17.078 1 51.34 227 GLY B O 1
ATOM 6887 N N . PHE B 1 228 ? -25.281 24.562 -15.539 1 59.59 228 PHE B N 1
ATOM 6888 C CA . PHE B 1 228 ? -25.016 23.172 -15.219 1 59.59 228 PHE B CA 1
ATOM 6889 C C . PHE B 1 228 ? -26.25 22.5 -14.617 1 59.59 228 PHE B C 1
ATOM 6891 O O . PHE B 1 228 ? -26.578 21.359 -14.961 1 59.59 228 PHE B O 1
ATOM 6898 N N . LYS B 1 229 ? -26.938 23.266 -13.859 1 59.19 229 LYS B N 1
ATOM 6899 C CA . LYS B 1 229 ? -28.156 22.734 -13.234 1 59.19 229 LYS B CA 1
ATOM 6900 C C . LYS B 1 229 ? -29.234 22.469 -14.273 1 59.19 229 LYS B C 1
ATOM 6902 O O . LYS B 1 229 ? -29.938 21.453 -14.195 1 59.19 229 LYS B O 1
ATOM 6907 N N . LEU B 1 230 ? -29.25 23.359 -15.164 1 51.84 230 LEU B N 1
ATOM 6908 C CA . LEU B 1 230 ? -30.203 23.172 -16.25 1 51.84 230 LEU B CA 1
ATOM 6909 C C . LEU B 1 230 ? -29.844 21.938 -17.078 1 51.84 230 LEU B C 1
ATOM 6911 O O . LEU B 1 230 ? -30.719 21.141 -17.422 1 51.84 230 LEU B O 1
ATOM 6915 N N . ALA B 1 231 ? -28.609 21.859 -17.359 1 56.09 231 ALA B N 1
ATOM 6916 C CA . ALA B 1 231 ? -28.156 20.719 -18.141 1 56.09 231 ALA B CA 1
ATOM 6917 C C . ALA B 1 231 ? -28.375 19.406 -17.391 1 56.09 231 ALA B C 1
ATOM 6919 O O . ALA B 1 231 ? -28.734 18.391 -17.984 1 56.09 231 ALA B O 1
ATOM 6920 N N . GLU B 1 232 ? -28.234 19.422 -16.156 1 60.19 232 GLU B N 1
ATOM 6921 C CA . GLU B 1 232 ? -28.453 18.25 -15.312 1 60.19 232 GLU B CA 1
ATOM 6922 C C . GLU B 1 232 ? -29.938 17.844 -15.312 1 60.19 232 GLU B C 1
ATOM 6924 O O . GLU B 1 232 ? -30.25 16.672 -15.438 1 60.19 232 GLU B O 1
ATOM 6929 N N . ASN B 1 233 ? -30.75 18.891 -15.188 1 54.34 233 ASN B N 1
ATOM 6930 C CA . ASN B 1 233 ? -32.188 18.656 -15.148 1 54.34 233 ASN B CA 1
ATOM 6931 C C . ASN B 1 233 ? -32.719 18.078 -16.469 1 54.34 233 ASN B C 1
ATOM 6933 O O . ASN B 1 233 ? -33.625 17.25 -16.469 1 54.34 233 ASN B O 1
ATOM 6937 N N . LEU B 1 234 ? -31.969 18.5 -17.438 1 54.25 234 LEU B N 1
ATOM 6938 C CA . LEU B 1 234 ? -32.406 18.047 -18.766 1 54.25 234 LEU B CA 1
ATOM 6939 C C . LEU B 1 234 ? -31.641 16.797 -19.188 1 54.25 234 LEU B C 1
ATOM 6941 O O . LEU B 1 234 ? -31.812 16.312 -20.297 1 54.25 234 LEU B O 1
ATOM 6945 N N . ASN B 1 235 ? -30.844 16.219 -18.328 1 60 235 ASN B N 1
ATOM 6946 C CA . ASN B 1 235 ? -30.047 15.023 -18.562 1 60 235 ASN B CA 1
ATOM 6947 C C . ASN B 1 235 ? -29.156 15.164 -19.797 1 60 235 ASN B C 1
ATOM 6949 O O . ASN B 1 235 ? -29.062 14.242 -20.609 1 60 235 ASN B O 1
ATOM 6953 N N . LEU B 1 236 ? -28.781 16.312 -20.031 1 57.97 236 LEU B N 1
ATOM 6954 C CA . LEU B 1 236 ? -27.969 16.562 -21.219 1 57.97 236 LEU B CA 1
ATOM 6955 C C . LEU B 1 236 ? -26.5 16.734 -20.844 1 57.97 236 LEU B C 1
ATOM 6957 O O . LEU B 1 236 ? -25.719 17.312 -21.609 1 57.97 236 LEU B O 1
ATOM 6961 N N . VAL B 1 237 ? -26.219 16.25 -19.797 1 63.62 237 VAL B N 1
ATOM 6962 C CA . VAL B 1 237 ? -24.812 16.406 -19.406 1 63.62 237 VAL B CA 1
ATOM 6963 C C . VAL B 1 237 ? -23.953 15.414 -20.172 1 63.62 237 VAL B C 1
ATOM 6965 O O . VAL B 1 237 ? -24.062 14.195 -19.984 1 63.62 237 VAL B O 1
ATOM 6968 N N . PRO B 1 238 ? -23.203 15.844 -21.203 1 72.19 238 PRO B N 1
ATOM 6969 C CA . PRO B 1 238 ? -22.344 14.93 -21.953 1 72.19 238 PRO B CA 1
ATOM 6970 C C . PRO B 1 238 ? -21.328 14.227 -21.062 1 72.19 238 PRO B C 1
ATOM 6972 O O . PRO B 1 238 ? -20.812 14.82 -20.109 1 72.19 238 PRO B O 1
ATOM 6975 N N . PHE B 1 239 ? -21.109 12.992 -21.25 1 81.56 239 PHE B N 1
ATOM 6976 C CA . PHE B 1 239 ? -20.078 12.172 -20.625 1 81.56 239 PHE B CA 1
ATOM 6977 C C . PHE B 1 239 ? -20.312 12.023 -19.141 1 81.56 239 PHE B C 1
ATOM 6979 O O . PHE B 1 239 ? -19.359 11.992 -18.344 1 81.56 239 PHE B O 1
ATOM 6986 N N . ARG B 1 240 ? -21.594 12.242 -18.734 1 86.81 240 ARG B N 1
ATOM 6987 C CA . ARG B 1 240 ? -21.984 12.117 -17.328 1 86.81 240 ARG B CA 1
ATOM 6988 C C . ARG B 1 240 ? -21.578 10.75 -16.781 1 86.81 240 ARG B C 1
ATOM 6990 O O . ARG B 1 240 ? -20.906 10.672 -15.75 1 86.81 240 ARG B O 1
ATOM 6997 N N . ALA B 1 241 ? -21.953 9.719 -17.484 1 90.06 241 ALA B N 1
ATOM 6998 C CA . ALA B 1 241 ? -21.688 8.359 -17.016 1 90.06 241 ALA B CA 1
ATOM 6999 C C . ALA B 1 241 ? -20.188 8.102 -16.922 1 90.06 241 ALA B C 1
ATOM 7001 O O . ALA B 1 241 ? -19.719 7.496 -15.953 1 90.06 241 ALA B O 1
ATOM 7002 N N . GLU B 1 242 ? -19.5 8.602 -17.875 1 91.38 242 GLU B N 1
ATOM 7003 C CA . GLU B 1 242 ? -18.047 8.438 -17.875 1 91.38 242 GLU B CA 1
ATOM 7004 C C . GLU B 1 242 ? -17.391 9.219 -16.75 1 91.38 242 GLU B C 1
ATOM 7006 O O . GLU B 1 242 ? -16.422 8.758 -16.141 1 91.38 242 GLU B O 1
ATOM 7011 N N . GLY B 1 243 ? -17.938 10.391 -16.516 1 93.25 243 GLY B N 1
ATOM 7012 C CA . GLY B 1 243 ? -17.422 11.203 -15.43 1 93.25 243 GLY B CA 1
ATOM 7013 C C . GLY B 1 243 ? -17.625 10.562 -14.07 1 93.25 243 GLY B C 1
ATOM 7014 O O . GLY B 1 243 ? -16.719 10.594 -13.227 1 93.25 243 GLY B O 1
ATOM 7015 N N . ILE B 1 244 ? -18.797 9.992 -13.891 1 95.25 244 ILE B N 1
ATOM 7016 C CA . ILE B 1 244 ? -19.125 9.328 -12.633 1 95.25 244 ILE B CA 1
ATOM 7017 C C . ILE B 1 244 ? -18.219 8.109 -12.445 1 95.25 244 ILE B C 1
ATOM 7019 O O . ILE B 1 244 ? -17.688 7.883 -11.352 1 95.25 244 ILE B O 1
ATOM 7023 N N . LYS B 1 245 ? -18.031 7.402 -13.539 1 94.75 245 LYS B N 1
ATOM 7024 C CA . LYS B 1 245 ? -17.156 6.234 -13.484 1 94.75 245 LYS B CA 1
ATOM 7025 C C . LYS B 1 245 ? -15.719 6.637 -13.156 1 94.75 245 LYS B C 1
ATOM 7027 O O . LYS B 1 245 ? -15.031 5.945 -12.398 1 94.75 245 LYS B O 1
ATOM 7032 N N . ALA B 1 246 ? -15.289 7.699 -13.742 1 94.5 246 ALA B N 1
ATOM 7033 C CA . ALA B 1 246 ? -13.945 8.195 -13.484 1 94.5 246 ALA B CA 1
ATOM 7034 C C . ALA B 1 246 ? -13.789 8.625 -12.031 1 94.5 246 ALA B C 1
ATOM 7036 O O . ALA B 1 246 ? -12.742 8.391 -11.414 1 94.5 246 ALA B O 1
ATOM 7037 N N . ALA B 1 247 ? -14.797 9.25 -11.484 1 96.25 247 ALA B N 1
ATOM 7038 C CA . ALA B 1 247 ? -14.773 9.672 -10.086 1 96.25 247 ALA B CA 1
ATOM 7039 C C . ALA B 1 247 ? -14.742 8.469 -9.148 1 96.25 247 ALA B C 1
ATOM 7041 O O . ALA B 1 247 ? -14 8.461 -8.164 1 96.25 247 ALA B O 1
ATOM 7042 N N . GLU B 1 248 ? -15.57 7.504 -9.445 1 97.31 248 GLU B N 1
ATOM 7043 C CA . GLU B 1 248 ? -15.586 6.281 -8.648 1 97.31 248 GLU B CA 1
ATOM 7044 C C . GLU B 1 248 ? -14.219 5.609 -8.641 1 97.31 248 GLU B C 1
ATOM 7046 O O . GLU B 1 248 ? -13.711 5.227 -7.586 1 97.31 248 GLU B O 1
ATOM 7051 N N . LYS B 1 249 ? -13.656 5.453 -9.82 1 96.5 249 LYS B N 1
ATOM 7052 C CA . LYS B 1 249 ? -12.336 4.848 -9.93 1 96.5 249 LYS B CA 1
ATOM 7053 C C . LYS B 1 249 ? -11.305 5.621 -9.117 1 96.5 249 LYS B C 1
ATOM 7055 O O . LYS B 1 249 ? -10.461 5.027 -8.445 1 96.5 249 LYS B O 1
ATOM 7060 N N . TRP B 1 250 ? -11.367 6.953 -9.211 1 96.38 250 TRP B N 1
ATOM 7061 C CA . TRP B 1 250 ? -10.453 7.812 -8.461 1 96.38 250 TRP B CA 1
ATOM 7062 C C . TRP B 1 250 ? -10.57 7.555 -6.961 1 96.38 250 TRP B C 1
ATOM 7064 O O . TRP B 1 250 ? -9.555 7.461 -6.262 1 96.38 250 TRP B O 1
ATOM 7074 N N . ILE B 1 251 ? -11.781 7.418 -6.473 1 97.75 251 ILE B N 1
ATOM 7075 C CA . ILE B 1 251 ? -12.039 7.191 -5.055 1 97.75 251 ILE B CA 1
ATOM 7076 C C . ILE B 1 251 ? -11.461 5.84 -4.637 1 97.75 251 ILE B C 1
ATOM 7078 O O . ILE B 1 251 ? -10.773 5.738 -3.621 1 97.75 251 ILE B O 1
ATOM 7082 N N . LEU B 1 252 ? -11.703 4.863 -5.434 1 97.38 252 LEU B N 1
ATOM 7083 C CA . LEU B 1 252 ? -11.25 3.514 -5.109 1 97.38 252 LEU B CA 1
ATOM 7084 C C . LEU B 1 252 ? -9.727 3.441 -5.109 1 97.38 252 LEU B C 1
ATOM 7086 O O . LEU B 1 252 ? -9.133 2.801 -4.238 1 97.38 252 LEU B O 1
ATOM 7090 N N . GLU B 1 253 ? -9.109 4.117 -5.988 1 95.81 253 GLU B N 1
ATOM 7091 C CA . GLU B 1 253 ? -7.656 4.094 -6.145 1 95.81 253 GLU B CA 1
ATOM 7092 C C . GLU B 1 253 ? -6.961 4.777 -4.969 1 95.81 253 GLU B C 1
ATOM 7094 O O . GLU B 1 253 ? -5.816 4.457 -4.648 1 95.81 253 GLU B O 1
ATOM 7099 N N . ARG B 1 254 ? -7.586 5.664 -4.305 1 96.88 254 ARG B N 1
ATOM 7100 C CA . ARG B 1 254 ? -6.91 6.52 -3.334 1 96.88 254 ARG B CA 1
ATOM 7101 C C . ARG B 1 254 ? -7.203 6.066 -1.907 1 96.88 254 ARG B C 1
ATOM 7103 O O . ARG B 1 254 ? -6.809 6.734 -0.947 1 96.88 254 ARG B O 1
ATOM 7110 N N . GLN B 1 255 ? -7.93 4.996 -1.754 1 96.94 255 GLN B N 1
ATOM 7111 C CA . GLN B 1 255 ? -8.078 4.449 -0.409 1 96.94 255 GLN B CA 1
ATOM 7112 C C . GLN B 1 255 ? -6.789 3.773 0.053 1 96.94 255 GLN B C 1
ATOM 7114 O O . GLN B 1 255 ? -6.215 2.957 -0.671 1 96.94 255 GLN B O 1
ATOM 7119 N N . GLU B 1 256 ? -6.281 4.168 1.211 1 95.69 256 GLU B N 1
ATOM 7120 C CA . GLU B 1 256 ? -5.121 3.521 1.813 1 95.69 256 GLU B CA 1
ATOM 7121 C C . GLU B 1 256 ? -5.457 2.105 2.275 1 95.69 256 GLU B C 1
ATOM 7123 O O . GLU B 1 256 ? -6.633 1.755 2.412 1 95.69 256 GLU B O 1
ATOM 7128 N N . ALA B 1 257 ? -4.441 1.32 2.547 1 90.62 257 ALA B N 1
ATOM 7129 C CA . ALA B 1 257 ? -4.645 -0.032 3.062 1 90.62 257 ALA B CA 1
ATOM 7130 C C . ALA B 1 257 ? -5.355 -0.004 4.41 1 90.62 257 ALA B C 1
ATOM 7132 O O . ALA B 1 257 ? -6.102 -0.929 4.746 1 90.62 257 ALA B O 1
ATOM 7133 N N . THR B 1 258 ? -5.242 1.093 5.094 1 93.12 258 THR B N 1
ATOM 7134 C CA . THR B 1 258 ? -5.871 1.237 6.402 1 93.12 258 THR B CA 1
ATOM 7135 C C . THR B 1 258 ? -7.32 1.699 6.258 1 93.12 258 THR B C 1
ATOM 7137 O O . THR B 1 258 ? -8.055 1.776 7.246 1 93.12 258 THR B O 1
ATOM 7140 N N . GLY B 1 259 ? -7.688 2.064 5.062 1 95.31 259 GLY B N 1
ATOM 7141 C CA . GLY B 1 259 ? -9.07 2.4 4.773 1 95.31 259 GLY B CA 1
ATOM 7142 C C . GLY B 1 259 ? -9.297 3.889 4.582 1 95.31 259 GLY B C 1
ATOM 7143 O O . GLY B 1 259 ? -10.336 4.301 4.055 1 95.31 259 GLY B O 1
ATOM 7144 N N . ASP B 1 260 ? -8.359 4.68 4.992 1 95.5 260 ASP B N 1
ATOM 7145 C CA . ASP B 1 260 ? -8.594 6.121 5 1 95.5 260 ASP B CA 1
ATOM 7146 C C . ASP B 1 260 ? -8.32 6.73 3.631 1 95.5 260 ASP B C 1
ATOM 7148 O O . ASP B 1 260 ? -7.594 6.152 2.82 1 95.5 260 ASP B O 1
ATOM 7152 N N . TRP B 1 261 ? -8.977 7.82 3.324 1 97.31 261 TRP B N 1
ATOM 7153 C CA . TRP B 1 261 ? -8.703 8.711 2.201 1 97.31 261 TRP B CA 1
ATOM 7154 C C . TRP B 1 261 ? -8.086 10.023 2.682 1 97.31 261 TRP B C 1
ATOM 7156 O O . TRP B 1 261 ? -8.672 10.727 3.506 1 97.31 261 TRP B O 1
ATOM 7166 N N . GLY B 1 262 ? -6.926 10.312 2.244 1 94.88 262 GLY B N 1
ATOM 7167 C CA . GLY B 1 262 ? -6.27 11.578 2.521 1 94.88 262 GLY B CA 1
ATOM 7168 C C . GLY B 1 262 ? -5.91 11.758 3.984 1 94.88 262 GLY B C 1
ATOM 7169 O O . GLY B 1 262 ? -5.363 12.789 4.371 1 94.88 262 GLY B O 1
ATOM 7170 N N . GLY B 1 263 ? -6.293 10.844 4.805 1 95.06 263 GLY B N 1
ATOM 7171 C CA . GLY B 1 263 ? -5.977 10.898 6.223 1 95.06 263 GLY B CA 1
ATOM 7172 C C . GLY B 1 263 ? -6.773 11.945 6.973 1 95.06 263 GLY B C 1
ATOM 7173 O O . GLY B 1 263 ? -6.375 12.375 8.055 1 95.06 263 GLY B O 1
ATOM 7174 N N . ILE B 1 264 ? -7.867 12.477 6.383 1 95.56 264 ILE B N 1
ATOM 7175 C CA . ILE B 1 264 ? -8.711 13.477 7.02 1 95.56 264 ILE B CA 1
ATOM 7176 C C . ILE B 1 264 ? -10.172 13.055 6.922 1 95.56 264 ILE B C 1
ATOM 7178 O O . ILE B 1 264 ? -10.586 12.438 5.938 1 95.56 264 ILE B O 1
ATOM 7182 N N . ILE B 1 265 ? -10.977 13.383 7.902 1 95.69 265 ILE B N 1
ATOM 7183 C CA . ILE B 1 265 ? -12.352 12.922 8.016 1 95.69 265 ILE B CA 1
ATOM 7184 C C . ILE B 1 265 ? -13.172 13.445 6.836 1 95.69 265 ILE B C 1
ATOM 7186 O O . ILE B 1 265 ? -13.953 12.703 6.238 1 95.69 265 ILE B O 1
ATOM 7190 N N . PRO B 1 266 ? -12.977 14.75 6.367 1 94.19 266 PRO B N 1
ATOM 7191 C CA . PRO B 1 266 ? -13.82 15.211 5.254 1 94.19 266 PRO B CA 1
ATOM 7192 C C . PRO B 1 266 ? -13.641 14.367 3.996 1 94.19 266 PRO B C 1
ATOM 7194 O O . PRO B 1 266 ? -14.625 14.047 3.318 1 94.19 266 PRO B O 1
ATOM 7197 N N . ALA B 1 267 ? -12.43 13.992 3.721 1 95.88 267 ALA B N 1
ATOM 7198 C CA . ALA B 1 267 ? -12.195 13.133 2.564 1 95.88 267 ALA B CA 1
ATOM 7199 C C . ALA B 1 267 ? -12.852 11.773 2.752 1 95.88 267 ALA B C 1
ATOM 7201 O O . ALA B 1 267 ? -13.453 11.227 1.82 1 95.88 267 ALA B O 1
ATOM 7202 N N . MET B 1 268 ? -12.719 11.211 3.951 1 97.75 268 MET B N 1
ATOM 7203 C CA . MET B 1 268 ? -13.297 9.906 4.25 1 97.75 268 MET B CA 1
ATOM 7204 C C . MET B 1 268 ? -14.82 9.961 4.207 1 97.75 268 MET B C 1
ATOM 7206 O O . MET B 1 268 ? -15.469 9.094 3.615 1 97.75 268 MET B O 1
ATOM 7210 N N . LEU B 1 269 ? -15.359 11 4.84 1 97.44 269 LEU B N 1
ATOM 7211 C CA . LEU B 1 269 ? -16.812 11.18 4.887 1 97.44 269 LEU B CA 1
ATOM 7212 C C . LEU B 1 269 ? -17.391 11.312 3.484 1 97.44 269 LEU B C 1
ATOM 7214 O O . LEU B 1 269 ? -18.344 10.617 3.129 1 97.44 269 LEU B O 1
ATOM 7218 N N . ASN B 1 270 ? -16.828 12.18 2.693 1 97.19 270 ASN B N 1
ATOM 7219 C CA . ASN B 1 270 ? -17.344 12.438 1.352 1 97.19 270 ASN B CA 1
ATOM 7220 C C . ASN B 1 270 ? -17.172 11.211 0.449 1 97.19 270 ASN B C 1
ATOM 7222 O O . ASN B 1 270 ? -18.031 10.938 -0.392 1 97.19 270 ASN B O 1
ATOM 7226 N N . SER B 1 271 ? -16.062 10.469 0.599 1 98.44 271 SER B N 1
ATOM 7227 C CA . SER B 1 271 ? -15.875 9.25 -0.181 1 98.44 271 SER B CA 1
ATOM 7228 C C . SER B 1 271 ? -16.938 8.203 0.159 1 98.44 271 SER B C 1
ATOM 7230 O O . SER B 1 271 ? -17.5 7.574 -0.736 1 98.44 271 SER B O 1
ATOM 7232 N N . LEU B 1 272 ? -17.203 8.047 1.434 1 98.69 272 LEU B N 1
ATOM 7233 C CA . LEU B 1 272 ? -18.203 7.078 1.864 1 98.69 272 LEU B CA 1
ATOM 7234 C C . LEU B 1 272 ? -19.594 7.496 1.405 1 98.69 272 LEU B C 1
ATOM 7236 O O . LEU B 1 272 ? -20.422 6.648 1.07 1 98.69 272 LEU B O 1
ATOM 7240 N N . LEU B 1 273 ? -19.859 8.828 1.378 1 98.44 273 LEU B N 1
ATOM 7241 C CA . LEU B 1 273 ? -21.141 9.32 0.856 1 98.44 273 LEU B CA 1
ATOM 7242 C C . LEU B 1 273 ? -21.266 9 -0.63 1 98.44 273 LEU B C 1
ATOM 7244 O O . LEU B 1 273 ? -22.344 8.594 -1.089 1 98.44 273 LEU B O 1
ATOM 7248 N N . ALA B 1 274 ? -20.172 9.242 -1.36 1 98.38 274 ALA B N 1
ATOM 7249 C CA . ALA B 1 274 ? -20.172 8.938 -2.789 1 98.38 274 ALA B CA 1
ATOM 7250 C C . ALA B 1 274 ? -20.469 7.457 -3.033 1 98.38 274 ALA B C 1
ATOM 7252 O O . ALA B 1 274 ? -21.266 7.113 -3.916 1 98.38 274 ALA B O 1
ATOM 7253 N N . LEU B 1 275 ? -19.844 6.586 -2.258 1 98.56 275 LEU B N 1
ATOM 7254 C CA . LEU B 1 275 ? -20.047 5.148 -2.41 1 98.56 275 LEU B CA 1
ATOM 7255 C C . LEU B 1 275 ? -21.484 4.77 -2.068 1 98.56 275 LEU B C 1
ATOM 7257 O O . LEU B 1 275 ? -22.078 3.891 -2.707 1 98.56 275 LEU B O 1
ATOM 7261 N N . ARG B 1 276 ? -22.031 5.441 -1.068 1 98.44 276 ARG B N 1
ATOM 7262 C CA . ARG B 1 276 ? -23.438 5.215 -0.738 1 98.44 276 ARG B CA 1
ATOM 7263 C C . ARG B 1 276 ? -24.344 5.609 -1.899 1 98.44 276 ARG B C 1
ATOM 7265 O O . ARG B 1 276 ? -25.297 4.902 -2.209 1 98.44 276 ARG B O 1
ATOM 7272 N N . CYS B 1 277 ? -24.047 6.719 -2.516 1 97.88 277 CYS B N 1
ATOM 7273 C CA . CYS B 1 277 ? -24.812 7.207 -3.664 1 97.88 277 CYS B CA 1
ATOM 7274 C C . CYS B 1 277 ? -24.703 6.234 -4.836 1 97.88 277 CYS B C 1
ATOM 7276 O O . CYS B 1 277 ? -25.609 6.168 -5.668 1 97.88 277 CYS B O 1
ATOM 7278 N N . LEU B 1 278 ? -23.656 5.508 -4.895 1 97.62 278 LEU B N 1
ATOM 7279 C CA . LEU B 1 278 ? -23.453 4.531 -5.957 1 97.62 278 LEU B CA 1
ATOM 7280 C C . LEU B 1 278 ? -23.984 3.164 -5.555 1 97.62 278 LEU B C 1
ATOM 7282 O O . LEU B 1 278 ? -23.672 2.156 -6.195 1 97.62 278 LEU B O 1
ATOM 7286 N N . ASP B 1 279 ? -24.641 3.045 -4.375 1 96.94 279 ASP B N 1
ATOM 7287 C CA . ASP B 1 279 ? -25.422 1.9 -3.918 1 96.94 279 ASP B CA 1
ATOM 7288 C C . ASP B 1 279 ? -24.516 0.765 -3.453 1 96.94 279 ASP B C 1
ATOM 7290 O O . ASP B 1 279 ? -24.844 -0.411 -3.629 1 96.94 279 ASP B O 1
ATOM 7294 N N . TYR B 1 280 ? -23.344 1.094 -3.039 1 97.56 280 TYR B N 1
ATOM 7295 C CA . TYR B 1 280 ? -22.531 0.087 -2.371 1 97.56 280 TYR B CA 1
ATOM 7296 C C . TYR B 1 280 ? -23.219 -0.434 -1.117 1 97.56 280 TYR B C 1
ATOM 7298 O O . TYR B 1 280 ? -23.953 0.304 -0.453 1 97.56 280 TYR B O 1
ATOM 7306 N N . ASP B 1 281 ? -22.953 -1.7 -0.81 1 96.75 281 ASP B N 1
ATOM 7307 C CA . ASP B 1 281 ? -23.453 -2.299 0.424 1 96.75 281 ASP B CA 1
ATOM 7308 C C . ASP B 1 281 ? -22.578 -1.907 1.616 1 96.75 281 ASP B C 1
ATOM 7310 O O . ASP B 1 281 ? -21.375 -1.746 1.48 1 96.75 281 ASP B O 1
ATOM 7314 N N . ALA B 1 282 ? -23.219 -1.739 2.803 1 95.56 282 ALA B N 1
ATOM 7315 C CA . ALA B 1 282 ? -22.484 -1.39 4.012 1 95.56 282 ALA B CA 1
ATOM 7316 C C . ALA B 1 282 ? -21.422 -2.438 4.324 1 95.56 282 ALA B C 1
ATOM 7318 O O . ALA B 1 282 ? -20.391 -2.125 4.934 1 95.56 282 ALA B O 1
ATOM 7319 N N . ALA B 1 283 ? -21.688 -3.641 3.811 1 96.25 283 ALA B N 1
ATOM 7320 C CA . ALA B 1 283 ? -20.766 -4.734 4.125 1 96.25 283 ALA B CA 1
ATOM 7321 C C . ALA B 1 283 ? -19.719 -4.898 3.027 1 96.25 283 ALA B C 1
ATOM 7323 O O . ALA B 1 283 ? -18.859 -5.773 3.111 1 96.25 283 ALA B O 1
ATOM 7324 N N . ASP B 1 284 ? -19.844 -4.074 1.957 1 97.75 284 ASP B N 1
ATOM 7325 C CA . ASP B 1 284 ? -18.781 -4.105 0.955 1 97.75 284 ASP B CA 1
ATOM 7326 C C . ASP B 1 284 ? -17.406 -3.889 1.596 1 97.75 284 ASP B C 1
ATOM 7328 O O . ASP B 1 284 ? -17.25 -3.012 2.447 1 97.75 284 ASP B O 1
ATOM 7332 N N . PRO B 1 285 ? -16.422 -4.672 1.184 1 97.69 285 PRO B N 1
ATOM 7333 C CA . PRO B 1 285 ? -15.102 -4.57 1.823 1 97.69 285 PRO B CA 1
ATOM 7334 C C . PRO B 1 285 ? -14.531 -3.156 1.788 1 97.69 285 PRO B C 1
ATOM 7336 O O . PRO B 1 285 ? -13.875 -2.729 2.736 1 97.69 285 PRO B O 1
ATOM 7339 N N . ILE B 1 286 ? -14.727 -2.42 0.723 1 98.06 286 ILE B N 1
ATOM 7340 C CA . ILE B 1 286 ? -14.242 -1.051 0.586 1 98.06 286 ILE B CA 1
ATOM 7341 C C . ILE B 1 286 ? -14.922 -0.156 1.619 1 98.06 286 ILE B C 1
ATOM 7343 O O . ILE B 1 286 ? -14.266 0.676 2.254 1 98.06 286 ILE B O 1
ATOM 7347 N N . VAL B 1 287 ? -16.219 -0.317 1.774 1 98.06 287 VAL B N 1
ATOM 7348 C CA . VAL B 1 287 ? -17.016 0.486 2.703 1 98.06 287 VAL B CA 1
ATOM 7349 C C . VAL B 1 287 ? -16.656 0.119 4.141 1 98.06 287 VAL B C 1
ATOM 7351 O O . VAL B 1 287 ? -16.438 1 4.98 1 98.06 287 VAL B O 1
ATOM 7354 N N . GLU B 1 288 ? -16.562 -1.181 4.406 1 96.69 288 GLU B N 1
ATOM 7355 C CA . GLU B 1 288 ? -16.203 -1.638 5.746 1 96.69 288 GLU B CA 1
ATOM 7356 C C . GLU B 1 288 ? -14.852 -1.081 6.172 1 96.69 288 GLU B C 1
ATOM 7358 O O . GLU B 1 288 ? -14.688 -0.662 7.32 1 96.69 288 GLU B O 1
ATOM 7363 N N . ARG B 1 289 ? -13.945 -1.161 5.277 1 96.62 289 ARG B N 1
ATOM 7364 C CA . ARG B 1 289 ? -12.617 -0.634 5.566 1 96.62 289 ARG B CA 1
ATOM 7365 C C . ARG B 1 289 ? -12.664 0.87 5.816 1 96.62 289 ARG B C 1
ATOM 7367 O O . ARG B 1 289 ? -11.953 1.384 6.684 1 96.62 289 ARG B O 1
ATOM 7374 N N . GLY B 1 290 ? -13.406 1.599 5.012 1 97.69 290 GLY B N 1
ATOM 7375 C CA . GLY B 1 290 ? -13.578 3.029 5.203 1 97.69 290 GLY B CA 1
ATOM 7376 C C . GLY B 1 290 ? -14.195 3.381 6.547 1 97.69 290 GLY B C 1
ATOM 7377 O O . GLY B 1 290 ? -13.75 4.316 7.215 1 97.69 290 GLY B O 1
ATOM 7378 N N . LEU B 1 291 ? -15.219 2.656 6.961 1 97.5 291 LEU B N 1
ATOM 7379 C CA . LEU B 1 291 ? -15.875 2.895 8.242 1 97.5 291 LEU B CA 1
ATOM 7380 C C . LEU B 1 291 ? -14.938 2.584 9.398 1 97.5 291 LEU B C 1
ATOM 7382 O O . LEU B 1 291 ? -14.938 3.291 10.414 1 97.5 291 LEU B O 1
ATOM 7386 N N . GLN B 1 292 ? -14.156 1.584 9.195 1 96.25 292 GLN B N 1
ATOM 7387 C CA . GLN B 1 292 ? -13.156 1.268 10.211 1 96.25 292 GLN B CA 1
ATOM 7388 C C . GLN B 1 292 ? -12.133 2.395 10.344 1 96.25 292 GLN B C 1
ATOM 7390 O O . GLN B 1 292 ? -11.672 2.688 11.453 1 96.25 292 GLN B O 1
ATOM 7395 N N . ALA B 1 293 ? -11.75 2.941 9.219 1 97.06 293 ALA B N 1
ATOM 7396 C CA . ALA B 1 293 ? -10.82 4.062 9.25 1 97.06 293 ALA B CA 1
ATOM 7397 C C . ALA B 1 293 ? -11.375 5.219 10.078 1 97.06 293 ALA B C 1
ATOM 7399 O O . ALA B 1 293 ? -10.641 5.859 10.836 1 97.06 293 ALA B O 1
ATOM 7400 N N . ILE B 1 294 ? -12.648 5.516 9.961 1 97.12 294 ILE B N 1
ATOM 7401 C CA . ILE B 1 294 ? -13.305 6.555 10.75 1 97.12 294 ILE B CA 1
ATOM 7402 C C . ILE B 1 294 ? -13.234 6.191 12.234 1 97.12 294 ILE B C 1
ATOM 7404 O O . ILE B 1 294 ? -12.922 7.043 13.07 1 97.12 294 ILE B O 1
ATOM 7408 N N . ASP B 1 295 ? -13.484 4.93 12.539 1 96.75 295 ASP B N 1
ATOM 7409 C CA . ASP B 1 295 ? -13.43 4.465 13.922 1 96.75 295 ASP B CA 1
ATOM 7410 C C . ASP B 1 295 ? -12.031 4.656 14.516 1 96.75 295 ASP B C 1
ATOM 7412 O O . ASP B 1 295 ? -11.891 4.953 15.703 1 96.75 295 ASP B O 1
ATOM 7416 N N . ASN B 1 296 ? -11.055 4.5 13.672 1 96.44 296 ASN B N 1
ATOM 7417 C CA . ASN B 1 296 ? -9.672 4.633 14.125 1 96.44 296 ASN B CA 1
ATOM 7418 C C . ASN B 1 296 ? -9.359 6.066 14.555 1 96.44 296 ASN B C 1
ATOM 7420 O O . ASN B 1 296 ? -8.391 6.301 15.281 1 96.44 296 ASN B O 1
ATOM 7424 N N . PHE B 1 297 ? -10.148 7.027 14.117 1 97.31 297 PHE B N 1
ATOM 7425 C CA . PHE B 1 297 ? -9.914 8.43 14.445 1 97.31 297 PHE B CA 1
ATOM 7426 C C . PHE B 1 297 ? -10.688 8.828 15.703 1 97.31 297 PHE B C 1
ATOM 7428 O O . PHE B 1 297 ? -10.562 9.953 16.188 1 97.31 297 PHE B O 1
ATOM 7435 N N . ALA B 1 298 ? -11.398 7.906 16.312 1 96.75 298 ALA B N 1
ATOM 7436 C CA . ALA B 1 298 ? -12.258 8.211 17.453 1 96.75 298 ALA B CA 1
ATOM 7437 C C . ALA B 1 298 ? -11.484 8.117 18.766 1 96.75 298 ALA B C 1
ATOM 7439 O O . ALA B 1 298 ? -10.547 7.32 18.875 1 96.75 298 ALA B O 1
ATOM 7440 N N . ILE B 1 299 ? -11.773 8.922 19.656 1 97.19 299 ILE B N 1
ATOM 7441 C CA . ILE B 1 299 ? -11.344 8.859 21.047 1 97.19 299 ILE B CA 1
ATOM 7442 C C . ILE B 1 299 ? -12.539 8.57 21.938 1 97.19 299 ILE B C 1
ATOM 7444 O O . ILE B 1 299 ? -13.5 9.336 21.984 1 97.19 299 ILE B O 1
ATOM 7448 N N . GLU B 1 300 ? -12.477 7.504 22.594 1 96.56 300 GLU B N 1
ATOM 7449 C CA . GLU B 1 300 ? -13.562 7.086 23.484 1 96.56 300 GLU B CA 1
ATOM 7450 C C . GLU B 1 300 ? -13.125 7.086 24.938 1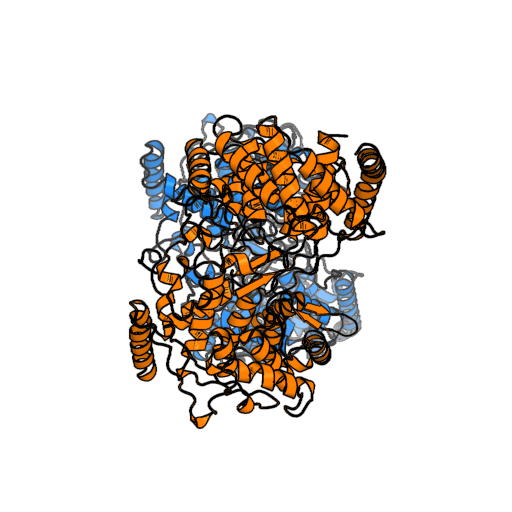 96.56 300 GLU B C 1
ATOM 7452 O O . GLU B 1 300 ? -12.055 6.559 25.281 1 96.56 300 GLU B O 1
ATOM 7457 N N . THR B 1 301 ? -13.82 7.758 25.766 1 95.56 301 THR B N 1
ATOM 7458 C CA . THR B 1 301 ? -13.664 7.711 27.203 1 95.56 301 THR B CA 1
ATOM 7459 C C . THR B 1 301 ? -14.852 7.012 27.859 1 95.56 301 THR B C 1
ATOM 7461 O O . THR B 1 301 ? -15.688 6.426 27.172 1 95.56 301 THR B O 1
ATOM 7464 N N . ALA B 1 302 ? -14.859 6.988 29.172 1 94.5 302 ALA B N 1
ATOM 7465 C CA . ALA B 1 302 ? -15.953 6.352 29.906 1 94.5 302 ALA B CA 1
ATOM 7466 C C . ALA B 1 302 ? -17.281 7.008 29.562 1 94.5 302 ALA B C 1
ATOM 7468 O O . ALA B 1 302 ? -18.312 6.332 29.453 1 94.5 302 ALA B O 1
ATOM 7469 N N . ASP B 1 303 ? -17.203 8.344 29.188 1 94.44 303 ASP B N 1
ATOM 7470 C CA . ASP B 1 303 ? -18.469 9.055 29.109 1 94.44 303 ASP B CA 1
ATOM 7471 C C . ASP B 1 303 ? -18.641 9.742 27.766 1 94.44 303 ASP B C 1
ATOM 7473 O O . ASP B 1 303 ? -19.734 10.172 27.406 1 94.44 303 ASP B O 1
ATOM 7477 N N . THR B 1 304 ? -17.547 9.82 27.016 1 96 304 THR B N 1
ATOM 7478 C CA . THR B 1 304 ? -17.641 10.617 25.797 1 96 304 THR B CA 1
ATOM 7479 C C . THR B 1 304 ? -17.047 9.867 24.609 1 96 304 THR B C 1
ATOM 7481 O O . THR B 1 304 ? -16.312 8.898 24.797 1 96 304 THR B O 1
ATOM 7484 N N . TYR B 1 305 ? -17.5 10.234 23.5 1 96.81 305 TYR B N 1
ATOM 7485 C CA . TYR B 1 305 ? -17.016 9.758 22.219 1 96.81 305 TYR B CA 1
ATOM 7486 C C . TYR B 1 305 ? -16.906 10.906 21.219 1 96.81 305 TYR B C 1
ATOM 7488 O O . TYR B 1 305 ? -17.875 11.633 20.984 1 96.81 305 TYR B O 1
ATOM 7496 N N . ARG B 1 306 ? -15.711 11.133 20.75 1 97.44 306 ARG B N 1
ATOM 7497 C CA . ARG B 1 306 ? -15.484 12.18 19.766 1 97.44 306 ARG B CA 1
ATOM 7498 C C . ARG B 1 306 ? -14.516 11.719 18.688 1 97.44 306 ARG B C 1
ATOM 7500 O O . ARG B 1 306 ? -13.766 10.758 18.891 1 97.44 306 ARG B O 1
ATOM 7507 N N . VAL B 1 307 ? -14.57 12.383 17.562 1 97.75 307 VAL B N 1
ATOM 7508 C CA . VAL B 1 307 ? -13.773 11.977 16.406 1 97.75 307 VAL B CA 1
ATOM 7509 C C . VAL B 1 307 ? -12.773 13.078 16.062 1 97.75 307 VAL B C 1
ATOM 7511 O O . VAL B 1 307 ? -13.133 14.25 15.984 1 97.75 307 VAL B O 1
ATOM 7514 N N . GLN B 1 308 ? -11.531 12.719 15.914 1 97.81 308 GLN B N 1
ATOM 7515 C CA . GLN B 1 308 ? -10.492 13.648 15.492 1 97.81 308 GLN B CA 1
ATOM 7516 C C . GLN B 1 308 ? -10.57 13.922 13.992 1 97.81 308 GLN B C 1
ATOM 7518 O O . GLN B 1 308 ? -10.891 13.023 13.211 1 97.81 308 GLN B O 1
ATOM 7523 N N . PRO B 1 309 ? -10.328 15.117 13.594 1 96.44 309 PRO B N 1
ATOM 7524 C CA . PRO B 1 309 ? -10.352 15.406 12.164 1 96.44 309 PRO B CA 1
ATOM 7525 C C . PRO B 1 309 ? -9.211 14.734 11.406 1 96.44 309 PRO B C 1
ATOM 7527 O O . PRO B 1 309 ? -9.32 14.5 10.195 1 96.44 309 PRO B O 1
ATOM 7530 N N . CYS B 1 310 ? -8.102 14.555 12.023 1 95.94 310 CYS B N 1
ATOM 7531 C CA . CYS B 1 310 ? -6.871 13.938 11.547 1 95.94 310 CYS B CA 1
ATOM 7532 C C . CYS B 1 310 ? -6.023 13.445 12.719 1 95.94 310 CYS B C 1
ATOM 7534 O O . CYS B 1 310 ? -6.328 13.734 13.875 1 95.94 310 CYS B O 1
ATOM 7536 N N . VAL B 1 311 ? -5.004 12.633 12.445 1 96.5 311 VAL B N 1
ATOM 7537 C CA . VAL B 1 311 ? -4.055 12.172 13.453 1 96.5 311 VAL B CA 1
ATOM 7538 C C . VAL B 1 311 ? -2.629 12.484 13 1 96.5 311 VAL B C 1
ATOM 7540 O O . VAL B 1 311 ? -2.301 12.352 11.82 1 96.5 311 VAL B O 1
ATOM 7543 N N . SER B 1 312 ? -1.772 12.922 13.938 1 97.38 312 SER B N 1
ATOM 7544 C CA . SER B 1 312 ? -0.499 13.5 13.531 1 97.38 312 SER B CA 1
ATOM 7545 C C . SER B 1 312 ? 0.676 12.766 14.164 1 97.38 312 SER B C 1
ATOM 7547 O O . SER B 1 312 ? 1.578 13.391 14.727 1 97.38 312 SER B O 1
ATOM 7549 N N . PRO B 1 313 ? 0.842 11.484 13.992 1 98.31 313 PRO B N 1
ATOM 7550 C CA . PRO B 1 313 ? 1.927 10.766 14.664 1 98.31 313 PRO B CA 1
ATOM 7551 C C . PRO B 1 313 ? 3.305 11.141 14.125 1 98.31 313 PRO B C 1
ATOM 7553 O O . PRO B 1 313 ? 4.258 11.281 14.898 1 98.31 313 PRO B O 1
ATOM 7556 N N . VAL B 1 314 ? 3.471 11.312 12.82 1 98.69 314 VAL B N 1
ATOM 7557 C CA . VAL B 1 314 ? 4.773 11.617 12.234 1 98.69 314 VAL B CA 1
ATOM 7558 C C . VAL B 1 314 ? 5.219 13.016 12.664 1 98.69 314 VAL B C 1
ATOM 7560 O O . VAL B 1 314 ? 6.359 13.203 13.094 1 98.69 314 VAL B O 1
ATOM 7563 N N . TRP B 1 315 ? 4.309 13.945 12.594 1 98.38 315 TRP B N 1
ATOM 7564 C CA . TRP B 1 315 ? 4.57 15.328 12.984 1 98.38 315 TRP B CA 1
ATOM 7565 C C . TRP B 1 315 ? 4.961 15.406 14.461 1 98.38 315 TRP B C 1
ATOM 7567 O O . TRP B 1 315 ? 5.984 16 14.805 1 98.38 315 TRP B O 1
ATOM 7577 N N . ASP B 1 316 ? 4.219 14.766 15.32 1 98.69 316 ASP B N 1
ATOM 7578 C CA . ASP B 1 316 ? 4.445 14.812 16.766 1 98.69 316 ASP B CA 1
ATOM 7579 C C . ASP B 1 316 ? 5.766 14.133 17.125 1 98.69 316 ASP B C 1
ATOM 7581 O O . ASP B 1 316 ? 6.523 14.648 17.953 1 98.69 316 ASP B O 1
ATOM 7585 N N . THR B 1 317 ? 6.008 13.047 16.5 1 98.88 317 THR B N 1
ATOM 7586 C CA . THR B 1 317 ? 7.211 12.281 16.812 1 98.88 317 THR B CA 1
ATOM 7587 C C . THR B 1 317 ? 8.469 13.07 16.453 1 98.88 317 THR B C 1
ATOM 7589 O O . THR B 1 317 ? 9.414 13.125 17.234 1 98.88 317 THR B O 1
ATOM 7592 N N . ALA B 1 318 ? 8.469 13.68 15.32 1 98.81 318 ALA B N 1
ATOM 7593 C CA . ALA B 1 318 ? 9.633 14.438 14.891 1 98.81 318 ALA B CA 1
ATOM 7594 C C . ALA B 1 318 ? 9.906 15.617 15.828 1 98.81 318 ALA B C 1
ATOM 7596 O O . ALA B 1 318 ? 11.055 15.859 16.203 1 98.81 318 ALA B O 1
ATOM 7597 N N . TRP B 1 319 ? 8.867 16.312 16.234 1 98.75 319 TRP B N 1
ATOM 7598 C CA . TRP B 1 319 ? 9.039 17.484 17.109 1 98.75 319 TRP B CA 1
ATOM 7599 C C . TRP B 1 319 ? 9.461 17.047 18.5 1 98.75 319 TRP B C 1
ATOM 7601 O O . TRP B 1 319 ? 10.273 17.719 19.141 1 98.75 319 TRP B O 1
ATOM 7611 N N . VAL B 1 320 ? 8.883 15.961 19 1 98.81 320 VAL B N 1
ATOM 7612 C CA . VAL B 1 320 ? 9.258 15.484 20.312 1 98.81 320 VAL B CA 1
ATOM 7613 C C . VAL B 1 320 ? 10.734 15.062 20.328 1 98.81 320 VAL B C 1
ATOM 7615 O O . VAL B 1 320 ? 11.461 15.359 21.266 1 98.81 320 VAL B O 1
ATOM 7618 N N . MET B 1 321 ? 11.172 14.375 19.297 1 98.75 321 MET B N 1
ATOM 7619 C CA . MET B 1 321 ? 12.578 13.992 19.172 1 98.75 321 MET B CA 1
ATOM 7620 C C . MET B 1 321 ? 13.484 15.227 19.25 1 98.75 321 MET B C 1
ATOM 7622 O O . MET B 1 321 ? 14.453 15.234 20 1 98.75 321 MET B O 1
ATOM 7626 N N . ARG B 1 322 ? 13.141 16.25 18.516 1 98.5 322 ARG B N 1
ATOM 7627 C CA . ARG B 1 322 ? 13.938 17.469 18.516 1 98.5 322 ARG B CA 1
ATOM 7628 C C . ARG B 1 322 ? 13.945 18.109 19.891 1 98.5 322 ARG B C 1
ATOM 7630 O O . ARG B 1 322 ? 14.984 18.578 20.359 1 98.5 322 ARG B O 1
ATOM 7637 N N . ALA B 1 323 ? 12.781 18.141 20.531 1 98.75 323 ALA B N 1
ATOM 7638 C CA . ALA B 1 323 ? 12.672 18.734 21.859 1 98.75 323 ALA B CA 1
ATOM 7639 C C . ALA B 1 323 ? 13.57 18.016 22.859 1 98.75 323 ALA B C 1
ATOM 7641 O O . ALA B 1 323 ? 14.242 18.672 23.672 1 98.75 323 ALA B O 1
ATOM 7642 N N . LEU B 1 324 ? 13.539 16.719 22.766 1 98.62 324 LEU B N 1
ATOM 7643 C CA . LEU B 1 324 ? 14.344 15.922 23.703 1 98.62 324 LEU B CA 1
ATOM 7644 C C . LEU B 1 324 ? 15.828 16.156 23.469 1 98.62 324 LEU B C 1
ATOM 7646 O O . LEU B 1 324 ? 16.578 16.406 24.406 1 98.62 324 LEU B O 1
ATOM 7650 N N . VAL B 1 325 ? 16.234 16.188 22.266 1 97.69 325 VAL B N 1
ATOM 7651 C CA . VAL B 1 325 ? 17.656 16.344 21.953 1 97.69 325 VAL B CA 1
ATOM 7652 C C . VAL B 1 325 ? 18.094 17.781 22.25 1 97.69 325 VAL B C 1
ATOM 7654 O O . VAL B 1 325 ? 19.141 18.016 22.844 1 97.69 325 VAL B O 1
ATOM 7657 N N . ASP B 1 326 ? 17.266 18.75 21.891 1 95.88 326 ASP B N 1
ATOM 7658 C CA . ASP B 1 326 ? 17.578 20.172 22.125 1 95.88 326 ASP B CA 1
ATOM 7659 C C . ASP B 1 326 ? 17.656 20.469 23.609 1 95.88 326 ASP B C 1
ATOM 7661 O O . ASP B 1 326 ? 18.344 21.422 24.016 1 95.88 326 ASP B O 1
ATOM 7665 N N . SER B 1 327 ? 17 19.641 24.375 1 97.44 327 SER B N 1
ATOM 7666 C CA . SER B 1 327 ? 16.969 19.922 25.812 1 97.44 327 SER B CA 1
ATOM 7667 C C . SER B 1 327 ? 17.984 19.078 26.562 1 97.44 327 SER B C 1
ATOM 7669 O O . SER B 1 327 ? 17.969 19.031 27.797 1 97.44 327 SER B O 1
ATOM 7671 N N . GLY B 1 328 ? 18.781 18.266 25.797 1 95.62 328 GLY B N 1
ATOM 7672 C CA . GLY B 1 328 ? 19.938 17.688 26.484 1 95.62 328 GLY B CA 1
ATOM 7673 C C . GLY B 1 328 ? 20.031 16.188 26.344 1 95.62 328 GLY B C 1
ATOM 7674 O O . GLY B 1 328 ? 21.016 15.578 26.781 1 95.62 328 GLY B O 1
ATOM 7675 N N . PHE B 1 329 ? 19.094 15.531 25.703 1 95.38 329 PHE B N 1
ATOM 7676 C CA . PHE B 1 329 ? 19.188 14.086 25.5 1 95.38 329 PHE B CA 1
ATOM 7677 C C . PHE B 1 329 ? 20.359 13.75 24.578 1 95.38 329 PHE B C 1
ATOM 7679 O O . PHE B 1 329 ? 20.625 14.477 23.609 1 95.38 329 PHE B O 1
ATOM 7686 N N . ALA B 1 330 ? 20.922 12.594 24.953 1 97.25 330 ALA B N 1
ATOM 7687 C CA . ALA B 1 330 ? 21.969 12.07 24.078 1 97.25 330 ALA B CA 1
ATOM 7688 C C . ALA B 1 330 ? 21.391 11.648 22.719 1 97.25 330 ALA B C 1
ATOM 7690 O O . ALA B 1 330 ? 20.297 11.086 22.656 1 97.25 330 ALA B O 1
ATOM 7691 N N . PRO B 1 331 ? 22.094 11.898 21.672 1 97.31 331 PRO B N 1
ATOM 7692 C CA . PRO B 1 331 ? 21.625 11.555 20.328 1 97.31 331 PRO B CA 1
ATOM 7693 C C . PRO B 1 331 ? 21.391 10.055 20.141 1 97.31 331 PRO B C 1
ATOM 7695 O O . PRO B 1 331 ? 20.688 9.641 19.219 1 97.31 331 PRO B O 1
ATOM 7698 N N . ASP B 1 332 ? 22 9.227 20.953 1 97.88 332 ASP B N 1
ATOM 7699 C CA . ASP B 1 332 ? 21.859 7.777 20.812 1 97.88 332 ASP B CA 1
ATOM 7700 C C . ASP B 1 332 ? 21.016 7.195 21.938 1 97.88 332 ASP B C 1
ATOM 7702 O O . ASP B 1 332 ? 21.078 5.996 22.219 1 97.88 332 ASP B O 1
ATOM 7706 N N . HIS B 1 333 ? 20.391 8.117 22.703 1 97.81 333 HIS B N 1
ATOM 7707 C CA . HIS B 1 333 ? 19.469 7.602 23.719 1 97.81 333 HIS B CA 1
ATOM 7708 C C . HIS B 1 333 ? 18.469 6.621 23.109 1 97.81 333 HIS B C 1
ATOM 7710 O O . HIS B 1 333 ? 17.922 6.867 22.031 1 97.81 333 HIS B O 1
ATOM 7716 N N . PRO B 1 334 ? 18.172 5.48 23.734 1 97.75 334 PRO B N 1
ATOM 7717 C CA . PRO B 1 334 ? 17.328 4.422 23.172 1 97.75 334 PRO B CA 1
ATOM 7718 C C . PRO B 1 334 ? 15.945 4.926 22.766 1 97.75 334 PRO B C 1
ATOM 7720 O O . PRO B 1 334 ? 15.398 4.484 21.75 1 97.75 334 PRO B O 1
ATOM 7723 N N . ALA B 1 335 ? 15.375 5.848 23.469 1 97.81 335 ALA B N 1
ATOM 7724 C CA . ALA B 1 335 ? 14.039 6.367 23.172 1 97.81 335 ALA B CA 1
ATOM 7725 C C . ALA B 1 335 ? 14.023 7.102 21.828 1 97.81 335 ALA B C 1
ATOM 7727 O O . ALA B 1 335 ? 13.102 6.934 21.031 1 97.81 335 ALA B O 1
ATOM 7728 N N . VAL B 1 336 ? 15.047 7.922 21.594 1 98.06 336 VAL B N 1
ATOM 7729 C CA . VAL B 1 336 ? 15.07 8.703 20.359 1 98.06 336 VAL B CA 1
ATOM 7730 C C . VAL B 1 336 ? 15.516 7.816 19.203 1 98.06 336 VAL B C 1
ATOM 7732 O O . VAL B 1 336 ? 15.078 8.008 18.062 1 98.06 336 VAL B O 1
ATOM 7735 N N . VAL B 1 337 ? 16.359 6.785 19.516 1 98.38 337 VAL B N 1
ATOM 7736 C CA . VAL B 1 337 ? 16.781 5.84 18.484 1 98.38 337 VAL B CA 1
ATOM 7737 C C . VAL B 1 337 ? 15.57 5.062 17.969 1 98.38 337 VAL B C 1
ATOM 7739 O O . VAL B 1 337 ? 15.375 4.934 16.766 1 98.38 337 VAL B O 1
ATOM 7742 N N . ARG B 1 338 ? 14.75 4.559 18.875 1 98.25 338 ARG B N 1
ATOM 7743 C CA . ARG B 1 338 ? 13.555 3.811 18.5 1 98.25 338 ARG B CA 1
ATOM 7744 C C . ARG B 1 338 ? 12.609 4.668 17.672 1 98.25 338 ARG B C 1
ATOM 7746 O O . ARG B 1 338 ? 12.008 4.184 16.703 1 98.25 338 ARG B O 1
ATOM 7753 N N . SER B 1 339 ? 12.453 5.902 18.031 1 98.62 339 SER B N 1
ATOM 7754 C CA . SER B 1 339 ? 11.578 6.816 17.312 1 98.62 339 SER B CA 1
ATOM 7755 C C . SER B 1 339 ? 12.117 7.117 15.922 1 98.62 339 SER B C 1
ATOM 7757 O O . SER B 1 339 ? 11.359 7.207 14.961 1 98.62 339 SER B O 1
ATOM 7759 N N . ALA B 1 340 ? 13.422 7.297 15.844 1 98.81 340 ALA B N 1
ATOM 7760 C CA . ALA B 1 340 ? 14.055 7.566 14.555 1 98.81 340 ALA B CA 1
ATOM 7761 C C . ALA B 1 340 ? 13.891 6.387 13.602 1 98.81 340 ALA B C 1
ATOM 7763 O O . ALA B 1 340 ? 13.641 6.57 12.406 1 98.81 340 ALA B O 1
ATOM 7764 N N . GLU B 1 341 ? 14.055 5.238 14.141 1 98.44 341 GLU B N 1
ATOM 7765 C CA . GLU B 1 341 ? 13.859 4.035 13.336 1 98.44 341 GLU B CA 1
ATOM 7766 C C . GLU B 1 341 ? 12.414 3.918 12.867 1 98.44 341 GLU B C 1
ATOM 7768 O O . GLU B 1 341 ? 12.156 3.506 11.734 1 98.44 341 GLU B O 1
ATOM 7773 N N . TRP B 1 342 ? 11.461 4.242 13.68 1 98.5 342 TRP B N 1
ATOM 7774 C CA . TRP B 1 342 ? 10.047 4.258 13.297 1 98.5 342 TRP B CA 1
ATOM 7775 C C . TRP B 1 342 ? 9.805 5.25 12.164 1 98.5 342 TRP B C 1
ATOM 7777 O O . TRP B 1 342 ? 9.094 4.941 11.203 1 98.5 342 TRP B O 1
ATOM 7787 N N . LEU B 1 343 ? 10.414 6.434 12.289 1 98.81 343 LEU B N 1
ATOM 7788 C CA . LEU B 1 343 ? 10.266 7.441 11.25 1 98.81 343 LEU B CA 1
ATOM 7789 C C . LEU B 1 343 ? 10.852 6.953 9.93 1 98.81 343 LEU B C 1
ATOM 7791 O O . LEU B 1 343 ? 10.273 7.184 8.859 1 98.81 343 LEU B O 1
ATOM 7795 N N . LEU B 1 344 ? 12.016 6.328 10.016 1 98.38 344 LEU B N 1
ATOM 7796 C CA . LEU B 1 344 ? 12.625 5.801 8.797 1 98.38 344 LEU B CA 1
ATOM 7797 C C . LEU B 1 344 ? 11.695 4.809 8.109 1 98.38 344 LEU B C 1
ATOM 7799 O O . LEU B 1 344 ? 11.602 4.793 6.883 1 98.38 344 LEU B O 1
ATOM 7803 N N . ASN B 1 345 ? 10.977 4.07 8.898 1 96.81 345 ASN B N 1
ATOM 7804 C CA . ASN B 1 345 ? 10.062 3.068 8.359 1 96.81 345 ASN B CA 1
ATOM 7805 C C . ASN B 1 345 ? 8.828 3.715 7.746 1 96.81 345 ASN B C 1
ATOM 7807 O O . ASN B 1 345 ? 8.117 3.082 6.965 1 96.81 345 ASN B O 1
ATOM 7811 N N . LYS B 1 346 ? 8.539 4.949 8.023 1 97.81 346 LYS B N 1
ATOM 7812 C CA . LYS B 1 346 ? 7.34 5.637 7.543 1 97.81 346 LYS B CA 1
ATOM 7813 C C . LYS B 1 346 ? 7.637 6.445 6.285 1 97.81 346 LYS B C 1
ATOM 7815 O O . LYS B 1 346 ? 6.738 7.074 5.723 1 97.81 346 LYS B O 1
ATOM 7820 N N . GLN B 1 347 ? 8.922 6.477 5.801 1 98.31 347 GLN B N 1
ATOM 7821 C CA . GLN B 1 347 ? 9.227 7.25 4.602 1 98.31 347 GLN B CA 1
ATOM 7822 C C . GLN B 1 347 ? 8.43 6.738 3.402 1 98.31 347 GLN B C 1
ATOM 7824 O O . GLN B 1 347 ? 8.352 5.531 3.172 1 98.31 347 GLN B O 1
ATOM 7829 N N . ILE B 1 348 ? 7.82 7.598 2.705 1 97.88 348 ILE B N 1
ATOM 7830 C CA . ILE B 1 348 ? 6.996 7.27 1.546 1 97.88 348 ILE B CA 1
ATOM 7831 C C . ILE B 1 348 ? 7.887 7.109 0.313 1 97.88 348 ILE B C 1
ATOM 7833 O O . ILE B 1 348 ? 8.516 8.07 -0.135 1 97.88 348 ILE B O 1
ATOM 7837 N N . LEU B 1 349 ? 7.891 5.984 -0.217 1 97.38 349 LEU B N 1
ATOM 7838 C CA . LEU B 1 349 ? 8.758 5.684 -1.35 1 97.38 349 LEU B CA 1
ATOM 7839 C C . LEU B 1 349 ? 7.941 5.449 -2.615 1 97.38 349 LEU B C 1
ATOM 7841 O O . LEU B 1 349 ? 8.492 5.062 -3.65 1 97.38 349 LEU B O 1
ATOM 7845 N N . ASP B 1 350 ? 6.625 5.781 -2.531 1 94.38 350 ASP B N 1
ATOM 7846 C CA . ASP B 1 350 ? 5.703 5.695 -3.66 1 94.38 350 ASP B CA 1
ATOM 7847 C C . ASP B 1 350 ? 5.441 7.074 -4.258 1 94.38 350 ASP B C 1
ATOM 7849 O O . ASP B 1 350 ? 5.539 8.086 -3.562 1 94.38 350 ASP B O 1
ATOM 7853 N N . TYR B 1 351 ? 5.082 7.008 -5.527 1 95.75 351 TYR B N 1
ATOM 7854 C CA . TYR B 1 351 ? 4.602 8.242 -6.133 1 95.75 351 TYR B CA 1
ATOM 7855 C C . TYR B 1 351 ? 3.176 8.547 -5.684 1 95.75 351 TYR B C 1
ATOM 7857 O O . TYR B 1 351 ? 2.414 7.637 -5.355 1 95.75 351 TYR B O 1
ATOM 7865 N N . GLY B 1 352 ? 2.838 9.805 -5.586 1 94.94 352 GLY B N 1
ATOM 7866 C CA . GLY B 1 352 ? 1.502 10.273 -5.25 1 94.94 352 GLY B CA 1
ATOM 7867 C C . GLY B 1 352 ? 0.951 11.281 -6.238 1 94.94 352 GLY B C 1
ATOM 7868 O O . GLY B 1 352 ? 1.421 11.367 -7.375 1 94.94 352 GLY B O 1
ATOM 7869 N N . ASP B 1 353 ? -0.022 12.008 -5.902 1 94.88 353 ASP B N 1
ATOM 7870 C CA . ASP B 1 353 ? -0.687 12.945 -6.805 1 94.88 353 ASP B CA 1
ATOM 7871 C C . ASP B 1 353 ? 0.256 14.078 -7.215 1 94.88 353 ASP B C 1
ATOM 7873 O O . ASP B 1 353 ? 0.063 14.703 -8.258 1 94.88 353 ASP B O 1
ATOM 7877 N N . TRP B 1 354 ? 1.285 14.352 -6.383 1 94.94 354 TRP B N 1
ATOM 7878 C CA . TRP B 1 354 ? 2.207 15.461 -6.625 1 94.94 354 TRP B CA 1
ATOM 7879 C C . TRP B 1 354 ? 2.953 15.266 -7.941 1 94.94 354 TRP B C 1
ATOM 7881 O O . TRP B 1 354 ? 3.486 16.234 -8.5 1 94.94 354 TRP B O 1
ATOM 7891 N N . VAL B 1 355 ? 3.014 14.023 -8.469 1 94.19 355 VAL B N 1
ATOM 7892 C CA . VAL B 1 355 ? 3.791 13.711 -9.664 1 94.19 355 VAL B CA 1
ATOM 7893 C C . VAL B 1 355 ? 3.133 14.352 -10.883 1 94.19 355 VAL B C 1
ATOM 7895 O O . VAL B 1 355 ? 3.787 14.57 -11.906 1 94.19 355 VAL B O 1
ATOM 7898 N N . VAL B 1 356 ? 1.813 14.656 -10.781 1 91.19 356 VAL B N 1
ATOM 7899 C CA . VAL B 1 356 ? 1.088 15.234 -11.906 1 91.19 356 VAL B CA 1
ATOM 7900 C C . VAL B 1 356 ? 1.737 16.547 -12.312 1 91.19 356 VAL B C 1
ATOM 7902 O O . VAL B 1 356 ? 1.928 16.812 -13.5 1 91.19 356 VAL B O 1
ATOM 7905 N N . LYS B 1 357 ? 2.148 17.328 -11.305 1 91.62 357 LYS B N 1
ATOM 7906 C CA . LYS B 1 357 ? 2.74 18.625 -11.602 1 91.62 357 LYS B CA 1
ATOM 7907 C C . LYS B 1 357 ? 4.254 18.594 -11.422 1 91.62 357 LYS B C 1
ATOM 7909 O O . LYS B 1 357 ? 4.961 19.469 -11.93 1 91.62 357 LYS B O 1
ATOM 7914 N N . ASN B 1 358 ? 4.758 17.672 -10.703 1 94.38 358 ASN B N 1
ATOM 7915 C CA . ASN B 1 358 ? 6.188 17.469 -10.508 1 94.38 358 ASN B CA 1
ATOM 7916 C C . ASN B 1 358 ? 6.66 16.156 -11.133 1 94.38 358 ASN B C 1
ATOM 7918 O O . ASN B 1 358 ? 6.949 15.195 -10.414 1 94.38 358 ASN B O 1
ATOM 7922 N N . ARG B 1 359 ? 6.93 16.141 -12.391 1 90.06 359 ARG B N 1
ATOM 7923 C CA . ARG B 1 359 ? 7.219 14.922 -13.141 1 90.06 359 ARG B CA 1
ATOM 7924 C C . ARG B 1 359 ? 8.672 14.5 -12.961 1 90.06 359 ARG B C 1
ATOM 7926 O O . ARG B 1 359 ? 9.039 13.359 -13.273 1 90.06 359 ARG B O 1
ATOM 7933 N N . GLN B 1 360 ? 9.414 15.328 -12.391 1 89.75 360 GLN B N 1
ATOM 7934 C CA . GLN B 1 360 ? 10.844 15.039 -12.305 1 89.75 360 GLN B CA 1
ATOM 7935 C C . GLN B 1 360 ? 11.203 14.492 -10.922 1 89.75 360 GLN B C 1
ATOM 7937 O O . GLN B 1 360 ? 12.234 13.828 -10.766 1 89.75 360 GLN B O 1
ATOM 7942 N N . GLY B 1 361 ? 10.414 14.828 -10 1 94.38 361 GLY B N 1
ATOM 7943 C CA . GLY B 1 361 ? 10.742 14.438 -8.641 1 94.38 361 GLY B CA 1
ATOM 7944 C C . GLY B 1 361 ? 10.633 12.945 -8.398 1 94.38 361 GLY B C 1
ATOM 7945 O O . GLY B 1 361 ? 9.852 12.266 -9.062 1 94.38 361 GLY B O 1
ATOM 7946 N N . LYS B 1 362 ? 11.445 12.391 -7.492 1 96.06 362 LYS B N 1
ATOM 7947 C CA . LYS B 1 362 ? 11.359 11.016 -7 1 96.06 362 LYS B CA 1
ATOM 7948 C C . LYS B 1 362 ? 10.859 10.977 -5.559 1 96.06 362 LYS B C 1
ATOM 7950 O O . LYS B 1 362 ? 11.094 11.914 -4.789 1 96.06 362 LYS B O 1
ATOM 7955 N N . PRO B 1 363 ? 10.234 9.906 -5.215 1 96.94 363 PRO B N 1
ATOM 7956 C CA . PRO B 1 363 ? 9.656 9.836 -3.869 1 96.94 363 PRO B CA 1
ATOM 7957 C C . PRO B 1 363 ? 10.719 9.797 -2.771 1 96.94 363 PRO B C 1
ATOM 7959 O O . PRO B 1 363 ? 11.844 9.344 -3.008 1 96.94 363 PRO B O 1
ATOM 7962 N N . GLY B 1 364 ? 10.352 10.258 -1.553 1 97.81 364 GLY B N 1
ATOM 7963 C CA . GLY B 1 364 ? 11.25 10.219 -0.413 1 97.81 364 GLY B CA 1
ATOM 7964 C C . GLY B 1 364 ? 10.797 11.094 0.738 1 97.81 364 GLY B C 1
ATOM 7965 O O . GLY B 1 364 ? 11.602 11.469 1.593 1 97.81 364 GLY B O 1
ATOM 7966 N N . ALA B 1 365 ? 9.531 11.398 0.845 1 98.19 365 ALA B N 1
ATOM 7967 C CA . ALA B 1 365 ? 9.008 12.336 1.832 1 98.19 365 ALA B CA 1
ATOM 7968 C C . ALA B 1 365 ? 8.203 11.609 2.906 1 98.19 365 ALA B C 1
ATOM 7970 O O . ALA B 1 365 ? 8.219 10.383 2.977 1 98.19 365 ALA B O 1
ATOM 7971 N N . TRP B 1 366 ? 7.707 12.328 3.848 1 98.75 366 TRP B N 1
ATOM 7972 C CA . TRP B 1 366 ? 6.844 11.805 4.898 1 98.75 366 TRP B CA 1
ATOM 7973 C C . TRP B 1 366 ? 5.484 12.492 4.883 1 98.75 366 TRP B C 1
ATOM 7975 O O . TRP B 1 366 ? 5.344 13.594 4.336 1 98.75 366 TRP B O 1
ATOM 7985 N N . ALA B 1 367 ? 4.508 11.844 5.402 1 97.88 367 ALA B N 1
ATOM 7986 C CA . ALA B 1 367 ? 3.174 12.398 5.605 1 97.88 367 ALA B CA 1
ATOM 7987 C C . ALA B 1 367 ? 3.014 12.93 7.027 1 97.88 367 ALA B C 1
ATOM 7989 O O . ALA B 1 367 ? 3.859 12.688 7.891 1 97.88 367 ALA B O 1
ATOM 7990 N N . PHE B 1 368 ? 2.02 13.688 7.191 1 97.44 368 PHE B N 1
ATOM 7991 C CA . PHE B 1 368 ? 1.595 14.18 8.492 1 97.44 368 PHE B CA 1
ATOM 7992 C C . PHE B 1 368 ? 1.038 13.047 9.344 1 97.44 368 PHE B C 1
ATOM 7994 O O . PHE B 1 368 ? 1.277 12.992 10.555 1 97.44 368 PHE B O 1
ATOM 8001 N N . GLU B 1 369 ? 0.398 12.031 8.742 1 97.56 369 GLU B N 1
ATOM 8002 C CA . GLU B 1 369 ? -0.354 10.938 9.352 1 97.56 369 GLU B CA 1
ATOM 8003 C C . GLU B 1 369 ? 0.489 9.672 9.438 1 97.56 369 GLU B C 1
ATOM 8005 O O . GLU B 1 369 ? 1.67 9.68 9.078 1 97.56 369 GLU B O 1
ATOM 8010 N N . PHE B 1 370 ? -0.148 8.594 9.961 1 96.44 370 PHE B N 1
ATOM 8011 C CA . PHE B 1 370 ? 0.478 7.281 9.883 1 96.44 370 PHE B CA 1
ATOM 8012 C C . PHE B 1 370 ? 0.713 6.875 8.438 1 96.44 370 PHE B C 1
ATOM 8014 O O . PHE B 1 370 ? 1.787 6.375 8.094 1 96.44 370 PHE B O 1
ATOM 8021 N N . ASP B 1 371 ? -0.347 7.125 7.676 1 93.38 371 ASP B N 1
ATOM 8022 C CA . ASP B 1 371 ? -0.29 6.781 6.258 1 93.38 371 ASP B CA 1
ATOM 8023 C C . ASP B 1 371 ? -1.003 7.828 5.406 1 93.38 371 ASP B C 1
ATOM 8025 O O . ASP B 1 371 ? -2.102 8.273 5.75 1 93.38 371 ASP B O 1
ATOM 8029 N N . ASN B 1 372 ? -0.377 8.258 4.398 1 96 372 ASN B N 1
ATOM 8030 C CA . ASN B 1 372 ? -0.899 9.141 3.357 1 96 372 ASN B CA 1
ATOM 8031 C C . ASN B 1 372 ? 0.037 9.203 2.154 1 96 372 ASN B C 1
ATOM 8033 O O . ASN B 1 372 ? 0.642 10.242 1.885 1 96 372 ASN B O 1
ATOM 8037 N N . ARG B 1 373 ? 0.044 8.141 1.462 1 95.25 373 ARG B N 1
ATOM 8038 C CA . ARG B 1 373 ? 1.075 7.949 0.447 1 95.25 373 ARG B CA 1
ATOM 8039 C C . ARG B 1 373 ? 0.875 8.906 -0.726 1 95.25 373 ARG B C 1
ATOM 8041 O O . ARG B 1 373 ? 1.823 9.211 -1.449 1 95.25 373 ARG B O 1
ATOM 8048 N N . PHE B 1 374 ? -0.333 9.406 -0.909 1 96.38 374 PHE B N 1
ATOM 8049 C CA . PHE B 1 374 ? -0.636 10.227 -2.078 1 96.38 374 PHE B CA 1
ATOM 8050 C C . PHE B 1 374 ? -0.268 11.68 -1.828 1 96.38 374 PHE B C 1
ATOM 8052 O O . PHE B 1 374 ? -0.108 12.461 -2.773 1 96.38 374 PHE B O 1
ATOM 8059 N N . TYR B 1 375 ? -0.132 12.031 -0.5 1 96.69 375 TYR B N 1
ATOM 8060 C CA . TYR B 1 375 ? 0.041 13.445 -0.196 1 96.69 375 TYR B CA 1
ATOM 8061 C C . TYR B 1 375 ? 1.114 13.648 0.867 1 96.69 375 TYR B C 1
ATOM 8063 O O . TYR B 1 375 ? 0.832 14.156 1.954 1 96.69 375 TYR B O 1
ATOM 8071 N N . PRO B 1 376 ? 2.359 13.352 0.539 1 97.62 376 PRO B N 1
ATOM 8072 C CA . PRO B 1 376 ? 3.436 13.703 1.468 1 97.62 376 PRO B CA 1
ATOM 8073 C C . PRO B 1 376 ? 3.508 15.211 1.737 1 97.62 376 PRO B C 1
ATOM 8075 O O . PRO B 1 376 ? 3.127 16.016 0.882 1 97.62 376 PRO B O 1
ATOM 8078 N N . ASP B 1 377 ? 3.953 15.57 2.898 1 97.75 377 ASP B N 1
ATOM 8079 C CA . ASP B 1 377 ? 3.918 16.953 3.391 1 97.75 377 ASP B CA 1
ATOM 8080 C C . ASP B 1 377 ? 5.324 17.547 3.455 1 97.75 377 ASP B C 1
ATOM 8082 O O . ASP B 1 377 ? 6.191 17.016 4.152 1 97.75 377 ASP B O 1
ATOM 8086 N N . VAL B 1 378 ? 5.531 18.703 2.805 1 98.44 378 VAL B N 1
ATOM 8087 C CA . VAL B 1 378 ? 6.844 19.328 2.732 1 98.44 378 VAL B CA 1
ATOM 8088 C C . VAL B 1 378 ? 7.289 19.766 4.129 1 98.44 378 VAL B C 1
ATOM 8090 O O . VAL B 1 378 ? 8.43 19.516 4.523 1 98.44 378 VAL B O 1
ATOM 8093 N N . ASP B 1 379 ? 6.391 20.375 4.844 1 98.25 379 ASP B N 1
ATOM 8094 C CA . ASP B 1 379 ? 6.676 20.844 6.191 1 98.25 379 ASP B CA 1
ATOM 8095 C C . ASP B 1 379 ? 7.105 19.688 7.102 1 98.25 379 ASP B C 1
ATOM 8097 O O . ASP B 1 379 ? 8.148 19.766 7.758 1 98.25 379 ASP B O 1
ATOM 8101 N N . ASP B 1 380 ? 6.328 18.641 7.082 1 98.44 380 ASP B N 1
ATOM 8102 C CA . ASP B 1 380 ? 6.605 17.484 7.914 1 98.44 380 ASP B CA 1
ATOM 8103 C C . ASP B 1 380 ? 7.922 16.812 7.512 1 98.44 380 ASP B C 1
ATOM 8105 O O . ASP B 1 380 ? 8.695 16.391 8.367 1 98.44 380 ASP B O 1
ATOM 8109 N N . THR B 1 381 ? 8.109 16.734 6.25 1 98.81 381 THR B N 1
ATOM 8110 C CA . THR B 1 381 ? 9.328 16.125 5.742 1 98.81 381 THR B CA 1
ATOM 8111 C C . THR B 1 381 ? 10.562 16.875 6.223 1 98.81 381 THR B C 1
ATOM 8113 O O . THR B 1 381 ? 11.555 16.266 6.637 1 98.81 381 THR B O 1
ATOM 8116 N N . ALA B 1 382 ? 10.547 18.188 6.18 1 98.88 382 ALA B N 1
ATOM 8117 C CA . ALA B 1 382 ? 11.672 19.016 6.641 1 98.88 382 ALA B CA 1
ATOM 8118 C C . ALA B 1 382 ? 11.945 18.781 8.125 1 98.88 382 ALA B C 1
ATOM 8120 O O . ALA B 1 382 ? 13.094 18.656 8.539 1 98.88 382 ALA B O 1
ATOM 8121 N N . VAL B 1 383 ? 10.891 18.703 8.922 1 98.88 383 VAL B N 1
ATOM 8122 C CA . VAL B 1 383 ? 11.047 18.516 10.367 1 98.88 383 VAL B CA 1
ATOM 8123 C C . VAL B 1 383 ? 11.609 17.125 10.648 1 98.88 383 VAL B C 1
ATOM 8125 O O . VAL B 1 383 ? 12.453 16.969 11.539 1 98.88 383 VAL B O 1
ATOM 8128 N N . VAL B 1 384 ? 11.148 16.125 9.906 1 98.94 384 VAL B N 1
ATOM 8129 C CA . VAL B 1 384 ? 11.656 14.773 10.102 1 98.94 384 VAL B CA 1
ATOM 8130 C C . VAL B 1 384 ? 13.148 14.734 9.797 1 98.94 384 VAL B C 1
ATOM 8132 O O . VAL B 1 384 ? 13.922 14.117 10.531 1 98.94 384 VAL B O 1
ATOM 8135 N N . VAL B 1 385 ? 13.547 15.391 8.711 1 98.94 385 VAL B N 1
ATOM 8136 C CA . VAL B 1 385 ? 14.961 15.422 8.352 1 98.94 385 VAL B CA 1
ATOM 8137 C C . VAL B 1 385 ? 15.766 16.062 9.477 1 98.94 385 VAL B C 1
ATOM 8139 O O . VAL B 1 385 ? 16.828 15.57 9.852 1 98.94 385 VAL B O 1
ATOM 8142 N N . MET B 1 386 ? 15.289 17.188 10.039 1 98.88 386 MET B N 1
ATOM 8143 C CA . MET B 1 386 ? 15.984 17.859 11.141 1 98.88 386 MET B CA 1
ATOM 8144 C C . MET B 1 386 ? 16.078 16.938 12.359 1 98.88 386 MET B C 1
ATOM 8146 O O . MET B 1 386 ? 17.125 16.875 13.016 1 98.88 386 MET B O 1
ATOM 8150 N N . ALA B 1 387 ? 15 16.234 12.625 1 98.88 387 ALA B N 1
ATOM 8151 C CA . ALA B 1 387 ? 14.992 15.312 13.758 1 98.88 387 ALA B CA 1
ATOM 8152 C C . ALA B 1 387 ? 15.992 14.172 13.555 1 98.88 387 ALA B C 1
ATOM 8154 O O . ALA B 1 387 ? 16.75 13.828 14.461 1 98.88 387 ALA B O 1
ATOM 8155 N N . LEU B 1 388 ? 15.969 13.586 12.359 1 98.81 388 LEU B N 1
ATOM 8156 C CA . LEU B 1 388 ? 16.875 12.492 12.047 1 98.81 388 LEU B CA 1
ATOM 8157 C C . LEU B 1 388 ? 18.328 12.945 12.125 1 98.81 388 LEU B C 1
ATOM 8159 O O . LEU B 1 388 ? 19.188 12.195 12.602 1 98.81 388 LEU B O 1
ATOM 8163 N N . ASN B 1 389 ? 18.578 14.148 11.672 1 98.62 389 ASN B N 1
ATOM 8164 C CA . ASN B 1 389 ? 19.938 14.664 11.656 1 98.62 389 ASN B CA 1
ATOM 8165 C C . ASN B 1 389 ? 20.516 14.789 13.062 1 98.62 389 ASN B C 1
ATOM 8167 O O . ASN B 1 389 ? 21.734 14.711 13.258 1 98.62 389 ASN B O 1
ATOM 8171 N N . GLN B 1 390 ? 19.672 14.945 14.062 1 98 390 GLN B N 1
ATOM 8172 C CA . GLN B 1 390 ? 20.125 15.203 15.43 1 98 390 GLN B CA 1
ATOM 8173 C C . GLN B 1 390 ? 20.438 13.898 16.156 1 98 390 GLN B C 1
ATOM 8175 O O . GLN B 1 390 ? 21.062 13.914 17.219 1 98 390 GLN B O 1
ATOM 8180 N N . VAL B 1 391 ? 20.062 12.812 15.547 1 98 391 VAL B N 1
ATOM 8181 C CA . VAL B 1 391 ? 20.156 11.555 16.266 1 98 391 VAL B CA 1
ATOM 8182 C C . VAL B 1 391 ? 21.25 10.688 15.656 1 98 391 VAL B C 1
ATOM 8184 O O . VAL B 1 391 ? 21.609 10.867 14.492 1 98 391 VAL B O 1
ATOM 8187 N N . LYS B 1 392 ? 21.828 9.789 16.453 1 98.25 392 LYS B N 1
ATOM 8188 C CA . LYS B 1 392 ? 22.781 8.789 16.016 1 98.25 392 LYS B CA 1
ATOM 8189 C C . LYS B 1 392 ? 22.156 7.398 16 1 98.25 392 LYS B C 1
ATOM 8191 O O . LYS B 1 392 ? 21.703 6.906 17.031 1 98.25 392 LYS B O 1
ATOM 8196 N N . LEU B 1 393 ? 22.125 6.809 14.82 1 98.12 393 LEU B N 1
ATOM 8197 C CA . LEU B 1 393 ? 21.484 5.508 14.656 1 98.12 393 LEU B CA 1
ATOM 8198 C C . LEU B 1 393 ? 22.531 4.422 14.398 1 98.12 393 LEU B C 1
ATOM 8200 O O . LEU B 1 393 ? 23.641 4.711 13.945 1 98.12 393 LEU B O 1
ATOM 8204 N N . PRO B 1 394 ? 22.156 3.127 14.68 1 95.75 394 PRO B N 1
ATOM 8205 C CA . PRO B 1 394 ? 23.047 2.016 14.312 1 95.75 394 PRO B CA 1
ATOM 8206 C C . PRO B 1 394 ? 23.328 1.967 12.812 1 95.75 394 PRO B C 1
ATOM 8208 O O . PRO B 1 394 ? 24.469 1.686 12.406 1 95.75 394 PRO B O 1
ATOM 8211 N N . ASN B 1 395 ? 22.359 2.293 12.023 1 95.69 395 ASN B N 1
ATOM 8212 C CA . ASN B 1 395 ? 22.531 2.346 10.57 1 95.69 395 ASN B CA 1
ATOM 8213 C C . ASN B 1 395 ? 22.562 3.785 10.062 1 95.69 395 ASN B C 1
ATOM 8215 O O . ASN B 1 395 ? 21.578 4.246 9.461 1 95.69 395 ASN B O 1
ATOM 8219 N N . GLU B 1 396 ? 23.672 4.438 10.133 1 97.88 396 GLU B N 1
ATOM 8220 C CA . GLU B 1 396 ? 23.844 5.832 9.734 1 97.88 396 GLU B CA 1
ATOM 8221 C C . GLU B 1 396 ? 23.734 5.996 8.227 1 97.88 396 GLU B C 1
ATOM 8223 O O . GLU B 1 396 ? 23.266 7.027 7.738 1 97.88 396 GLU B O 1
ATOM 8228 N N . LYS B 1 397 ? 24.125 4.988 7.535 1 96.81 397 LYS B N 1
ATOM 8229 C CA . LYS B 1 397 ? 24.094 5.082 6.078 1 96.81 397 LYS B CA 1
ATOM 8230 C C . LYS B 1 397 ? 22.656 5.164 5.562 1 96.81 397 LYS B C 1
ATOM 8232 O O . LYS B 1 397 ? 22.359 5.973 4.684 1 96.81 397 LYS B O 1
ATOM 8237 N N . LEU B 1 398 ? 21.828 4.297 6.121 1 97.38 398 LEU B N 1
ATOM 8238 C CA . LEU B 1 398 ? 20.422 4.34 5.75 1 97.38 398 LEU B CA 1
ATOM 8239 C C . LEU B 1 398 ? 19.812 5.691 6.105 1 97.38 398 LEU B C 1
ATOM 8241 O O . LEU B 1 398 ? 19.047 6.262 5.312 1 97.38 398 LEU B O 1
ATOM 8245 N N . LYS B 1 399 ? 20.094 6.152 7.273 1 98.38 399 LYS B N 1
ATOM 8246 C CA . LYS B 1 399 ? 19.609 7.449 7.723 1 98.38 399 LYS B CA 1
ATOM 8247 C C . LYS B 1 399 ? 20 8.555 6.746 1 98.38 399 LYS B C 1
ATOM 8249 O O . LYS B 1 399 ? 19.156 9.352 6.328 1 98.38 399 LYS B O 1
ATOM 8254 N N . HIS B 1 400 ? 21.25 8.594 6.344 1 98.12 400 HIS B N 1
ATOM 8255 C CA . HIS B 1 400 ? 21.75 9.648 5.465 1 98.12 400 HIS B CA 1
ATOM 8256 C C . HIS B 1 400 ? 21.109 9.57 4.086 1 98.12 400 HIS B C 1
ATOM 8258 O O . HIS B 1 400 ? 20.781 10.594 3.49 1 98.12 400 HIS B O 1
ATOM 8264 N N . GLN B 1 401 ? 20.922 8.352 3.621 1 98.12 401 GLN B N 1
ATOM 8265 C CA . GLN B 1 401 ? 20.312 8.188 2.309 1 98.12 401 GLN B CA 1
ATOM 8266 C C . GLN B 1 401 ? 18.844 8.594 2.342 1 98.12 401 GLN B C 1
ATOM 8268 O O . GLN B 1 401 ? 18.312 9.156 1.374 1 98.12 401 GLN B O 1
ATOM 8273 N N . ALA B 1 402 ? 18.172 8.227 3.428 1 98.56 402 ALA B N 1
ATOM 8274 C CA . ALA B 1 402 ? 16.781 8.641 3.594 1 98.56 402 ALA B CA 1
ATOM 8275 C C . ALA B 1 402 ? 16.672 10.164 3.594 1 98.56 402 ALA B C 1
ATOM 8277 O O . ALA B 1 402 ? 15.781 10.719 2.945 1 98.56 402 ALA B O 1
ATOM 8278 N N . MET B 1 403 ? 17.562 10.82 4.32 1 98.69 403 MET B N 1
ATOM 8279 C CA . MET B 1 403 ? 17.578 12.281 4.379 1 98.69 403 MET B CA 1
ATOM 8280 C C . MET B 1 403 ? 17.859 12.875 3.002 1 98.69 403 MET B C 1
ATOM 8282 O O . MET B 1 403 ? 17.219 13.852 2.602 1 98.69 403 MET B O 1
ATOM 8286 N N . ARG B 1 404 ? 18.766 12.312 2.33 1 97.75 404 ARG B N 1
ATOM 8287 C CA . ARG B 1 404 ? 19.109 12.812 1.002 1 97.75 404 ARG B CA 1
ATOM 8288 C C . ARG B 1 404 ? 17.922 12.734 0.06 1 97.75 404 ARG B C 1
ATOM 8290 O O . ARG B 1 404 ? 17.641 13.68 -0.681 1 97.75 404 ARG B O 1
ATOM 8297 N N . ARG B 1 405 ? 17.234 11.633 0.092 1 97.38 405 ARG B N 1
ATOM 8298 C CA . ARG B 1 405 ? 16.031 11.461 -0.73 1 97.38 405 ARG B CA 1
ATOM 8299 C C . ARG B 1 405 ? 14.992 12.523 -0.407 1 97.38 405 ARG B C 1
ATOM 8301 O O . ARG B 1 405 ? 14.273 12.992 -1.297 1 97.38 405 ARG B O 1
ATOM 8308 N N . ALA B 1 406 ? 14.82 12.734 0.832 1 98.56 406 ALA B N 1
ATOM 8309 C CA . ALA B 1 406 ? 13.844 13.727 1.283 1 98.56 406 ALA B CA 1
ATOM 8310 C C . ALA B 1 406 ? 14.211 15.125 0.779 1 98.56 406 ALA B C 1
ATOM 8312 O O . ALA B 1 406 ? 13.344 15.859 0.294 1 98.56 406 ALA B O 1
ATOM 8313 N N . VAL B 1 407 ? 15.453 15.516 0.887 1 98.62 407 VAL B N 1
ATOM 8314 C CA . VAL B 1 407 ? 15.922 16.828 0.478 1 98.62 407 VAL B CA 1
ATOM 8315 C C . VAL B 1 407 ? 15.766 16.984 -1.033 1 98.62 407 VAL B C 1
ATOM 8317 O O . VAL B 1 407 ? 15.352 18.047 -1.513 1 98.62 407 VAL B O 1
ATOM 8320 N N . ASP B 1 408 ? 16.078 15.922 -1.753 1 98 408 ASP B N 1
ATOM 8321 C CA . ASP B 1 408 ? 15.922 15.953 -3.203 1 98 408 ASP B CA 1
ATOM 8322 C C . ASP B 1 408 ? 14.453 16.141 -3.59 1 98 408 ASP B C 1
ATOM 8324 O O . ASP B 1 408 ? 14.148 16.906 -4.516 1 98 408 ASP B O 1
ATOM 8328 N N . TRP B 1 409 ? 13.594 15.438 -2.951 1 98 409 TRP B N 1
ATOM 8329 C CA . TRP B 1 409 ? 12.172 15.586 -3.211 1 98 409 TRP B CA 1
ATOM 8330 C C . TRP B 1 409 ? 11.711 17.016 -2.924 1 98 409 TRP B C 1
ATOM 8332 O O . TRP B 1 409 ? 11.039 17.641 -3.748 1 98 409 TRP B O 1
ATOM 8342 N N . ILE B 1 410 ? 12.109 17.547 -1.745 1 98.56 410 ILE B N 1
ATOM 8343 C CA . ILE B 1 410 ? 11.719 18.906 -1.352 1 98.56 410 ILE B CA 1
ATOM 8344 C C . ILE B 1 410 ? 12.219 19.906 -2.391 1 98.56 410 ILE B C 1
ATOM 8346 O O . ILE B 1 410 ? 11.484 20.812 -2.795 1 98.56 410 ILE B O 1
ATOM 8350 N N . ALA B 1 411 ? 13.445 19.75 -2.789 1 98.38 411 ALA B N 1
ATOM 8351 C CA . ALA B 1 411 ? 14.016 20.656 -3.781 1 98.38 411 ALA B CA 1
ATOM 8352 C C . ALA B 1 411 ? 13.188 20.656 -5.062 1 98.38 411 ALA B C 1
ATOM 8354 O O . ALA B 1 411 ? 13.023 21.703 -5.699 1 98.38 411 ALA B O 1
ATOM 8355 N N . SER B 1 412 ? 12.688 19.5 -5.398 1 97.69 412 SER B N 1
ATOM 8356 C CA . SER B 1 412 ? 11.914 19.375 -6.633 1 97.69 412 SER B CA 1
ATOM 8357 C C . SER B 1 412 ? 10.516 19.984 -6.473 1 97.69 412 SER B C 1
ATOM 8359 O O . SER B 1 412 ? 9.836 20.25 -7.461 1 97.69 412 SER B O 1
ATOM 8361 N N . MET B 1 413 ? 10.062 20.281 -5.254 1 97.81 413 MET B N 1
ATOM 8362 C CA . MET B 1 413 ? 8.703 20.734 -4.965 1 97.81 413 MET B CA 1
ATOM 8363 C C . MET B 1 413 ? 8.656 22.25 -4.828 1 97.81 413 MET B C 1
ATOM 8365 O O . MET B 1 413 ? 7.645 22.812 -4.398 1 97.81 413 MET B O 1
ATOM 8369 N N . GLN B 1 414 ? 9.711 23 -5.145 1 98.12 414 GLN B N 1
ATOM 8370 C CA . GLN B 1 414 ? 9.711 24.453 -5.027 1 98.12 414 GLN B CA 1
ATOM 8371 C C . GLN B 1 414 ? 8.781 25.094 -6.062 1 98.12 414 GLN B C 1
ATOM 8373 O O . GLN B 1 414 ? 8.828 24.734 -7.242 1 98.12 414 GLN B O 1
ATOM 8378 N N . CYS B 1 415 ? 7.957 26 -5.582 1 97 415 CYS B N 1
ATOM 8379 C CA . CYS B 1 415 ? 6.988 26.672 -6.438 1 97 415 CYS B CA 1
ATOM 8380 C C . CYS B 1 415 ? 7.664 27.75 -7.273 1 97 415 CYS B C 1
ATOM 8382 O O . CYS B 1 415 ? 8.781 28.172 -6.977 1 97 415 CYS B O 1
ATOM 8384 N N . LYS B 1 416 ? 6.938 28.234 -8.258 1 95.19 416 LYS B N 1
ATOM 8385 C CA . LYS B 1 416 ? 7.438 29.25 -9.18 1 95.19 416 LYS B CA 1
ATOM 8386 C C . LYS B 1 416 ? 7.773 30.547 -8.445 1 95.19 416 LYS B C 1
ATOM 8388 O O . LYS B 1 416 ? 8.719 31.234 -8.805 1 95.19 416 LYS B O 1
ATOM 8393 N N . ALA B 1 417 ? 7.078 30.797 -7.359 1 94.81 417 ALA B N 1
ATOM 8394 C CA . ALA B 1 417 ? 7.266 32.062 -6.625 1 94.81 417 ALA B CA 1
ATOM 8395 C C . ALA B 1 417 ? 8.516 31.984 -5.746 1 94.81 417 ALA B C 1
ATOM 8397 O O . ALA B 1 417 ? 8.969 33 -5.234 1 94.81 417 ALA B O 1
ATOM 8398 N N . GLY B 1 418 ? 9.008 30.812 -5.57 1 97.25 418 GLY B N 1
ATOM 8399 C CA . GLY B 1 418 ? 10.281 30.688 -4.879 1 97.25 418 GLY B CA 1
ATOM 8400 C C . GLY B 1 418 ? 10.172 29.938 -3.562 1 97.25 418 GLY B C 1
ATOM 8401 O O . GLY B 1 418 ? 11.172 29.453 -3.033 1 97.25 418 GLY B O 1
ATOM 8402 N N . GLY B 1 419 ? 9.008 29.953 -3.008 1 97.81 419 GLY B N 1
ATOM 8403 C CA . GLY B 1 419 ? 8.797 29.25 -1.759 1 97.81 419 GLY B CA 1
ATOM 8404 C C . GLY B 1 419 ? 8.242 27.844 -1.955 1 97.81 419 GLY B C 1
ATOM 8405 O O . GLY B 1 419 ? 8.422 27.25 -3.016 1 97.81 419 GLY B O 1
ATOM 8406 N N . TRP B 1 420 ? 7.746 27.281 -0.917 1 98.19 420 TRP B N 1
ATOM 8407 C CA . TRP B 1 420 ? 7.145 25.953 -0.95 1 98.19 420 TRP B CA 1
ATOM 8408 C C . TRP B 1 420 ? 5.719 25.984 -0.408 1 98.19 420 TRP B C 1
ATOM 8410 O O . TRP B 1 420 ? 5.41 26.75 0.5 1 98.19 420 TRP B O 1
ATOM 8420 N N . ALA B 1 421 ? 4.852 25.203 -1.058 1 96 421 ALA B N 1
ATOM 8421 C CA . ALA B 1 421 ? 3.543 24.844 -0.519 1 96 421 ALA B CA 1
ATOM 8422 C C . ALA B 1 421 ? 3.619 23.562 0.313 1 96 421 ALA B C 1
ATOM 8424 O O . ALA B 1 421 ? 4.688 22.953 0.432 1 96 421 ALA B O 1
ATOM 8425 N N . ALA B 1 422 ? 2.584 23.188 0.885 1 95 422 ALA B N 1
ATOM 8426 C CA . ALA B 1 422 ? 2.596 22.047 1.795 1 95 422 ALA B CA 1
ATOM 8427 C C . ALA B 1 422 ? 2.572 20.719 1.023 1 95 422 ALA B C 1
ATOM 8429 O O . ALA B 1 422 ? 3.244 19.766 1.403 1 95 422 ALA B O 1
ATOM 8430 N N . PHE B 1 423 ? 1.787 20.656 -0.134 1 94 423 PHE B N 1
ATOM 8431 C CA . PHE B 1 423 ? 1.512 19.344 -0.682 1 94 423 PHE B CA 1
ATOM 8432 C C . PHE B 1 423 ? 1.754 19.312 -2.186 1 94 423 PHE B C 1
ATOM 8434 O O . PHE B 1 423 ? 2.078 18.266 -2.752 1 94 423 PHE B O 1
ATOM 8441 N N . ASP B 1 424 ? 1.461 20.484 -2.857 1 91.88 424 ASP B N 1
ATOM 8442 C CA . ASP B 1 424 ? 1.468 20.469 -4.316 1 91.88 424 ASP B CA 1
ATOM 8443 C C . ASP B 1 424 ? 2.303 21.625 -4.871 1 91.88 424 ASP B C 1
ATOM 8445 O O . ASP B 1 424 ? 2.441 22.656 -4.227 1 91.88 424 ASP B O 1
ATOM 8449 N N . LEU B 1 425 ? 2.754 21.359 -6.031 1 92 425 LEU B N 1
ATOM 8450 C CA . LEU B 1 425 ? 3.506 22.359 -6.773 1 92 425 LEU B CA 1
ATOM 8451 C C . LEU B 1 425 ? 2.564 23.312 -7.516 1 92 425 LEU B C 1
ATOM 8453 O O . LEU B 1 425 ? 1.721 22.859 -8.297 1 92 425 LEU B O 1
ATOM 8457 N N . ASP B 1 426 ? 2.592 24.562 -7.188 1 90.38 426 ASP B N 1
ATOM 8458 C CA . ASP B 1 426 ? 1.994 25.641 -7.957 1 90.38 426 ASP B CA 1
ATOM 8459 C C . ASP B 1 426 ? 0.476 25.5 -8.023 1 90.38 426 ASP B C 1
ATOM 8461 O O . ASP B 1 426 ? -0.123 25.672 -9.086 1 90.38 426 ASP B O 1
ATOM 8465 N N . ASN B 1 427 ? -0.13 25 -7.02 1 89.25 427 ASN B N 1
ATOM 8466 C CA . ASN B 1 427 ? -1.573 25.125 -6.848 1 89.25 427 ASN B CA 1
ATOM 8467 C C . ASN B 1 427 ? -1.954 26.5 -6.309 1 89.25 427 ASN B C 1
ATOM 8469 O O . ASN B 1 427 ? -2.361 26.625 -5.152 1 89.25 427 ASN B O 1
ATOM 8473 N N . ASP B 1 428 ? -1.909 27.469 -7.156 1 82.44 428 ASP B N 1
ATOM 8474 C CA . ASP B 1 428 ? -1.978 28.859 -6.691 1 82.44 428 ASP B CA 1
ATOM 8475 C C . ASP B 1 428 ? -2.953 29.672 -7.535 1 82.44 428 ASP B C 1
ATOM 8477 O O . ASP B 1 428 ? -2.863 30.906 -7.586 1 82.44 428 ASP B O 1
ATOM 8481 N N . GLN B 1 429 ? -3.805 28.969 -8.172 1 76.81 429 GLN B N 1
ATOM 8482 C CA . GLN B 1 429 ? -4.789 29.703 -8.961 1 76.81 429 GLN B CA 1
ATOM 8483 C C . GLN B 1 429 ? -5.895 30.266 -8.07 1 76.81 429 GLN B C 1
ATOM 8485 O O . GLN B 1 429 ? -6.898 29.609 -7.816 1 76.81 429 GLN B O 1
ATOM 8490 N N . ASP B 1 430 ? -5.852 31.453 -7.797 1 75.44 430 ASP B N 1
ATOM 8491 C CA . ASP B 1 430 ? -6.684 32.094 -6.777 1 75.44 430 ASP B CA 1
ATOM 8492 C C . ASP B 1 430 ? -8.148 32.094 -7.203 1 75.44 430 ASP B C 1
ATOM 8494 O O . ASP B 1 430 ? -9.047 32.125 -6.355 1 75.44 430 ASP B O 1
ATOM 8498 N N . TRP B 1 431 ? -8.383 32.094 -8.469 1 70.31 431 TRP B N 1
ATOM 8499 C CA . TRP B 1 431 ? -9.758 32.188 -8.945 1 70.31 431 TRP B CA 1
ATOM 8500 C C . TRP B 1 431 ? -10.555 30.953 -8.523 1 70.31 431 TRP B C 1
ATOM 8502 O O . TRP B 1 431 ? -11.789 31 -8.445 1 70.31 431 TRP B O 1
ATOM 8512 N N . LEU B 1 432 ? -9.875 29.891 -8.125 1 71 432 LEU B N 1
ATOM 8513 C CA . LEU B 1 432 ? -10.531 28.672 -7.676 1 71 432 LEU B CA 1
ATOM 8514 C C . LEU B 1 432 ? -11.227 28.891 -6.336 1 71 432 LEU B C 1
ATOM 8516 O O . LEU B 1 432 ? -12.211 28.219 -6.023 1 71 432 LEU B O 1
ATOM 8520 N N . ASN B 1 433 ? -10.727 29.797 -5.621 1 68.69 433 ASN B N 1
ATOM 8521 C CA . ASN B 1 433 ? -11.328 30.094 -4.328 1 68.69 433 ASN B CA 1
ATOM 8522 C C . ASN B 1 433 ? -12.68 30.797 -4.488 1 68.69 433 ASN B C 1
ATOM 8524 O O . ASN B 1 433 ? -13.445 30.891 -3.529 1 68.69 433 ASN B O 1
ATOM 8528 N N . LEU B 1 434 ? -12.953 31.156 -5.715 1 63.34 434 LEU B N 1
ATOM 8529 C CA . LEU B 1 434 ? -14.195 31.875 -5.984 1 63.34 434 LEU B CA 1
ATOM 8530 C C . LEU B 1 434 ? -15.305 30.922 -6.383 1 63.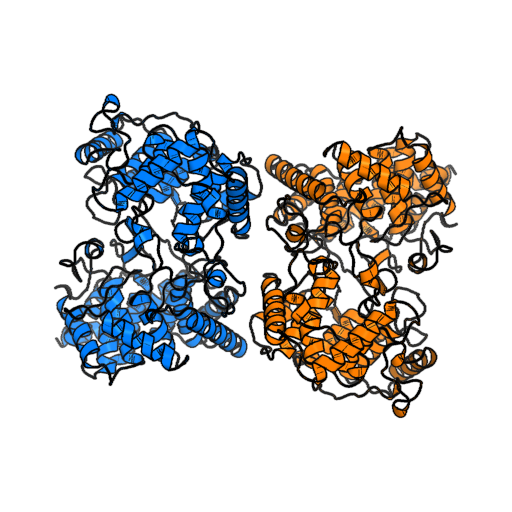34 434 LEU B C 1
ATOM 8532 O O . LEU B 1 434 ? -16.469 31.312 -6.496 1 63.34 434 LEU B O 1
ATOM 8536 N N . ILE B 1 435 ? -14.906 29.688 -6.43 1 61.91 435 ILE B N 1
ATOM 8537 C CA . ILE B 1 435 ? -15.914 28.688 -6.746 1 61.91 435 ILE B CA 1
ATOM 8538 C C . ILE B 1 435 ? -16.859 28.516 -5.559 1 61.91 435 ILE B C 1
ATOM 8540 O O . ILE B 1 435 ? -16.406 28.453 -4.41 1 61.91 435 ILE B O 1
ATOM 8544 N N . PRO B 1 436 ? -18.125 28.688 -5.879 1 53.78 436 PRO B N 1
ATOM 8545 C CA . PRO B 1 436 ? -19.125 28.688 -4.801 1 53.78 436 PRO B CA 1
ATOM 8546 C C . PRO B 1 436 ? -18.891 27.562 -3.789 1 53.78 436 PRO B C 1
ATOM 8548 O O . PRO B 1 436 ? -19.203 27.719 -2.605 1 53.78 436 PRO B O 1
ATOM 8551 N N . TYR B 1 437 ? -18.297 26.469 -4.137 1 56.72 437 TYR B N 1
ATOM 8552 C CA . TYR B 1 437 ? -18 25.406 -3.189 1 56.72 437 TYR B CA 1
ATOM 8553 C C . TYR B 1 437 ? -16.781 25.75 -2.344 1 56.72 437 TYR B C 1
ATOM 8555 O O . TYR B 1 437 ? -16.516 25.125 -1.317 1 56.72 437 TYR B O 1
ATOM 8563 N N . GLY B 1 438 ? -16.344 26.859 -2.586 1 52.84 438 GLY B N 1
ATOM 8564 C CA . GLY B 1 438 ? -15.078 27.25 -1.98 1 52.84 438 GLY B CA 1
ATOM 8565 C C . GLY B 1 438 ? -15.242 28.188 -0.801 1 52.84 438 GLY B C 1
ATOM 8566 O O . GLY B 1 438 ? -14.414 29.078 -0.592 1 52.84 438 GLY B O 1
ATOM 8567 N N . ASP B 1 439 ? -16.359 28.047 -0.104 1 48.34 439 ASP B N 1
ATOM 8568 C CA . ASP B 1 439 ? -16.578 28.984 0.997 1 48.34 439 ASP B CA 1
ATOM 8569 C C . ASP B 1 439 ? -15.414 28.938 1.992 1 48.34 439 ASP B C 1
ATOM 8571 O O . ASP B 1 439 ? -15.188 29.906 2.729 1 48.34 439 ASP B O 1
ATOM 8575 N N . LEU B 1 440 ? -14.664 27.906 1.779 1 49.62 440 LEU B N 1
ATOM 8576 C CA . LEU B 1 440 ? -13.57 27.781 2.74 1 49.62 440 LEU B CA 1
ATOM 8577 C C . LEU B 1 440 ? -12.297 28.406 2.195 1 49.62 440 LEU B C 1
ATOM 8579 O O . LEU B 1 440 ? -11.305 28.531 2.916 1 49.62 440 LEU B O 1
ATOM 8583 N N . LYS B 1 441 ? -12.375 29 0.971 1 53.09 441 LYS B N 1
ATOM 8584 C CA . LYS B 1 441 ? -11.242 29.625 0.305 1 53.09 441 LYS B CA 1
ATOM 8585 C C . LYS B 1 441 ? -9.977 28.797 0.476 1 53.09 441 LYS B C 1
ATOM 8587 O O . LYS B 1 441 ? -8.898 29.328 0.76 1 53.09 441 LYS B O 1
ATOM 8592 N N . ALA B 1 442 ? -10.172 27.562 0.511 1 65.81 442 ALA B N 1
ATOM 8593 C CA . ALA B 1 442 ? -9.078 26.625 0.742 1 65.81 442 ALA B CA 1
ATOM 8594 C C . ALA B 1 442 ? -8.93 25.656 -0.427 1 65.81 442 ALA B C 1
ATOM 8596 O O . ALA B 1 442 ? -8.609 24.484 -0.23 1 65.81 442 ALA B O 1
ATOM 8597 N N . MET B 1 443 ? -9.109 26.234 -1.542 1 77.12 443 MET B N 1
ATOM 8598 C CA . MET B 1 443 ? -9.094 25.359 -2.713 1 77.12 443 MET B CA 1
ATOM 8599 C C . MET B 1 443 ? -7.684 25.219 -3.266 1 77.12 443 MET B C 1
ATOM 8601 O O . MET B 1 443 ? -7.422 24.328 -4.078 1 77.12 443 MET B O 1
ATOM 8605 N N . ILE B 1 444 ? -6.848 26.016 -2.727 1 83.31 444 ILE B N 1
ATOM 8606 C CA . ILE B 1 444 ? -5.504 25.984 -3.293 1 83.31 444 ILE B CA 1
ATOM 8607 C C . ILE B 1 444 ? -4.488 25.703 -2.189 1 83.31 444 ILE B C 1
ATOM 8609 O O . ILE B 1 444 ? -4.84 25.641 -1.011 1 83.31 444 ILE B O 1
ATOM 8613 N N . ASP B 1 445 ? -3.246 25.484 -2.635 1 87.19 445 ASP B N 1
ATOM 8614 C CA . ASP B 1 445 ? -2.092 25.25 -1.774 1 87.19 445 ASP B CA 1
ATOM 8615 C C . ASP B 1 445 ? -0.92 26.141 -2.158 1 87.19 445 ASP B C 1
ATOM 8617 O O . ASP B 1 445 ? 0.099 25.672 -2.662 1 87.19 445 ASP B O 1
ATOM 8621 N N . PRO B 1 446 ? -1.047 27.375 -1.812 1 87.5 446 PRO B N 1
ATOM 8622 C CA . PRO B 1 446 ? 0.036 28.297 -2.164 1 87.5 446 PRO B CA 1
ATOM 8623 C C . PRO B 1 446 ? 1.267 28.125 -1.276 1 87.5 446 PRO B C 1
ATOM 8625 O O . PRO B 1 446 ? 1.174 27.547 -0.191 1 87.5 446 PRO B O 1
ATOM 8628 N N . ASN B 1 447 ? 2.375 28.531 -1.857 1 91.44 447 ASN B N 1
ATOM 8629 C CA . ASN B 1 447 ? 3.521 28.562 -0.957 1 91.44 447 ASN B CA 1
ATOM 8630 C C . ASN B 1 447 ? 3.336 29.594 0.146 1 91.44 447 ASN B C 1
ATOM 8632 O O . ASN B 1 447 ? 2.684 30.625 -0.062 1 91.44 447 ASN B O 1
ATOM 8636 N N . THR B 1 448 ? 3.857 29.297 1.279 1 94.75 448 THR B N 1
ATOM 8637 C CA . THR B 1 448 ? 3.699 30.156 2.449 1 94.75 448 THR B CA 1
ATOM 8638 C C . THR B 1 448 ? 5.039 30.375 3.146 1 94.75 448 THR B C 1
ATOM 8640 O O . THR B 1 448 ? 5.98 29.609 2.943 1 94.75 448 THR B O 1
ATOM 8643 N N . ALA B 1 449 ? 5.086 31.438 3.957 1 97.69 449 ALA B N 1
ATOM 8644 C CA . ALA B 1 449 ? 6.332 31.812 4.625 1 97.69 449 ALA B CA 1
ATOM 8645 C C . ALA B 1 449 ? 6.746 30.75 5.641 1 97.69 449 ALA B C 1
ATOM 8647 O O . ALA B 1 449 ? 7.938 30.453 5.785 1 97.69 449 ALA B O 1
ATOM 8648 N N . ASP B 1 450 ? 5.797 30.219 6.344 1 97.56 450 ASP B N 1
ATOM 8649 C CA . ASP B 1 450 ? 6.129 29.266 7.402 1 97.56 450 ASP B CA 1
ATOM 8650 C C . ASP B 1 450 ? 6.707 27.984 6.82 1 97.56 450 ASP B C 1
ATOM 8652 O O . ASP B 1 450 ? 7.719 27.469 7.309 1 97.56 450 ASP B O 1
ATOM 8656 N N . VAL B 1 451 ? 6.125 27.406 5.727 1 98.25 451 VAL B N 1
ATOM 8657 C CA . VAL B 1 451 ? 6.637 26.188 5.113 1 98.25 451 VAL B CA 1
ATOM 8658 C C . VAL B 1 451 ? 8 26.453 4.477 1 98.25 451 VAL B C 1
ATOM 8660 O O . VAL B 1 451 ? 8.922 25.656 4.602 1 98.25 451 VAL B O 1
ATOM 8663 N N . THR B 1 452 ? 8.102 27.578 3.807 1 98.69 452 THR B N 1
ATOM 8664 C CA . THR B 1 452 ? 9.367 27.969 3.186 1 98.69 452 THR B CA 1
ATOM 8665 C C . THR B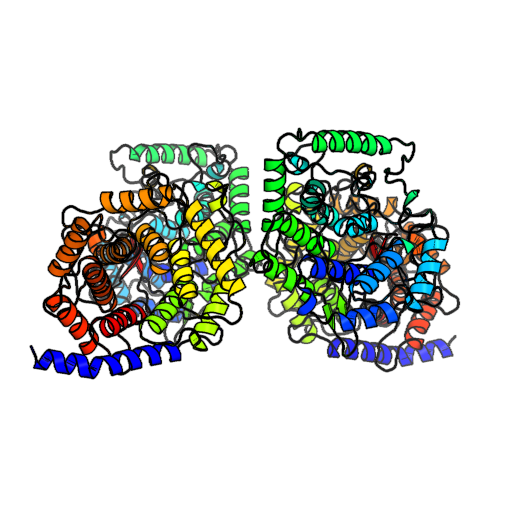 1 452 ? 10.461 28.141 4.238 1 98.69 452 THR B C 1
ATOM 8667 O O . THR B 1 452 ? 11.594 27.688 4.043 1 98.69 452 THR B O 1
ATOM 8670 N N . ALA B 1 453 ? 10.102 28.797 5.32 1 98.81 453 ALA B N 1
ATOM 8671 C CA . ALA B 1 453 ? 11.047 29 6.422 1 98.81 453 ALA B CA 1
ATOM 8672 C C . ALA B 1 453 ? 11.508 27.656 6.988 1 98.81 453 ALA B C 1
ATOM 8674 O O . ALA B 1 453 ? 12.672 27.5 7.352 1 98.81 453 ALA B O 1
ATOM 8675 N N . ARG B 1 454 ? 10.57 26.719 7.102 1 98.81 454 ARG B N 1
ATOM 8676 C CA . ARG B 1 454 ? 10.898 25.406 7.641 1 98.81 454 ARG B CA 1
ATOM 8677 C C . ARG B 1 454 ? 11.938 24.703 6.77 1 98.81 454 ARG B C 1
ATOM 8679 O O . ARG B 1 454 ? 12.859 24.062 7.285 1 98.81 454 ARG B O 1
ATOM 8686 N N . VAL B 1 455 ? 11.766 24.766 5.461 1 98.81 455 VAL B N 1
ATOM 8687 C CA . VAL B 1 455 ? 12.703 24.156 4.531 1 98.81 455 VAL B CA 1
ATOM 8688 C C . VAL B 1 455 ? 14.086 24.797 4.695 1 98.81 455 VAL B C 1
ATOM 8690 O O . VAL B 1 455 ? 15.094 24.094 4.762 1 98.81 455 VAL B O 1
ATOM 8693 N N . LEU B 1 456 ? 14.148 26.125 4.785 1 98.75 456 LEU B N 1
ATOM 8694 C CA . LEU B 1 456 ? 15.422 26.828 4.93 1 98.75 456 LEU B CA 1
ATOM 8695 C C . LEU B 1 456 ? 16.062 26.516 6.281 1 98.75 456 LEU B C 1
ATOM 8697 O O . LEU B 1 456 ? 17.281 26.438 6.395 1 98.75 456 LEU B O 1
ATOM 8701 N N . GLU B 1 457 ? 15.195 26.453 7.305 1 98.69 457 GLU B N 1
ATOM 8702 C CA . GLU B 1 457 ? 15.711 26.047 8.609 1 98.69 457 GLU B CA 1
ATOM 8703 C C . GLU B 1 457 ? 16.375 24.672 8.531 1 98.69 457 GLU B C 1
ATOM 8705 O O . GLU B 1 457 ? 17.438 24.453 9.117 1 98.69 457 GLU B O 1
ATOM 8710 N N . MET B 1 458 ? 15.719 23.688 7.836 1 98.75 458 MET B N 1
ATOM 8711 C CA . MET B 1 458 ? 16.266 22.359 7.656 1 98.75 458 MET B CA 1
ATOM 8712 C C . MET B 1 458 ? 17.641 22.422 6.977 1 98.75 458 MET B C 1
ATOM 8714 O O . MET B 1 458 ? 18.594 21.797 7.445 1 98.75 458 MET B O 1
ATOM 8718 N N . LEU B 1 459 ? 17.719 23.203 5.891 1 98.62 459 LEU B N 1
ATOM 8719 C CA . LEU B 1 459 ? 18.984 23.312 5.156 1 98.62 459 LEU B CA 1
ATOM 8720 C C . LEU B 1 459 ? 20.078 23.891 6.035 1 98.62 459 LEU B C 1
ATOM 8722 O O . LEU B 1 459 ? 21.203 23.359 6.074 1 98.62 459 LEU B O 1
ATOM 8726 N N . GLY B 1 460 ? 19.766 24.922 6.754 1 98.12 460 GLY B N 1
ATOM 8727 C CA . GLY B 1 460 ? 20.75 25.609 7.59 1 98.12 460 GLY B CA 1
ATOM 8728 C C . GLY B 1 460 ? 21.172 24.781 8.797 1 98.12 460 GLY B C 1
ATOM 8729 O O . GLY B 1 460 ? 22.375 24.625 9.062 1 98.12 460 GLY B O 1
ATOM 8730 N N . SER B 1 461 ? 20.234 24.281 9.516 1 97.5 461 SER B N 1
ATOM 8731 C CA . SER B 1 461 ? 20.516 23.594 10.773 1 97.5 461 SER B CA 1
ATOM 8732 C C . SER B 1 461 ? 21.203 22.25 10.523 1 97.5 461 SER B C 1
ATOM 8734 O O . SER B 1 461 ? 22.016 21.797 11.336 1 97.5 461 SER B O 1
ATOM 8736 N N . CYS B 1 462 ? 20.891 21.609 9.406 1 97.88 462 CYS B N 1
ATOM 8737 C CA . CYS B 1 462 ? 21.438 20.297 9.102 1 97.88 462 CYS B CA 1
ATOM 8738 C C . CYS B 1 462 ? 22.656 20.406 8.18 1 97.88 462 CYS B C 1
ATOM 8740 O O . CYS B 1 462 ? 23.25 19.391 7.812 1 97.88 462 CYS B O 1
ATOM 8742 N N . HIS B 1 463 ? 23.016 21.609 7.836 1 97.12 463 HIS B N 1
ATOM 8743 C CA . HIS B 1 463 ? 24.125 21.859 6.922 1 97.12 463 HIS B CA 1
ATOM 8744 C C . HIS B 1 463 ? 23.953 21.078 5.625 1 97.12 463 HIS B C 1
ATOM 8746 O O . HIS B 1 463 ? 24.891 20.391 5.184 1 97.12 463 HIS B O 1
ATOM 8752 N N . LEU B 1 464 ? 22.734 21.141 5.168 1 97.19 464 LEU B N 1
ATOM 8753 C CA . LEU B 1 464 ? 22.391 20.547 3.879 1 97.19 464 LEU B CA 1
ATOM 8754 C C . LEU B 1 464 ? 22.281 21.625 2.801 1 97.19 464 LEU B C 1
ATOM 8756 O O . LEU B 1 464 ? 22.203 22.812 3.109 1 97.19 464 LEU B O 1
ATOM 8760 N N . SER B 1 465 ? 22.359 21.156 1.535 1 94.75 465 SER B N 1
ATOM 8761 C CA . SER B 1 465 ? 22.312 22.125 0.449 1 94.75 465 SER B CA 1
ATOM 8762 C C . SER B 1 465 ? 21.453 21.625 -0.709 1 94.75 465 SER B C 1
ATOM 8764 O O . SER B 1 465 ? 21.359 20.422 -0.934 1 94.75 465 SER B O 1
ATOM 8766 N N . ILE B 1 466 ? 20.797 22.516 -1.275 1 97.06 466 ILE B N 1
ATOM 8767 C CA . ILE B 1 466 ? 20.156 22.344 -2.576 1 97.06 466 ILE B CA 1
ATOM 8768 C C . ILE B 1 466 ? 20.781 23.297 -3.592 1 97.06 466 ILE B C 1
ATOM 8770 O O . ILE B 1 466 ? 21.766 23.969 -3.291 1 97.06 466 ILE B O 1
ATOM 8774 N N . ASP B 1 467 ? 20.312 23.297 -4.816 1 96.56 467 ASP B N 1
ATOM 8775 C CA . ASP B 1 467 ? 20.812 24.234 -5.809 1 96.56 467 ASP B CA 1
ATOM 8776 C C . ASP B 1 467 ? 20.812 25.656 -5.254 1 96.56 467 ASP B C 1
ATOM 8778 O O . ASP B 1 467 ? 19.828 26.094 -4.652 1 96.56 467 ASP B O 1
ATOM 8782 N N . ARG B 1 468 ? 21.891 26.391 -5.449 1 95.81 468 ARG B N 1
ATOM 8783 C CA . ARG B 1 468 ? 22.078 27.719 -4.891 1 95.81 468 ARG B CA 1
ATOM 8784 C C . ARG B 1 468 ? 21 28.672 -5.379 1 95.81 468 ARG B C 1
ATOM 8786 O O . ARG B 1 468 ? 20.547 29.547 -4.637 1 95.81 468 ARG B O 1
ATOM 8793 N N . TYR B 1 469 ? 20.688 28.516 -6.543 1 96.75 469 TYR B N 1
ATOM 8794 C CA . TYR B 1 469 ? 19.672 29.391 -7.113 1 96.75 469 TYR B CA 1
ATOM 8795 C C . TYR B 1 469 ? 18.312 29.156 -6.438 1 96.75 469 TYR B C 1
ATOM 8797 O O . TYR B 1 469 ? 17.594 30.109 -6.145 1 96.75 469 TYR B O 1
ATOM 8805 N N . LYS B 1 470 ? 18 27.938 -6.18 1 97.31 470 LYS B N 1
ATOM 8806 C CA . LYS B 1 470 ? 16.75 27.594 -5.5 1 97.31 470 LYS B CA 1
ATOM 8807 C C . LYS B 1 470 ? 16.734 28.156 -4.082 1 97.31 470 LYS B C 1
ATOM 8809 O O . LYS B 1 470 ? 15.711 28.672 -3.629 1 97.31 470 LYS B O 1
ATOM 8814 N N . GLN B 1 471 ? 17.797 28.016 -3.389 1 97.75 471 GLN B N 1
ATOM 8815 C CA . GLN B 1 471 ? 17.891 28.516 -2.025 1 97.75 471 GLN B CA 1
ATOM 8816 C C . GLN B 1 471 ? 17.75 30.031 -1.995 1 97.75 471 GLN B C 1
ATOM 8818 O O . GLN B 1 471 ? 17.047 30.578 -1.137 1 97.75 471 GLN B O 1
ATOM 8823 N N . GLN B 1 472 ? 18.406 30.719 -2.963 1 97.56 472 GLN B N 1
ATOM 8824 C CA . GLN B 1 472 ? 18.328 32.188 -3.016 1 97.56 472 GLN B CA 1
ATOM 8825 C C . GLN B 1 472 ? 16.906 32.656 -3.322 1 97.56 472 GLN B C 1
ATOM 8827 O O . GLN B 1 472 ? 16.453 33.656 -2.773 1 97.56 472 GLN B O 1
ATOM 8832 N N . ARG B 1 473 ? 16.266 31.984 -4.16 1 98.06 473 ARG B N 1
ATOM 8833 C CA . ARG B 1 473 ? 14.883 32.344 -4.484 1 98.06 473 ARG B CA 1
ATOM 8834 C C . ARG B 1 473 ? 13.984 32.188 -3.262 1 98.06 473 ARG B C 1
ATOM 8836 O O . ARG B 1 473 ? 13.055 32.969 -3.078 1 98.06 473 ARG B O 1
ATOM 8843 N N . ALA B 1 474 ? 14.25 31.172 -2.496 1 98.5 474 ALA B N 1
ATOM 8844 C CA . ALA B 1 474 ? 13.469 30.969 -1.28 1 98.5 474 ALA B CA 1
ATOM 8845 C C . ALA B 1 474 ? 13.703 32.094 -0.277 1 98.5 474 ALA B C 1
ATOM 8847 O O . ALA B 1 474 ? 12.758 32.562 0.362 1 98.5 474 ALA B O 1
ATOM 8848 N N . ILE B 1 475 ? 14.961 32.5 -0.121 1 98.31 475 ILE B N 1
ATOM 8849 C CA . ILE B 1 475 ? 15.289 33.625 0.774 1 98.31 475 ILE B CA 1
ATOM 8850 C C . ILE B 1 475 ? 14.609 34.906 0.293 1 98.31 475 ILE B C 1
ATOM 8852 O O . ILE B 1 475 ? 14 35.625 1.085 1 98.31 475 ILE B O 1
ATOM 8856 N N . THR B 1 476 ? 14.688 35.125 -1.013 1 98.25 476 THR B N 1
ATOM 8857 C CA . THR B 1 476 ? 14.062 36.312 -1.601 1 98.25 476 THR B CA 1
ATOM 8858 C C . THR B 1 476 ? 12.555 36.281 -1.363 1 98.25 476 THR B C 1
ATOM 8860 O O . THR B 1 476 ? 11.953 37.344 -1.071 1 98.25 476 THR B O 1
ATOM 8863 N N . TYR B 1 477 ? 11.992 35.188 -1.518 1 98.12 477 TYR B N 1
ATOM 8864 C CA . TYR B 1 477 ? 10.562 35.031 -1.267 1 98.12 477 TYR B CA 1
ATOM 8865 C C . TYR B 1 477 ? 10.211 35.469 0.154 1 98.12 477 TYR B C 1
ATOM 8867 O O . TYR B 1 477 ? 9.266 36.25 0.364 1 98.12 477 TYR B O 1
ATOM 8875 N N . LEU B 1 478 ? 10.93 34.938 1.189 1 98.44 478 LEU B N 1
ATOM 8876 C CA . LEU B 1 478 ? 10.672 35.281 2.584 1 98.44 478 LEU B CA 1
ATOM 8877 C C . LEU B 1 478 ? 10.812 36.781 2.814 1 98.44 478 LEU B C 1
ATOM 8879 O O . LEU B 1 478 ? 10.031 37.375 3.551 1 98.44 478 LEU B O 1
ATOM 8883 N N . LEU B 1 479 ? 11.805 37.375 2.186 1 98.25 479 LEU B N 1
ATOM 8884 C CA . LEU B 1 479 ? 12.031 38.812 2.361 1 98.25 479 LEU B CA 1
ATOM 8885 C C . LEU B 1 479 ? 10.883 39.594 1.775 1 98.25 479 LEU B C 1
ATOM 8887 O O . LEU B 1 479 ? 10.461 40.625 2.359 1 98.25 479 LEU B O 1
ATOM 8891 N N . ASN B 1 480 ? 10.375 39.156 0.672 1 97.62 480 ASN B N 1
ATOM 8892 C CA . ASN B 1 480 ? 9.266 39.812 0.016 1 97.62 480 ASN B CA 1
ATOM 8893 C C . ASN B 1 480 ? 7.973 39.688 0.815 1 97.62 480 ASN B C 1
ATOM 8895 O O . ASN B 1 480 ? 7.07 40.531 0.689 1 97.62 480 ASN B O 1
ATOM 8899 N N . GLU B 1 481 ? 7.91 38.656 1.67 1 97.56 481 GLU B N 1
ATOM 8900 C CA . GLU B 1 481 ? 6.684 38.375 2.406 1 97.56 481 GLU B CA 1
ATOM 8901 C C . GLU B 1 481 ? 6.664 39.094 3.75 1 97.56 481 GLU B C 1
ATOM 8903 O O . GLU B 1 481 ? 5.668 39.062 4.477 1 97.56 481 GLU B O 1
ATOM 8908 N N . GLN B 1 482 ? 7.742 39.75 4.129 1 98.38 482 GLN B N 1
ATOM 8909 C CA . GLN B 1 482 ? 7.75 40.469 5.406 1 98.38 482 GLN B CA 1
ATOM 8910 C C . GLN B 1 482 ? 6.781 41.625 5.391 1 98.38 482 GLN B C 1
ATOM 8912 O O . GLN B 1 482 ? 6.824 42.469 4.488 1 98.38 482 GLN B O 1
ATOM 8917 N N . GLU B 1 483 ? 5.938 41.719 6.406 1 97.62 483 GLU B N 1
ATOM 8918 C CA . GLU B 1 483 ? 4.992 42.812 6.559 1 97.62 483 GLU B CA 1
ATOM 8919 C C . GLU B 1 483 ? 5.707 44.094 6.965 1 97.62 483 GLU B C 1
ATOM 8921 O O . GLU B 1 483 ? 6.82 44.062 7.496 1 97.62 483 GLU B O 1
ATOM 8926 N N . PRO B 1 484 ? 5.02 45.188 6.766 1 96.25 484 PRO B N 1
ATOM 8927 C CA . PRO B 1 484 ? 5.641 46.469 7.117 1 96.25 484 PRO B CA 1
ATOM 8928 C C . PRO B 1 484 ? 6 46.562 8.602 1 96.25 484 PRO B C 1
ATOM 8930 O O . PRO B 1 484 ? 6.98 47.188 8.961 1 96.25 484 PRO B O 1
ATOM 8933 N N . GLU B 1 485 ? 5.277 45.844 9.469 1 96.88 485 GLU B N 1
ATOM 8934 C CA . GLU B 1 485 ? 5.527 45.906 10.906 1 96.88 485 GLU B CA 1
ATOM 8935 C C . GLU B 1 485 ? 6.715 45 11.281 1 96.88 485 GLU B C 1
ATOM 8937 O O . GLU B 1 485 ? 7.238 45.125 12.391 1 96.88 485 GLU B O 1
ATOM 8942 N N . GLY B 1 486 ? 7.121 44.125 10.32 1 97.94 486 GLY B N 1
ATOM 8943 C CA . GLY B 1 486 ? 8.281 43.281 10.555 1 97.94 486 GLY B CA 1
ATOM 8944 C C . GLY B 1 486 ? 7.922 41.812 10.719 1 97.94 486 GLY B C 1
ATOM 8945 O O . GLY B 1 486 ? 8.797 40.938 10.672 1 97.94 486 GLY B O 1
ATOM 8946 N N . CYS B 1 487 ? 6.684 41.531 10.867 1 98.44 487 CYS B N 1
ATOM 8947 C CA . CYS B 1 487 ? 6.242 40.188 11.117 1 98.44 487 CYS B CA 1
ATOM 8948 C C . CYS B 1 487 ? 5.984 39.438 9.812 1 98.44 487 CYS B C 1
ATOM 8950 O O . CYS B 1 487 ? 6.102 40.031 8.734 1 98.44 487 CYS B O 1
ATOM 8952 N N . TRP B 1 488 ? 5.777 38.156 9.797 1 98.5 488 TRP B N 1
ATOM 8953 C CA . TRP B 1 488 ? 5.418 37.281 8.672 1 98.5 488 TRP B CA 1
ATOM 8954 C C . TRP B 1 488 ? 4.141 36.5 8.969 1 98.5 488 TRP B C 1
ATOM 8956 O O . TRP B 1 488 ? 3.922 36.062 10.094 1 98.5 488 TRP B O 1
ATOM 8966 N N . PHE B 1 489 ? 3.318 36.312 7.965 1 95.94 489 PHE B N 1
ATOM 8967 C CA . PHE B 1 489 ? 2.104 35.5 8.023 1 95.94 489 PHE B CA 1
ATOM 8968 C C . PHE B 1 489 ? 2.441 34 8.055 1 95.94 489 PHE B C 1
ATOM 8970 O O . PHE B 1 489 ? 3.283 33.562 7.289 1 95.94 489 PHE B O 1
ATOM 8977 N N . GLY B 1 490 ? 1.896 33.281 8.992 1 94.56 490 GLY B N 1
ATOM 8978 C CA . GLY B 1 490 ? 1.973 31.844 9.047 1 94.56 490 GLY B CA 1
ATOM 8979 C C . GLY B 1 490 ? 0.646 31.156 8.758 1 94.56 490 GLY B C 1
ATOM 8980 O O . GLY B 1 490 ? -0.368 31.484 9.383 1 94.56 490 GLY B O 1
ATOM 8981 N N . ARG B 1 491 ? 0.642 30.188 7.926 1 92.75 491 ARG B N 1
ATOM 8982 C CA . ARG B 1 491 ? -0.588 29.531 7.484 1 92.75 491 ARG B CA 1
ATOM 8983 C C . ARG B 1 491 ? -0.993 28.422 8.445 1 92.75 491 ARG B C 1
ATOM 8985 O O . ARG B 1 491 ? -2.172 28.266 8.773 1 92.75 491 ARG B O 1
ATOM 8992 N N . TRP B 1 492 ? -0.071 27.656 9.023 1 93.62 492 TRP B N 1
ATOM 8993 C CA . TRP B 1 492 ? -0.402 26.375 9.641 1 93.62 492 TRP B CA 1
ATOM 8994 C C . TRP B 1 492 ? -0.344 26.469 11.164 1 93.62 492 TRP B C 1
ATOM 8996 O O . TRP B 1 492 ? -0.739 25.547 11.867 1 93.62 492 TRP B O 1
ATOM 9006 N N . GLY B 1 493 ? 0.193 27.469 11.742 1 95.75 493 GLY B N 1
ATOM 9007 C CA . GLY B 1 493 ? 0.139 27.859 13.141 1 95.75 493 GLY B CA 1
ATOM 9008 C C . GLY B 1 493 ? -0.418 29.266 13.336 1 95.75 493 GLY B C 1
ATOM 9009 O O . GLY B 1 493 ? -0.173 30.156 12.523 1 95.75 493 GLY B O 1
ATOM 9010 N N . VAL B 1 494 ? -1.1 29.547 14.477 1 95.81 494 VAL B N 1
ATOM 9011 C CA . VAL B 1 494 ? -1.775 30.812 14.711 1 95.81 494 VAL B CA 1
ATOM 9012 C C . VAL B 1 494 ? -0.765 31.859 15.18 1 95.81 494 VAL B C 1
ATOM 9014 O O . VAL B 1 494 ? -0.306 31.812 16.328 1 95.81 494 VAL B O 1
ATOM 9017 N N . ASN B 1 495 ? -0.693 33.031 14.523 1 94.69 495 ASN B N 1
ATOM 9018 C CA . ASN B 1 495 ? -0.558 33.219 13.078 1 94.69 495 ASN B CA 1
ATOM 9019 C C . ASN B 1 495 ? 0.732 33.938 12.719 1 94.69 495 ASN B C 1
ATOM 9021 O O . ASN B 1 495 ? 1.715 33.312 12.32 1 94.69 495 ASN B O 1
ATOM 9025 N N . TYR B 1 496 ? 0.823 35.062 13.133 1 98.12 496 TYR B N 1
ATOM 9026 C CA . TYR B 1 496 ? 2.004 35.875 12.82 1 98.12 496 TYR B CA 1
ATOM 9027 C C . TYR B 1 496 ? 3.152 35.531 13.766 1 98.12 496 TYR B C 1
ATOM 9029 O O . TYR B 1 496 ? 4.32 35.594 13.367 1 98.12 496 TYR B O 1
ATOM 9037 N N . ILE B 1 497 ? 2.873 35.219 15.023 1 98.69 497 ILE B N 1
ATOM 9038 C CA . ILE B 1 497 ? 3.918 34.781 15.953 1 98.69 497 ILE B CA 1
ATOM 9039 C C . ILE B 1 497 ? 4.598 33.531 15.422 1 98.69 497 ILE B C 1
ATOM 9041 O O . ILE B 1 497 ? 5.824 33.438 15.43 1 98.69 497 ILE B O 1
ATOM 9045 N N . TYR B 1 498 ? 3.768 32.625 14.953 1 98.38 498 TYR B N 1
ATOM 9046 C CA . TYR B 1 498 ? 4.266 31.375 14.391 1 98.38 498 TYR B CA 1
ATOM 9047 C C . TYR B 1 498 ? 5.117 31.625 13.156 1 98.38 498 TYR B C 1
ATOM 9049 O O . TYR B 1 498 ? 6.238 31.125 13.055 1 98.38 498 TYR B O 1
ATOM 9057 N N . GLY B 1 499 ? 4.547 32.375 12.18 1 98.5 499 GLY B N 1
ATOM 9058 C CA . GLY B 1 499 ? 5.266 32.688 10.953 1 98.5 499 GLY B CA 1
ATOM 9059 C C . GLY B 1 499 ? 6.582 33.406 11.195 1 98.5 499 GLY B C 1
ATOM 9060 O O . GLY B 1 499 ? 7.605 33.031 10.609 1 98.5 499 GLY B O 1
ATOM 9061 N N . THR B 1 500 ? 6.574 34.375 12.094 1 98.81 500 THR B N 1
ATOM 9062 C CA . THR B 1 500 ? 7.754 35.156 12.383 1 98.81 500 THR B CA 1
ATOM 9063 C C . THR B 1 500 ? 8.82 34.344 13.078 1 98.81 500 THR B C 1
ATOM 9065 O O . THR B 1 500 ? 10.008 34.438 12.758 1 98.81 500 THR B O 1
ATOM 9068 N N . SER B 1 501 ? 8.367 33.594 14.062 1 98.62 501 SER B N 1
ATOM 9069 C CA . SER B 1 501 ? 9.297 32.688 14.742 1 98.62 501 SER B CA 1
ATOM 9070 C C . SER B 1 501 ? 10.047 31.812 13.75 1 98.62 501 SER B C 1
ATOM 9072 O O . SER B 1 501 ? 11.281 31.719 13.805 1 98.62 501 SER B O 1
ATOM 9074 N N . GLY B 1 502 ? 9.312 31.172 12.828 1 98.56 502 GLY B N 1
ATOM 9075 C CA . GLY B 1 502 ? 9.906 30.266 11.852 1 98.56 502 GLY B CA 1
ATOM 9076 C C . GLY B 1 502 ? 10.875 30.953 10.906 1 98.56 502 GLY B C 1
ATOM 9077 O O . GLY B 1 502 ? 11.953 30.422 10.617 1 98.56 502 GLY B O 1
ATOM 9078 N N . VAL B 1 503 ? 10.508 32.125 10.438 1 98.75 503 VAL B N 1
ATOM 9079 C CA . VAL B 1 503 ? 11.336 32.844 9.477 1 98.75 503 VAL B CA 1
ATOM 9080 C C . VAL B 1 503 ? 12.617 33.312 10.156 1 98.75 503 VAL B C 1
ATOM 9082 O O . VAL B 1 503 ? 13.703 33.25 9.57 1 98.75 503 VAL B O 1
ATOM 9085 N N . LEU B 1 504 ? 12.5 33.812 11.398 1 98.75 504 LEU B N 1
ATOM 9086 C CA . LEU B 1 504 ? 13.695 34.219 12.133 1 98.75 504 LEU B CA 1
ATOM 9087 C C . LEU B 1 504 ? 14.641 33.062 12.344 1 98.75 504 LEU B C 1
ATOM 9089 O O . LEU B 1 504 ? 15.859 33.188 12.195 1 98.75 504 LEU B O 1
ATOM 9093 N N . ALA B 1 505 ? 14.07 31.938 12.703 1 98.38 505 ALA B N 1
ATOM 9094 C CA . ALA B 1 505 ? 14.883 30.734 12.867 1 98.38 505 ALA B CA 1
ATOM 9095 C C . ALA B 1 505 ? 15.609 30.391 11.57 1 98.38 505 ALA B C 1
ATOM 9097 O O . ALA B 1 505 ? 16.781 30.016 11.586 1 98.38 505 ALA B O 1
ATOM 9098 N N . ALA B 1 506 ? 14.922 30.5 10.43 1 98.62 506 ALA B N 1
ATOM 9099 C CA . ALA B 1 506 ? 15.469 30.141 9.125 1 98.62 506 ALA B CA 1
ATOM 9100 C C . ALA B 1 506 ? 16.531 31.141 8.68 1 98.62 506 ALA B C 1
ATOM 9102 O O . ALA B 1 506 ? 17.672 30.75 8.375 1 98.62 506 ALA B O 1
ATOM 9103 N N . LEU B 1 507 ? 16.203 32.406 8.695 1 98.38 507 LEU B N 1
ATOM 9104 C CA . LEU B 1 507 ? 17.109 33.438 8.203 1 98.38 507 LEU B CA 1
ATOM 9105 C C . LEU B 1 507 ? 18.359 33.531 9.07 1 98.38 507 LEU B C 1
ATOM 9107 O O . LEU B 1 507 ? 19.453 33.812 8.57 1 98.38 507 LEU B O 1
ATOM 9111 N N . SER B 1 508 ? 18.219 33.312 10.359 1 98.12 508 SER B N 1
ATOM 9112 C CA . SER B 1 508 ? 19.359 33.344 11.273 1 98.12 508 SER B CA 1
ATOM 9113 C C . SER B 1 508 ? 20.406 32.312 10.891 1 98.12 508 SER B C 1
ATOM 9115 O O . SER B 1 508 ? 21.594 32.469 11.188 1 98.12 508 SER B O 1
ATOM 9117 N N . LEU B 1 509 ? 19.938 31.266 10.258 1 97.5 509 LEU B N 1
ATOM 9118 C CA . LEU B 1 509 ? 20.844 30.172 9.906 1 97.5 509 LEU B CA 1
ATOM 9119 C C . LEU B 1 509 ? 21.406 30.344 8.5 1 97.5 509 LEU B C 1
ATOM 9121 O O . LEU B 1 509 ? 22.578 30.109 8.266 1 97.5 509 LEU B O 1
ATOM 9125 N N . VAL B 1 510 ? 20.578 30.828 7.535 1 96.62 510 VAL B N 1
ATOM 9126 C CA . VAL B 1 510 ? 20.969 30.734 6.133 1 96.62 510 VAL B CA 1
ATOM 9127 C C . VAL B 1 510 ? 21.453 32.094 5.637 1 96.62 510 VAL B C 1
ATOM 9129 O O . VAL B 1 510 ? 22.172 32.188 4.637 1 96.62 510 VAL B O 1
ATOM 9132 N N . ALA B 1 511 ? 21.047 33.156 6.371 1 94.38 511 ALA B N 1
ATOM 9133 C CA . ALA B 1 511 ? 21.406 34.5 5.91 1 94.38 511 ALA B CA 1
ATOM 9134 C C . ALA B 1 511 ? 21.562 35.438 7.086 1 94.38 511 ALA B C 1
ATOM 9136 O O . ALA B 1 511 ? 21 36.531 7.078 1 94.38 511 ALA B O 1
ATOM 9137 N N . PRO B 1 512 ? 22.328 35.188 8.055 1 91.94 512 PRO B N 1
ATOM 9138 C CA . PRO B 1 512 ? 22.422 36 9.273 1 91.94 512 PRO B CA 1
ATOM 9139 C C . PRO B 1 512 ? 23.031 37.375 9.039 1 91.94 512 PRO B C 1
ATOM 9141 O O . PRO B 1 512 ? 22.594 38.375 9.633 1 91.94 512 PRO B O 1
ATOM 9144 N N . GLN B 1 513 ? 23.969 37.531 8.148 1 91.19 513 GLN B N 1
ATOM 9145 C CA . GLN B 1 513 ? 24.672 38.781 7.926 1 91.19 513 GLN B CA 1
ATOM 9146 C C . GLN B 1 513 ? 24.016 39.594 6.816 1 91.19 513 GLN B C 1
ATOM 9148 O O . GLN B 1 513 ? 23.828 40.812 6.949 1 91.19 513 GLN B O 1
ATOM 9153 N N . THR B 1 514 ? 23.562 38.906 5.816 1 92.5 514 THR B N 1
ATOM 9154 C CA . THR B 1 514 ? 23.094 39.594 4.617 1 92.5 514 THR B CA 1
ATOM 9155 C C . THR B 1 514 ? 21.703 40.219 4.855 1 92.5 514 THR B C 1
ATOM 9157 O O . THR B 1 514 ? 21.344 41.188 4.219 1 92.5 514 THR B O 1
ATOM 9160 N N . HIS B 1 515 ? 21.031 39.688 5.859 1 95.44 515 HIS B N 1
ATOM 9161 C CA . HIS B 1 515 ? 19.688 40.219 6.066 1 95.44 515 HIS B CA 1
ATOM 9162 C C . HIS B 1 515 ? 19.438 40.531 7.535 1 95.44 515 HIS B C 1
ATOM 9164 O O . HIS B 1 515 ? 18.344 40.281 8.055 1 95.44 515 HIS B O 1
ATOM 9170 N N . ARG B 1 516 ? 20.391 41.062 8.078 1 96.12 516 ARG B N 1
ATOM 9171 C CA . ARG B 1 516 ? 20.391 41.438 9.492 1 96.12 516 ARG B CA 1
ATOM 9172 C C . ARG B 1 516 ? 19.25 42.406 9.797 1 96.12 516 ARG B C 1
ATOM 9174 O O . ARG B 1 516 ? 18.578 42.312 10.828 1 96.12 516 ARG B O 1
ATOM 9181 N N . TYR B 1 517 ? 19 43.344 8.938 1 96.38 517 TYR B N 1
ATOM 9182 C CA . TYR B 1 517 ? 17.953 44.344 9.133 1 96.38 517 TYR B CA 1
ATOM 9183 C C . TYR B 1 517 ? 16.578 43.688 9.234 1 96.38 517 TYR B C 1
ATOM 9185 O O . TYR B 1 517 ? 15.797 44 10.133 1 96.38 517 TYR B O 1
ATOM 9193 N N . ASN B 1 518 ? 16.266 42.781 8.328 1 97.94 518 ASN B N 1
ATOM 9194 C CA . ASN B 1 518 ? 15 42.062 8.336 1 97.94 518 ASN B CA 1
ATOM 9195 C C . ASN B 1 518 ? 14.828 41.25 9.602 1 97.94 518 ASN B C 1
ATOM 9197 O O . ASN B 1 518 ? 13.734 41.188 10.164 1 97.94 518 ASN B O 1
ATOM 9201 N N . ILE B 1 519 ? 15.891 40.625 10.055 1 98.44 519 ILE B N 1
ATOM 9202 C CA . ILE B 1 519 ? 15.883 39.812 11.266 1 98.44 519 ILE B CA 1
ATOM 9203 C C . ILE B 1 519 ? 15.578 40.688 12.477 1 98.44 519 ILE B C 1
ATOM 9205 O O . ILE B 1 519 ? 14.742 40.344 13.312 1 98.44 519 ILE B O 1
ATOM 9209 N N . GLU B 1 520 ? 16.234 41.844 12.516 1 97.88 520 GLU B N 1
ATOM 9210 C CA . GLU B 1 520 ? 16.047 42.75 13.641 1 97.88 520 GLU B CA 1
ATOM 9211 C C . GLU B 1 520 ? 14.625 43.312 13.672 1 97.88 520 GLU B C 1
ATOM 9213 O O . GLU B 1 520 ? 14.047 43.5 14.75 1 97.88 520 GLU B O 1
ATOM 9218 N N . GLN B 1 521 ? 14.078 43.562 12.531 1 98.19 521 GLN B N 1
ATOM 9219 C CA . GLN B 1 521 ? 12.703 44.031 12.461 1 98.19 521 GLN B CA 1
ATOM 9220 C C . GLN B 1 521 ? 11.727 43 12.984 1 98.19 521 GLN B C 1
ATOM 9222 O O . GLN B 1 521 ? 10.766 43.312 13.672 1 98.19 521 GLN B O 1
ATOM 9227 N N . GLY B 1 522 ? 11.961 41.781 12.555 1 98.62 522 GLY B N 1
ATOM 9228 C CA . GLY B 1 522 ? 11.125 40.688 13.062 1 98.62 522 GLY B CA 1
ATOM 9229 C C . GLY B 1 522 ? 11.219 40.5 14.562 1 98.62 522 GLY B C 1
ATOM 9230 O O . GLY B 1 522 ? 10.203 40.312 15.234 1 98.62 522 GLY B O 1
ATOM 9231 N N . ALA B 1 523 ? 12.414 40.594 15.102 1 98.62 523 ALA B N 1
ATOM 9232 C CA . ALA B 1 523 ? 12.625 40.5 16.547 1 98.62 523 ALA B CA 1
ATOM 9233 C C . ALA B 1 523 ? 11.945 41.656 17.281 1 98.62 523 ALA B C 1
ATOM 9235 O O . ALA B 1 523 ? 11.328 41.438 18.328 1 98.62 523 ALA B O 1
ATOM 9236 N N . ALA B 1 524 ? 12.078 42.781 16.719 1 98.62 524 ALA B N 1
ATOM 9237 C CA . ALA B 1 524 ? 11.461 43.969 17.328 1 98.62 524 ALA B CA 1
ATOM 9238 C C . ALA B 1 524 ? 9.938 43.812 17.406 1 98.62 524 ALA B C 1
ATOM 9240 O O . ALA B 1 524 ? 9.312 44.219 18.375 1 98.62 524 ALA B O 1
ATOM 9241 N N . TRP B 1 525 ? 9.391 43.281 16.359 1 98.75 525 TRP B N 1
ATOM 9242 C CA . TRP B 1 525 ? 7.949 43.062 16.344 1 98.75 525 TRP B CA 1
ATOM 9243 C C . TRP B 1 525 ? 7.543 42.094 17.438 1 98.75 525 TRP B C 1
ATOM 9245 O O . TRP B 1 525 ? 6.559 42.312 18.141 1 98.75 525 TRP B O 1
ATOM 9255 N N . LEU B 1 526 ? 8.289 40.969 17.609 1 98.75 526 LEU B N 1
ATOM 9256 C CA . LEU B 1 526 ? 7.992 40 18.656 1 98.75 526 LEU B CA 1
ATOM 9257 C C . LEU B 1 526 ? 8.055 40.656 20.031 1 98.75 526 LEU B C 1
ATOM 9259 O O . LEU B 1 526 ? 7.211 40.375 20.891 1 98.75 526 LEU B O 1
ATOM 9263 N N . ILE B 1 527 ? 9.039 41.469 20.219 1 98.75 527 ILE B N 1
ATOM 9264 C CA . ILE B 1 527 ? 9.203 42.156 21.5 1 98.75 527 ILE B CA 1
ATOM 9265 C C . ILE B 1 527 ? 7.996 43.062 21.766 1 98.75 527 ILE B C 1
ATOM 9267 O O . ILE B 1 527 ? 7.488 43.125 22.875 1 98.75 527 ILE B O 1
ATOM 9271 N N . SER B 1 528 ? 7.527 43.656 20.75 1 98.44 528 SER B N 1
ATOM 9272 C CA . SER B 1 528 ? 6.422 44.594 20.875 1 98.44 528 SER B CA 1
ATOM 9273 C C . SER B 1 528 ? 5.117 43.875 21.203 1 98.44 528 SER B C 1
ATOM 9275 O O . SER B 1 528 ? 4.176 44.5 21.719 1 98.44 528 SER B O 1
ATOM 9277 N N . CYS B 1 529 ? 5.047 42.594 21 1 98.06 529 CYS B N 1
ATOM 9278 C CA . CYS B 1 529 ? 3.82 41.812 21.156 1 98.06 529 CYS B CA 1
ATOM 9279 C C . CYS B 1 529 ? 3.783 41.125 22.5 1 98.06 529 CYS B C 1
ATOM 9281 O O . CYS B 1 529 ? 2.832 40.406 22.812 1 98.06 529 CYS B O 1
ATOM 9283 N N . GLN B 1 530 ? 4.793 41.25 23.281 1 98.75 530 GLN B N 1
ATOM 9284 C CA . GLN B 1 530 ? 4.852 40.531 24.547 1 98.75 530 GLN B CA 1
ATOM 9285 C C . GLN B 1 530 ? 3.805 41.031 25.531 1 98.75 530 GLN B C 1
ATOM 9287 O O . GLN B 1 530 ? 3.645 42.25 25.688 1 98.75 530 GLN B O 1
ATOM 9292 N N . ASN B 1 531 ? 3.146 40.156 26.172 1 98.75 531 ASN B N 1
ATOM 9293 C CA . ASN B 1 531 ? 2.139 40.5 27.156 1 98.75 531 ASN B CA 1
ATOM 9294 C C . ASN B 1 531 ? 2.777 40.906 28.484 1 98.75 531 ASN B C 1
ATOM 9296 O O . ASN B 1 531 ? 3.959 40.656 28.719 1 98.75 531 ASN B O 1
ATOM 9300 N N . SER B 1 532 ? 1.966 41.438 29.406 1 98.06 532 SER B N 1
ATOM 9301 C CA . SER B 1 532 ? 2.449 41.938 30.688 1 98.06 532 SER B CA 1
ATOM 9302 C C . SER B 1 532 ? 2.898 40.812 31.594 1 98.06 532 SER B C 1
ATOM 9304 O O . SER B 1 532 ? 3.756 41 32.469 1 98.06 532 SER B O 1
ATOM 9306 N N . ASP B 1 533 ? 2.404 39.625 31.359 1 98.06 533 ASP B N 1
ATOM 9307 C CA . ASP B 1 533 ? 2.768 38.469 32.188 1 98.06 533 ASP B CA 1
ATOM 9308 C C . ASP B 1 533 ? 4.059 37.812 31.703 1 98.06 533 ASP B C 1
ATOM 9310 O O . ASP B 1 533 ? 4.508 36.812 32.25 1 98.06 533 ASP B O 1
ATOM 9314 N N . GLY B 1 534 ? 4.598 38.344 30.578 1 98.38 534 GLY B N 1
ATOM 9315 C CA . GLY B 1 534 ? 5.859 37.875 30.047 1 98.38 534 GLY B CA 1
ATOM 9316 C C . GLY B 1 534 ? 5.68 36.906 28.891 1 98.38 534 GLY B C 1
ATOM 9317 O O . GLY B 1 534 ? 6.633 36.625 28.156 1 98.38 534 GLY B O 1
ATOM 9318 N N . GLY B 1 535 ? 4.457 36.375 28.734 1 98.56 535 GLY B N 1
ATOM 9319 C CA . GLY B 1 535 ? 4.191 35.438 27.672 1 98.56 535 GLY B CA 1
ATOM 9320 C C . GLY B 1 535 ? 3.734 36.094 26.391 1 98.56 535 GLY B C 1
ATOM 9321 O O . GLY B 1 535 ? 3.73 37.312 26.281 1 98.56 535 GLY B O 1
ATOM 9322 N N . TRP B 1 536 ? 3.51 35.312 25.359 1 98.81 536 TRP B N 1
ATOM 9323 C CA . TRP B 1 536 ? 2.967 35.719 24.062 1 98.81 536 TRP B CA 1
ATOM 9324 C C . TRP B 1 536 ? 1.688 34.969 23.75 1 98.81 536 TRP B C 1
ATOM 9326 O O . TRP B 1 536 ? 1.508 33.844 24.203 1 98.81 536 TRP B O 1
ATOM 9336 N N . GLY B 1 537 ? 0.837 35.562 23.062 1 98.25 537 GLY B N 1
ATOM 9337 C CA . GLY B 1 537 ? -0.39 34.938 22.578 1 98.25 537 GLY B CA 1
ATOM 9338 C C . GLY B 1 537 ? -0.997 35.656 21.406 1 98.25 537 GLY B C 1
ATOM 9339 O O . GLY B 1 537 ? -0.871 36.875 21.281 1 98.25 537 GLY B O 1
ATOM 9340 N N . GLU B 1 538 ? -1.594 34.938 20.562 1 98.19 538 GLU B N 1
ATOM 9341 C CA . GLU B 1 538 ? -2.293 35.5 19.391 1 98.19 538 GLU B CA 1
ATOM 9342 C C . GLU B 1 538 ? -3.6 34.75 19.141 1 98.19 538 GLU B C 1
ATOM 9344 O O . GLU B 1 538 ? -3.623 33.5 19.125 1 98.19 538 GLU B O 1
ATOM 9349 N N . THR B 1 539 ? -4.641 35.438 18.922 1 97.06 539 THR B N 1
ATOM 9350 C CA . THR B 1 539 ? -5.961 34.875 18.703 1 97.06 539 THR B CA 1
ATOM 9351 C C . THR B 1 539 ? -6.098 34.375 17.25 1 97.06 539 THR B C 1
ATOM 9353 O O . THR B 1 539 ? -5.441 34.906 16.359 1 97.06 539 THR B O 1
ATOM 9356 N N . CYS B 1 540 ? -6.98 33.406 17.047 1 96.62 540 CYS B N 1
ATOM 9357 C CA . CYS B 1 540 ? -7.285 32.906 15.719 1 96.62 540 CYS B CA 1
ATOM 9358 C C . CYS B 1 540 ? -7.898 34.031 14.852 1 96.62 540 CYS B C 1
ATOM 9360 O O . CYS B 1 540 ? -7.832 33.969 13.625 1 96.62 540 CYS B O 1
ATOM 9362 N N . ARG B 1 541 ? -8.359 35.031 15.406 1 96.19 541 ARG B N 1
ATOM 9363 C CA . ARG B 1 541 ? -9.039 36.125 14.703 1 96.19 541 ARG B CA 1
ATOM 9364 C C . ARG B 1 541 ? -8.055 36.969 13.891 1 96.19 541 ARG B C 1
ATOM 9366 O O . ARG B 1 541 ? -8.453 37.719 13.016 1 96.19 541 ARG B O 1
ATOM 9373 N N . SER B 1 542 ? -6.766 36.75 14.156 1 95.94 542 SER B N 1
ATOM 9374 C CA . SER B 1 542 ? -5.746 37.5 13.438 1 95.94 542 SER B CA 1
ATOM 9375 C C . SER B 1 542 ? -5.688 37.094 11.969 1 95.94 542 SER B C 1
ATOM 9377 O O . SER B 1 542 ? -5.133 37.812 11.141 1 95.94 542 SER B O 1
ATOM 9379 N N . TYR B 1 543 ? -6.293 35.969 11.594 1 92.75 543 TYR B N 1
ATOM 9380 C CA . TYR B 1 543 ? -6.355 35.531 10.195 1 92.75 543 TYR B CA 1
ATOM 9381 C C . TYR B 1 543 ? -7.242 36.5 9.383 1 92.75 543 TYR B C 1
ATOM 9383 O O . TYR B 1 543 ? -7.012 36.688 8.195 1 92.75 543 TYR B O 1
ATOM 9391 N N . ASP B 1 544 ? -8.211 37.094 10.023 1 90.12 544 ASP B N 1
ATOM 9392 C CA . ASP B 1 544 ? -9.18 37.938 9.336 1 90.12 544 ASP B CA 1
ATOM 9393 C C . ASP B 1 544 ? -8.945 39.406 9.641 1 90.12 544 ASP B C 1
ATOM 9395 O O . ASP B 1 544 ? -9.281 40.281 8.836 1 90.12 544 ASP B O 1
ATOM 9399 N N . ASP B 1 545 ? -8.461 39.656 10.906 1 94.25 545 ASP B N 1
ATOM 9400 C CA . ASP B 1 545 ? -8.297 41.031 11.375 1 94.25 545 ASP B CA 1
ATOM 9401 C C . ASP B 1 545 ? -6.82 41.344 11.617 1 94.25 545 ASP B C 1
ATOM 9403 O O . ASP B 1 545 ? -6.277 41.031 12.672 1 94.25 545 ASP B O 1
ATOM 9407 N N . PRO B 1 546 ? -6.281 42.062 10.773 1 92.19 546 PRO B N 1
ATOM 9408 C CA . PRO B 1 546 ? -4.852 42.375 10.898 1 92.19 546 PRO B CA 1
ATOM 9409 C C . PRO B 1 546 ? -4.531 43.188 12.148 1 92.19 546 PRO B C 1
ATOM 9411 O O . PRO B 1 546 ? -3.385 43.219 12.602 1 92.19 546 PRO B O 1
ATOM 9414 N N . SER B 1 547 ? -5.465 43.875 12.68 1 95.94 547 SER B N 1
ATOM 9415 C CA . SER B 1 547 ? -5.227 44.656 13.875 1 95.94 547 SER B CA 1
ATOM 9416 C C . SER B 1 547 ? -4.969 43.781 15.086 1 95.94 547 SER B C 1
ATOM 9418 O O . SER B 1 547 ? -4.488 44.25 16.125 1 95.94 547 SER B O 1
ATOM 9420 N N . LEU B 1 548 ? -5.203 42.5 14.914 1 97.19 548 LEU B N 1
ATOM 9421 C CA . LEU B 1 548 ? -5.066 41.594 16.047 1 97.19 548 LEU B CA 1
ATOM 9422 C C . LEU B 1 548 ? -3.785 40.781 15.922 1 97.19 548 LEU B C 1
ATOM 9424 O O . LEU B 1 548 ? -3.605 39.781 16.641 1 97.19 548 LEU B O 1
ATOM 9428 N N . LYS B 1 549 ? -2.914 41.281 15.078 1 97.75 549 LYS B N 1
ATOM 9429 C CA . LYS B 1 549 ? -1.616 40.594 14.969 1 97.75 549 LYS B CA 1
ATOM 9430 C C . LYS B 1 549 ? -0.888 40.594 16.312 1 97.75 549 LYS B C 1
ATOM 9432 O O . LYS B 1 549 ? -0.69 41.625 16.922 1 97.75 549 LYS B O 1
ATOM 9437 N N . GLY B 1 550 ? -0.513 39.375 16.719 1 97.88 550 GLY B N 1
ATOM 9438 C CA . GLY B 1 550 ? 0.287 39.219 17.922 1 97.88 550 GLY B CA 1
ATOM 9439 C C . GLY B 1 550 ? -0.486 39.531 19.188 1 97.88 550 GLY B C 1
ATOM 9440 O O . GLY B 1 550 ? 0.108 39.719 20.25 1 97.88 550 GLY B O 1
ATOM 9441 N N . LYS B 1 551 ? -1.773 39.594 19.062 1 98.12 551 LYS B N 1
ATOM 9442 C CA . LYS B 1 551 ? -2.588 39.906 20.234 1 98.12 551 LYS B CA 1
ATOM 9443 C C . LYS B 1 551 ? -3.43 38.719 20.672 1 98.12 551 LYS B C 1
ATOM 9445 O O . LYS B 1 551 ? -4.133 38.125 19.844 1 98.12 551 LYS B O 1
ATOM 9450 N N . GLY B 1 552 ? -3.381 38.438 21.922 1 97.62 552 GLY B N 1
ATOM 9451 C CA . GLY B 1 552 ? -4.125 37.344 22.516 1 97.62 552 GLY B CA 1
ATOM 9452 C C . GLY B 1 552 ? -3.615 36.938 23.891 1 97.62 552 GLY B C 1
ATOM 9453 O O . GLY B 1 552 ? -2.637 37.5 24.391 1 97.62 552 GLY B O 1
ATOM 9454 N N . ARG B 1 553 ? -4.273 35.969 24.547 1 97.19 553 ARG B N 1
ATOM 9455 C CA . ARG B 1 553 ? -3.838 35.438 25.828 1 97.19 553 ARG B CA 1
ATOM 9456 C C . ARG B 1 553 ? -2.551 34.625 25.672 1 97.19 553 ARG B C 1
ATOM 9458 O O . ARG B 1 553 ? -2.387 33.906 24.703 1 97.19 553 ARG B O 1
ATOM 9465 N N . SER B 1 554 ? -1.685 34.812 26.656 1 98.31 554 SER B N 1
ATOM 9466 C CA . SER B 1 554 ? -0.438 34.062 26.609 1 98.31 554 SER B CA 1
ATOM 9467 C C . SER B 1 554 ? -0.701 32.562 26.641 1 98.31 554 SER B C 1
ATOM 9469 O O . SER B 1 554 ? -1.553 32.094 27.406 1 98.31 554 SER B O 1
ATOM 9471 N N . THR B 1 555 ? -0.076 31.828 25.766 1 98.44 555 THR B N 1
ATOM 9472 C CA . THR B 1 555 ? -0.08 30.359 25.766 1 98.44 555 THR B CA 1
ATOM 9473 C C . THR B 1 555 ? 1.344 29.828 25.828 1 98.44 555 THR B C 1
ATOM 9475 O O . THR B 1 555 ? 2.299 30.531 25.5 1 98.44 555 THR B O 1
ATOM 9478 N N . ALA B 1 556 ? 1.495 28.609 26.281 1 98.5 556 ALA B N 1
ATOM 9479 C CA . ALA B 1 556 ? 2.818 28 26.375 1 98.5 556 ALA B CA 1
ATOM 9480 C C . ALA B 1 556 ? 3.457 27.844 25 1 98.5 556 ALA B C 1
ATOM 9482 O O . ALA B 1 556 ? 4.641 28.141 24.812 1 98.5 556 ALA B O 1
ATOM 9483 N N . SER B 1 557 ? 2.727 27.391 24 1 98.56 557 SER B N 1
ATOM 9484 C CA . SER B 1 557 ? 3.277 27.141 22.672 1 98.56 557 SER B CA 1
ATOM 9485 C C . SER B 1 557 ? 3.684 28.422 21.984 1 98.56 557 SER B C 1
ATOM 9487 O O . SER B 1 557 ? 4.781 28.531 21.438 1 98.56 557 SER B O 1
ATOM 9489 N N . GLN B 1 558 ? 2.838 29.391 22 1 98.81 558 GLN B N 1
ATOM 9490 C CA . GLN B 1 558 ? 3.129 30.641 21.297 1 98.81 558 GLN B CA 1
ATOM 9491 C C . GLN B 1 558 ? 4.242 31.406 22 1 98.81 558 GLN B C 1
ATOM 9493 O O . GLN B 1 558 ? 5.031 32.094 21.344 1 98.81 558 GLN B O 1
ATOM 9498 N N . THR B 1 559 ? 4.305 31.312 23.359 1 98.88 559 THR B N 1
ATOM 9499 C CA . THR B 1 559 ? 5.438 31.875 24.078 1 98.88 559 THR B CA 1
ATOM 9500 C C . THR B 1 559 ? 6.738 31.188 23.656 1 98.88 559 THR B C 1
ATOM 9502 O O . THR B 1 559 ? 7.754 31.859 23.453 1 98.88 559 THR B O 1
ATOM 9505 N N . ALA B 1 560 ? 6.652 29.938 23.578 1 98.88 560 ALA B N 1
ATOM 9506 C CA . ALA B 1 560 ? 7.82 29.188 23.125 1 98.88 560 ALA B CA 1
ATOM 9507 C C . ALA B 1 560 ? 8.25 29.625 21.719 1 98.88 560 ALA B C 1
ATOM 9509 O O . ALA B 1 560 ? 9.438 29.766 21.453 1 98.88 560 ALA B O 1
ATOM 9510 N N . TRP B 1 561 ? 7.285 29.797 20.781 1 98.81 561 TRP B N 1
ATOM 9511 C CA . TRP B 1 561 ? 7.594 30.234 19.422 1 98.81 561 TRP B CA 1
ATOM 9512 C C . TRP B 1 561 ? 8.328 31.578 19.438 1 98.81 561 TRP B C 1
ATOM 9514 O O . TRP B 1 561 ? 9.344 31.734 18.766 1 98.81 561 TRP B O 1
ATOM 9524 N N . ALA B 1 562 ? 7.816 32.469 20.219 1 98.88 562 ALA B N 1
ATOM 9525 C CA . ALA B 1 562 ? 8.438 33.781 20.312 1 98.88 562 ALA B CA 1
ATOM 9526 C C . ALA B 1 562 ? 9.867 33.688 20.844 1 98.88 562 ALA B C 1
ATOM 9528 O O . ALA B 1 562 ? 10.781 34.312 20.312 1 98.88 562 ALA B O 1
ATOM 9529 N N . LEU B 1 563 ? 10.016 32.938 21.891 1 98.81 563 LEU B N 1
ATOM 9530 C CA . LEU B 1 563 ? 11.336 32.75 22.5 1 98.81 563 LEU B CA 1
ATOM 9531 C C . LEU B 1 563 ? 12.312 32.156 21.5 1 98.81 563 LEU B C 1
ATOM 9533 O O . LEU B 1 563 ? 13.453 32.594 21.391 1 98.81 563 LEU B O 1
ATOM 9537 N N . ILE B 1 564 ? 11.891 31.125 20.766 1 98.69 564 ILE B N 1
ATOM 9538 C CA . ILE B 1 564 ? 12.727 30.469 19.766 1 98.69 564 ILE B CA 1
ATOM 9539 C C . ILE B 1 564 ? 13.148 31.484 18.703 1 98.69 564 ILE B C 1
ATOM 9541 O O . ILE B 1 564 ? 14.328 31.547 18.328 1 98.69 564 ILE B O 1
ATOM 9545 N N . GLY B 1 565 ? 12.188 32.312 18.234 1 98.75 565 GLY B N 1
ATOM 9546 C CA . GLY B 1 565 ? 12.492 33.344 17.25 1 98.75 565 GLY B CA 1
ATOM 9547 C C . GLY B 1 565 ? 13.469 34.375 17.766 1 98.75 565 GLY B C 1
ATOM 9548 O O . GLY B 1 565 ? 14.422 34.719 17.062 1 98.75 565 GLY B O 1
ATOM 9549 N N . LEU B 1 566 ? 13.25 34.812 18.984 1 98.75 566 LEU B N 1
ATOM 9550 C CA . LEU B 1 566 ? 14.094 35.844 19.562 1 98.75 566 LEU B CA 1
ATOM 9551 C C . LEU B 1 566 ? 15.508 35.312 19.797 1 98.75 566 LEU B C 1
ATOM 9553 O O . LEU B 1 566 ? 16.484 36.031 19.578 1 98.75 566 LEU B O 1
ATOM 9557 N N . MET B 1 567 ? 15.594 34.156 20.297 1 98.56 567 MET B N 1
ATOM 9558 C CA . MET B 1 567 ? 16.906 33.562 20.531 1 98.56 567 MET B CA 1
ATOM 9559 C C . MET B 1 567 ? 17.641 33.344 19.219 1 98.56 567 MET B C 1
ATOM 9561 O O . MET B 1 567 ? 18.859 33.531 19.141 1 98.56 567 MET B O 1
ATOM 9565 N N . ALA B 1 568 ? 16.938 32.938 18.156 1 98.38 568 ALA B N 1
ATOM 9566 C CA . ALA B 1 568 ? 17.531 32.812 16.828 1 98.38 568 ALA B CA 1
ATOM 9567 C C . ALA B 1 568 ? 18.062 34.125 16.312 1 98.38 568 ALA B C 1
ATOM 9569 O O . ALA B 1 568 ? 19.188 34.219 15.82 1 98.38 568 ALA B O 1
ATOM 9570 N N . ALA B 1 569 ? 17.234 35.156 16.453 1 98.31 569 ALA B N 1
ATOM 9571 C CA . ALA B 1 569 ? 17.641 36.469 16.016 1 98.31 569 ALA B CA 1
ATOM 9572 C C . ALA B 1 569 ? 18.875 36.969 16.766 1 98.31 569 ALA B C 1
ATOM 9574 O O . ALA B 1 569 ? 19.781 37.531 16.172 1 98.31 569 ALA B O 1
ATOM 9575 N N . GLY B 1 570 ? 18.844 36.75 18.062 1 97.5 570 GLY B N 1
ATOM 9576 C CA . GLY B 1 570 ? 20 37.125 18.875 1 97.5 570 GLY B CA 1
ATOM 9577 C C . GLY B 1 570 ? 21.281 36.406 18.438 1 97.5 570 GLY B C 1
ATOM 9578 O O . GLY B 1 570 ? 22.344 37.031 18.391 1 97.5 570 GLY B O 1
ATOM 9579 N N . ARG B 1 571 ? 21.172 35.188 18.125 1 95.81 571 ARG B N 1
ATOM 9580 C CA . ARG B 1 571 ? 22.328 34.406 17.672 1 95.81 571 ARG B CA 1
ATOM 9581 C C . ARG B 1 571 ? 22.875 34.969 16.375 1 95.81 571 ARG B C 1
ATOM 9583 O O . ARG B 1 571 ? 24.094 34.969 16.156 1 95.81 571 ARG B O 1
ATOM 9590 N N . ALA B 1 572 ? 21.984 35.375 15.539 1 96.19 572 ALA B N 1
ATOM 9591 C CA . ALA B 1 572 ? 22.375 35.875 14.219 1 96.19 572 ALA B CA 1
ATOM 9592 C C . ALA B 1 572 ? 22.969 37.281 14.312 1 96.19 572 ALA B C 1
ATOM 9594 O O . ALA B 1 572 ? 23.922 37.594 13.602 1 96.19 572 ALA B O 1
ATOM 9595 N N . THR B 1 573 ? 22.484 38.125 15.211 1 95.44 573 THR B N 1
ATOM 9596 C CA . THR B 1 573 ? 22.812 39.531 15.203 1 95.44 573 THR B CA 1
ATOM 9597 C C . THR B 1 573 ? 23.766 39.875 16.359 1 95.44 573 THR B C 1
ATOM 9599 O O . THR B 1 573 ? 24.391 40.938 16.359 1 95.44 573 THR B O 1
ATOM 9602 N N . GLY B 1 574 ? 23.875 39 17.312 1 93.94 574 GLY B N 1
ATOM 9603 C CA . GLY B 1 574 ? 24.641 39.281 18.516 1 93.94 574 GLY B CA 1
ATOM 9604 C C . GLY B 1 574 ? 23.891 40.156 19.5 1 93.94 574 GLY B C 1
ATOM 9605 O O . GLY B 1 574 ? 24.391 40.438 20.594 1 93.94 574 GLY B O 1
ATOM 9606 N N . ASN B 1 575 ? 22.688 40.562 19.172 1 94 575 ASN B N 1
ATOM 9607 C CA . A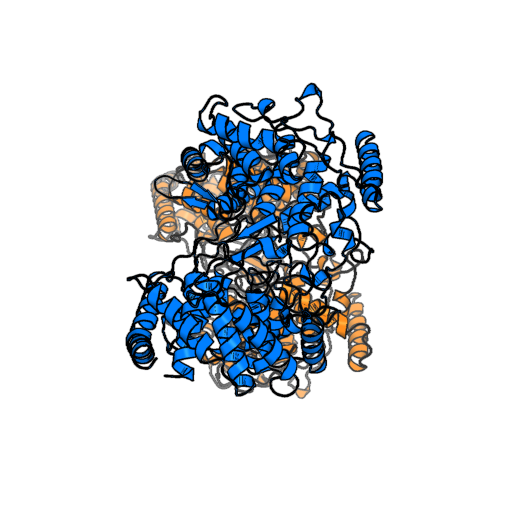SN B 1 575 ? 21.844 41.406 20 1 94 575 ASN B CA 1
ATOM 9608 C C . ASN B 1 575 ? 20.672 40.656 20.594 1 94 575 ASN B C 1
ATOM 9610 O O . ASN B 1 575 ? 19.547 40.719 20.078 1 94 575 ASN B O 1
ATOM 9614 N N . PHE B 1 576 ? 20.891 40.062 21.734 1 96 576 PHE B N 1
ATOM 9615 C CA . PHE B 1 576 ? 19.828 39.312 22.406 1 96 576 PHE B CA 1
ATOM 9616 C C . PHE B 1 576 ? 18.875 40.25 23.125 1 96 576 PHE B C 1
ATOM 9618 O O . PHE B 1 576 ? 19.297 41.156 23.828 1 96 576 PHE B O 1
ATOM 9625 N N . ALA B 1 577 ? 17.609 40.031 22.906 1 96.75 577 ALA B N 1
ATOM 9626 C CA . ALA B 1 577 ? 16.594 40.719 23.688 1 96.75 577 ALA B CA 1
ATOM 9627 C C . ALA B 1 577 ? 16.453 40.094 25.078 1 96.75 577 ALA B C 1
ATOM 9629 O O . ALA B 1 577 ? 15.406 39.531 25.422 1 96.75 577 ALA B O 1
ATOM 9630 N N . LYS B 1 578 ? 17.391 40.25 25.859 1 96.25 578 LYS B N 1
ATOM 9631 C CA . LYS B 1 578 ? 17.547 39.469 27.094 1 96.25 578 LYS B CA 1
ATOM 9632 C C . LYS B 1 578 ? 16.359 39.688 28.031 1 96.25 578 LYS B C 1
ATOM 9634 O O . LYS B 1 578 ? 15.836 38.719 28.594 1 96.25 578 LYS B O 1
ATOM 9639 N N . ALA B 1 579 ? 15.945 40.938 28.203 1 96.81 579 ALA B N 1
ATOM 9640 C CA . ALA B 1 579 ? 14.836 41.219 29.109 1 96.81 579 ALA B CA 1
ATOM 9641 C C . ALA B 1 579 ? 13.57 40.5 28.672 1 96.81 579 ALA B C 1
ATOM 9643 O O . ALA B 1 579 ? 12.883 39.906 29.5 1 96.81 579 ALA B O 1
ATOM 9644 N N . ALA B 1 580 ? 13.273 40.562 27.391 1 98.12 580 ALA B N 1
ATOM 9645 C CA . ALA B 1 580 ? 12.086 39.906 26.859 1 98.12 580 ALA B CA 1
ATOM 9646 C C . ALA B 1 580 ? 12.203 38.406 26.969 1 98.12 580 ALA B C 1
ATOM 9648 O O . ALA B 1 580 ? 11.234 37.719 27.328 1 98.12 580 ALA B O 1
ATOM 9649 N N . ILE B 1 581 ? 13.359 37.875 26.672 1 98.25 581 ILE B N 1
ATOM 9650 C CA . ILE B 1 581 ? 13.602 36.438 26.719 1 98.25 581 ILE B CA 1
ATOM 9651 C C . ILE B 1 581 ? 13.438 35.938 28.141 1 98.25 581 ILE B C 1
ATOM 9653 O O . ILE B 1 581 ? 12.766 34.906 28.375 1 98.25 581 ILE B O 1
ATOM 9657 N N . GLU B 1 582 ? 13.984 36.625 29.094 1 97.06 582 GLU B N 1
ATOM 9658 C CA . GLU B 1 582 ? 13.922 36.188 30.484 1 97.06 582 GLU B CA 1
ATOM 9659 C C . GLU B 1 582 ? 12.492 36.188 31 1 97.06 582 GLU B C 1
ATOM 9661 O O . GLU B 1 582 ? 12.078 35.281 31.734 1 97.06 582 GLU B O 1
ATOM 9666 N N . ARG B 1 583 ? 11.766 37.188 30.625 1 98 583 ARG B N 1
ATOM 9667 C CA . ARG B 1 583 ? 10.367 37.25 31.031 1 98 583 ARG B CA 1
ATOM 9668 C C . ARG B 1 583 ? 9.562 36.125 30.438 1 98 583 ARG B C 1
ATOM 9670 O O . ARG B 1 583 ? 8.656 35.594 31.078 1 98 583 ARG B O 1
ATOM 9677 N N . GLY B 1 584 ? 9.883 35.812 29.188 1 98.44 584 GLY B N 1
ATOM 9678 C CA . GLY B 1 584 ? 9.227 34.688 28.547 1 98.44 584 GLY B CA 1
ATOM 9679 C C . GLY B 1 584 ? 9.562 33.344 29.203 1 98.44 584 GLY B C 1
ATOM 9680 O O . GLY B 1 584 ? 8.68 32.5 29.375 1 98.44 584 GLY B O 1
ATOM 9681 N N . ILE B 1 585 ? 10.797 33.188 29.547 1 98.06 585 ILE B N 1
ATOM 9682 C CA . ILE B 1 585 ? 11.234 31.969 30.234 1 98.06 585 ILE B CA 1
ATOM 9683 C C . ILE B 1 585 ? 10.555 31.875 31.594 1 98.06 585 ILE B C 1
ATOM 9685 O O . ILE B 1 585 ? 10.102 30.797 31.984 1 98.06 585 ILE B O 1
ATOM 9689 N N . ASP B 1 586 ? 10.492 32.969 32.25 1 97.44 586 ASP B N 1
ATOM 9690 C CA . ASP B 1 586 ? 9.82 33 33.562 1 97.44 586 ASP B CA 1
ATOM 9691 C C . ASP B 1 586 ? 8.352 32.594 33.406 1 97.44 586 ASP B C 1
ATOM 9693 O O . ASP B 1 586 ? 7.828 31.875 34.281 1 97.44 586 ASP B O 1
ATOM 9697 N N . TYR B 1 587 ? 7.727 33.094 32.438 1 97.69 587 TYR B N 1
ATOM 9698 C CA . TYR B 1 587 ? 6.34 32.719 32.188 1 97.69 587 TYR B CA 1
ATOM 9699 C C . TYR B 1 587 ? 6.203 31.203 32.062 1 97.69 587 TYR B C 1
ATOM 9701 O O . TYR B 1 587 ? 5.305 30.609 32.656 1 97.69 587 TYR B O 1
ATOM 9709 N N . LEU B 1 588 ? 7.074 30.531 31.25 1 98.38 588 LEU B N 1
ATOM 9710 C CA . LEU B 1 588 ? 7.008 29.094 31.047 1 98.38 588 LEU B CA 1
ATOM 9711 C C . LEU B 1 588 ? 7.281 28.344 32.344 1 98.38 588 LEU B C 1
ATOM 9713 O O . LEU B 1 588 ? 6.656 27.328 32.625 1 98.38 588 LEU B O 1
ATOM 9717 N N . LEU B 1 589 ? 8.18 28.859 33.156 1 97.69 589 LEU B N 1
ATOM 9718 C CA . LEU B 1 589 ? 8.547 28.188 34.406 1 97.69 589 LEU B CA 1
ATOM 9719 C C . LEU B 1 589 ? 7.414 28.297 35.438 1 97.69 589 LEU B C 1
ATOM 9721 O O . LEU B 1 589 ? 7.113 27.328 36.125 1 97.69 589 LEU B O 1
ATOM 9725 N N . VAL B 1 590 ? 6.762 29.422 35.469 1 96.5 590 VAL B N 1
ATOM 9726 C CA . VAL B 1 590 ? 5.738 29.672 36.469 1 96.5 590 VAL B CA 1
ATOM 9727 C C . VAL B 1 590 ? 4.457 28.938 36.094 1 96.5 590 VAL B C 1
ATOM 9729 O O . VAL B 1 590 ? 3.729 28.469 36.969 1 96.5 590 VAL B O 1
ATOM 9732 N N . THR B 1 591 ? 4.266 28.719 34.844 1 97.5 591 THR B N 1
ATOM 9733 C CA . THR B 1 591 ? 2.99 28.156 34.438 1 97.5 591 THR B CA 1
ATOM 9734 C C . THR B 1 591 ? 3.1 26.656 34.25 1 97.5 591 THR B C 1
ATOM 9736 O O . THR B 1 591 ? 2.104 25.984 33.969 1 97.5 591 THR B O 1
ATOM 9739 N N . GLN B 1 592 ? 4.262 26.094 34.375 1 98 592 GLN B N 1
ATOM 9740 C CA . GLN B 1 592 ? 4.402 24.641 34.25 1 98 592 GLN B CA 1
ATOM 9741 C C . GLN B 1 592 ? 3.703 23.922 35.406 1 98 592 GLN B C 1
ATOM 9743 O O . GLN B 1 592 ? 3.797 24.359 36.562 1 98 592 GLN B O 1
ATOM 9748 N N . LEU B 1 593 ? 3.018 22.891 35.125 1 97.81 593 LEU B N 1
ATOM 9749 C CA . LEU B 1 593 ? 2.355 22.078 36.125 1 97.81 593 LEU B CA 1
ATOM 9750 C C . LEU B 1 593 ? 3.348 21.141 36.812 1 97.81 593 LEU B C 1
ATOM 9752 O O . LEU B 1 593 ? 4.426 20.875 36.281 1 97.81 593 LEU B O 1
ATOM 9756 N N . PRO B 1 594 ? 3.004 20.547 37.906 1 95.31 594 PRO B N 1
ATOM 9757 C CA . PRO B 1 594 ? 3.922 19.688 38.656 1 95.31 594 PRO B CA 1
ATOM 9758 C C . PRO B 1 594 ? 4.363 18.453 37.875 1 95.31 594 PRO B C 1
ATOM 9760 O O . PRO B 1 594 ? 5.473 17.953 38.062 1 95.31 594 PRO B O 1
ATOM 9763 N N . ASN B 1 595 ? 3.576 18.031 36.969 1 96.62 595 ASN B N 1
ATOM 9764 C CA . ASN B 1 595 ? 3.916 16.828 36.219 1 96.62 595 ASN B CA 1
ATOM 9765 C C . ASN B 1 595 ? 4.758 17.172 35 1 96.62 595 ASN B C 1
ATOM 9767 O O . ASN B 1 595 ? 4.992 16.297 34.156 1 96.62 595 ASN B O 1
ATOM 9771 N N . GLY B 1 596 ? 5.094 18.469 34.875 1 97.69 596 GLY B N 1
ATOM 9772 C CA . GLY B 1 596 ? 6.008 18.875 33.812 1 97.69 596 GLY B CA 1
ATOM 9773 C C . GLY B 1 596 ? 5.293 19.359 32.562 1 97.69 596 GLY B C 1
ATOM 9774 O O . GLY B 1 596 ? 5.938 19.781 31.609 1 97.69 596 GLY B O 1
ATOM 9775 N N . THR B 1 597 ? 3.928 19.344 32.594 1 98.31 597 THR B N 1
ATOM 9776 C CA . THR B 1 597 ? 3.154 19.703 31.422 1 98.31 597 THR B CA 1
ATOM 9777 C C . THR B 1 597 ? 2.693 21.156 31.484 1 98.31 597 THR B C 1
ATOM 9779 O O . THR B 1 597 ? 2.865 21.812 32.5 1 98.31 597 THR B O 1
ATOM 9782 N N . TRP B 1 598 ? 2.301 21.703 30.422 1 98.38 598 TRP B N 1
ATOM 9783 C CA . TRP B 1 598 ? 1.583 22.969 30.312 1 98.38 598 TRP B CA 1
ATOM 9784 C C . TRP B 1 598 ? 0.165 22.75 29.797 1 98.38 598 TRP B C 1
ATOM 9786 O O . TRP B 1 598 ? -0.091 21.812 29.047 1 98.38 598 TRP B O 1
ATOM 9796 N N . ASP B 1 599 ? -0.692 23.609 30.172 1 95.31 599 ASP B N 1
ATOM 9797 C CA . ASP B 1 599 ? -2.064 23.594 29.672 1 95.31 599 ASP B CA 1
ATOM 9798 C C . ASP B 1 599 ? -2.357 24.844 28.828 1 95.31 599 ASP B C 1
ATOM 9800 O O . ASP B 1 599 ? -1.895 25.938 29.141 1 95.31 599 ASP B O 1
ATOM 9804 N N . GLU B 1 600 ? -2.914 24.656 27.766 1 95 600 GLU B N 1
ATOM 9805 C CA . GLU B 1 600 ? -3.383 25.766 26.938 1 95 600 GLU B CA 1
ATOM 9806 C C . GLU B 1 600 ? -4.766 25.469 26.359 1 95 600 GLU B C 1
ATOM 9808 O O . GLU B 1 600 ? -4.977 24.438 25.734 1 95 600 GLU B O 1
ATOM 9813 N N . ALA B 1 601 ? -5.719 26.328 26.547 1 94.69 601 ALA B N 1
ATOM 9814 C CA . ALA B 1 601 ? -7.078 26.172 26.047 1 94.69 601 ALA B CA 1
ATOM 9815 C C . ALA B 1 601 ? -7.203 26.688 24.609 1 94.69 601 ALA B C 1
ATOM 9817 O O . ALA B 1 601 ? -7.988 26.172 23.812 1 94.69 601 ALA B O 1
ATOM 9818 N N . ASP B 1 602 ? -6.387 27.641 24.328 1 96.62 602 ASP B N 1
ATOM 9819 C CA . ASP B 1 602 ? -6.465 28.312 23.031 1 96.62 602 ASP B CA 1
ATOM 9820 C C . ASP B 1 602 ? -6.012 27.391 21.906 1 96.62 602 ASP B C 1
ATOM 9822 O O . ASP B 1 602 ? -5.086 26.594 22.078 1 96.62 602 ASP B O 1
ATOM 9826 N N . PHE B 1 603 ? -6.707 27.438 20.781 1 97.06 603 PHE B N 1
ATOM 9827 C CA . PHE B 1 603 ? -6.281 26.75 19.578 1 97.06 603 PHE B CA 1
ATOM 9828 C C . PHE B 1 603 ? -5.121 27.484 18.906 1 97.06 603 PHE B C 1
ATOM 9830 O O . PHE B 1 603 ? -5.184 28.688 18.703 1 97.06 603 PHE B O 1
ATOM 9837 N N . THR B 1 604 ? -4.062 26.734 18.656 1 96.5 604 THR B N 1
ATOM 9838 C CA . THR B 1 604 ? -2.875 27.375 18.094 1 96.5 604 THR B CA 1
ATOM 9839 C C . THR B 1 604 ? -2.492 26.75 16.766 1 96.5 604 THR B C 1
ATOM 9841 O O . THR B 1 604 ? -1.394 26.984 16.25 1 96.5 604 THR B O 1
ATOM 9844 N N . GLY B 1 605 ? -3.299 25.859 16.203 1 95.25 605 GLY B N 1
ATOM 9845 C CA . GLY B 1 605 ? -3.143 25.281 14.883 1 95.25 605 GLY B CA 1
ATOM 9846 C C . GLY B 1 605 ? -4.312 25.578 13.961 1 95.25 605 GLY B C 1
ATOM 9847 O O . GLY B 1 605 ? -5.359 26.062 14.414 1 95.25 605 GLY B O 1
ATOM 9848 N N . THR B 1 606 ? -4.055 25.312 12.672 1 91.69 606 THR B N 1
ATOM 9849 C CA . THR B 1 606 ? -5.078 25.656 11.695 1 91.69 606 THR B CA 1
ATOM 9850 C C . THR B 1 606 ? -5.184 24.578 10.617 1 91.69 606 THR B C 1
ATOM 9852 O O . THR B 1 606 ? -4.172 24.016 10.18 1 91.69 606 THR B O 1
ATOM 9855 N N . GLY B 1 607 ? -6.387 24.234 10.297 1 88.81 607 GLY B N 1
ATOM 9856 C CA . GLY B 1 607 ? -6.668 23.5 9.07 1 88.81 607 GLY B CA 1
ATOM 9857 C C . GLY B 1 607 ? -6.996 24.406 7.898 1 88.81 607 GLY B C 1
ATOM 9858 O O . GLY B 1 607 ? -6.215 24.516 6.949 1 88.81 607 GLY B O 1
ATOM 9859 N N . PHE B 1 608 ? -8.055 25.156 8.109 1 85.81 608 PHE B N 1
ATOM 9860 C CA . PHE B 1 608 ? -8.492 26.172 7.168 1 85.81 608 PHE B CA 1
ATOM 9861 C C . PHE B 1 608 ? -8.695 27.5 7.871 1 85.81 608 PHE B C 1
ATOM 9863 O O . PHE B 1 608 ? -9.672 27.688 8.602 1 85.81 608 PHE B O 1
ATOM 9870 N N . PRO B 1 609 ? -7.875 28.453 7.48 1 84.38 609 PRO B N 1
ATOM 9871 C CA . PRO B 1 609 ? -8 29.75 8.156 1 84.38 609 PRO B CA 1
ATOM 9872 C C . PRO B 1 609 ? -9.422 30.297 8.094 1 84.38 609 PRO B C 1
ATOM 9874 O O . PRO B 1 609 ? -10.047 30.297 7.031 1 84.38 609 PRO B O 1
ATOM 9877 N N . SER B 1 610 ? -9.883 30.641 9.203 1 84.69 610 SER B N 1
ATOM 9878 C CA . SER B 1 610 ? -11.18 31.297 9.391 1 84.69 610 SER B CA 1
ATOM 9879 C C . SER B 1 610 ? -12.312 30.266 9.406 1 84.69 610 SER B C 1
ATOM 9881 O O . SER B 1 610 ? -13.453 30.594 9.727 1 84.69 610 SER B O 1
ATOM 9883 N N . HIS B 1 611 ? -11.969 29 9.172 1 85.44 611 HIS B N 1
ATOM 9884 C CA . HIS B 1 611 ? -13.078 28.078 8.992 1 85.44 611 HIS B CA 1
ATOM 9885 C C . HIS B 1 611 ? -12.867 26.812 9.82 1 85.44 611 HIS B C 1
ATOM 9887 O O . HIS B 1 611 ? -13.828 26.125 10.164 1 85.44 611 HIS B O 1
ATOM 9893 N N . PHE B 1 612 ? -11.719 26.5 10.094 1 91.75 612 PHE B N 1
ATOM 9894 C CA . PHE B 1 612 ? -11.445 25.266 10.812 1 91.75 612 PHE B CA 1
ATOM 9895 C C . PHE B 1 612 ? -10.102 25.344 11.531 1 91.75 612 PHE B C 1
ATOM 9897 O O . PHE B 1 612 ? -9.055 25.484 10.898 1 91.75 612 PHE B O 1
ATOM 9904 N N . TYR B 1 613 ? -10.102 25.25 12.844 1 95.5 613 TYR B N 1
ATOM 9905 C CA . TYR B 1 613 ? -8.891 25.391 13.648 1 95.5 613 TYR B CA 1
ATOM 9906 C C . TYR B 1 613 ? -8.625 24.109 14.438 1 95.5 613 TYR B C 1
ATOM 9908 O O . TYR B 1 613 ? -9.508 23.266 14.594 1 95.5 613 TYR B O 1
ATOM 9916 N N . LEU B 1 614 ? -7.387 24 14.875 1 96.38 614 LEU B N 1
ATOM 9917 C CA . LEU B 1 614 ? -6.926 22.797 15.547 1 96.38 614 LEU B CA 1
ATOM 9918 C C . LEU B 1 614 ? -6.188 23.125 16.844 1 96.38 614 LEU B C 1
ATOM 9920 O O . LEU B 1 614 ? -5.543 24.172 16.938 1 96.38 614 LEU B O 1
ATOM 9924 N N . LYS B 1 615 ? -6.301 22.297 17.766 1 97.12 615 LYS B N 1
ATOM 9925 C CA . LYS B 1 615 ? -5.477 22.312 18.969 1 97.12 615 LYS B CA 1
ATOM 9926 C C . LYS B 1 615 ? -4.586 21.078 19.047 1 97.12 615 LYS B C 1
ATOM 9928 O O . LYS B 1 615 ? -5.078 19.969 19.234 1 97.12 615 LYS B O 1
ATOM 9933 N N . TYR B 1 616 ? -3.318 21.297 18.859 1 96.81 616 TYR B N 1
ATOM 9934 C CA . TYR B 1 616 ? -2.334 20.234 19.047 1 96.81 616 TYR B CA 1
ATOM 9935 C C . TYR B 1 616 ? -1.999 20.062 20.531 1 96.81 616 TYR B C 1
ATOM 9937 O O . TYR B 1 616 ? -1.341 20.906 21.125 1 96.81 616 TYR B O 1
ATOM 9945 N N . HIS B 1 617 ? -2.287 18.922 21.047 1 97.44 617 HIS B N 1
ATOM 9946 C CA . HIS B 1 617 ? -2.076 18.719 22.469 1 97.44 617 HIS B CA 1
ATOM 9947 C C . HIS B 1 617 ? -0.595 18.562 22.797 1 97.44 617 HIS B C 1
ATOM 9949 O O . HIS B 1 617 ? -0.19 18.703 23.953 1 97.44 617 HIS B O 1
ATOM 9955 N N . LEU B 1 618 ? 0.226 18.391 21.781 1 98.19 618 LEU B N 1
ATOM 9956 C CA . LEU B 1 618 ? 1.649 18.266 22.078 1 98.19 618 LEU B CA 1
ATOM 9957 C C . LEU B 1 618 ? 2.391 19.547 21.75 1 98.19 618 LEU B C 1
ATOM 9959 O O . LEU B 1 618 ? 3.545 19.734 22.141 1 98.19 618 LEU B O 1
ATOM 9963 N N . TYR B 1 619 ? 1.761 20.516 21.062 1 98.06 619 TYR B N 1
ATOM 9964 C CA . TYR B 1 619 ? 2.389 21.812 20.859 1 98.06 619 TYR B CA 1
ATOM 9965 C C . TYR B 1 619 ? 2.791 22.438 22.188 1 98.06 619 TYR B C 1
ATOM 9967 O O . TYR B 1 619 ? 3.895 22.969 22.328 1 98.06 619 TYR B O 1
ATOM 9975 N N . GLN B 1 620 ? 1.891 22.297 23.156 1 98.12 620 GLN B N 1
ATOM 9976 C CA . GLN B 1 620 ? 2.076 22.938 24.453 1 98.12 620 GLN B CA 1
ATOM 9977 C C . GLN B 1 620 ? 3.102 22.172 25.281 1 98.12 620 GLN B C 1
ATOM 9979 O O . GLN B 1 620 ? 3.422 22.578 26.406 1 98.12 620 GLN B O 1
ATOM 9984 N N . GLN B 1 621 ? 3.625 21.078 24.688 1 98.62 621 GLN B N 1
ATOM 9985 C CA . GLN B 1 621 ? 4.602 20.281 25.422 1 98.62 621 GLN B CA 1
ATOM 9986 C C . GLN B 1 621 ? 5.988 20.406 24.797 1 98.62 621 GLN B C 1
ATOM 9988 O O . GLN B 1 621 ? 6.93 20.875 25.438 1 98.62 621 GLN B O 1
ATOM 9993 N N . TYR B 1 622 ? 6.09 20.125 23.516 1 98.56 622 TYR B N 1
ATOM 9994 C CA . TYR B 1 622 ? 7.438 20 22.969 1 98.56 622 TYR B CA 1
ATOM 9995 C C . TYR B 1 622 ? 8 21.359 22.609 1 98.56 622 TYR B C 1
ATOM 9997 O O . TYR B 1 622 ? 9.219 21.562 22.609 1 98.56 622 TYR B O 1
ATOM 10005 N N . PHE B 1 623 ? 7.219 22.391 22.25 1 98.75 623 PHE B N 1
ATOM 10006 C CA . PHE B 1 623 ? 7.781 23.688 21.906 1 98.75 623 PHE B CA 1
ATOM 10007 C C . PHE B 1 623 ? 8.336 24.391 23.141 1 98.75 623 PHE B C 1
ATOM 10009 O O . PHE B 1 623 ? 9.438 24.938 23.109 1 98.75 623 PHE B O 1
ATOM 10016 N N . PRO B 1 624 ? 7.602 24.359 24.266 1 98.69 624 PRO B N 1
ATOM 10017 C CA . PRO B 1 624 ? 8.195 24.922 25.484 1 98.69 624 PRO B CA 1
ATOM 10018 C C . PRO B 1 624 ? 9.492 24.219 25.891 1 98.69 624 PRO B C 1
ATOM 10020 O O . PRO B 1 624 ? 10.445 24.875 26.312 1 98.69 624 PRO B O 1
ATOM 10023 N N . LEU B 1 625 ? 9.5 22.938 25.75 1 98.81 625 LEU B N 1
ATOM 10024 C CA . LEU B 1 625 ? 10.727 22.203 26.078 1 98.81 625 LEU B CA 1
ATOM 10025 C C . LEU B 1 625 ? 11.875 22.641 25.172 1 98.81 625 LEU B C 1
ATOM 10027 O O . LEU B 1 625 ? 13.008 22.797 25.641 1 98.81 625 LEU B O 1
ATOM 10031 N N . ILE B 1 626 ? 11.641 22.844 23.906 1 98.69 626 ILE B N 1
ATOM 10032 C CA . ILE B 1 626 ? 12.656 23.297 22.969 1 98.69 626 ILE B CA 1
ATOM 10033 C C . ILE B 1 626 ? 13.164 24.672 23.406 1 98.69 626 ILE B C 1
ATOM 10035 O O . ILE B 1 626 ? 14.367 24.922 23.438 1 98.69 626 ILE B O 1
ATOM 10039 N N . ALA B 1 627 ? 12.234 25.562 23.734 1 98.56 627 ALA B N 1
ATOM 10040 C CA . ALA B 1 627 ? 12.594 26.922 24.141 1 98.56 627 ALA B CA 1
ATOM 10041 C C . ALA B 1 627 ? 13.453 26.906 25.406 1 98.56 627 ALA B C 1
ATOM 10043 O O . ALA B 1 627 ? 14.477 27.594 25.469 1 98.56 627 ALA B O 1
ATOM 10044 N N . LEU B 1 628 ? 13.039 26.125 26.406 1 98.31 628 LEU B N 1
ATOM 10045 C CA . LEU B 1 628 ? 13.789 26.031 27.656 1 98.31 628 LEU B CA 1
ATOM 10046 C C . LEU B 1 628 ? 15.164 25.422 27.406 1 98.31 628 LEU B C 1
ATOM 10048 O O . LEU B 1 628 ? 16.156 25.891 27.984 1 98.31 628 LEU B O 1
ATOM 10052 N N . GLY B 1 629 ? 15.172 24.391 26.594 1 97.69 629 GLY B N 1
ATOM 10053 C CA . GLY B 1 629 ? 16.438 23.766 26.266 1 97.69 629 GLY B CA 1
ATOM 10054 C C . GLY B 1 629 ? 17.406 24.703 25.562 1 97.69 629 GLY B C 1
ATOM 10055 O O . GLY B 1 629 ? 18.594 24.734 25.875 1 97.69 629 GLY B O 1
ATOM 10056 N N . GLN B 1 630 ? 16.922 25.469 24.609 1 97.06 630 GLN B N 1
ATOM 10057 C CA . GLN B 1 630 ? 17.75 26.422 23.875 1 97.06 630 GLN B CA 1
ATOM 10058 C C . GLN B 1 630 ? 18.266 27.516 24.812 1 97.06 630 GLN B C 1
ATOM 10060 O O . GLN B 1 630 ? 19.422 27.938 24.703 1 97.06 630 GLN B O 1
ATOM 10065 N N . TYR B 1 631 ? 17.422 27.969 25.656 1 97.19 631 TYR B N 1
ATOM 10066 C CA . TYR B 1 631 ? 17.828 28.984 26.625 1 97.19 631 TYR B CA 1
ATOM 10067 C C . TYR B 1 631 ? 18.953 28.469 27.516 1 97.19 631 TYR B C 1
ATOM 10069 O O . TYR B 1 631 ? 19.922 29.203 27.766 1 97.19 631 TYR B O 1
ATOM 10077 N N . GLN B 1 632 ? 18.781 27.281 27.984 1 95.75 632 GLN B N 1
ATOM 10078 C CA . GLN B 1 632 ? 19.797 26.688 28.828 1 95.75 632 GLN B CA 1
ATOM 10079 C C . GLN B 1 632 ? 21.141 26.609 28.109 1 95.75 632 GLN B C 1
ATOM 10081 O O . GLN B 1 632 ? 22.188 26.906 28.703 1 95.75 632 GLN B O 1
ATOM 10086 N N . LYS B 1 633 ? 21.141 26.266 26.891 1 93.69 633 LYS B N 1
ATOM 10087 C CA . LYS B 1 633 ? 22.375 26.125 26.109 1 93.69 633 LYS B CA 1
ATOM 10088 C C . LYS B 1 633 ? 23.016 27.484 25.859 1 93.69 633 LYS B C 1
ATOM 10090 O O . LYS B 1 633 ? 24.25 27.594 25.797 1 93.69 633 LYS B O 1
ATOM 10095 N N . LEU B 1 634 ? 22.188 28.516 25.719 1 92.69 634 LEU B N 1
ATOM 10096 C CA . LEU B 1 634 ? 22.688 29.844 25.344 1 92.69 634 LEU B CA 1
ATOM 10097 C C . LEU B 1 634 ? 23.141 30.609 26.578 1 92.69 634 LEU B C 1
ATOM 10099 O O . LEU B 1 634 ? 24.109 31.375 26.516 1 92.69 634 LEU B O 1
ATOM 10103 N N . PHE B 1 635 ? 22.453 30.469 27.719 1 88.69 635 PHE B N 1
ATOM 10104 C CA . PHE B 1 635 ? 22.656 31.406 28.812 1 88.69 635 PHE B CA 1
ATOM 10105 C C . PHE B 1 635 ? 23.016 30.672 30.094 1 88.69 635 PHE B C 1
ATOM 10107 O O . PHE B 1 635 ? 23.359 31.297 31.094 1 88.69 635 PHE B O 1
ATOM 10114 N N . ALA B 1 636 ? 22.891 29.359 30.094 1 74.06 636 ALA B N 1
ATOM 10115 C CA . ALA B 1 636 ? 23.219 28.656 31.328 1 74.06 636 ALA B CA 1
ATOM 10116 C C . ALA B 1 636 ? 24.5 27.859 31.188 1 74.06 636 ALA B C 1
ATOM 10118 O O . ALA B 1 636 ? 24.859 27.438 30.078 1 74.06 636 ALA B O 1
#

Solvent-accessible surface area (backbone atoms only — not comparable to full-atom values): 63939 Å² total; per-residue (Å²): 107,68,64,61,49,51,50,48,63,65,43,44,64,56,50,51,49,33,31,52,51,42,57,61,70,60,48,40,96,73,28,44,29,71,60,64,39,42,58,41,62,46,54,37,23,50,49,50,51,50,25,42,62,69,66,53,44,85,84,46,69,57,71,22,31,49,48,37,56,60,69,56,44,44,93,74,24,28,22,39,55,44,65,88,62,81,42,32,64,43,46,25,52,39,43,49,49,32,40,44,54,73,66,51,56,73,81,37,68,69,41,43,39,24,43,52,42,33,38,76,65,46,19,63,84,64,37,48,67,67,54,47,51,60,30,17,37,47,58,50,34,64,66,72,42,48,81,57,46,70,32,39,54,62,66,44,51,87,84,43,97,63,33,64,80,50,32,14,71,69,35,34,47,31,46,47,26,40,22,48,35,54,66,66,60,56,63,49,74,46,82,63,76,67,54,70,56,86,38,33,54,76,33,67,89,62,61,74,54,65,68,84,74,77,83,44,83,52,37,49,52,50,50,49,23,48,51,46,45,49,30,54,75,64,68,59,50,72,56,38,71,58,8,43,50,47,34,52,50,50,55,50,61,51,43,42,96,70,22,35,24,83,46,31,44,64,24,36,52,30,39,53,48,22,40,49,72,69,65,55,53,71,42,25,60,70,48,41,33,33,54,48,29,55,57,69,39,44,51,75,57,100,60,31,36,44,45,35,48,41,57,43,34,45,45,42,28,25,47,42,43,38,16,44,42,51,49,66,44,59,40,61,37,66,67,52,34,39,25,46,53,45,52,63,72,50,48,30,66,44,76,35,64,43,41,79,73,31,77,79,52,57,54,27,37,23,26,46,28,87,61,32,63,52,54,38,25,47,51,40,28,28,45,38,42,47,28,52,67,63,41,50,55,98,56,51,59,38,50,51,37,42,40,49,34,26,52,52,27,50,64,53,39,52,24,90,78,24,26,22,23,50,57,39,52,69,12,60,60,66,72,53,34,52,37,81,88,19,81,56,58,48,28,45,27,52,58,37,46,29,44,29,16,42,47,40,28,31,29,36,77,62,72,48,83,70,63,64,68,57,54,50,36,29,53,50,34,48,61,71,55,45,42,95,73,27,39,24,61,20,78,60,30,43,25,37,49,41,9,29,16,36,36,26,41,9,39,32,57,68,37,28,76,88,41,40,67,62,38,50,35,29,40,50,36,55,60,70,33,48,43,95,75,26,24,21,17,35,37,68,59,31,78,81,35,70,89,34,60,39,37,51,70,62,32,49,32,49,25,16,33,43,43,44,14,37,52,27,32,12,69,37,68,71,61,60,56,56,71,61,46,52,32,29,51,47,32,52,62,69,59,42,42,93,69,30,43,51,80,65,76,65,43,50,28,38,79,30,79,95,72,37,42,25,28,54,64,48,44,34,43,30,39,35,39,30,29,54,21,47,46,42,70,73,75,95,108,68,65,60,50,51,51,48,63,64,43,44,64,56,50,51,50,31,32,52,51,42,57,60,72,60,46,40,94,73,29,44,30,70,59,64,37,43,57,43,63,44,54,37,23,51,50,50,50,49,25,42,62,67,68,54,46,84,82,46,68,57,71,22,30,49,49,36,56,61,69,56,44,45,93,74,24,28,25,39,56,45,66,88,64,82,43,33,64,42,45,26,52,40,42,50,50,33,40,45,54,72,65,50,55,73,82,36,69,70,43,44,38,25,43,53,42,34,37,78,66,46,18,63,85,63,38,50,66,67,55,46,50,60,31,17,39,47,57,49,34,63,65,74,42,50,80,57,44,70,32,38,57,63,67,45,51,88,84,42,98,62,33,64,80,50,33,15,73,68,37,31,46,31,46,47,25,40,22,47,35,52,65,65,60,57,61,47,74,46,82,62,76,67,53,70,55,85,39,34,54,77,32,66,89,62,60,73,54,64,68,84,74,76,83,43,82,53,36,50,51,49,51,48,23,49,49,47,43,50,30,53,76,64,68,60,51,72,56,38,69,59,10,43,51,47,34,51,52,52,54,48,61,53,43,42,98,69,21,36,25,83,47,30,46,65,25,37,52,31,40,52,47,23,40,50,71,68,66,55,51,71,40,27,59,71,46,42,33,34,53,48,30,56,57,70,38,45,49,74,58,98,60,31,35,44,43,36,48,44,58,43,33,45,46,42,28,26,48,43,45,38,16,45,42,52,50,66,45,59,40,62,37,66,66,53,34,40,26,46,52,44,51,62,71,50,48,31,63,46,78,36,63,42,42,81,73,32,76,81,51,58,54,28,36,23,26,45,27,86,61,33,62,49,55,38,24,47,49,40,29,28,44,39,43,45,28,51,67,61,42,50,56,97,56,51,58,38,52,52,37,42,41,49,34,27,52,52,27,52,64,54,40,51,24,92,77,25,27,21,24,51,57,40,54,68,11,59,60,66,71,53,31,52,37,81,88,19,79,56,58,49,29,45,27,51,57,39,48,30,44,30,15,41,48,41,27,31,28,36,75,61,72,49,83,69,60,66,68,58,54,51,35,28,53,51,34,50,62,70,54,44,42,96,74,26,37,24,62,20,78,60,30,43,28,36,47,39,8,30,16,35,34,26,41,9,38,32,56,68,36,28,76,86,41,40,68,61,38,50,35,30,41,51,36,53,61,71,33,48,43,95,74,26,23,22,15,36,39,69,60,31,78,81,35,70,90,33,60,40,37,49,70,62,32,46,32,49,24,17,32,43,42,44,16,37,52,26,32,12,70,36,66,73,62,59,57,55,73,60,46,50,33,30,50,46,30,54,63,70,59,41,42,93,68,30,44,50,79,66,77,63,43,50,28,39,77,32,78,94,72,38,42,24,29,54,63,50,45,35,45,32,38,34,40,29,32,53,19,48,46,42,69,74,77,94